Protein AF-A0A9E4JB23-F1 (afdb_monomer)

Mean predicted aligned error: 15.41 Å

Solvent-accessible surface area (backbone atoms only — not comparable to full-atom values): 55516 Å² total; per-residue (Å²): 136,91,81,86,83,82,79,81,81,76,79,75,76,72,78,81,78,72,48,63,86,58,42,41,36,30,46,30,65,33,70,36,12,37,35,45,39,88,53,86,95,34,20,38,18,18,22,29,35,54,85,74,37,67,59,54,84,74,96,62,64,75,79,66,58,79,81,46,87,60,50,62,48,50,32,38,42,32,27,18,21,77,75,17,26,39,38,41,31,34,63,82,80,65,33,69,45,57,68,42,80,89,48,93,53,59,33,57,43,76,62,43,37,36,24,55,26,47,26,49,35,40,53,20,38,36,33,42,34,19,9,40,63,60,22,32,32,28,42,32,34,44,26,59,60,51,12,82,81,32,76,64,32,40,27,54,64,53,88,74,80,41,63,45,80,33,53,42,31,32,86,86,44,71,49,34,36,40,39,34,37,52,37,47,61,59,60,91,45,74,82,50,78,78,45,88,68,56,35,56,87,77,34,51,63,68,86,49,102,83,51,68,41,65,51,40,28,42,37,20,27,26,93,61,6,31,42,34,36,29,36,57,90,77,16,35,43,59,18,21,30,30,47,42,91,92,37,75,44,85,36,45,40,62,66,88,58,66,74,74,45,92,69,86,77,80,86,70,89,81,87,73,95,82,73,102,72,85,86,59,85,86,73,64,88,69,66,70,72,58,88,83,64,26,27,26,53,14,56,36,53,49,51,44,60,83,50,90,83,78,60,50,49,46,45,31,41,38,19,16,44,76,31,42,38,40,34,48,34,30,36,40,76,83,56,41,67,43,62,90,51,77,56,47,68,51,68,82,70,32,54,8,21,66,36,46,36,49,41,51,65,29,68,47,57,69,82,60,74,66,60,71,54,40,60,38,34,37,38,32,27,21,59,70,20,20,33,37,37,27,42,36,51,40,40,73,72,72,77,51,62,66,40,60,22,19,38,35,56,26,68,70,58,45,72,76,37,76,86,56,56,66,32,50,34,60,52,90,71,67,64,68,54,40,80,88,60,58,58,38,20,52,53,61,68,77,61,92,63,70,57,99,65,79,62,51,29,45,60,37,57,29,52,51,61,26,43,68,41,65,64,81,90,62,53,68,61,58,68,37,32,20,34,35,41,39,34,25,54,75,54,40,38,39,47,25,29,48,30,44,67,53,58,50,57,70,41,98,90,48,84,58,38,62,62,46,26,58,36,67,56,41,36,64,55,70,82,75,85,87,75,78,32,32,67,52,37,70,49,74,76,71,42,76,51,67,77,54,84,86,47,67,51,67,56,74,56,81,68,59,86,76,54,40,59,38,69,49,40,37,76,54,60,95,34,65,57,46,43,91,48,77,86,72,82,50,80,52,70,34,50,48,26,30,87,37,42,63,64,27,52,54,34,50,35,42,35,19,38,43,26,74,37,66,91,42,70,46,48,75,37,44,82,42,77,40,61,93,87,42,89,73,40,48,23,24,40,42,25,91,86,48,53,34,15,76,39,46,42,37,56,59,15,29,42,34,53,51,61,18,88,43,31,63,71,53,50,58,56,90,53,21,33,44,47,50,70,48,96,91,36,43,10,42,62,30,45,59,92,46,35,68,58,35,60,70,71,26,48,67,51,42,48,21,51,35,28,29,22,21,67,40,25,20,47,38,36,32,37,23,22,72,26,59,44,58,62,86,46,30,30,57,34,72,39,94,91,37,94,92,36,68,43,92,42,46,37,92,40,46,71,66,35,57,51,87,59,49,70,86,71,34,34,47,39,48,76,35,93,89,47,70,46,32,24,33,30,68,36,88,87,62,82,52,60,81,23,32,34,74,38,77,41,68,88,72,48,39,31,19,11,24,26,59,60,76,73,59,64,74,66,60,69,54,63,44,38,31,36,36,21,42,37,74,17,32,30,52,45,45,52,52,58,73,90,64,72,36,22,38,74,55,97,71,31,19,37,74,46,87,57,83,49,36,34,59,51,49,57,48,48,31,77,37,48,70,51,95,79,81,86,71,66,63,70,50,51,71,71,60,61,69,68,52,80,76,80,67,73,53,34,18,31,51,75,44,49,54,79,38,15,77,82,62,74,45,64,61,84,45,71,32,22,29,36,48,41,50,34,66,52,43,32,40,39,42,31,33,56,73,43,70,74,32,65,30,32,24,37,32,41,32,34,42,29,8,34,40,73,54,44,66,72,38,62,104,80,69,81,57,73,58,34,60,57,40,48,40,62,48,67,38,37,51,74,66,54,100,85,52,91,34,84,38,46,28,44,32,34,38,36,34,24,28,24,64,54,52,99,86,36,32,24,53,57,42,50,42,59,52,70,35,76,67,48,51,46,70,66,45,43,70,62,46,76,70,114

Sequence (1027 aa):
MGLVAWSVVSCGQQPVVVPSRTLDRPTDMAFVCLQATPAGAASLVTARPANACPTAPQQGDARSQFFAPRTTAAVGLITNSARGELGAVDFDRKRVVDLDEAVPGFTMLPVGQLPESVAVSSDGCKALTANRGSCDLSVVDNTRLLANLFDEGEPSTGRGPVVNDVSVITDSGPLRARPGTVAFVPEPTAALSGAVNACQIAGSLALGQDDVRPWQAVVTFPTCGLVALVDVPTGRLVDSVYVRPDGVVPAGTNPECPAECGGPVASGPDASPGTDAALDGDAAFGGEATPGRVRVEALSFLPYLAPTDGRAAQRLYVGGRNADLLVPLEVEDGRRLVAPRPPLLLAEGAGGVLRVRPSVDPFQPPETPWVGDLGRFVYVVTGDGTVRVVDVSAALAGTGRETECDANVDTAVWAQNPTLPKGCALVALGLPRVIGARGPGLASPPLAAGVDLPRPAAVDVAFFAASPGVPESEVGRGLNGAFALVMLSNGDLVVVNVDSGQLVSLDPAVPPTKPPAHSIRNGLNFVTLERGGGRPRVQGQPTYGLSTNDLPFATRPQLSRTLVPRIETFPGVEDPYCSPLAALGTPVDIAACFPRPNETVGQSWAIIWEGTLPGTRRVTGRFLPPPAASPAAVGLWDDAGATFCAAGVEGDDRLQLIGCEVDTDCGSAEVYRCVPSVAGASGLCARREMAAAVEANCQSFLLSRRRYLVLEARPQQLVLGLALDELPRPSLLADPTVPGGARPGPCASDADCRPPGAPEGYVCTAATPGSGPRCLMPCSDSPCRPGFVCETVEGGARFCAEAPAFVDPICLAESSVYRVQAGQSFLVQGSFSPRIETSVETAGVCQAKLTRDSRAVNRIPFAAAACSTPPGPTWQALRQAPNAMNGWPNPCLYVGTNADAAQVGDDPAALHVKALFENADARFILTNLEQPFGDGANVAFTVRGGFSPDAVIVGSTFPEIAVPTRLLRGPGLVPAARNDTGTAVYPYVYMVDSGRVGSNQRGQILRIDTRRAGFDTARSSNSFEVQ

pLDDT: mean 75.48, std 18.13, range [23.55, 97.31]

Radius of gyration: 35.47 Å; Cα contacts (8 Å, |Δi|>4): 2622; chains: 1; bounding box: 91×64×131 Å

Secondary structure (DSSP, 8-state):
-----------------PPP---BSEEEEEEEEEEEEEETTEEEEEEE-GGGSPPS--S--TTTSTTSPPSEEEEEEEEETTTTEEEEEETTTTEEE-S-TTSSS---EE--SSEEEEEE-TTSSEEEEEETTTTEEEEEEHHHHTGGGSTTEEETT-SS-SEEEE--EETTEE--SPP--EEEPP---GGGTT-S----SS-EEESSTT-EEPPEEEEEETTTTEEEEEETTT-BEEEEEEEETTEEEE-TT-------SS------S---S----S--TT--------TTPPPEEEEEEPPP---SSS--EEEEEEEETTSSEEEEEEEETTTEEE-SSPPEEPTT----EEEEEESS-TTS-TTSPP-TTTTSEEEEEETTS-EEEEE-HHHHTTSS--EEEETTB-HHHHHH-TTS-TT-EEGGG-PPBPTT--SSSB-PPPPSSSS-PPPPPEEEEEEEEEB-SS-GGGTTSS--EEEEEEEETTS-EEEEEEEE-S-B-SSTTS--BPPPTTPBPP---SS---SS----EEEEEEEEEE-----TT-------TTSS-EEPPB-----TTT-S-GGGSS---B-EE-S-TTT--S-EEEEEETPBPTT--EEEEEEEPPPTT-TT--EEEE-TT--TTTTT--TT-EEEEE-BSSGGGGS-TTTEEEE-SSTTS-BEEEETTTHHHHHHH-HHHHTB--EEEEEEE-SSEEEEEE-B-B----SEEE-TTSTTPEEESS-SSGGGG--TTSPTT-EEE-SSTTSPPEEE-B-SSSPPPTB-EEEEPTTS-EEEESS-S---GGGGSSPEEEEEE-SSEEEEEESS------EEEETTEEEE---SSTT---EEETTPPBPSS--S-HHHHHHHS--TTS---SSEEEEEE-TTHHHHT--TT-EEEEEEEE-SS-EEEEE-TTS---TTEEEEEEEESS---B-S--SSS-PPP--EEEEEEEEEEPPPPTT--S--B-EEEEEEE-S--SSS-B-EEEEEETTSTTS-TTSS-------

Nearest PDB structures (foldseek):
  1l0q-assembly4_D  TM=7.844E-01  e=2.593E-07  Methanosarcina mazei S-6
  8bbg-assembly1_A  TM=4.838E-01  e=7.568E-05  Homo sapiens
  6j0t-assembly1_B  TM=3.236E-01  e=4.347E-02  Kluyveromyces marxianus DMKU3-1042
  8em4-assembly1_B  TM=1.053E-01  e=4.006E-04  Mus musculus
  8vde-assembly1_P6  TM=4.785E-01  e=7.154E+00  Dubowvirus dv80alpha

Foldseek 3Di:
DDDDDDDDDDPDDPPPPADDLFQFQWFEKDKWKWFWDDDPPATEIATAALLLADFADDDDDLVVVVPDFDGMWIKMWIDRQQVQFIWIATVNNQFTDQQDPVDRHRDTHHFEHRFNEKEAALGRQWMWTFHQAAQWIKIAGPQVRCQVVGDRGAYNQHDDDRIDIAFQAFPVGGDQFGWAYKYWQADARPVVSDDSHQDYPQDHDDPDDPDHDATWMWIARFQQQKIFIARVVHSFTLWMWHDWQFFIHTQGRDHDDDRPDDDPPPDDDDPDPDDPDDPPPPPDPPPPNPPTGFGWRAKDWAAFADDPPPWGKTWMWIWGQQFQWIFIWICTPSRDIDGPDGIDGAPDCQRIFDYKDQLDDNSDHNPDDDFACRRQWIWTFGPVLFTWIWGCVCVVVVNDHIATFQQFAAPQVCVVVVPAQFRGHGVVVVHDGFPPDDGSGHFAFFDPDQDPDDGFGWFEKEKDAWPAFDDPVVVLAFFHTIWMWTATFQRFIWIFAQWGPDFDDLAPVDDTHTHGGRQTDFLCRPDDDDDDFHQKAFDDAWDWDFDDPQQLDWDFFPDDPLQDKAFFWFFDDDDSQFDDPPPPVDTDTTRWGWSCSQRFDWWKKKWWFLAFQPPFWDQAKAWAQFDPVDPQFLTKIFAPPAFCLQSQHFFQWKKFFGAALACPVLPPSVQWGFAALDNSGGGHIDGPVCNVVLNVQCNQANQFSRMWGFRFDFRGMTGTGFAFPFQQAFLWDDDPVDQFDTDGGRDDFQVLLDDPRDDPQWTFQALEVPRHTGGFHFDDPDDDDGNWDWEAGYPGGIGTTRGYSDDDCSRRVGRTGITITGHQKTFMDISRDDSQSQWDDDPRTTDGPPDLFLQSDGIGHSHFAAWPDDDDPPVVCLVVVDDRRPPTHAFHKGKDFRNCCVVSVHDRSDIWIWTFHHHSTITTIITSSSGGGIHTIMTMIIIDHGGDGLGLDDDDPDQNQDGWNDKYWRSYFDDADPPRPGPIGDTKMKIWGQDDRDPPHRTFIWIFHSRCNNPDSNPSHPTSGND

Structure (mmCIF, N/CA/C/O backbone):
data_AF-A0A9E4JB23-F1
#
_entry.id   AF-A0A9E4JB23-F1
#
loop_
_atom_site.group_PDB
_atom_site.id
_atom_site.type_symbol
_atom_site.label_atom_id
_atom_site.label_alt_id
_atom_site.label_comp_id
_atom_site.label_asym_id
_atom_site.label_entity_id
_atom_site.label_seq_id
_atom_site.pdbx_PDB_ins_code
_atom_site.Cartn_x
_atom_site.Cartn_y
_atom_site.Cartn_z
_atom_site.occupancy
_atom_site.B_iso_or_equiv
_atom_site.auth_seq_id
_atom_site.auth_comp_id
_atom_site.auth_asym_id
_atom_site.auth_atom_id
_atom_site.pdbx_PDB_model_num
ATOM 1 N N . MET A 1 1 ? -41.485 2.546 -78.188 1.00 34.50 1 MET A N 1
ATOM 2 C CA . MET A 1 1 ? -40.434 3.584 -78.128 1.00 34.50 1 MET A CA 1
ATOM 3 C C . MET A 1 1 ? -40.033 3.733 -76.675 1.00 34.50 1 MET A C 1
ATOM 5 O O . MET A 1 1 ? -40.907 3.963 -75.852 1.00 34.50 1 MET A O 1
ATOM 9 N N . GLY A 1 2 ? -38.770 3.438 -76.365 1.00 38.84 2 GLY A N 1
ATOM 10 C CA . GLY A 1 2 ? -38.265 3.318 -74.999 1.00 38.84 2 GLY A CA 1
ATOM 11 C C . GLY A 1 2 ? -38.029 4.666 -74.326 1.00 38.84 2 GLY A C 1
ATOM 12 O O . GLY A 1 2 ? -37.605 5.621 -74.972 1.00 38.84 2 GLY A O 1
ATOM 13 N N . LEU A 1 3 ? -38.277 4.705 -73.020 1.00 32.50 3 LEU A N 1
ATOM 14 C CA . LEU A 1 3 ? -37.862 5.783 -72.133 1.00 32.50 3 LEU A CA 1
ATOM 15 C C . LEU A 1 3 ? -37.042 5.164 -71.003 1.00 32.50 3 LEU A C 1
ATOM 17 O O . LEU A 1 3 ? -37.507 4.313 -70.250 1.00 32.50 3 LEU A O 1
ATOM 21 N N . VAL A 1 4 ? -35.776 5.561 -71.005 1.00 35.25 4 VAL A N 1
ATOM 22 C CA . VAL A 1 4 ? -34.691 5.154 -70.119 1.00 35.25 4 VAL A CA 1
ATOM 23 C C . VAL A 1 4 ? -34.960 5.682 -68.711 1.00 35.25 4 VAL A C 1
ATOM 25 O O . VAL A 1 4 ? -35.135 6.885 -68.525 1.00 35.25 4 VAL A O 1
ATOM 28 N N . ALA A 1 5 ? -34.963 4.789 -67.722 1.00 34.44 5 ALA A N 1
ATOM 29 C CA . ALA A 1 5 ? -34.934 5.150 -66.311 1.00 34.44 5 ALA A CA 1
ATOM 30 C C . ALA A 1 5 ? -33.502 5.555 -65.925 1.00 34.44 5 ALA A C 1
ATOM 32 O O . ALA A 1 5 ? -32.578 4.748 -66.015 1.00 34.44 5 ALA A O 1
ATOM 33 N N . TRP A 1 6 ? -33.317 6.808 -65.513 1.00 36.44 6 TRP A N 1
ATOM 34 C CA . TRP A 1 6 ? -32.080 7.276 -64.893 1.00 36.44 6 TRP A CA 1
ATOM 35 C C . TRP A 1 6 ? -32.083 6.886 -63.412 1.00 36.44 6 TRP A C 1
ATOM 37 O O . TRP A 1 6 ? -32.833 7.447 -62.617 1.00 36.44 6 TRP A O 1
ATOM 47 N N . SER A 1 7 ? -31.235 5.932 -63.036 1.00 37.53 7 SER A N 1
ATOM 48 C CA . SER A 1 7 ? -30.846 5.698 -61.646 1.00 37.53 7 SER A CA 1
ATOM 49 C C . SER A 1 7 ? -29.791 6.729 -61.245 1.00 37.53 7 SER A C 1
ATOM 51 O O . SER A 1 7 ? -28.681 6.730 -61.777 1.00 37.53 7 SER A O 1
ATOM 53 N N . VAL A 1 8 ? -30.141 7.609 -60.309 1.00 38.16 8 VAL A N 1
ATOM 54 C CA . VAL A 1 8 ? -29.202 8.527 -59.658 1.00 38.16 8 VAL A CA 1
ATOM 55 C C . VAL A 1 8 ? -28.295 7.697 -58.749 1.00 38.16 8 VAL A C 1
ATOM 57 O O . VAL A 1 8 ? -28.736 7.194 -57.718 1.00 38.16 8 VAL A O 1
ATOM 60 N N . VAL A 1 9 ? -27.030 7.530 -59.137 1.00 38.34 9 VAL A N 1
ATOM 61 C CA . VAL A 1 9 ? -25.987 7.010 -58.247 1.00 38.34 9 VAL A CA 1
ATOM 62 C C . VAL A 1 9 ? -25.620 8.137 -57.285 1.00 38.34 9 VAL A C 1
ATOM 64 O O . VAL A 1 9 ? -24.945 9.095 -57.649 1.00 38.34 9 VAL A O 1
ATOM 67 N N . SER A 1 10 ? -26.121 8.044 -56.056 1.00 33.16 10 SER A N 1
ATOM 68 C CA . SER A 1 10 ? -25.606 8.802 -54.920 1.00 33.16 10 SER A CA 1
ATOM 69 C C . SER A 1 10 ? -24.208 8.266 -54.598 1.00 33.16 10 SER A C 1
ATOM 71 O O . SER A 1 10 ? -24.057 7.112 -54.202 1.00 33.16 10 SER A O 1
ATOM 73 N N . CYS A 1 11 ? -23.176 9.089 -54.796 1.00 37.44 11 CYS A N 1
ATOM 74 C CA . CYS A 1 11 ? -21.867 8.841 -54.205 1.00 37.44 11 CYS A CA 1
ATOM 75 C C . CYS A 1 11 ? -22.012 8.968 -52.685 1.00 37.44 11 CYS A C 1
ATOM 77 O O . CYS A 1 11 ? -22.121 10.079 -52.165 1.00 37.44 11 CYS A O 1
ATOM 79 N N . GLY A 1 12 ? -22.021 7.843 -51.971 1.00 33.84 12 GLY A N 1
ATOM 80 C CA . GLY A 1 12 ? -21.771 7.847 -50.537 1.00 33.84 12 GLY A CA 1
ATOM 81 C C . GLY A 1 12 ? -20.361 8.380 -50.306 1.00 33.84 12 GLY A C 1
ATOM 82 O O . GLY A 1 12 ? -19.389 7.736 -50.697 1.00 33.84 12 GLY A O 1
ATOM 83 N N . GLN A 1 13 ? -20.240 9.572 -49.719 1.00 36.72 13 GLN A N 1
ATOM 84 C CA . GLN A 1 13 ? -18.971 10.011 -49.154 1.00 36.72 13 GLN A CA 1
ATOM 85 C C . GLN A 1 13 ? -18.594 8.992 -48.078 1.00 36.72 13 GLN A C 1
ATOM 87 O O . GLN A 1 13 ? -19.279 8.887 -47.061 1.00 36.72 13 GLN A O 1
ATOM 92 N N . GLN A 1 14 ? -17.531 8.218 -48.313 1.00 34.88 14 GLN A N 1
ATOM 93 C CA . GLN A 1 14 ? -16.864 7.526 -47.218 1.00 34.88 14 GLN A CA 1
ATOM 94 C C . GLN A 1 14 ? -16.497 8.602 -46.189 1.00 34.88 14 GLN A C 1
ATOM 96 O O . GLN A 1 14 ? -15.893 9.608 -46.578 1.00 34.88 14 GLN A O 1
ATOM 101 N N . PRO A 1 15 ? -16.903 8.462 -44.915 1.00 33.12 15 PRO A N 1
ATOM 102 C CA . PRO A 1 15 ? -16.491 9.409 -43.897 1.00 33.12 15 PRO A CA 1
ATOM 103 C C . PRO A 1 15 ? -14.966 9.423 -43.890 1.00 33.12 15 PRO A C 1
ATOM 105 O O . PRO A 1 15 ? -14.332 8.375 -43.759 1.00 33.12 15 PRO A O 1
ATOM 108 N N . VAL A 1 16 ? -14.380 10.603 -44.091 1.00 36.06 16 VAL A N 1
ATOM 109 C CA . VAL A 1 16 ? -12.947 10.804 -43.891 1.00 36.06 16 VAL A CA 1
ATOM 110 C C . VAL A 1 16 ? -12.709 10.538 -42.411 1.00 36.06 16 VAL A C 1
ATOM 112 O O . VAL A 1 16 ? -13.040 11.368 -41.564 1.00 36.06 16 VAL A O 1
ATOM 115 N N . VAL A 1 17 ? -12.220 9.339 -42.095 1.00 37.44 17 VAL A N 1
ATOM 116 C CA . VAL A 1 17 ? -11.736 8.999 -40.761 1.00 37.44 17 VAL A CA 1
ATOM 117 C C . VAL A 1 17 ? -10.497 9.855 -40.561 1.00 37.44 17 VAL A C 1
ATOM 119 O O . VAL A 1 17 ? -9.427 9.534 -41.064 1.00 37.44 17 VAL A O 1
ATOM 122 N N . VAL A 1 18 ? -10.669 11.002 -39.909 1.00 39.47 18 VAL A N 1
ATOM 123 C CA . VAL A 1 18 ? -9.549 11.825 -39.460 1.00 39.47 18 VAL A CA 1
ATOM 124 C C . VAL A 1 18 ? -8.798 10.979 -38.430 1.00 39.47 18 VAL A C 1
ATOM 126 O O . VAL A 1 18 ? -9.419 10.614 -37.428 1.00 39.47 18 VAL A O 1
ATOM 129 N N . PRO A 1 19 ? -7.520 10.620 -38.651 1.00 46.09 19 PRO A N 1
ATOM 130 C CA . PRO A 1 19 ? -6.772 9.825 -37.687 1.00 46.09 19 PRO A CA 1
ATOM 131 C C . PRO A 1 19 ? -6.760 10.545 -36.345 1.00 46.09 19 PRO A C 1
ATOM 133 O O . PRO A 1 19 ? -6.380 11.717 -36.252 1.00 46.09 19 PRO A O 1
ATOM 136 N N . SER A 1 20 ? -7.255 9.865 -35.316 1.00 52.16 20 SER A N 1
ATOM 137 C CA . SER A 1 20 ? -7.295 10.404 -33.969 1.00 52.16 20 SER A CA 1
ATOM 138 C C . SER A 1 20 ? -5.867 10.523 -33.440 1.00 52.16 20 SER A C 1
ATOM 140 O O . SER A 1 20 ? -5.045 9.625 -33.610 1.00 52.16 20 SER A O 1
ATOM 142 N N . ARG A 1 21 ? -5.561 11.639 -32.772 1.00 62.50 21 ARG A N 1
ATOM 143 C CA . ARG A 1 21 ? -4.284 11.876 -32.073 1.00 62.50 21 ARG A CA 1
ATOM 144 C C . ARG A 1 21 ? -4.182 11.068 -30.774 1.00 62.50 21 ARG A C 1
ATOM 146 O O . ARG A 1 21 ? -3.717 11.569 -29.757 1.00 62.50 21 ARG A O 1
ATOM 153 N N . THR A 1 22 ? -4.719 9.855 -30.764 1.00 69.62 22 THR A N 1
ATOM 154 C CA . THR A 1 22 ? -4.971 9.092 -29.544 1.00 69.62 22 THR A CA 1
ATOM 155 C C . THR A 1 22 ? -3.993 7.940 -29.428 1.00 69.62 22 THR A C 1
ATOM 157 O O . THR A 1 22 ? -3.704 7.247 -30.401 1.00 69.62 22 THR A O 1
ATOM 160 N N . LEU A 1 23 ? -3.492 7.738 -28.215 1.00 79.25 23 LEU A N 1
ATOM 161 C CA . LEU A 1 23 ? -2.830 6.500 -27.833 1.00 79.25 23 LEU A CA 1
ATOM 162 C C . LEU A 1 23 ? -3.917 5.475 -27.497 1.00 79.25 23 LEU A C 1
ATOM 164 O O . LEU A 1 23 ? -4.872 5.810 -26.794 1.00 79.25 23 LEU A O 1
ATOM 168 N N . ASP A 1 24 ? -3.770 4.246 -27.987 1.00 80.81 24 ASP A N 1
ATOM 169 C CA . ASP A 1 24 ? -4.706 3.149 -27.755 1.00 80.81 24 ASP A CA 1
ATOM 170 C C . ASP A 1 24 ? -4.001 2.038 -26.961 1.00 80.81 24 ASP A C 1
ATOM 172 O O . ASP A 1 24 ? -3.292 1.185 -27.500 1.00 80.81 24 ASP A O 1
ATOM 176 N N . ARG A 1 25 ? -4.207 2.043 -25.640 1.00 84.25 25 ARG A N 1
ATOM 177 C CA . ARG A 1 25 ? -3.548 1.138 -24.686 1.00 84.25 25 ARG A CA 1
ATOM 178 C C . ARG A 1 25 ? -2.012 1.264 -24.706 1.00 84.25 25 ARG A C 1
ATOM 180 O O . ARG A 1 25 ? -1.318 0.301 -25.054 1.00 84.25 25 ARG A O 1
ATOM 187 N N . PRO A 1 26 ? -1.449 2.427 -24.332 1.00 88.38 26 PRO A N 1
ATOM 188 C CA . PRO A 1 26 ? -0.012 2.556 -24.144 1.00 88.38 26 PRO A CA 1
ATOM 189 C C . PRO A 1 26 ? 0.477 1.719 -22.952 1.00 88.38 26 PRO A C 1
ATOM 191 O O . PRO A 1 26 ? -0.013 1.866 -21.833 1.00 88.38 26 PRO A O 1
ATOM 194 N N . THR A 1 27 ? 1.442 0.828 -23.179 1.00 89.44 27 THR A N 1
ATOM 195 C CA . THR A 1 27 ? 1.932 -0.128 -22.161 1.00 89.44 27 THR A CA 1
ATOM 196 C C . THR A 1 27 ? 3.317 0.229 -21.627 1.00 89.44 27 THR A C 1
ATOM 198 O O . THR A 1 27 ? 3.644 -0.066 -20.476 1.00 89.44 27 THR A O 1
ATOM 201 N N . ASP A 1 28 ? 4.134 0.874 -22.459 1.00 92.12 28 ASP A N 1
ATOM 202 C CA . ASP A 1 28 ? 5.536 1.169 -22.187 1.00 92.12 28 ASP A CA 1
ATOM 203 C C . ASP A 1 28 ? 6.035 2.430 -22.928 1.00 92.12 28 ASP A C 1
ATOM 205 O O . ASP A 1 28 ? 5.546 2.751 -24.015 1.00 92.12 28 ASP A O 1
ATOM 209 N N . MET A 1 29 ? 7.034 3.114 -22.359 1.00 92.12 29 MET A N 1
ATOM 210 C CA . MET A 1 29 ? 7.727 4.267 -22.925 1.00 92.12 29 MET A CA 1
ATOM 211 C C . MET A 1 29 ? 9.241 4.247 -22.624 1.00 92.12 29 MET A C 1
ATOM 213 O O . MET A 1 29 ? 9.672 3.897 -21.521 1.00 92.12 29 MET A O 1
ATOM 217 N N . ALA A 1 30 ? 10.048 4.706 -23.584 1.00 91.50 30 ALA A N 1
ATOM 218 C CA . ALA A 1 30 ? 11.489 4.942 -23.439 1.00 91.50 30 ALA A CA 1
ATOM 219 C C . ALA A 1 30 ? 11.897 6.306 -24.024 1.00 91.50 30 ALA A C 1
ATOM 221 O O . ALA A 1 30 ? 11.188 6.857 -24.863 1.00 91.50 30 ALA A O 1
ATOM 222 N N . PHE A 1 31 ? 13.033 6.861 -23.591 1.00 88.69 31 PHE A N 1
ATOM 223 C CA . PHE A 1 31 ? 13.517 8.166 -24.058 1.00 88.69 31 PHE A CA 1
ATOM 224 C C . PHE A 1 31 ? 14.680 8.032 -25.035 1.00 88.69 31 PHE A C 1
ATOM 226 O O . PHE A 1 31 ? 15.577 7.215 -24.844 1.00 88.69 31 PHE A O 1
ATOM 233 N N . VAL A 1 32 ? 14.689 8.905 -26.037 1.00 89.88 32 VAL A N 1
ATOM 234 C CA . VAL A 1 32 ? 15.764 9.074 -27.010 1.00 89.88 32 VAL A CA 1
ATOM 235 C C . VAL A 1 32 ? 16.261 10.510 -26.940 1.00 89.88 32 VAL A C 1
ATOM 237 O O . VAL A 1 32 ? 15.468 11.455 -26.900 1.00 89.88 32 VAL A O 1
ATOM 240 N N . CYS A 1 33 ? 17.583 10.663 -26.956 1.00 86.75 33 CYS A N 1
ATOM 241 C CA . CYS A 1 33 ? 18.232 11.953 -27.085 1.00 86.75 33 CYS A CA 1
ATOM 242 C C . CYS A 1 33 ? 18.879 12.098 -28.462 1.00 86.75 33 CYS A C 1
ATOM 244 O O . CYS A 1 33 ? 19.628 11.219 -28.887 1.00 86.75 33 CYS A O 1
ATOM 246 N N . LEU A 1 34 ? 18.617 13.209 -29.151 1.00 87.19 34 LEU A N 1
ATOM 247 C CA . LEU A 1 34 ? 19.181 13.514 -30.467 1.00 87.19 34 LEU A CA 1
ATOM 248 C C . LEU A 1 34 ? 19.932 14.838 -30.447 1.00 87.19 34 LEU A C 1
ATOM 250 O O . LEU A 1 34 ? 19.547 15.775 -29.745 1.00 87.19 34 LEU A O 1
ATOM 254 N N . GLN A 1 35 ? 20.963 14.926 -31.280 1.00 86.00 35 GLN A N 1
ATOM 255 C CA . GLN A 1 35 ? 21.699 16.145 -31.566 1.00 86.00 35 GLN A CA 1
ATOM 256 C C . GLN A 1 35 ? 21.89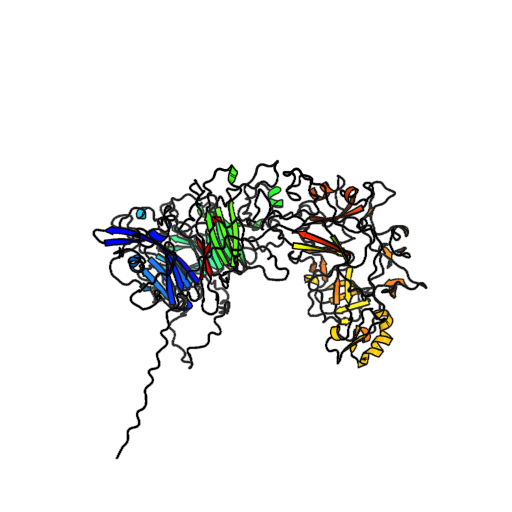6 16.306 -33.076 1.00 86.00 35 GLN A C 1
ATOM 258 O O . GLN A 1 35 ? 22.372 15.402 -33.759 1.00 86.00 35 GLN A O 1
ATOM 263 N N . ALA A 1 36 ? 21.584 17.497 -33.571 1.00 85.75 36 ALA A N 1
ATOM 264 C CA . ALA A 1 36 ? 21.964 17.970 -34.888 1.00 85.75 36 ALA A CA 1
ATOM 265 C C . ALA A 1 36 ? 23.309 18.702 -34.799 1.00 85.75 36 ALA A C 1
ATOM 267 O O . ALA A 1 36 ? 23.469 19.653 -34.027 1.00 85.75 36 ALA A O 1
ATOM 268 N N . THR A 1 37 ? 24.283 18.252 -35.588 1.00 79.94 37 THR A N 1
ATOM 269 C CA . THR A 1 37 ? 25.582 18.917 -35.747 1.00 79.94 37 THR A CA 1
ATOM 270 C C . THR A 1 37 ? 25.677 19.554 -37.139 1.00 79.94 37 THR A C 1
ATOM 272 O O . THR A 1 37 ? 25.255 18.931 -38.113 1.00 79.94 37 THR A O 1
ATOM 275 N N . PRO A 1 38 ? 26.200 20.789 -37.274 1.00 76.50 38 PRO A N 1
ATOM 276 C CA . PRO A 1 38 ? 26.320 21.433 -38.582 1.00 76.50 38 PRO A CA 1
ATOM 277 C C . PRO A 1 38 ? 27.226 20.630 -39.529 1.00 76.50 38 PRO A C 1
ATOM 279 O O . PRO A 1 38 ? 28.373 20.341 -39.184 1.00 76.50 38 PRO A O 1
ATOM 282 N N . ALA A 1 39 ? 26.736 20.307 -40.729 1.00 69.81 39 ALA A N 1
ATOM 283 C CA . ALA A 1 39 ? 27.454 19.536 -41.743 1.00 6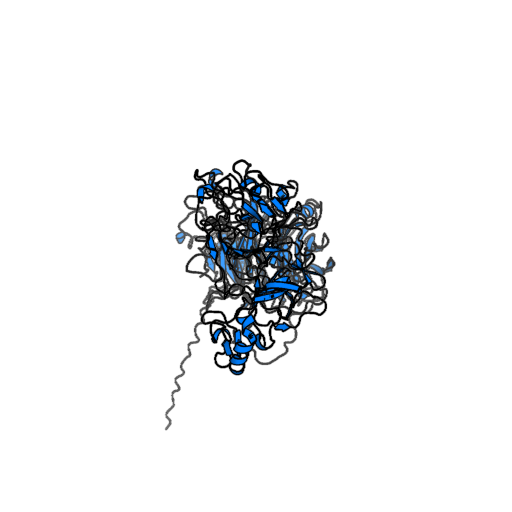9.81 39 ALA A CA 1
ATOM 284 C C . ALA A 1 39 ? 27.299 20.177 -43.137 1.00 69.81 39 ALA A C 1
ATOM 286 O O . ALA A 1 39 ? 26.622 19.664 -44.028 1.00 69.81 39 ALA A O 1
ATOM 287 N N . GLY A 1 40 ? 27.950 21.326 -43.346 1.00 71.38 40 GLY A N 1
ATOM 288 C CA . GLY A 1 40 ? 27.812 22.094 -44.587 1.00 71.38 40 GLY A CA 1
ATOM 289 C C . GLY A 1 40 ? 26.500 22.883 -44.613 1.00 71.38 40 GLY A C 1
ATOM 290 O O . GLY A 1 40 ? 26.289 23.707 -43.729 1.00 71.38 40 GLY A O 1
ATOM 291 N N . ALA A 1 41 ? 25.656 22.666 -45.631 1.00 65.75 41 ALA A N 1
ATOM 292 C CA . ALA A 1 41 ? 24.323 23.281 -45.722 1.00 65.75 41 ALA A CA 1
ATOM 293 C C . ALA A 1 41 ? 23.257 22.532 -44.894 1.00 65.75 41 ALA A C 1
ATOM 295 O O . ALA A 1 41 ? 22.331 23.165 -44.411 1.00 65.75 41 ALA A O 1
ATOM 296 N N . ALA A 1 42 ? 23.438 21.223 -44.682 1.00 73.25 42 ALA A N 1
ATOM 297 C CA . ALA A 1 42 ? 22.530 20.360 -43.927 1.00 73.25 42 ALA A CA 1
ATOM 298 C C . ALA A 1 42 ? 23.007 20.148 -42.477 1.00 73.25 42 ALA A C 1
ATOM 300 O O . ALA A 1 42 ? 24.163 20.422 -42.128 1.00 73.25 42 ALA A O 1
ATOM 301 N N . SER A 1 43 ? 22.129 19.604 -41.632 1.00 81.81 43 SER A N 1
ATOM 302 C CA . SER A 1 43 ? 22.461 19.209 -40.258 1.00 81.81 43 SER A CA 1
ATOM 303 C C . SER A 1 43 ? 22.550 17.690 -40.136 1.00 81.81 43 SER A C 1
ATOM 305 O O . SER A 1 43 ? 21.578 16.988 -40.393 1.00 81.81 43 SER A O 1
ATOM 307 N N . LEU A 1 44 ? 23.693 17.159 -39.699 1.00 86.81 44 LEU A N 1
ATOM 308 C CA . LEU A 1 44 ? 23.847 15.728 -39.433 1.00 86.81 44 LEU A CA 1
ATOM 309 C C . LEU A 1 44 ? 23.206 15.382 -38.082 1.00 86.81 44 LEU A C 1
ATOM 311 O O . LEU A 1 44 ? 23.683 15.834 -37.035 1.00 86.81 44 LEU A O 1
ATOM 315 N N . VAL A 1 45 ? 22.145 14.576 -38.102 1.00 88.44 45 VAL A N 1
ATOM 316 C CA . VAL A 1 45 ? 21.382 14.152 -36.921 1.00 88.44 45 VAL A CA 1
ATOM 317 C C . VAL A 1 45 ? 21.934 12.832 -36.390 1.00 88.44 45 VAL A C 1
ATOM 319 O O . VAL A 1 45 ? 21.852 11.800 -37.052 1.00 88.44 45 VAL A O 1
ATOM 322 N N . THR A 1 46 ? 22.466 12.857 -35.171 1.00 87.81 46 THR A N 1
ATOM 323 C CA . THR A 1 46 ? 22.966 11.683 -34.442 1.00 87.81 46 THR A CA 1
ATOM 324 C C . THR A 1 46 ? 22.250 11.558 -33.101 1.00 87.81 46 THR A C 1
ATOM 326 O O . THR A 1 46 ? 21.860 12.561 -32.503 1.00 87.81 46 THR A O 1
ATOM 329 N N . ALA A 1 47 ? 22.098 10.338 -32.592 1.00 87.25 47 ALA A N 1
ATOM 330 C CA . ALA A 1 47 ? 21.648 10.139 -31.220 1.00 87.25 47 ALA A CA 1
ATOM 331 C C . ALA A 1 47 ? 22.774 10.405 -30.219 1.00 87.25 47 ALA A C 1
ATOM 333 O O . ALA A 1 47 ? 23.953 10.486 -30.582 1.00 87.25 47 ALA A O 1
ATOM 334 N N . ARG A 1 48 ? 22.382 10.584 -28.961 1.00 82.69 48 ARG A N 1
ATOM 335 C CA . ARG A 1 48 ? 23.268 10.774 -27.822 1.00 82.69 48 ARG A CA 1
ATOM 336 C C . ARG A 1 48 ? 22.801 9.932 -26.636 1.00 82.69 48 ARG A C 1
ATOM 338 O O . ARG A 1 48 ? 21.606 9.649 -26.524 1.00 82.69 48 ARG A O 1
ATOM 345 N N . PRO A 1 49 ? 23.713 9.624 -25.699 1.00 79.00 49 PRO A N 1
ATOM 346 C CA . PRO A 1 49 ? 23.335 9.123 -24.385 1.00 79.00 49 PRO A CA 1
ATOM 347 C C . PRO A 1 49 ? 22.287 10.028 -23.722 1.00 79.00 49 PRO A C 1
ATOM 349 O O . PRO A 1 49 ? 22.338 11.253 -23.856 1.00 79.00 49 PRO A O 1
ATOM 352 N N . ALA A 1 50 ? 21.339 9.437 -22.991 1.00 74.75 50 ALA A N 1
ATOM 353 C CA . ALA A 1 50 ? 20.170 10.147 -22.460 1.00 74.75 50 ALA A CA 1
ATOM 354 C C . ALA A 1 50 ? 20.520 11.356 -21.567 1.00 74.75 50 ALA A C 1
ATOM 356 O O . ALA A 1 50 ? 19.797 12.352 -21.552 1.00 74.75 50 ALA A O 1
ATOM 357 N N . ASN A 1 51 ? 21.651 11.304 -20.860 1.00 68.75 51 ASN A N 1
ATOM 358 C CA . ASN A 1 51 ? 22.140 12.377 -19.991 1.00 68.75 51 ASN A CA 1
ATOM 359 C C . ASN A 1 51 ? 22.737 13.584 -20.743 1.00 68.75 51 ASN A C 1
ATOM 361 O O . ASN A 1 51 ? 22.996 14.609 -20.117 1.00 68.75 51 ASN A O 1
ATOM 365 N N . ALA A 1 52 ? 22.986 13.467 -22.051 1.00 73.56 52 ALA A N 1
ATOM 366 C CA . ALA A 1 52 ? 23.501 14.553 -22.885 1.00 73.56 52 ALA A CA 1
ATOM 367 C C . ALA A 1 52 ? 22.389 15.475 -23.412 1.00 73.56 52 ALA A C 1
ATOM 369 O O . ALA A 1 52 ? 22.682 16.503 -24.025 1.00 73.56 52 ALA A O 1
ATOM 370 N N . CYS A 1 53 ? 21.120 15.119 -23.193 1.00 71.88 53 CYS A N 1
ATOM 371 C CA . CYS A 1 53 ? 20.004 15.969 -23.578 1.00 71.88 53 CYS A CA 1
ATOM 372 C C . CYS A 1 53 ? 19.960 17.239 -22.722 1.00 71.88 53 CYS A C 1
ATOM 374 O O . CYS A 1 53 ? 20.179 17.158 -21.510 1.00 71.88 53 CYS A O 1
ATOM 376 N N . PRO A 1 54 ? 19.689 18.416 -23.320 1.00 60.69 54 PRO A N 1
ATOM 377 C CA . PRO A 1 54 ? 19.691 19.658 -22.574 1.00 60.69 54 PRO A CA 1
ATOM 378 C C . PRO A 1 54 ? 18.691 19.644 -21.422 1.00 60.69 54 PRO A C 1
ATOM 380 O O . PRO A 1 54 ? 17.569 19.144 -21.513 1.00 60.69 54 PRO A O 1
ATOM 383 N N . THR A 1 55 ? 19.097 20.322 -20.358 1.00 52.03 55 THR A N 1
ATOM 384 C CA . THR A 1 55 ? 18.193 20.898 -19.372 1.00 52.03 55 THR A CA 1
ATOM 385 C C . THR A 1 55 ? 17.463 22.073 -20.046 1.00 52.03 55 THR A C 1
ATOM 387 O O . THR A 1 55 ? 18.017 22.693 -20.949 1.00 52.03 55 THR A O 1
ATOM 390 N N . ALA A 1 56 ? 16.197 22.313 -19.689 1.00 46.41 56 ALA A N 1
ATOM 391 C CA . ALA A 1 56 ? 15.243 23.193 -20.385 1.00 46.41 56 ALA A CA 1
ATOM 392 C C . ALA A 1 56 ? 15.828 24.465 -21.055 1.00 46.41 56 ALA A C 1
ATOM 394 O O . ALA A 1 56 ? 16.758 25.070 -20.516 1.00 46.41 56 ALA A O 1
ATOM 395 N N . PRO A 1 57 ? 15.247 24.947 -22.176 1.00 43.47 57 PRO A N 1
ATOM 396 C CA . PRO A 1 57 ? 15.745 26.136 -22.861 1.00 43.47 57 PRO A CA 1
ATOM 397 C C . PRO A 1 57 ? 15.873 27.328 -21.901 1.00 43.47 57 PRO A C 1
ATOM 399 O O . PRO A 1 57 ? 14.940 27.662 -21.166 1.00 43.47 57 PRO A O 1
ATOM 402 N N . GLN A 1 58 ? 17.052 27.959 -21.922 1.00 39.62 58 GLN A N 1
ATOM 403 C CA . GLN A 1 58 ? 17.347 29.213 -21.225 1.00 39.62 58 GLN A CA 1
ATOM 404 C C . GLN A 1 58 ? 16.243 30.240 -21.522 1.00 39.62 58 GLN A C 1
ATOM 406 O O . GLN A 1 58 ? 15.761 30.327 -22.653 1.00 39.62 58 GLN A O 1
ATOM 411 N N . GLN A 1 59 ? 15.836 30.978 -20.483 1.00 38.84 59 GLN A N 1
ATOM 412 C CA . GLN A 1 59 ? 14.740 31.953 -20.471 1.00 38.84 59 GLN A CA 1
ATOM 413 C C . GLN A 1 59 ? 14.617 32.738 -21.790 1.00 38.84 59 GLN A C 1
ATOM 415 O O . GLN A 1 59 ? 15.358 33.682 -22.050 1.00 38.84 59 GLN A O 1
ATOM 420 N N . GLY A 1 60 ? 13.639 32.362 -22.609 1.00 39.75 60 GLY A N 1
ATOM 421 C CA . GLY A 1 60 ? 13.249 33.059 -23.826 1.00 39.75 60 GLY A CA 1
ATOM 422 C C . GLY A 1 60 ? 11.759 32.850 -24.063 1.00 39.75 60 GLY A C 1
ATOM 423 O O . GLY A 1 60 ? 11.196 31.843 -23.638 1.00 39.75 60 GLY A O 1
ATOM 424 N N . ASP A 1 61 ? 11.106 33.834 -24.677 1.00 35.34 61 ASP A N 1
ATOM 425 C CA . ASP A 1 61 ? 9.663 33.830 -24.913 1.00 35.34 61 ASP A CA 1
ATOM 426 C C . ASP A 1 61 ? 9.240 32.543 -25.649 1.00 35.34 61 ASP A C 1
ATOM 428 O O . ASP A 1 61 ? 9.694 32.273 -26.760 1.00 35.34 61 ASP A O 1
ATOM 432 N N . ALA A 1 62 ? 8.368 31.727 -25.046 1.00 44.72 62 ALA A N 1
ATOM 433 C CA . ALA A 1 62 ? 8.047 30.382 -25.545 1.00 44.72 62 ALA A CA 1
ATOM 434 C C . ALA A 1 62 ? 7.509 30.372 -26.991 1.00 44.72 62 ALA A C 1
ATOM 436 O O . ALA A 1 62 ? 7.585 29.354 -27.669 1.00 44.72 62 ALA A O 1
ATOM 437 N N . ARG A 1 63 ? 6.986 31.504 -27.486 1.00 40.28 63 ARG A N 1
ATOM 438 C CA . ARG A 1 63 ? 6.484 31.662 -28.860 1.00 40.28 63 ARG A CA 1
ATOM 439 C C . ARG A 1 63 ? 7.579 31.815 -29.920 1.00 40.28 63 ARG A C 1
ATOM 441 O O . ARG A 1 63 ? 7.331 31.432 -31.058 1.00 40.28 63 ARG A O 1
ATOM 448 N N . SER A 1 64 ? 8.763 32.335 -29.586 1.00 43.41 64 SER A N 1
ATOM 449 C CA . SER A 1 64 ? 9.868 32.485 -30.552 1.00 43.41 64 SER A CA 1
ATOM 450 C C . SER A 1 64 ? 10.720 31.217 -30.698 1.00 43.41 64 SER A C 1
ATOM 452 O O . SER A 1 64 ? 11.442 31.082 -31.680 1.00 43.41 64 SER A O 1
ATOM 454 N N . GLN A 1 65 ? 10.596 30.260 -29.771 1.00 49.94 65 GLN A N 1
ATOM 455 C CA . GLN A 1 65 ? 11.345 28.994 -29.773 1.00 49.94 65 GLN A CA 1
ATOM 456 C C . GLN A 1 65 ? 10.709 27.890 -30.638 1.00 49.94 65 GLN A C 1
ATOM 458 O O . GLN A 1 65 ? 11.403 26.961 -31.038 1.00 49.94 65 GLN A O 1
ATOM 463 N N . PHE A 1 66 ? 9.417 27.987 -30.976 1.00 50.03 66 PHE A N 1
ATOM 464 C CA . PHE A 1 66 ? 8.751 26.995 -31.838 1.00 50.03 66 PHE A CA 1
ATOM 465 C C . PHE A 1 66 ? 9.314 26.955 -33.265 1.00 50.03 66 PHE A C 1
ATOM 467 O O . PHE A 1 66 ? 9.308 25.894 -33.882 1.00 50.03 66 PHE A O 1
ATOM 474 N N . PHE A 1 67 ? 9.819 28.090 -33.758 1.00 51.91 67 PHE A N 1
ATOM 475 C CA . PHE A 1 67 ? 10.352 28.253 -35.115 1.00 51.91 67 PHE A CA 1
ATOM 476 C C . PHE A 1 67 ? 11.876 28.439 -35.150 1.00 51.91 67 PHE A C 1
ATOM 478 O O . PHE A 1 67 ? 12.435 28.696 -36.212 1.00 51.91 67 PHE A O 1
ATOM 485 N N . ALA A 1 68 ? 12.554 28.359 -34.001 1.00 57.25 68 ALA A N 1
ATOM 486 C CA . ALA A 1 68 ? 14.007 28.444 -33.958 1.00 57.25 68 ALA A CA 1
ATOM 487 C C . ALA A 1 68 ? 14.625 27.098 -34.389 1.00 57.25 68 ALA A C 1
ATOM 489 O O . ALA A 1 68 ? 14.122 26.049 -33.961 1.00 57.25 68 ALA A O 1
ATOM 490 N N . PRO A 1 69 ? 15.724 27.110 -35.169 1.00 63.78 69 PRO A N 1
ATOM 491 C CA . PRO A 1 69 ? 16.472 25.900 -35.479 1.00 63.78 69 PRO A CA 1
ATOM 492 C C . PRO A 1 69 ? 16.906 25.239 -34.174 1.00 63.78 69 PRO A C 1
ATOM 494 O O . PRO A 1 69 ? 17.566 25.865 -33.338 1.00 63.78 69 PRO A O 1
ATOM 497 N N . ARG A 1 70 ? 16.506 23.983 -33.969 1.00 72.25 70 ARG A N 1
ATOM 498 C CA . ARG A 1 70 ? 16.924 23.220 -32.791 1.00 72.25 70 ARG A CA 1
ATOM 499 C C . ARG A 1 70 ? 18.200 22.448 -33.083 1.00 72.25 70 ARG A C 1
ATOM 501 O O . ARG A 1 70 ? 18.364 21.900 -34.163 1.00 72.25 70 ARG A O 1
ATOM 508 N N . THR A 1 71 ? 19.084 22.366 -32.097 1.00 77.00 71 THR A N 1
ATOM 509 C CA . THR A 1 71 ? 20.320 21.570 -32.175 1.00 77.00 71 THR A CA 1
ATOM 510 C C . THR A 1 71 ? 20.217 20.256 -31.413 1.00 77.00 71 THR A C 1
ATOM 512 O O . THR A 1 71 ? 21.057 19.385 -31.585 1.00 77.00 71 THR A O 1
ATOM 515 N N . THR A 1 72 ? 19.196 20.088 -30.574 1.00 79.62 72 THR A N 1
ATOM 516 C CA . THR A 1 72 ? 18.963 18.888 -29.759 1.00 79.62 72 THR A CA 1
ATOM 517 C C . THR A 1 72 ? 17.467 18.625 -29.606 1.00 79.62 72 THR A C 1
ATOM 519 O O . THR A 1 72 ? 16.665 19.549 -29.764 1.00 79.62 72 THR A O 1
ATOM 522 N N . ALA A 1 73 ? 17.092 17.369 -29.353 1.00 82.25 73 ALA A N 1
ATOM 523 C CA . ALA A 1 73 ? 15.709 16.973 -29.095 1.00 82.25 73 ALA A CA 1
ATOM 524 C C . ALA A 1 73 ? 15.622 15.817 -28.086 1.00 82.25 73 ALA A C 1
ATOM 526 O O . ALA A 1 73 ? 16.312 14.807 -28.251 1.00 82.25 73 ALA A O 1
ATOM 527 N N . ALA A 1 74 ? 14.737 15.946 -27.094 1.00 84.31 74 ALA A N 1
ATOM 528 C CA . ALA A 1 74 ? 14.329 14.867 -26.195 1.00 84.31 74 ALA A CA 1
ATOM 529 C C . ALA A 1 74 ? 12.966 14.293 -26.622 1.00 84.31 74 ALA A C 1
ATOM 531 O O . ALA A 1 74 ? 11.934 14.970 -26.554 1.00 84.31 74 ALA A O 1
ATOM 532 N N . VAL A 1 75 ? 12.955 13.027 -27.044 1.00 87.56 75 VAL A N 1
ATOM 533 C CA . VAL A 1 75 ? 11.771 12.360 -27.606 1.00 87.56 75 VAL A CA 1
ATOM 534 C C . VAL A 1 75 ? 11.427 11.112 -26.796 1.00 87.56 75 VAL A C 1
ATOM 536 O O . VAL A 1 75 ? 12.308 10.334 -26.442 1.00 87.56 75 VAL A O 1
ATOM 539 N N . GLY A 1 76 ? 10.146 10.913 -26.491 1.00 90.06 76 GLY A N 1
ATOM 540 C CA . GLY A 1 76 ? 9.619 9.668 -25.932 1.00 90.06 76 GLY A CA 1
ATOM 541 C C . GLY A 1 76 ? 9.094 8.757 -27.024 1.00 90.06 76 GLY A C 1
ATOM 542 O O . GLY A 1 76 ? 8.284 9.198 -27.831 1.00 90.06 76 GLY A O 1
ATOM 543 N N . LEU A 1 77 ? 9.515 7.498 -27.026 1.00 93.88 77 LEU A N 1
ATOM 544 C CA . LEU A 1 77 ? 8.947 6.441 -27.856 1.00 93.88 77 LEU A CA 1
ATOM 545 C C . LEU A 1 77 ? 7.952 5.645 -27.016 1.00 93.88 77 LEU A C 1
ATOM 547 O O . LEU A 1 77 ? 8.324 5.152 -25.952 1.00 93.88 77 LEU A O 1
ATOM 551 N N . ILE A 1 78 ? 6.705 5.542 -27.469 1.00 92.38 78 ILE A N 1
ATOM 552 C CA . ILE A 1 78 ? 5.582 4.978 -26.712 1.00 92.38 78 ILE A CA 1
ATOM 553 C C . ILE A 1 78 ? 4.989 3.818 -27.497 1.00 92.38 78 ILE A C 1
ATOM 555 O O . ILE A 1 78 ? 4.570 3.978 -28.641 1.00 92.38 78 ILE A O 1
ATOM 559 N N . THR A 1 79 ? 4.927 2.650 -26.872 1.00 93.31 79 THR A N 1
ATOM 560 C CA . THR A 1 79 ? 4.253 1.480 -27.451 1.00 93.31 79 THR A CA 1
ATOM 561 C C . THR A 1 79 ? 2.749 1.718 -27.517 1.00 93.31 79 THR A C 1
ATOM 563 O O . THR A 1 79 ? 2.144 2.127 -26.531 1.00 93.31 79 THR A O 1
ATOM 566 N N . ASN A 1 80 ? 2.138 1.472 -28.675 1.00 90.31 80 ASN A N 1
ATOM 567 C CA . ASN A 1 80 ? 0.700 1.580 -28.900 1.00 90.31 80 ASN A CA 1
ATOM 568 C C . ASN A 1 80 ? 0.137 0.174 -29.144 1.00 90.31 80 ASN A C 1
ATOM 570 O O . ASN A 1 80 ? -0.052 -0.265 -30.285 1.00 90.31 80 ASN A O 1
ATOM 574 N N . SER A 1 81 ? -0.030 -0.576 -28.049 1.00 89.00 81 SER A N 1
ATOM 575 C CA . SER A 1 81 ? -0.188 -2.033 -28.104 1.00 89.00 81 SER A CA 1
ATOM 576 C C . SER A 1 81 ? -1.416 -2.479 -28.902 1.00 89.00 81 SER A C 1
ATOM 578 O O . SER A 1 81 ? -1.328 -3.452 -29.652 1.00 89.00 81 SER A O 1
ATOM 580 N N . ALA A 1 82 ? -2.535 -1.748 -28.820 1.00 85.06 82 ALA A N 1
ATOM 581 C CA . ALA A 1 82 ? -3.765 -2.103 -29.526 1.00 85.06 82 ALA A CA 1
ATOM 582 C C . ALA A 1 82 ? -3.657 -1.942 -31.052 1.00 85.06 82 ALA A C 1
ATOM 584 O O . ALA A 1 82 ? -4.375 -2.621 -31.787 1.00 85.06 82 ALA A O 1
ATOM 585 N N . ARG A 1 83 ? -2.764 -1.064 -31.529 1.00 86.12 83 ARG A N 1
ATOM 586 C CA . ARG A 1 83 ? -2.581 -0.767 -32.959 1.00 86.12 83 ARG A CA 1
ATOM 587 C C . ARG A 1 83 ? -1.350 -1.419 -33.584 1.00 86.12 83 ARG A C 1
ATOM 589 O O . ARG A 1 83 ? -1.250 -1.446 -34.804 1.00 86.12 83 ARG A O 1
ATOM 596 N N . GLY A 1 84 ? -0.442 -1.973 -32.780 1.00 90.25 84 GLY A N 1
ATOM 597 C CA . GLY A 1 84 ? 0.804 -2.552 -33.292 1.00 90.25 84 GLY A CA 1
ATOM 598 C C . GLY A 1 84 ? 1.813 -1.503 -33.770 1.00 90.25 84 GLY A C 1
ATOM 599 O O . GLY A 1 84 ? 2.609 -1.748 -34.676 1.00 90.25 84 GLY A O 1
ATOM 600 N N . GLU A 1 85 ? 1.747 -0.309 -33.183 1.00 92.12 85 GLU A N 1
ATOM 601 C CA . GLU A 1 85 ? 2.511 0.864 -33.604 1.00 92.12 85 GLU A CA 1
ATOM 602 C C . GLU A 1 85 ? 3.390 1.392 -32.457 1.00 92.12 85 GLU A C 1
ATOM 604 O O . GLU A 1 85 ? 3.163 1.107 -31.277 1.00 92.12 85 GLU A O 1
ATOM 609 N N . LEU A 1 86 ? 4.387 2.200 -32.805 1.00 92.62 86 LEU A N 1
ATOM 610 C CA . LEU A 1 86 ? 5.235 2.960 -31.899 1.00 92.62 86 LEU A CA 1
ATOM 611 C C . LEU A 1 86 ? 5.025 4.455 -32.166 1.00 92.62 86 LEU A C 1
ATOM 613 O O . LEU A 1 86 ? 5.346 4.966 -33.241 1.00 92.62 86 LEU A O 1
ATOM 617 N N . GLY A 1 87 ? 4.467 5.160 -31.186 1.00 91.12 87 GLY A N 1
ATOM 618 C CA . GLY A 1 87 ? 4.306 6.609 -31.220 1.00 91.12 87 GLY A CA 1
ATOM 619 C C . GLY A 1 87 ? 5.573 7.333 -30.770 1.00 91.12 87 GLY A C 1
ATOM 620 O O . GLY A 1 87 ? 6.363 6.796 -29.993 1.00 91.12 87 GLY A O 1
ATOM 621 N N . ALA A 1 88 ? 5.745 8.575 -31.217 1.00 90.25 88 ALA A N 1
ATOM 622 C CA . ALA A 1 88 ? 6.818 9.455 -30.768 1.00 90.25 88 ALA A CA 1
ATOM 623 C C . ALA A 1 88 ? 6.241 10.758 -30.198 1.00 90.25 88 ALA A C 1
ATOM 625 O O . ALA A 1 88 ? 5.334 11.352 -30.777 1.00 90.25 88 ALA A O 1
ATOM 626 N N . VAL A 1 89 ? 6.764 11.218 -29.063 1.00 85.31 89 VAL A N 1
ATOM 627 C CA . VAL A 1 89 ? 6.363 12.472 -28.409 1.00 85.31 89 VAL A CA 1
ATOM 628 C C . VAL A 1 89 ? 7.583 13.353 -28.213 1.00 85.31 89 VAL A C 1
ATOM 630 O O . VAL A 1 89 ? 8.538 12.982 -27.539 1.00 85.31 89 VAL A O 1
ATOM 633 N N . ASP A 1 90 ? 7.534 14.545 -28.792 1.00 82.00 90 ASP A N 1
ATOM 634 C CA . ASP A 1 90 ? 8.544 15.585 -28.646 1.00 82.00 90 ASP A CA 1
ATOM 635 C C . ASP A 1 90 ? 8.272 16.352 -27.348 1.00 82.00 90 ASP A C 1
ATOM 637 O O . ASP A 1 90 ? 7.309 17.122 -27.253 1.00 82.00 90 ASP A O 1
ATOM 641 N N . PHE A 1 91 ? 9.093 16.120 -26.322 1.00 74.69 91 PHE A N 1
ATOM 642 C CA . PHE A 1 91 ? 8.876 16.718 -25.003 1.00 74.69 91 PHE A CA 1
ATOM 643 C C . PHE A 1 91 ? 9.314 18.179 -24.924 1.00 74.69 91 PHE A C 1
ATOM 645 O O . PHE A 1 91 ? 8.755 18.930 -24.116 1.00 74.69 91 PHE A O 1
ATOM 652 N N . ASP A 1 92 ? 10.245 18.594 -25.784 1.00 71.06 92 ASP A N 1
ATOM 653 C CA . ASP A 1 92 ? 10.713 19.978 -25.862 1.00 71.06 92 ASP A CA 1
ATOM 654 C C . ASP A 1 92 ? 9.620 20.868 -26.452 1.00 71.06 92 ASP A C 1
ATOM 656 O O . ASP A 1 92 ? 9.260 21.905 -25.885 1.00 71.06 92 ASP A O 1
ATOM 660 N N . ARG A 1 93 ? 9.030 20.419 -27.566 1.00 72.56 93 ARG A N 1
ATOM 661 C CA . ARG A 1 93 ? 7.940 21.124 -28.258 1.00 72.56 93 ARG A CA 1
ATOM 662 C C . ARG A 1 93 ? 6.552 20.743 -27.767 1.00 72.56 93 ARG A C 1
ATOM 664 O O . ARG A 1 93 ? 5.586 21.367 -28.199 1.00 72.56 93 ARG A O 1
ATOM 671 N N . LYS A 1 94 ? 6.452 19.783 -26.841 1.00 70.50 94 LYS A N 1
ATOM 672 C CA . LYS A 1 94 ? 5.204 19.377 -26.187 1.00 70.50 94 LYS A CA 1
ATOM 673 C C . LYS A 1 94 ? 4.142 18.928 -27.207 1.00 70.50 94 LYS A C 1
ATOM 675 O O . LYS A 1 94 ? 3.052 19.489 -27.243 1.00 70.50 94 LYS A O 1
ATOM 680 N N . ARG A 1 95 ? 4.460 17.954 -28.066 1.00 74.00 95 ARG A N 1
ATOM 681 C CA . ARG A 1 95 ? 3.518 17.427 -29.076 1.00 74.00 95 ARG A CA 1
ATOM 682 C C . ARG A 1 95 ? 3.789 15.966 -29.425 1.00 74.00 95 ARG A C 1
ATOM 684 O O . ARG A 1 95 ? 4.941 15.540 -29.370 1.00 74.00 95 ARG A O 1
ATOM 691 N N . VAL A 1 96 ? 2.759 15.231 -29.853 1.00 78.50 96 VAL A N 1
ATOM 692 C CA . VAL A 1 96 ? 2.978 13.996 -30.628 1.00 78.50 96 VAL A CA 1
ATOM 693 C C . VAL A 1 96 ? 3.697 14.376 -31.925 1.00 78.50 96 VAL A C 1
ATOM 695 O O . VAL A 1 96 ? 3.439 15.437 -32.502 1.00 78.50 96 VAL A O 1
ATOM 698 N N . VAL A 1 97 ? 4.636 13.543 -32.352 1.00 84.00 97 VAL A N 1
ATOM 699 C CA . VAL A 1 97 ? 5.315 13.652 -33.640 1.00 84.00 97 VAL A CA 1
ATOM 700 C C . VAL A 1 97 ? 4.513 12.860 -34.661 1.00 84.00 97 VAL A C 1
ATOM 702 O O . VAL A 1 97 ? 4.218 11.690 -34.434 1.00 84.00 97 VAL A O 1
ATOM 705 N N . ASP A 1 98 ? 4.178 13.505 -35.771 1.00 84.25 98 ASP A N 1
ATOM 706 C CA . ASP A 1 98 ? 3.700 12.812 -36.960 1.00 84.25 98 ASP A CA 1
ATOM 707 C C . ASP A 1 98 ? 4.913 12.219 -37.685 1.00 84.25 98 ASP A C 1
ATOM 709 O O . ASP A 1 98 ? 5.831 12.949 -38.069 1.00 84.25 98 ASP A O 1
ATOM 713 N N . LEU A 1 99 ? 4.983 10.890 -37.753 1.00 85.88 99 LEU A N 1
ATOM 714 C CA . LEU A 1 99 ? 6.174 10.186 -38.241 1.00 85.88 99 LEU A CA 1
ATOM 715 C C . LEU A 1 99 ? 6.203 10.050 -39.773 1.00 85.88 99 LEU A C 1
ATOM 717 O O . LEU A 1 99 ? 7.266 9.798 -40.337 1.00 85.88 99 LEU A O 1
ATOM 721 N N . ASP A 1 100 ? 5.071 10.278 -40.437 1.00 81.31 100 ASP A N 1
ATOM 722 C CA . ASP A 1 100 ? 4.907 10.308 -41.888 1.00 81.31 100 ASP A CA 1
ATOM 723 C C . ASP A 1 100 ? 3.908 11.404 -42.302 1.00 81.31 100 ASP A C 1
ATOM 725 O O . ASP A 1 100 ? 2.721 11.162 -42.518 1.00 81.31 100 ASP A O 1
ATOM 729 N N . GLU A 1 101 ? 4.422 12.625 -42.470 1.00 75.88 101 GLU A N 1
ATOM 730 C CA . GLU A 1 101 ? 3.629 13.792 -42.888 1.00 75.88 101 GLU A CA 1
ATOM 731 C C . GLU A 1 101 ? 3.035 13.657 -44.308 1.00 75.88 101 GLU A C 1
ATOM 733 O O . GLU A 1 101 ? 2.183 14.457 -44.708 1.00 75.88 101 GLU A O 1
ATOM 738 N N . ALA A 1 102 ? 3.483 12.676 -45.107 1.00 75.19 102 ALA A N 1
ATOM 739 C CA . ALA A 1 102 ? 2.952 12.451 -46.451 1.00 75.19 102 ALA A CA 1
ATOM 740 C C . ALA A 1 102 ? 1.582 11.752 -46.428 1.00 75.19 102 ALA A C 1
ATOM 742 O O . ALA A 1 102 ? 0.840 11.807 -47.417 1.00 75.19 102 ALA A O 1
ATOM 743 N N . VAL A 1 103 ? 1.230 11.116 -45.309 1.00 76.12 103 VAL A N 1
ATOM 744 C CA . VAL A 1 103 ? -0.059 10.463 -45.097 1.00 76.12 103 VAL A CA 1
ATOM 745 C C . VAL A 1 103 ? -0.973 11.406 -44.306 1.00 76.12 103 VAL A C 1
ATOM 747 O O . VAL A 1 103 ? -0.616 11.840 -43.217 1.00 76.12 103 VAL A O 1
ATOM 750 N N . PRO A 1 104 ? -2.180 11.738 -44.802 1.00 70.12 104 PRO A N 1
ATOM 751 C CA . PRO A 1 104 ? -3.079 12.636 -44.084 1.00 70.12 104 PRO A CA 1
ATOM 752 C C . PRO A 1 104 ? -3.463 12.122 -42.686 1.00 70.12 104 PRO A C 1
ATOM 754 O O . PRO A 1 104 ? -4.174 11.126 -42.556 1.00 70.12 104 PRO A O 1
ATOM 757 N N . GLY A 1 105 ? -3.073 12.873 -41.654 1.00 68.00 105 GLY A N 1
ATOM 758 C CA . GLY A 1 105 ? -3.423 12.650 -40.248 1.00 68.00 105 GLY A CA 1
ATOM 759 C C . GLY A 1 105 ? -2.206 12.344 -39.382 1.00 68.00 105 GLY A C 1
ATOM 760 O O . GLY A 1 105 ? -1.090 12.508 -39.834 1.00 68.00 105 GLY A O 1
ATOM 761 N N . PHE A 1 106 ? -2.414 11.952 -38.122 1.00 72.94 106 PHE A N 1
ATOM 762 C CA . PHE A 1 106 ? -1.303 11.593 -37.236 1.00 72.94 106 PHE A CA 1
ATOM 763 C C . PHE A 1 106 ? -0.906 10.135 -37.427 1.00 72.94 106 PHE A C 1
ATOM 765 O O . PHE A 1 106 ? -1.682 9.227 -37.107 1.00 72.94 106 PHE A O 1
ATOM 772 N N . THR A 1 107 ? 0.307 9.923 -37.920 1.00 82.25 107 THR A N 1
ATOM 773 C CA . THR A 1 107 ? 0.861 8.593 -38.144 1.00 82.25 107 THR A CA 1
ATOM 774 C C . THR A 1 107 ? 1.872 8.211 -37.072 1.00 82.25 107 THR A C 1
ATOM 776 O O . THR A 1 107 ? 2.651 9.025 -36.571 1.00 82.25 107 THR A O 1
ATOM 779 N N . MET A 1 108 ? 1.834 6.934 -36.707 1.00 89.19 108 MET A N 1
ATOM 780 C CA . MET A 1 108 ? 2.808 6.287 -35.837 1.00 89.19 108 MET A CA 1
ATOM 781 C C . MET A 1 108 ? 3.577 5.240 -36.643 1.00 89.19 108 MET A C 1
ATOM 783 O O . MET A 1 108 ? 3.190 4.897 -37.759 1.00 89.19 108 MET A O 1
ATOM 787 N N . LEU A 1 109 ? 4.668 4.725 -36.083 1.00 92.12 109 LEU A N 1
ATOM 788 C CA . LEU A 1 109 ? 5.533 3.771 -36.764 1.00 92.12 109 LEU A CA 1
ATOM 789 C C . LEU A 1 109 ? 5.009 2.338 -36.594 1.00 92.12 109 LEU A C 1
ATOM 791 O O . LEU A 1 109 ? 4.979 1.862 -35.460 1.00 92.12 109 LEU A O 1
ATOM 795 N N . PRO A 1 110 ? 4.639 1.611 -37.660 1.00 93.25 110 PRO A N 1
ATOM 796 C CA . PRO A 1 110 ? 4.310 0.194 -37.543 1.00 93.25 110 PRO A CA 1
ATOM 797 C C . PRO A 1 110 ? 5.536 -0.596 -37.074 1.00 93.25 110 PRO A C 1
ATOM 799 O O . PRO A 1 110 ? 6.634 -0.397 -37.598 1.00 93.25 110 PRO A O 1
ATOM 802 N N . VAL A 1 111 ? 5.351 -1.480 -36.094 1.00 92.25 111 VAL A N 1
ATOM 803 C CA . VAL A 1 111 ? 6.424 -2.344 -35.575 1.00 92.25 111 VAL A CA 1
ATOM 804 C C . VAL A 1 111 ? 6.024 -3.813 -35.667 1.00 92.25 111 VAL A C 1
ATOM 806 O O . VAL A 1 111 ? 6.474 -4.515 -36.559 1.00 92.25 111 VAL A O 1
ATOM 809 N N . GLY A 1 112 ? 5.100 -4.268 -34.829 1.00 90.81 112 GLY A N 1
ATOM 810 C CA . GLY A 1 112 ? 4.624 -5.648 -34.802 1.00 90.81 112 GLY A CA 1
ATOM 811 C C . GLY A 1 112 ? 3.350 -5.771 -33.976 1.00 90.81 112 GLY A C 1
ATOM 812 O O . GLY A 1 112 ? 2.814 -4.777 -33.490 1.00 90.81 112 GLY A O 1
ATOM 813 N N . GLN A 1 113 ? 2.815 -6.983 -33.824 1.00 92.06 113 GLN A N 1
ATOM 814 C CA . GLN A 1 113 ? 1.539 -7.171 -33.123 1.00 92.06 113 GLN A CA 1
ATOM 815 C C . GLN A 1 113 ? 1.727 -7.151 -31.602 1.00 92.06 113 GLN A C 1
ATOM 817 O O . GLN A 1 113 ? 2.566 -7.881 -31.072 1.00 92.06 113 GLN A O 1
ATOM 822 N N . LEU A 1 114 ? 0.885 -6.380 -30.900 1.00 90.19 114 LEU A N 1
ATOM 823 C CA . LEU A 1 114 ? 0.908 -6.217 -29.439 1.00 90.19 114 LEU A CA 1
ATOM 824 C C . LEU A 1 114 ? 2.320 -5.889 -28.897 1.00 90.19 114 LEU A C 1
ATOM 826 O O . LEU A 1 114 ? 2.895 -6.706 -28.168 1.00 90.19 114 LEU A O 1
ATOM 830 N N . PRO A 1 115 ? 2.913 -4.736 -29.263 1.00 93.50 115 PRO A N 1
ATOM 831 C CA . PRO A 1 115 ? 4.158 -4.274 -28.664 1.00 93.50 115 PRO A CA 1
ATOM 832 C C . PRO A 1 115 ? 3.917 -3.965 -27.184 1.00 93.50 115 PRO A C 1
ATOM 834 O O . PRO A 1 115 ? 3.146 -3.068 -26.856 1.00 93.50 115 PRO A O 1
ATOM 837 N N . GLU A 1 116 ? 4.557 -4.724 -26.295 1.00 90.31 116 GLU A N 1
ATOM 838 C CA . GLU A 1 116 ? 4.345 -4.622 -24.840 1.00 90.31 116 GLU A CA 1
ATOM 839 C C . GLU A 1 116 ? 5.505 -3.918 -24.125 1.00 90.31 116 GLU A C 1
ATOM 841 O O . GLU A 1 116 ? 5.305 -3.327 -23.066 1.00 90.31 116 GLU A O 1
ATOM 846 N N . SER A 1 117 ? 6.714 -3.961 -24.697 1.00 93.81 117 SER A N 1
ATOM 847 C CA . SER A 1 117 ? 7.910 -3.348 -24.115 1.00 93.81 117 SER A CA 1
ATOM 848 C C . SER A 1 117 ? 8.753 -2.628 -25.163 1.00 93.81 117 SER A C 1
ATOM 850 O O . SER A 1 117 ? 8.852 -3.086 -26.302 1.00 93.81 117 SER A O 1
ATOM 852 N N . VAL A 1 118 ? 9.375 -1.512 -24.767 1.00 95.56 118 VAL A N 1
ATOM 853 C CA . VAL A 1 118 ? 10.337 -0.759 -25.583 1.00 95.56 118 VAL A CA 1
ATOM 854 C C . VAL A 1 118 ? 11.585 -0.404 -24.773 1.00 95.56 118 VAL A C 1
ATOM 856 O O . VAL A 1 118 ? 11.501 0.018 -23.618 1.00 95.56 118 VAL A O 1
ATOM 859 N N . ALA A 1 119 ? 12.754 -0.547 -25.393 1.00 94.31 119 ALA A N 1
ATOM 860 C CA . ALA A 1 119 ? 14.046 -0.159 -24.835 1.00 94.31 119 ALA A CA 1
ATOM 861 C C . ALA A 1 119 ? 14.861 0.655 -25.846 1.00 94.31 119 ALA A C 1
ATOM 863 O O . ALA A 1 119 ? 14.688 0.507 -27.053 1.00 94.31 119 ALA A O 1
ATOM 864 N N . VAL A 1 120 ? 15.771 1.495 -25.352 1.00 92.38 120 VAL A N 1
ATOM 865 C CA . VAL A 1 120 ? 16.695 2.308 -26.159 1.00 92.38 120 VAL A CA 1
ATOM 866 C C . VAL A 1 120 ? 18.126 1.949 -25.763 1.00 92.38 120 VAL A C 1
ATOM 868 O O . VAL A 1 120 ? 18.391 1.692 -24.589 1.00 92.38 120 VAL A O 1
ATOM 871 N N . SER A 1 121 ? 19.032 1.876 -26.737 1.00 89.44 121 SER A N 1
ATOM 872 C CA . SER A 1 121 ? 20.449 1.566 -26.516 1.00 89.44 121 SER A CA 1
ATOM 873 C C . SER A 1 121 ? 21.165 2.677 -25.733 1.00 89.44 121 SER A C 1
ATOM 875 O O . SER A 1 121 ? 20.755 3.836 -25.781 1.00 89.44 121 SER A O 1
ATOM 877 N N . SER A 1 122 ? 22.265 2.355 -25.037 1.00 84.06 122 SER A N 1
ATOM 878 C CA . SER A 1 122 ? 23.045 3.329 -24.243 1.00 84.06 122 SER A CA 1
ATOM 879 C C . SER A 1 122 ? 23.494 4.564 -25.037 1.00 84.06 122 SER A C 1
ATOM 881 O O . SER A 1 122 ? 23.586 5.662 -24.492 1.00 84.06 122 SER A O 1
ATOM 883 N N . ASP A 1 123 ? 23.774 4.389 -26.329 1.00 80.62 123 ASP A N 1
ATOM 884 C CA . ASP A 1 123 ? 24.166 5.448 -27.265 1.00 80.62 123 ASP A CA 1
ATOM 885 C C . ASP A 1 123 ? 22.975 6.240 -27.849 1.00 80.62 123 ASP A C 1
ATOM 887 O O . ASP A 1 123 ? 23.174 7.268 -28.496 1.00 80.62 123 ASP A O 1
ATOM 891 N N . GLY A 1 124 ? 21.742 5.782 -27.616 1.00 86.94 124 GLY A N 1
ATOM 892 C CA . GLY A 1 124 ? 20.504 6.351 -28.145 1.00 86.94 124 GLY A CA 1
ATOM 893 C C . GLY A 1 124 ? 20.204 6.001 -29.608 1.00 86.94 124 GLY A C 1
ATOM 894 O O . GLY A 1 124 ? 19.175 6.427 -30.132 1.00 86.94 124 GLY A O 1
ATOM 895 N N . CYS A 1 125 ? 21.069 5.255 -30.297 1.00 89.00 125 CYS A N 1
ATOM 896 C CA . CYS A 1 125 ? 21.024 5.082 -31.753 1.00 89.00 125 CYS A CA 1
ATOM 897 C C . CYS A 1 125 ? 19.979 4.074 -32.242 1.00 89.00 125 CYS A C 1
ATOM 899 O O . CYS A 1 125 ? 19.571 4.127 -33.410 1.00 89.00 125 CYS A O 1
ATOM 901 N N . LYS A 1 126 ? 19.572 3.139 -31.382 1.00 91.62 126 LYS A N 1
ATOM 902 C CA . LYS A 1 126 ? 18.600 2.093 -31.697 1.00 91.62 126 LYS A CA 1
ATOM 903 C C . LYS A 1 126 ? 17.534 2.013 -30.613 1.00 91.62 126 LYS A C 1
ATOM 905 O O . LYS A 1 126 ? 17.825 2.172 -29.428 1.00 91.62 126 LYS A O 1
ATOM 910 N N . ALA A 1 127 ? 16.301 1.742 -31.022 1.00 94.94 127 ALA A N 1
ATOM 911 C CA . ALA A 1 127 ? 15.255 1.278 -30.121 1.00 94.94 127 ALA A CA 1
ATOM 912 C C . ALA A 1 127 ? 14.841 -0.149 -30.491 1.00 94.94 127 ALA A C 1
ATOM 914 O O . ALA A 1 127 ? 14.947 -0.559 -31.645 1.00 94.94 127 ALA A O 1
ATOM 915 N N . LEU A 1 128 ? 14.398 -0.909 -29.498 1.00 96.00 128 LEU A N 1
ATOM 916 C CA . LEU A 1 128 ? 13.973 -2.295 -29.635 1.00 96.00 128 LEU A CA 1
ATOM 917 C C . LEU A 1 128 ? 12.588 -2.436 -29.022 1.00 96.00 128 LEU A C 1
ATOM 919 O O . LEU A 1 128 ? 12.384 -2.037 -27.875 1.00 96.00 128 LEU A O 1
ATOM 923 N N . THR A 1 129 ? 11.661 -3.014 -29.774 1.00 97.31 129 THR A N 1
ATOM 924 C CA . THR A 1 129 ? 10.311 -3.333 -29.299 1.00 97.31 129 THR A CA 1
ATOM 925 C C . THR A 1 129 ? 10.129 -4.841 -29.196 1.00 97.31 129 THR A C 1
ATOM 927 O O . THR A 1 129 ? 10.642 -5.588 -30.027 1.00 97.31 129 THR A O 1
ATOM 930 N N . ALA A 1 130 ? 9.428 -5.284 -28.153 1.00 96.00 130 ALA A N 1
ATOM 931 C CA . ALA A 1 130 ? 9.056 -6.679 -27.950 1.00 96.00 130 ALA A CA 1
ATOM 932 C C . ALA A 1 130 ? 7.603 -6.894 -28.378 1.00 96.00 130 ALA A C 1
ATOM 934 O O . ALA A 1 130 ? 6.678 -6.451 -27.687 1.00 96.00 130 ALA A O 1
ATOM 935 N N . ASN A 1 131 ? 7.400 -7.577 -29.504 1.00 95.19 131 ASN A N 1
ATOM 936 C CA . ASN A 1 131 ? 6.076 -7.763 -30.082 1.00 95.19 131 ASN A CA 1
ATOM 937 C C . ASN A 1 131 ? 5.513 -9.113 -29.644 1.00 95.19 131 ASN A C 1
ATOM 939 O O . ASN A 1 131 ? 5.794 -10.179 -30.207 1.00 95.19 131 ASN A O 1
ATOM 943 N N . ARG A 1 132 ? 4.706 -9.079 -28.585 1.00 91.25 132 ARG A N 1
ATOM 944 C CA . ARG A 1 132 ? 4.206 -10.295 -27.939 1.00 91.25 132 ARG A CA 1
ATOM 945 C C . ARG A 1 132 ? 3.232 -11.066 -28.833 1.00 91.25 132 ARG A C 1
ATOM 947 O O . ARG A 1 132 ? 3.128 -12.284 -28.704 1.00 91.25 132 ARG A O 1
ATOM 954 N N . GLY A 1 133 ? 2.506 -10.375 -29.712 1.00 88.75 133 GLY A N 1
ATOM 955 C CA . GLY A 1 133 ? 1.515 -10.961 -30.615 1.00 88.75 133 GLY A CA 1
ATOM 956 C C . GLY A 1 133 ? 2.129 -11.664 -31.827 1.00 88.75 133 GLY A C 1
ATOM 957 O O . GLY A 1 133 ? 1.629 -12.714 -32.225 1.00 88.75 133 GLY A O 1
ATOM 958 N N . SER A 1 134 ? 3.224 -11.128 -32.375 1.00 90.31 134 SER A N 1
ATOM 959 C CA . SER A 1 134 ? 3.919 -11.677 -33.551 1.00 90.31 134 SER A CA 1
ATOM 960 C C . SER A 1 134 ? 5.102 -12.597 -33.216 1.00 90.31 134 SER A C 1
ATOM 962 O O . SER A 1 134 ? 5.593 -13.288 -34.106 1.00 90.31 134 SER A O 1
ATOM 964 N N . CYS A 1 135 ? 5.509 -12.692 -31.943 1.00 92.69 135 CYS A N 1
ATOM 965 C CA . CYS A 1 135 ? 6.687 -13.450 -31.490 1.00 92.69 135 CYS A CA 1
ATOM 966 C C . CYS A 1 135 ? 8.003 -13.011 -32.162 1.00 92.69 135 CYS A C 1
ATOM 968 O O . CYS A 1 135 ? 8.881 -13.831 -32.437 1.00 92.69 135 CYS A O 1
ATOM 970 N N . ASP A 1 136 ? 8.144 -11.716 -32.417 1.00 93.50 136 ASP A N 1
ATOM 971 C CA . ASP A 1 136 ? 9.343 -11.102 -32.976 1.00 93.50 136 ASP A CA 1
ATOM 972 C C . ASP A 1 136 ? 9.708 -9.824 -32.211 1.00 93.50 136 ASP A C 1
ATOM 974 O O . ASP A 1 136 ? 9.061 -9.429 -31.235 1.00 93.50 136 ASP A O 1
ATOM 978 N N . LEU A 1 137 ? 10.814 -9.218 -32.623 1.00 96.31 137 LEU A N 1
ATOM 979 C CA . LEU A 1 137 ? 11.269 -7.921 -32.158 1.00 96.31 137 LEU A CA 1
ATOM 980 C C . LEU A 1 137 ? 11.293 -6.967 -33.348 1.00 96.31 137 LEU A C 1
ATOM 982 O O . LEU A 1 137 ? 11.596 -7.402 -34.455 1.00 96.31 137 LEU A O 1
ATOM 986 N N . SER A 1 138 ? 11.087 -5.671 -33.131 1.00 96.31 138 SER A N 1
ATOM 987 C CA . SER A 1 138 ? 11.362 -4.672 -34.175 1.00 96.31 138 SER A CA 1
ATOM 988 C C . SER A 1 138 ? 12.457 -3.716 -33.719 1.00 96.31 138 SER A C 1
ATOM 990 O O . SER A 1 138 ? 12.382 -3.132 -32.631 1.00 96.31 138 SER A O 1
ATOM 992 N N . VAL A 1 139 ? 13.485 -3.569 -34.557 1.00 95.19 139 VAL A N 1
ATOM 993 C CA . VAL A 1 139 ? 14.641 -2.690 -34.347 1.00 95.19 139 VAL A CA 1
ATOM 994 C C . VAL A 1 139 ? 14.427 -1.397 -35.113 1.00 95.19 139 VAL A C 1
ATOM 996 O O . VAL A 1 139 ? 14.290 -1.405 -36.336 1.00 95.19 139 VAL A O 1
ATOM 999 N N . VAL A 1 140 ? 14.453 -0.284 -34.394 1.00 95.00 140 VAL A N 1
ATOM 1000 C CA . VAL A 1 140 ? 14.195 1.055 -34.919 1.00 95.00 140 VAL A CA 1
ATOM 1001 C C . VAL A 1 140 ? 15.494 1.851 -34.972 1.00 95.00 140 VAL A C 1
ATOM 1003 O O . VAL A 1 140 ? 16.224 1.930 -33.982 1.00 95.00 140 VAL A O 1
ATOM 1006 N N . ASP A 1 141 ? 15.788 2.464 -36.117 1.00 93.50 141 ASP A N 1
ATOM 1007 C CA . ASP A 1 141 ? 16.862 3.448 -36.246 1.00 93.50 141 ASP A CA 1
ATOM 1008 C C . ASP A 1 141 ? 16.357 4.836 -35.850 1.00 93.50 141 ASP A C 1
ATOM 1010 O O . ASP A 1 141 ? 15.645 5.502 -36.604 1.00 93.50 141 ASP A O 1
ATOM 1014 N N . ASN A 1 142 ? 16.763 5.282 -34.663 1.00 92.50 142 ASN A N 1
ATOM 1015 C CA . ASN A 1 142 ? 16.272 6.527 -34.083 1.00 92.50 142 ASN A CA 1
ATOM 1016 C C . ASN A 1 142 ? 16.719 7.767 -34.867 1.00 92.50 142 ASN A C 1
ATOM 1018 O O . ASN A 1 142 ? 16.002 8.765 -34.887 1.00 92.50 142 ASN A O 1
ATOM 1022 N N . THR A 1 143 ? 17.882 7.717 -35.528 1.00 91.38 143 THR A N 1
ATOM 1023 C CA . THR A 1 143 ? 18.368 8.854 -36.323 1.00 91.38 143 THR A CA 1
ATOM 1024 C C . THR A 1 143 ? 17.567 9.009 -37.606 1.00 91.38 143 THR A C 1
ATOM 1026 O O . THR A 1 143 ? 17.227 10.130 -37.963 1.00 91.38 143 THR A O 1
ATOM 1029 N N . ARG A 1 144 ? 17.199 7.901 -38.262 1.00 91.81 144 ARG A N 1
ATOM 1030 C CA . ARG A 1 144 ? 16.337 7.920 -39.455 1.00 91.81 144 ARG A CA 1
ATOM 1031 C C . ARG A 1 144 ? 14.899 8.274 -39.115 1.00 91.81 144 ARG A C 1
ATOM 1033 O O . ARG A 1 144 ? 14.302 9.069 -39.830 1.00 91.81 144 ARG A O 1
ATOM 1040 N N . LEU A 1 145 ? 14.369 7.711 -38.027 1.00 92.25 145 LEU A N 1
ATOM 1041 C CA . LEU A 1 145 ? 12.996 7.952 -37.586 1.00 92.25 145 LEU A CA 1
ATOM 1042 C C . LEU A 1 145 ? 12.731 9.436 -37.312 1.00 92.25 145 LEU A C 1
ATOM 1044 O O . LEU A 1 145 ? 11.660 9.942 -37.621 1.00 92.25 145 LEU A O 1
ATOM 1048 N N . LEU A 1 146 ? 13.699 10.111 -36.692 1.00 91.25 146 LEU A N 1
ATOM 1049 C CA . LEU A 1 146 ? 13.502 11.424 -36.086 1.00 91.25 146 LEU A CA 1
ATOM 1050 C C . LEU A 1 146 ? 14.360 12.513 -36.749 1.00 91.25 146 LEU A C 1
ATOM 1052 O O . LEU A 1 146 ? 14.514 13.587 -36.179 1.00 91.25 146 LEU A O 1
ATOM 1056 N N . ALA A 1 147 ? 14.940 12.281 -37.931 1.00 89.00 147 ALA A N 1
ATOM 1057 C CA . ALA A 1 147 ? 15.728 13.301 -38.636 1.00 89.00 147 ALA A CA 1
ATOM 1058 C C . ALA A 1 147 ? 14.879 14.522 -39.037 1.00 89.00 147 ALA A C 1
ATOM 1060 O O . ALA A 1 147 ? 15.334 15.657 -38.902 1.00 89.00 147 ALA A O 1
ATOM 1061 N N . ASN A 1 148 ? 13.622 14.292 -39.439 1.00 86.19 148 ASN A N 1
ATOM 1062 C CA . ASN A 1 148 ? 12.648 15.321 -39.841 1.00 86.19 148 ASN A CA 1
ATOM 1063 C C . ASN A 1 148 ? 12.300 16.324 -38.727 1.00 86.19 148 ASN A C 1
ATOM 1065 O O . ASN A 1 148 ? 11.715 17.376 -38.969 1.00 86.19 148 ASN A O 1
ATOM 1069 N N . LEU A 1 149 ? 12.674 16.015 -37.488 1.00 84.44 149 LEU A N 1
ATOM 1070 C CA . LEU A 1 149 ? 12.546 16.913 -36.356 1.00 84.44 149 LEU A CA 1
ATOM 1071 C C . LEU A 1 149 ? 13.445 18.152 -36.477 1.00 84.44 149 LEU A C 1
ATOM 1073 O O . LEU A 1 149 ? 13.163 19.146 -35.795 1.00 84.44 149 LEU A O 1
ATOM 1077 N N . PHE A 1 150 ? 14.504 18.083 -37.282 1.00 84.00 150 PHE A N 1
ATOM 1078 C CA . PHE A 1 150 ? 15.530 19.106 -37.457 1.00 84.00 150 PHE A CA 1
ATOM 1079 C C . PHE A 1 150 ? 15.471 19.707 -38.867 1.00 84.00 150 PHE A C 1
ATOM 1081 O O . PHE A 1 150 ? 15.203 19.001 -39.838 1.00 84.00 150 PHE A O 1
ATOM 1088 N N . ASP A 1 151 ? 15.750 21.007 -38.979 1.00 80.50 151 ASP A N 1
ATOM 1089 C CA . ASP A 1 151 ? 15.762 21.703 -40.269 1.00 80.50 151 ASP A CA 1
ATOM 1090 C C . ASP A 1 151 ? 16.901 21.158 -41.146 1.00 80.50 151 ASP A C 1
ATOM 1092 O O . ASP A 1 151 ? 18.062 21.160 -40.729 1.00 80.50 151 ASP A O 1
ATOM 1096 N N . GLU A 1 152 ? 16.559 20.663 -42.342 1.00 82.06 152 GLU A N 1
ATOM 1097 C CA . GLU A 1 152 ? 17.493 19.980 -43.257 1.00 82.06 152 GLU A CA 1
ATOM 1098 C C . GLU A 1 152 ? 18.302 18.861 -42.561 1.00 82.06 152 GLU A C 1
ATOM 1100 O O . GLU A 1 152 ? 19.507 18.700 -42.776 1.00 82.06 152 GLU A O 1
ATOM 1105 N N . GLY A 1 153 ? 17.639 18.112 -41.671 1.00 83.75 153 GLY A N 1
ATOM 1106 C CA . GLY A 1 153 ? 18.231 17.012 -40.918 1.00 83.75 153 GLY A CA 1
ATOM 1107 C C . GLY A 1 153 ? 18.501 15.777 -41.780 1.00 83.75 153 GLY A C 1
ATOM 1108 O O . GLY A 1 153 ? 17.575 15.169 -42.310 1.00 83.75 153 GLY A O 1
ATOM 1109 N N . GLU A 1 154 ? 19.760 15.355 -41.858 1.00 88.94 154 GLU A N 1
ATOM 1110 C CA . GLU A 1 154 ? 20.179 14.105 -42.501 1.00 88.94 154 GLU A CA 1
ATOM 1111 C C . GLU A 1 154 ? 20.602 13.082 -41.431 1.00 88.94 154 GLU A C 1
ATOM 1113 O O . GLU A 1 154 ? 21.415 13.409 -40.559 1.00 88.94 154 GLU A O 1
ATOM 1118 N N . PRO A 1 155 ? 20.086 11.838 -41.460 1.00 89.69 155 PRO A N 1
ATOM 1119 C CA . PRO A 1 155 ? 20.412 10.831 -40.455 1.00 89.69 155 PRO A CA 1
ATOM 1120 C C . PRO A 1 155 ? 21.877 10.404 -40.554 1.00 89.69 155 PRO A C 1
ATOM 1122 O O . PRO A 1 155 ? 22.378 10.073 -41.632 1.00 89.69 155 PRO A O 1
ATOM 1125 N N . SER A 1 156 ? 22.569 10.329 -39.418 1.00 87.25 156 SER A N 1
ATOM 1126 C CA . SER A 1 156 ? 23.992 9.981 -39.398 1.00 87.25 156 SER A CA 1
ATOM 1127 C C . SER A 1 156 ? 24.296 8.526 -39.767 1.00 87.25 156 SER A C 1
ATOM 1129 O O . SER A 1 156 ? 25.425 8.207 -40.142 1.00 87.25 156 SER A O 1
ATOM 1131 N N . THR A 1 157 ? 23.283 7.656 -39.747 1.00 86.75 157 THR A N 1
ATOM 1132 C CA . THR A 1 157 ? 23.348 6.278 -40.259 1.00 86.75 157 THR A CA 1
ATOM 1133 C C . THR A 1 157 ? 23.037 6.173 -41.758 1.00 86.75 157 THR A C 1
ATOM 1135 O O . THR A 1 157 ? 22.948 5.066 -42.300 1.00 86.75 157 THR A O 1
ATOM 1138 N N . GLY A 1 158 ? 22.867 7.304 -42.451 1.00 86.56 158 GLY A N 1
ATOM 1139 C CA . GLY A 1 158 ? 22.550 7.369 -43.875 1.00 86.56 158 GLY A CA 1
ATOM 1140 C C . GLY A 1 158 ? 21.159 6.828 -44.217 1.00 86.56 158 GLY A C 1
ATOM 1141 O O . GLY A 1 158 ? 20.323 6.582 -43.347 1.00 86.56 158 GLY A O 1
ATOM 1142 N N . ARG A 1 159 ? 20.902 6.623 -45.513 1.00 86.88 159 ARG A N 1
ATOM 1143 C CA . ARG A 1 159 ? 19.616 6.111 -46.014 1.00 86.88 159 ARG A CA 1
ATOM 1144 C C . ARG A 1 159 ? 19.443 4.620 -45.722 1.00 86.88 159 ARG A C 1
ATOM 1146 O O . ARG A 1 159 ? 20.396 3.849 -45.798 1.00 86.88 159 ARG A O 1
ATOM 1153 N N . GLY A 1 160 ? 18.208 4.207 -45.462 1.00 88.31 160 GLY A N 1
ATOM 1154 C CA . GLY A 1 160 ? 17.822 2.809 -45.284 1.00 88.31 160 GLY A CA 1
ATOM 1155 C C . GLY A 1 160 ? 16.479 2.684 -44.561 1.00 88.31 160 GLY A C 1
ATOM 1156 O O . GLY A 1 160 ? 15.841 3.706 -44.304 1.00 88.31 160 GLY A O 1
ATOM 1157 N N . PRO A 1 161 ? 16.044 1.457 -44.228 1.00 89.69 161 PRO A N 1
ATOM 1158 C CA . PRO A 1 161 ? 14.805 1.251 -43.489 1.00 89.69 161 PRO A CA 1
ATOM 1159 C C . PRO A 1 161 ? 14.890 1.875 -42.091 1.00 89.69 161 PRO A C 1
ATOM 1161 O O . PRO A 1 161 ? 15.955 1.875 -41.461 1.00 89.69 161 PRO A O 1
ATOM 1164 N N . VAL A 1 162 ? 13.761 2.414 -41.631 1.00 91.75 162 VAL A N 1
ATOM 1165 C CA . VAL A 1 162 ? 13.595 2.955 -40.274 1.00 91.75 162 VAL A CA 1
ATOM 1166 C C . VAL A 1 162 ? 13.369 1.826 -39.269 1.00 91.75 162 VAL A C 1
ATOM 1168 O O . VAL A 1 162 ? 13.912 1.880 -38.171 1.00 91.75 162 VAL A O 1
ATOM 1171 N N . VAL A 1 163 ? 12.621 0.792 -39.663 1.00 93.88 163 VAL A N 1
ATOM 1172 C CA . VAL A 1 163 ? 12.303 -0.388 -38.846 1.00 93.88 163 VAL A CA 1
ATOM 1173 C C . VAL A 1 163 ? 12.769 -1.641 -39.564 1.00 93.88 163 VAL A C 1
ATOM 1175 O O . VAL A 1 163 ? 12.603 -1.751 -40.778 1.00 93.88 163 VAL A O 1
ATOM 1178 N N . ASN A 1 164 ? 13.334 -2.581 -38.811 1.00 92.88 164 ASN A N 1
ATOM 1179 C CA . ASN A 1 164 ? 13.589 -3.940 -39.268 1.00 92.88 164 ASN A CA 1
ATOM 1180 C C . ASN A 1 164 ? 12.980 -4.929 -38.278 1.00 92.88 164 ASN A C 1
ATOM 1182 O O . ASN A 1 164 ? 13.265 -4.846 -37.082 1.00 92.88 164 ASN A O 1
ATOM 1186 N N . ASP A 1 165 ? 12.204 -5.881 -38.785 1.00 91.75 165 ASP A N 1
ATOM 1187 C CA . ASP A 1 165 ? 11.683 -6.980 -37.978 1.00 91.75 165 ASP A CA 1
ATOM 1188 C C . ASP A 1 165 ? 12.747 -8.063 -37.818 1.00 91.75 165 ASP A C 1
ATOM 1190 O O . ASP A 1 165 ? 13.416 -8.477 -38.770 1.00 91.75 165 ASP A O 1
ATOM 1194 N N . VAL A 1 166 ? 12.915 -8.510 -36.582 1.00 91.38 166 VAL A N 1
ATOM 1195 C CA . VAL A 1 166 ? 13.962 -9.421 -36.143 1.00 91.38 166 VAL A CA 1
ATOM 1196 C C . VAL A 1 166 ? 13.312 -10.570 -35.388 1.00 91.38 166 VAL A C 1
ATOM 1198 O O . VAL A 1 166 ? 12.873 -10.442 -34.245 1.00 91.38 166 VAL A O 1
ATOM 1201 N N . SER A 1 167 ? 13.268 -11.736 -36.028 1.00 91.81 167 SER A N 1
ATOM 1202 C CA . SER A 1 167 ? 12.972 -12.986 -35.329 1.00 91.81 167 SER A CA 1
ATOM 1203 C C . SER A 1 167 ? 14.185 -13.414 -34.507 1.00 91.81 167 SER A C 1
ATOM 1205 O O . SER A 1 167 ? 15.314 -13.339 -34.989 1.00 91.81 167 SER A O 1
ATOM 1207 N N . VAL A 1 168 ? 13.964 -13.920 -33.293 1.00 94.19 168 VAL A N 1
ATOM 1208 C CA . VAL A 1 168 ? 15.049 -14.507 -32.496 1.00 94.19 168 VAL A CA 1
ATOM 1209 C C . VAL A 1 168 ? 15.392 -15.884 -33.063 1.00 94.19 168 VAL A C 1
ATOM 1211 O O . VAL A 1 168 ? 14.530 -16.757 -33.146 1.00 94.19 168 VAL A O 1
ATOM 1214 N N . ILE A 1 169 ? 16.640 -16.084 -33.484 1.00 94.19 169 ILE A N 1
ATOM 1215 C CA . ILE A 1 169 ? 17.111 -17.289 -34.176 1.00 94.19 169 ILE A CA 1
ATOM 1216 C C . ILE A 1 169 ? 18.041 -18.080 -33.255 1.00 94.19 169 ILE A C 1
ATOM 1218 O O . ILE A 1 169 ? 19.068 -17.574 -32.808 1.00 94.19 169 ILE A O 1
ATOM 1222 N N . THR A 1 170 ? 17.682 -19.337 -33.010 1.00 94.19 170 THR A N 1
ATOM 1223 C CA . THR A 1 170 ? 18.524 -20.353 -32.359 1.00 94.19 170 THR A CA 1
ATOM 1224 C C . THR A 1 170 ? 19.306 -21.145 -33.407 1.00 94.19 170 THR A C 1
ATOM 1226 O O . THR A 1 170 ? 18.989 -21.087 -34.599 1.00 94.19 170 THR A O 1
ATOM 1229 N N . ASP A 1 171 ? 20.264 -21.966 -32.974 1.00 91.31 171 ASP A N 1
ATOM 1230 C CA . ASP A 1 171 ? 20.981 -22.876 -33.881 1.00 91.31 171 ASP A CA 1
ATOM 1231 C C . ASP A 1 171 ? 20.055 -23.894 -34.579 1.00 91.31 171 ASP A C 1
ATOM 1233 O O . ASP A 1 171 ? 20.396 -24.404 -35.647 1.00 91.31 171 ASP A O 1
ATOM 1237 N N . SER A 1 172 ? 18.872 -24.180 -34.014 1.00 87.69 172 SER A N 1
ATOM 1238 C CA . SER A 1 172 ? 17.883 -25.094 -34.606 1.00 87.69 172 SER A CA 1
ATOM 1239 C C . SER A 1 172 ? 16.775 -24.406 -35.414 1.00 87.69 172 SER A C 1
ATOM 1241 O O . SER A 1 172 ? 15.974 -25.090 -36.054 1.00 87.69 172 SER A O 1
ATOM 1243 N N . GLY A 1 173 ? 16.728 -23.070 -35.430 1.00 90.38 173 GLY A N 1
ATOM 1244 C CA . GLY A 1 173 ? 15.707 -22.295 -36.138 1.00 90.38 173 GLY A CA 1
ATOM 1245 C C . GLY A 1 173 ? 15.108 -21.150 -35.311 1.00 90.38 173 GLY A C 1
ATOM 1246 O O . GLY A 1 173 ? 15.605 -20.826 -34.232 1.00 90.38 173 GLY A O 1
ATOM 1247 N N . PRO A 1 174 ? 14.046 -20.492 -35.809 1.00 91.38 174 PRO A N 1
ATOM 1248 C CA . PRO A 1 174 ? 13.438 -19.355 -35.125 1.00 91.38 174 PRO A CA 1
ATOM 1249 C C . PRO A 1 174 ? 12.739 -19.783 -33.829 1.00 91.38 174 PRO A C 1
ATOM 1251 O O . PRO A 1 174 ? 11.934 -20.718 -33.817 1.00 91.38 174 PRO A O 1
ATOM 1254 N N . LEU A 1 175 ? 13.002 -19.052 -32.749 1.00 91.12 175 LEU A N 1
ATOM 1255 C CA . LEU A 1 175 ? 12.328 -19.202 -31.468 1.00 91.12 175 LEU A CA 1
ATOM 1256 C C . LEU A 1 175 ? 10.924 -18.595 -31.564 1.00 91.12 175 LEU A C 1
ATOM 1258 O O . LEU A 1 175 ? 10.760 -17.381 -31.598 1.00 91.12 175 LEU A O 1
ATOM 1262 N N . ARG A 1 176 ? 9.895 -19.445 -31.598 1.00 90.94 176 ARG A N 1
ATOM 1263 C CA . ARG A 1 176 ? 8.483 -19.031 -31.737 1.00 90.94 176 ARG A CA 1
ATOM 1264 C C . ARG A 1 176 ? 7.769 -18.811 -30.402 1.00 90.94 176 ARG A C 1
ATOM 1266 O O . ARG A 1 176 ? 6.554 -18.990 -30.320 1.00 90.94 176 ARG A O 1
ATOM 1273 N N . ALA A 1 177 ? 8.521 -18.486 -29.358 1.00 91.19 177 ALA A N 1
ATOM 1274 C CA . ALA A 1 177 ? 7.982 -18.156 -28.044 1.00 91.19 177 ALA A CA 1
ATOM 1275 C C . ALA A 1 177 ? 7.709 -16.651 -27.957 1.00 91.19 177 ALA A C 1
ATOM 1277 O O . ALA A 1 177 ? 8.403 -15.850 -28.584 1.00 91.19 177 ALA A O 1
ATOM 1278 N N . ARG A 1 178 ? 6.706 -16.255 -27.173 1.00 93.81 178 ARG A N 1
ATOM 1279 C CA . ARG A 1 178 ? 6.334 -14.847 -27.022 1.00 93.81 178 ARG A CA 1
ATOM 1280 C C . ARG A 1 178 ? 7.399 -14.103 -26.210 1.00 93.81 178 ARG A C 1
ATOM 1282 O O . ARG A 1 178 ? 7.646 -14.500 -25.065 1.00 93.81 178 ARG A O 1
ATOM 1289 N N . PRO A 1 179 ? 8.004 -13.028 -26.746 1.00 94.31 179 PRO A N 1
ATOM 1290 C CA . PRO A 1 179 ? 8.911 -12.199 -25.970 1.00 94.31 179 PRO A CA 1
ATOM 1291 C C . PRO A 1 179 ? 8.133 -11.418 -24.900 1.00 94.31 179 PRO A C 1
ATOM 1293 O O . PRO A 1 179 ? 6.966 -11.059 -25.077 1.00 94.31 179 PRO A O 1
ATOM 1296 N N . GLY A 1 180 ? 8.783 -11.204 -23.761 1.00 91.88 180 GLY A N 1
ATOM 1297 C CA . GLY A 1 180 ? 8.313 -10.407 -22.635 1.00 91.88 180 GLY A CA 1
ATOM 1298 C C . GLY A 1 180 ? 9.015 -9.053 -22.600 1.00 91.88 180 GLY A C 1
ATOM 1299 O O . GLY A 1 180 ? 8.845 -8.234 -23.498 1.00 91.88 180 GLY A O 1
ATOM 1300 N N . THR A 1 181 ? 9.806 -8.817 -21.555 1.00 93.38 181 THR A N 1
ATOM 1301 C CA . THR A 1 181 ? 10.544 -7.559 -21.386 1.00 93.38 181 THR A CA 1
ATOM 1302 C C . THR A 1 181 ? 11.862 -7.610 -22.152 1.00 93.38 181 THR A C 1
ATOM 1304 O O . THR A 1 181 ? 12.524 -8.651 -22.203 1.00 93.38 181 THR A O 1
ATOM 1307 N N . VAL A 1 182 ? 12.253 -6.468 -22.720 1.00 95.31 182 VAL A N 1
ATOM 1308 C CA . VAL A 1 182 ? 13.532 -6.277 -23.412 1.00 95.31 182 VAL A CA 1
ATOM 1309 C C . VAL A 1 182 ? 14.338 -5.161 -22.760 1.00 95.31 182 VAL A C 1
ATOM 1311 O O . VAL A 1 182 ? 13.782 -4.158 -22.315 1.00 95.31 182 VAL A O 1
ATOM 1314 N N . ALA A 1 183 ? 15.658 -5.316 -22.719 1.00 94.69 183 ALA A N 1
ATOM 1315 C CA . ALA A 1 183 ? 16.581 -4.235 -22.389 1.00 94.69 183 ALA A CA 1
ATOM 1316 C C . ALA A 1 183 ? 17.907 -4.424 -23.121 1.00 94.69 183 ALA A C 1
ATOM 1318 O O . ALA A 1 183 ? 18.436 -5.534 -23.169 1.00 94.69 183 ALA A O 1
ATOM 1319 N N . PHE A 1 184 ? 18.464 -3.338 -23.655 1.00 93.19 184 PHE A N 1
ATOM 1320 C CA . PHE A 1 184 ? 19.838 -3.353 -24.150 1.00 93.19 184 PHE A CA 1
ATOM 1321 C C . PHE A 1 184 ? 20.810 -3.593 -22.995 1.00 93.19 184 PHE A C 1
ATOM 1323 O O . PHE A 1 184 ? 20.599 -3.093 -21.888 1.00 93.19 184 PHE A O 1
ATOM 1330 N N . VAL A 1 185 ? 21.874 -4.347 -23.265 1.00 90.62 185 VAL A N 1
ATOM 1331 C CA . VAL A 1 185 ? 23.002 -4.485 -22.341 1.00 90.62 185 VAL A CA 1
ATOM 1332 C C . VAL A 1 185 ? 23.654 -3.102 -22.199 1.00 90.62 185 VAL A C 1
ATOM 1334 O O . VAL A 1 185 ? 24.013 -2.519 -23.222 1.00 90.62 185 VAL A O 1
ATOM 1337 N N . PRO A 1 186 ? 23.781 -2.534 -20.982 1.00 86.38 186 PRO A N 1
ATOM 1338 C CA . PRO A 1 186 ? 24.378 -1.218 -20.814 1.00 86.38 186 PRO A CA 1
ATOM 1339 C C . PRO A 1 186 ? 25.853 -1.203 -21.207 1.00 86.38 186 PRO A C 1
ATOM 1341 O O . PRO A 1 186 ? 26.622 -2.100 -20.858 1.00 86.38 186 PRO A O 1
ATOM 1344 N N . GLU A 1 187 ? 26.256 -0.135 -21.886 1.00 78.25 187 GLU A N 1
ATOM 1345 C CA . GLU A 1 187 ? 27.617 0.052 -22.375 1.00 78.25 187 GLU A CA 1
ATOM 1346 C C . GLU A 1 187 ? 28.226 1.393 -21.937 1.00 78.25 187 GLU A C 1
ATOM 1348 O O . GLU A 1 187 ? 27.490 2.343 -21.645 1.00 78.25 187 GLU A O 1
ATOM 1353 N N . PRO A 1 188 ? 29.570 1.510 -21.902 1.00 73.56 188 PRO A N 1
ATOM 1354 C CA . PRO A 1 188 ? 30.242 2.766 -21.595 1.00 73.56 188 PRO A CA 1
ATOM 1355 C C . PRO A 1 188 ? 29.897 3.846 -22.622 1.00 73.56 188 PRO A C 1
ATOM 1357 O O . PRO A 1 188 ? 30.154 3.689 -23.809 1.00 73.56 188 PRO A O 1
ATOM 1360 N N . THR A 1 189 ? 29.394 4.990 -22.167 1.00 73.25 189 THR A N 1
ATOM 1361 C CA . THR A 1 189 ? 29.010 6.108 -23.048 1.00 73.25 189 THR A CA 1
ATOM 1362 C C . THR A 1 189 ? 29.982 7.288 -23.011 1.00 73.25 189 THR A C 1
ATOM 1364 O O . THR A 1 189 ? 29.814 8.246 -23.765 1.00 73.25 189 THR A O 1
ATOM 1367 N N . ALA A 1 190 ? 31.033 7.226 -22.183 1.00 67.31 190 ALA A N 1
ATOM 1368 C CA . ALA A 1 190 ? 31.978 8.327 -21.970 1.00 67.31 190 ALA A CA 1
ATOM 1369 C C . ALA A 1 190 ? 32.627 8.823 -23.277 1.00 67.31 190 ALA A C 1
ATOM 1371 O O . ALA A 1 190 ? 32.657 10.028 -23.540 1.00 67.31 190 ALA A O 1
ATOM 1372 N N . ALA A 1 191 ? 33.045 7.898 -24.150 1.00 64.00 191 ALA A N 1
ATOM 1373 C CA . ALA A 1 191 ? 33.652 8.212 -25.447 1.00 64.00 191 ALA A CA 1
ATOM 1374 C C . ALA A 1 191 ? 32.685 8.894 -26.442 1.00 64.00 191 ALA A C 1
ATOM 1376 O O . ALA A 1 191 ? 33.128 9.524 -27.401 1.00 64.00 191 ALA A O 1
ATOM 1377 N N . LEU A 1 192 ? 31.368 8.810 -26.218 1.00 69.19 192 LEU A N 1
ATOM 1378 C CA . LEU A 1 192 ? 30.346 9.390 -27.100 1.00 69.19 192 LEU A CA 1
ATOM 1379 C C . LEU A 1 192 ? 30.015 10.847 -26.780 1.00 69.19 192 LEU A C 1
ATOM 1381 O O . LEU A 1 192 ? 29.361 11.510 -27.586 1.00 69.19 192 LEU A O 1
ATOM 1385 N N . SER A 1 193 ? 30.455 11.363 -25.631 1.00 63.12 193 SER A N 1
ATOM 1386 C CA . SER A 1 193 ? 30.117 12.712 -25.156 1.00 63.12 193 SER A CA 1
ATOM 1387 C C . SER A 1 193 ? 30.690 13.853 -26.021 1.00 63.12 193 SER A C 1
ATOM 1389 O O . SER A 1 193 ? 30.200 14.976 -25.937 1.00 63.12 193 SER A O 1
ATOM 1391 N N . GLY A 1 194 ? 31.659 13.570 -26.906 1.00 61.47 194 GLY A N 1
ATOM 1392 C CA . GLY A 1 194 ? 32.279 14.549 -27.817 1.00 61.47 194 GLY A CA 1
ATOM 1393 C C . GLY A 1 194 ? 32.355 14.138 -29.296 1.00 61.47 194 GLY A C 1
ATOM 1394 O O . GLY A 1 194 ? 32.910 14.880 -30.105 1.00 61.47 194 GLY A O 1
ATOM 1395 N N . ALA A 1 195 ? 31.826 12.972 -29.679 1.00 66.69 195 ALA A N 1
ATOM 1396 C CA . ALA A 1 195 ? 31.910 12.482 -31.059 1.00 66.69 195 ALA A CA 1
ATOM 1397 C C . ALA A 1 195 ? 31.030 13.316 -32.011 1.00 66.69 195 ALA A C 1
ATOM 1399 O O . ALA A 1 195 ? 29.892 13.608 -31.668 1.00 66.69 195 ALA A O 1
ATOM 1400 N N . VAL A 1 196 ? 31.488 13.672 -33.216 1.00 65.88 196 VAL A N 1
ATOM 1401 C CA . VAL A 1 196 ? 30.638 14.391 -34.200 1.00 65.88 196 VAL A CA 1
ATOM 1402 C C . VAL A 1 196 ? 29.518 13.487 -34.735 1.00 65.88 196 VAL A C 1
ATOM 1404 O O . VAL A 1 196 ? 28.386 13.932 -34.883 1.00 65.88 196 VAL A O 1
ATOM 1407 N N . ASN A 1 197 ? 29.813 12.201 -34.940 1.00 72.75 197 ASN A N 1
ATOM 1408 C CA . ASN A 1 197 ? 28.826 11.162 -35.215 1.00 72.75 197 ASN A CA 1
ATOM 1409 C C . ASN A 1 197 ? 28.953 10.058 -34.158 1.00 72.75 197 ASN A C 1
ATOM 1411 O O . ASN A 1 197 ? 29.987 9.392 -34.096 1.00 72.75 197 ASN A O 1
ATOM 1415 N N . ALA A 1 198 ? 27.923 9.889 -33.329 1.00 72.25 198 ALA A N 1
ATOM 1416 C CA . ALA A 1 198 ? 27.876 8.843 -32.310 1.00 72.25 198 ALA A CA 1
ATOM 1417 C C . ALA A 1 198 ? 27.214 7.555 -32.826 1.00 72.25 198 ALA A C 1
ATOM 1419 O O . ALA A 1 198 ? 27.517 6.481 -32.315 1.00 72.25 198 ALA A O 1
ATOM 1420 N N . CYS A 1 199 ? 26.365 7.642 -33.857 1.00 79.12 199 CYS A N 1
ATOM 1421 C CA . CYS A 1 199 ? 25.676 6.486 -34.425 1.00 79.12 199 CYS A CA 1
ATOM 1422 C C . CYS A 1 199 ? 26.374 5.958 -35.676 1.00 79.12 199 CYS A C 1
ATOM 1424 O O . CYS A 1 199 ? 26.401 6.604 -36.724 1.00 79.12 199 CYS A O 1
ATOM 1426 N N . GLN A 1 200 ? 26.891 4.735 -35.589 1.00 70.12 200 GLN A N 1
ATOM 1427 C CA . GLN A 1 200 ? 27.412 3.995 -36.737 1.00 70.12 200 GLN A CA 1
ATOM 1428 C C . GLN A 1 200 ? 26.469 2.851 -37.109 1.00 70.12 200 GLN A C 1
ATOM 1430 O O . GLN A 1 200 ? 25.629 2.452 -36.315 1.00 70.12 200 GLN A O 1
ATOM 1435 N N . ILE A 1 201 ? 26.568 2.329 -38.334 1.00 65.75 201 ILE A N 1
ATOM 1436 C CA . ILE A 1 201 ? 25.701 1.233 -38.809 1.00 65.75 201 ILE A CA 1
ATOM 1437 C C . ILE A 1 201 ? 26.137 -0.121 -38.213 1.00 65.75 201 ILE A C 1
ATOM 1439 O O . ILE A 1 201 ? 25.310 -1.014 -38.058 1.00 65.75 201 ILE A O 1
ATOM 1443 N N . ALA A 1 202 ? 27.423 -0.269 -37.874 1.00 58.84 202 ALA A N 1
ATOM 1444 C CA . ALA A 1 202 ? 28.042 -1.547 -37.521 1.00 58.84 202 ALA A CA 1
ATOM 1445 C C . ALA A 1 202 ? 27.960 -1.937 -36.029 1.00 58.84 202 ALA A C 1
ATOM 1447 O O . ALA A 1 202 ? 28.288 -3.076 -35.711 1.00 58.84 202 ALA A O 1
ATOM 1448 N N . GLY A 1 203 ? 27.532 -1.043 -35.127 1.00 59.44 203 GLY A N 1
ATOM 1449 C CA . GLY A 1 203 ? 27.415 -1.344 -33.694 1.00 59.44 203 GLY A CA 1
ATOM 1450 C C . GLY A 1 203 ? 27.633 -0.141 -32.775 1.00 59.44 203 GLY A C 1
ATOM 1451 O O . GLY A 1 203 ? 27.771 0.996 -33.242 1.00 59.44 203 GLY A O 1
ATOM 1452 N N . SER A 1 204 ? 27.664 -0.416 -31.472 1.00 53.44 204 SER A N 1
ATOM 1453 C CA . SER A 1 204 ? 27.890 0.540 -30.393 1.00 53.44 204 SER A CA 1
ATOM 1454 C C . SER A 1 204 ? 29.382 0.658 -30.059 1.00 53.44 204 SER A C 1
ATOM 1456 O O . SER A 1 204 ? 30.086 -0.331 -29.893 1.00 53.44 204 SER A O 1
ATOM 1458 N N . LEU A 1 205 ? 29.865 1.905 -29.996 1.00 54.41 205 LEU A N 1
ATOM 1459 C CA . LEU A 1 205 ? 31.245 2.322 -29.691 1.00 54.41 205 LEU A CA 1
ATOM 1460 C C . LEU A 1 205 ? 32.388 1.635 -30.470 1.00 54.41 205 LEU A C 1
ATOM 1462 O O . LEU A 1 205 ? 32.771 0.502 -30.208 1.00 54.41 205 LEU A O 1
ATOM 1466 N N . ALA A 1 206 ? 33.103 2.423 -31.277 1.00 44.75 206 ALA A N 1
ATOM 1467 C CA . ALA A 1 206 ? 34.493 2.135 -31.627 1.00 44.75 206 ALA A CA 1
ATOM 1468 C C . ALA A 1 206 ? 35.419 2.649 -30.503 1.00 44.75 206 ALA A C 1
ATOM 1470 O O . ALA A 1 206 ? 35.798 3.823 -30.496 1.00 44.75 206 ALA A O 1
ATOM 1471 N N . LEU A 1 207 ? 35.799 1.798 -29.540 1.00 46.88 207 LEU A N 1
ATOM 1472 C CA . LEU A 1 207 ? 36.860 2.092 -28.552 1.00 46.88 207 LEU A CA 1
ATOM 1473 C C . LEU A 1 207 ? 38.266 1.939 -29.179 1.00 46.88 207 LEU A C 1
ATOM 1475 O O . LEU A 1 207 ? 39.153 1.299 -28.621 1.00 46.88 207 LEU A O 1
ATOM 1479 N N . GLY A 1 208 ? 38.467 2.513 -30.368 1.00 50.12 208 GLY A N 1
ATOM 1480 C CA . GLY A 1 208 ? 39.625 2.273 -31.235 1.00 50.12 208 GLY A CA 1
ATOM 1481 C C . GLY A 1 208 ? 39.210 1.728 -32.605 1.00 50.12 208 GLY A C 1
ATOM 1482 O O . GLY A 1 208 ? 38.078 1.293 -32.788 1.00 50.12 208 GLY A O 1
ATOM 1483 N N . GLN A 1 209 ? 40.115 1.787 -33.589 1.00 45.81 209 GLN A N 1
ATOM 1484 C CA . GLN A 1 209 ? 39.825 1.494 -35.004 1.00 45.81 209 GLN A CA 1
ATOM 1485 C C . GLN A 1 209 ? 39.390 0.041 -35.307 1.00 45.81 209 GLN A C 1
ATOM 1487 O O . GLN A 1 209 ? 38.903 -0.183 -36.410 1.00 45.81 209 GLN A O 1
ATOM 1492 N N . ASP A 1 210 ? 39.492 -0.901 -34.356 1.00 48.66 210 ASP A N 1
ATOM 1493 C CA . ASP A 1 210 ? 39.344 -2.346 -34.617 1.00 48.66 210 ASP A CA 1
ATOM 1494 C C . ASP A 1 210 ? 38.372 -3.118 -33.687 1.00 48.66 210 ASP A C 1
ATOM 1496 O O . ASP A 1 210 ? 38.282 -4.337 -33.816 1.00 48.66 210 ASP A O 1
ATOM 1500 N N . ASP A 1 211 ? 37.625 -2.477 -32.774 1.00 52.78 211 ASP A N 1
ATOM 1501 C CA . ASP A 1 211 ? 36.774 -3.197 -31.795 1.00 52.78 211 ASP A CA 1
ATOM 1502 C C . ASP A 1 211 ? 35.337 -2.634 -31.762 1.00 52.78 211 ASP A C 1
ATOM 1504 O O . ASP A 1 211 ? 34.975 -1.835 -30.900 1.00 52.78 211 ASP A O 1
ATOM 1508 N N . VAL A 1 212 ? 34.527 -3.005 -32.763 1.00 59.03 212 VAL A N 1
ATOM 1509 C CA . VAL A 1 212 ? 33.093 -2.667 -32.840 1.00 59.03 212 VAL A CA 1
ATOM 1510 C C . VAL A 1 212 ? 32.294 -3.769 -32.151 1.00 59.03 212 VAL A C 1
ATOM 1512 O O . VAL A 1 212 ? 32.283 -4.911 -32.622 1.00 59.03 212 VAL A O 1
ATOM 1515 N N . ARG A 1 213 ? 31.605 -3.442 -31.052 1.00 65.94 213 ARG A N 1
ATOM 1516 C CA . ARG A 1 213 ? 30.683 -4.381 -30.402 1.00 65.94 213 ARG A CA 1
ATOM 1517 C C . ARG A 1 213 ? 29.289 -4.247 -31.021 1.00 65.94 213 ARG A C 1
ATOM 1519 O O . ARG A 1 213 ? 28.811 -3.130 -31.215 1.00 65.94 213 ARG A O 1
ATOM 1526 N N . PRO A 1 214 ? 28.631 -5.358 -31.389 1.00 75.50 214 PRO A N 1
ATOM 1527 C CA . PRO A 1 214 ? 27.258 -5.282 -31.855 1.00 75.50 214 PRO A CA 1
ATOM 1528 C C . PRO A 1 214 ? 26.336 -4.938 -30.683 1.00 75.50 214 PRO A C 1
ATOM 1530 O O . PRO A 1 214 ? 26.595 -5.347 -29.551 1.00 75.50 214 PRO A O 1
ATOM 1533 N N . TRP A 1 215 ? 25.229 -4.244 -30.959 1.00 87.00 215 TRP A N 1
ATOM 1534 C CA . TRP A 1 215 ? 24.218 -4.026 -29.931 1.00 87.00 215 TRP A CA 1
ATOM 1535 C C . TRP A 1 215 ? 23.646 -5.364 -29.467 1.00 87.00 215 TRP A C 1
ATOM 1537 O O . TRP A 1 215 ? 23.135 -6.152 -30.268 1.00 87.00 215 TRP A O 1
ATOM 1547 N N . GLN A 1 216 ? 23.679 -5.585 -28.160 1.00 91.25 216 GLN A N 1
ATOM 1548 C CA . GLN A 1 216 ? 23.106 -6.766 -27.531 1.00 91.25 216 GLN A CA 1
ATOM 1549 C C . GLN A 1 216 ? 21.935 -6.388 -26.637 1.00 91.25 216 GLN A C 1
ATOM 1551 O O . GLN A 1 216 ? 21.932 -5.335 -25.995 1.00 91.25 216 GLN A O 1
ATOM 1556 N N . ALA A 1 217 ? 20.947 -7.272 -26.568 1.00 94.50 217 ALA A N 1
ATOM 1557 C CA . ALA A 1 217 ? 19.800 -7.113 -25.691 1.00 94.50 217 ALA A CA 1
ATOM 1558 C C . ALA A 1 217 ? 19.520 -8.395 -24.913 1.00 94.50 217 ALA A C 1
ATOM 1560 O O . ALA A 1 217 ? 19.702 -9.502 -25.416 1.00 94.50 217 ALA A O 1
ATOM 1561 N N . VAL A 1 218 ? 19.040 -8.230 -23.686 1.00 96.94 218 VAL A N 1
ATOM 1562 C CA . VAL A 1 218 ? 18.449 -9.311 -22.906 1.00 96.94 218 VAL A CA 1
ATOM 1563 C C . VAL A 1 218 ? 16.942 -9.301 -23.131 1.00 96.94 218 VAL A C 1
ATOM 1565 O O . VAL A 1 218 ? 16.285 -8.271 -22.970 1.00 96.94 218 VAL A O 1
ATOM 1568 N N . VAL A 1 219 ? 16.408 -10.461 -23.505 1.00 96.94 219 VAL A N 1
ATOM 1569 C CA . VAL A 1 219 ? 14.997 -10.695 -23.821 1.00 96.94 219 VAL A CA 1
ATOM 1570 C C . VAL A 1 219 ? 14.475 -11.809 -22.924 1.00 96.94 219 VAL A C 1
ATOM 1572 O O . VAL A 1 219 ? 15.110 -12.860 -22.803 1.00 96.94 219 VAL A O 1
ATOM 1575 N N . THR A 1 220 ? 13.320 -11.612 -22.291 1.00 96.50 220 THR A N 1
ATOM 1576 C CA . THR A 1 220 ? 12.671 -12.686 -21.524 1.00 96.50 220 THR A CA 1
ATOM 1577 C C . THR A 1 220 ? 11.628 -13.412 -22.363 1.00 96.50 220 THR A C 1
ATOM 1579 O O . THR A 1 220 ? 10.930 -12.799 -23.163 1.00 96.50 220 THR A O 1
ATOM 1582 N N . PHE A 1 221 ? 11.486 -14.720 -22.156 1.00 94.88 221 PHE A N 1
ATOM 1583 C CA . PHE A 1 221 ? 10.416 -15.541 -22.727 1.00 94.88 221 PHE A CA 1
ATOM 1584 C C . PHE A 1 221 ? 9.652 -16.204 -21.574 1.00 94.88 221 PHE A C 1
ATOM 1586 O O . PHE A 1 221 ? 10.079 -17.237 -21.037 1.00 94.88 221 PHE A O 1
ATOM 1593 N N . PRO A 1 222 ? 8.539 -15.593 -21.131 1.00 91.31 222 PRO A N 1
ATOM 1594 C CA . PRO A 1 222 ? 7.943 -15.910 -19.837 1.00 91.31 222 PRO A CA 1
ATOM 1595 C C . PRO A 1 222 ? 7.420 -17.341 -19.719 1.00 91.31 222 PRO A C 1
ATOM 1597 O O . PRO A 1 222 ? 7.484 -17.935 -18.650 1.00 91.31 222 PRO A O 1
ATOM 1600 N N . THR A 1 223 ? 6.897 -17.920 -20.796 1.00 84.94 223 THR A N 1
ATOM 1601 C CA . THR A 1 223 ? 6.192 -19.216 -20.776 1.00 84.94 223 THR A CA 1
ATOM 1602 C C . THR A 1 223 ? 7.103 -20.423 -20.547 1.00 84.94 223 THR A C 1
ATOM 1604 O O . THR A 1 223 ? 6.674 -21.423 -19.967 1.00 84.94 223 THR A O 1
ATOM 1607 N N . CYS A 1 224 ? 8.374 -20.328 -20.934 1.00 87.62 224 CYS A N 1
ATOM 1608 C CA . CYS A 1 224 ? 9.409 -21.324 -20.640 1.00 87.62 224 CYS A CA 1
ATOM 1609 C C . CYS A 1 224 ? 10.378 -20.888 -19.522 1.00 87.62 224 CYS A C 1
ATOM 1611 O O . CYS A 1 224 ? 11.235 -21.679 -19.110 1.00 87.62 224 CYS A O 1
ATOM 1613 N N . GLY A 1 225 ? 10.217 -19.668 -18.996 1.00 92.62 225 GLY A N 1
ATOM 1614 C CA . GLY A 1 225 ? 11.087 -19.097 -17.968 1.00 92.62 225 GLY A CA 1
ATOM 1615 C C . GLY A 1 225 ? 12.503 -18.839 -18.472 1.00 92.62 225 GLY A C 1
ATOM 1616 O O . GLY A 1 225 ? 13.456 -19.073 -17.737 1.00 92.62 225 GLY A O 1
ATOM 1617 N N . LEU A 1 226 ? 12.651 -18.450 -19.738 1.00 95.56 226 LEU A N 1
ATOM 1618 C CA . LEU A 1 226 ? 13.944 -18.270 -20.395 1.00 95.56 226 LEU A CA 1
ATOM 1619 C C . LEU A 1 226 ? 14.358 -16.793 -20.373 1.00 95.56 226 LEU A C 1
ATOM 1621 O O . LEU A 1 226 ? 13.540 -15.904 -20.612 1.00 95.56 226 LEU A O 1
ATOM 1625 N N . VAL A 1 227 ? 15.641 -16.549 -20.126 1.00 97.25 227 VAL A N 1
ATOM 1626 C CA . VAL A 1 227 ? 16.319 -15.262 -20.308 1.00 97.25 227 VAL A CA 1
ATOM 1627 C C . VAL A 1 227 ? 17.377 -15.455 -21.385 1.00 97.25 227 VAL A C 1
ATOM 1629 O O . VAL A 1 227 ? 18.217 -16.345 -21.272 1.00 97.25 227 VAL A O 1
ATOM 1632 N N . ALA A 1 228 ? 17.317 -14.647 -22.435 1.00 97.00 228 ALA A N 1
ATOM 1633 C CA . ALA A 1 228 ? 18.106 -14.798 -23.648 1.00 97.00 228 ALA A CA 1
ATOM 1634 C C . ALA A 1 228 ? 18.943 -13.545 -23.911 1.00 97.00 228 ALA A C 1
ATOM 1636 O O . ALA A 1 228 ? 18.407 -12.441 -23.894 1.00 97.00 228 ALA A O 1
ATOM 1637 N N . LEU A 1 229 ? 20.232 -13.719 -24.193 1.00 96.50 229 LEU A N 1
ATOM 1638 C CA . LEU A 1 229 ? 21.112 -12.682 -24.723 1.00 96.50 229 LEU A CA 1
ATOM 1639 C C . LEU A 1 229 ? 21.081 -12.766 -26.249 1.00 96.50 229 LEU A C 1
ATOM 1641 O O . LEU A 1 229 ? 21.440 -13.794 -26.819 1.00 96.50 229 LEU A O 1
ATOM 1645 N N . VAL A 1 230 ? 20.647 -11.698 -26.907 1.00 95.25 230 VAL A N 1
ATOM 1646 C CA . VAL A 1 230 ? 20.409 -11.655 -28.352 1.00 95.25 230 VAL A CA 1
ATOM 1647 C C . VAL A 1 230 ? 21.305 -10.604 -28.995 1.00 95.25 230 VAL A C 1
ATOM 1649 O O . VAL A 1 230 ? 21.384 -9.469 -28.522 1.00 95.25 230 VAL A O 1
ATOM 1652 N N . ASP A 1 231 ? 21.953 -10.983 -30.094 1.00 92.25 231 ASP A N 1
ATOM 1653 C CA . ASP A 1 231 ? 22.598 -10.057 -31.018 1.00 92.25 231 ASP A CA 1
ATOM 1654 C C . ASP A 1 231 ? 21.518 -9.347 -31.839 1.00 92.25 231 ASP A C 1
ATOM 1656 O O . ASP A 1 231 ? 20.837 -9.963 -32.660 1.00 92.25 231 ASP A O 1
ATOM 1660 N N . VAL A 1 232 ? 21.315 -8.057 -31.583 1.00 91.12 232 VAL A N 1
ATOM 1661 C CA . VAL A 1 232 ? 20.163 -7.314 -32.111 1.00 91.12 232 VAL A CA 1
ATOM 1662 C C . VAL A 1 232 ? 20.193 -7.175 -33.639 1.00 91.12 232 VAL A C 1
ATOM 1664 O O . VAL A 1 232 ? 19.144 -7.374 -34.251 1.00 91.12 232 VAL A O 1
ATOM 1667 N N . PRO A 1 233 ? 21.337 -6.884 -34.296 1.00 86.56 233 PRO A N 1
ATOM 1668 C CA . PRO A 1 233 ? 21.372 -6.759 -35.752 1.00 86.56 233 PRO A CA 1
ATOM 1669 C C . PRO A 1 233 ? 21.023 -8.048 -36.500 1.00 86.56 233 PRO A C 1
ATOM 1671 O O . PRO A 1 233 ? 20.395 -7.983 -37.556 1.00 86.56 233 PRO A O 1
ATOM 1674 N N . THR A 1 234 ? 21.443 -9.213 -35.992 1.00 88.44 234 THR A N 1
ATOM 1675 C CA . THR A 1 234 ? 21.214 -10.498 -36.677 1.00 88.44 234 THR A CA 1
ATOM 1676 C C . THR A 1 234 ? 20.032 -11.294 -36.130 1.00 88.44 234 THR A C 1
ATOM 1678 O O . THR A 1 234 ? 19.613 -12.263 -36.764 1.00 88.44 234 THR A O 1
ATOM 1681 N N . GLY A 1 235 ? 19.519 -10.937 -34.950 1.00 91.69 235 GLY A N 1
ATOM 1682 C CA . GLY A 1 235 ? 18.519 -11.712 -34.215 1.00 91.69 235 GLY A CA 1
ATOM 1683 C C . GLY A 1 235 ? 19.047 -13.023 -33.638 1.00 91.69 235 GLY A C 1
ATOM 1684 O O . GLY A 1 235 ? 18.269 -13.812 -33.102 1.00 91.69 235 GLY A O 1
ATOM 1685 N N . ARG A 1 236 ? 20.350 -13.304 -33.748 1.00 94.38 236 ARG A N 1
ATOM 1686 C CA . ARG A 1 236 ? 20.923 -14.565 -33.271 1.00 94.38 236 ARG A CA 1
ATOM 1687 C C . ARG A 1 236 ? 20.990 -14.599 -31.754 1.00 94.38 236 ARG A C 1
ATOM 1689 O O . ARG A 1 236 ? 21.444 -13.655 -31.108 1.00 94.38 236 ARG A O 1
ATOM 1696 N N . LEU A 1 237 ? 20.577 -15.727 -31.196 1.00 94.81 237 LEU A N 1
ATOM 1697 C CA . LEU A 1 237 ? 20.745 -16.026 -29.786 1.00 94.81 237 LEU A CA 1
ATOM 1698 C C . LEU A 1 237 ? 22.233 -16.266 -29.487 1.00 94.81 237 LEU A C 1
ATOM 1700 O O . LEU A 1 237 ? 22.847 -17.155 -30.071 1.00 94.81 237 LEU A O 1
ATOM 1704 N N . VAL A 1 238 ? 22.806 -15.465 -28.589 1.00 94.62 238 VAL A N 1
ATOM 1705 C CA . VAL A 1 238 ? 24.212 -15.556 -28.166 1.00 94.62 238 VAL A CA 1
ATOM 1706 C C . VAL A 1 238 ? 24.363 -16.565 -27.032 1.00 94.62 238 VAL A C 1
ATOM 1708 O O . VAL A 1 238 ? 25.225 -17.436 -27.091 1.00 94.62 238 VAL A O 1
ATOM 1711 N N . ASP A 1 239 ? 23.515 -16.454 -26.012 1.00 96.19 239 ASP A N 1
ATOM 1712 C CA . ASP A 1 239 ? 23.445 -17.383 -24.884 1.00 96.19 239 ASP A CA 1
ATOM 1713 C C . ASP A 1 239 ? 22.074 -17.271 -24.208 1.00 96.19 239 ASP A C 1
ATOM 1715 O O . ASP A 1 239 ? 21.348 -16.291 -24.401 1.00 96.19 239 ASP A O 1
ATOM 1719 N N . SER A 1 240 ? 21.698 -18.260 -23.404 1.00 96.88 240 SER A N 1
ATOM 1720 C CA . SER A 1 240 ? 20.446 -18.219 -22.657 1.00 96.88 240 SER A CA 1
ATOM 1721 C C . SER A 1 240 ? 20.463 -19.093 -21.412 1.00 96.88 240 SER A C 1
ATOM 1723 O O . SER A 1 240 ? 21.228 -20.054 -21.293 1.00 96.88 240 SER A O 1
ATOM 1725 N N . VAL A 1 241 ? 19.583 -18.761 -20.469 1.00 96.50 241 VAL A N 1
ATOM 1726 C CA . VAL A 1 241 ? 19.413 -19.484 -19.209 1.00 96.50 241 VAL A CA 1
ATOM 1727 C C . VAL A 1 241 ? 17.936 -19.642 -18.859 1.00 96.50 241 VAL A C 1
ATOM 1729 O O . VAL A 1 241 ? 17.126 -18.743 -19.084 1.00 96.50 241 VAL A O 1
ATOM 1732 N N . TYR A 1 242 ? 17.578 -20.775 -18.263 1.00 94.88 242 TYR A N 1
ATOM 1733 C CA . TYR A 1 242 ? 16.283 -20.970 -17.628 1.00 94.88 242 TYR A CA 1
ATOM 1734 C C . TYR A 1 242 ? 16.322 -20.542 -16.171 1.00 94.88 242 TYR A C 1
ATOM 1736 O O . TYR A 1 242 ? 17.174 -20.988 -15.406 1.00 94.88 242 TYR A O 1
ATOM 1744 N N . VAL A 1 243 ? 15.321 -19.776 -15.765 1.00 92.81 243 VAL A N 1
ATOM 1745 C CA . VAL A 1 243 ? 15.017 -19.529 -14.361 1.00 92.81 243 VAL A CA 1
ATOM 1746 C C . VAL A 1 243 ? 14.074 -20.621 -13.859 1.00 92.81 243 VAL A C 1
ATOM 1748 O O . VAL A 1 243 ? 13.062 -20.961 -14.490 1.00 92.81 243 VAL A O 1
ATOM 1751 N N . ARG A 1 244 ? 14.430 -21.199 -12.716 1.00 89.69 244 ARG A N 1
ATOM 1752 C CA . ARG A 1 244 ? 13.689 -22.241 -12.007 1.00 89.69 244 ARG A CA 1
ATOM 1753 C C . ARG A 1 244 ? 13.593 -21.878 -10.519 1.00 89.69 244 ARG A C 1
ATOM 1755 O O . ARG A 1 244 ? 14.335 -21.008 -10.061 1.00 89.69 244 ARG A O 1
ATOM 1762 N N . PRO A 1 245 ? 12.686 -22.505 -9.750 1.00 82.81 245 PRO A N 1
ATOM 1763 C CA . PRO A 1 245 ? 12.561 -22.216 -8.320 1.00 82.81 245 PRO A CA 1
ATOM 1764 C C . PRO A 1 245 ? 13.832 -22.550 -7.520 1.00 82.81 245 PRO A C 1
ATOM 1766 O O . PRO A 1 245 ? 14.098 -21.927 -6.499 1.00 82.81 245 PRO A O 1
ATOM 1769 N N . ASP A 1 246 ? 14.614 -23.525 -7.988 1.00 80.44 246 ASP A N 1
ATOM 1770 C CA . ASP A 1 246 ? 15.846 -24.031 -7.376 1.00 80.44 246 ASP A CA 1
ATOM 1771 C C . ASP A 1 246 ? 17.125 -23.337 -7.877 1.00 80.44 246 ASP A C 1
ATOM 1773 O O . ASP A 1 246 ? 18.201 -23.556 -7.318 1.00 80.44 246 ASP A O 1
ATOM 1777 N N . GLY A 1 247 ? 17.032 -22.475 -8.895 1.00 84.50 247 GLY A N 1
ATOM 1778 C CA . GLY A 1 247 ? 18.186 -21.760 -9.427 1.00 84.50 247 GLY A CA 1
ATOM 1779 C C . GLY A 1 247 ? 18.092 -21.428 -10.910 1.00 84.50 247 GLY A C 1
ATOM 1780 O O . GLY A 1 247 ? 17.016 -21.307 -11.495 1.00 84.50 247 GLY A O 1
ATOM 1781 N N . VAL A 1 248 ? 19.263 -21.261 -11.517 1.00 91.81 248 VAL A N 1
ATOM 1782 C CA . VAL A 1 248 ? 19.417 -20.940 -12.935 1.00 91.81 248 VAL A CA 1
ATOM 1783 C C . VAL A 1 248 ? 20.083 -22.113 -13.635 1.00 91.81 248 VAL A C 1
ATOM 1785 O O . VAL A 1 248 ? 21.125 -22.593 -13.191 1.00 91.81 248 VAL A O 1
ATOM 1788 N N . VAL A 1 249 ? 19.488 -22.566 -14.735 1.00 93.12 249 VAL A N 1
ATOM 1789 C CA . VAL A 1 249 ? 20.000 -23.674 -15.547 1.00 93.12 249 VAL A CA 1
ATOM 1790 C C . VAL A 1 249 ? 20.445 -23.125 -16.904 1.00 93.12 249 VAL A C 1
ATOM 1792 O O . VAL A 1 249 ? 19.619 -22.530 -17.596 1.00 93.12 249 VAL A O 1
ATOM 1795 N N . PRO A 1 250 ? 21.709 -23.313 -17.321 1.00 94.19 250 PRO A N 1
ATOM 1796 C CA . PRO A 1 250 ? 22.160 -22.914 -18.651 1.00 94.19 250 PRO A CA 1
ATOM 1797 C C . PRO A 1 250 ? 21.338 -23.578 -19.761 1.00 94.19 250 PRO A C 1
ATOM 1799 O O . PRO A 1 250 ? 21.055 -24.774 -19.695 1.00 94.19 250 PRO A O 1
ATOM 1802 N N . ALA A 1 251 ? 20.969 -22.804 -20.780 1.00 93.31 251 ALA A N 1
ATOM 1803 C CA . ALA A 1 251 ? 20.203 -23.257 -21.942 1.00 93.31 251 ALA A CA 1
ATOM 1804 C C . ALA A 1 251 ? 20.949 -23.038 -23.275 1.00 93.31 251 ALA A C 1
ATOM 1806 O O . ALA A 1 251 ? 20.580 -23.631 -24.289 1.00 93.31 251 ALA A O 1
ATOM 1807 N N . GLY A 1 252 ? 22.036 -22.256 -23.272 1.00 93.75 252 GLY A N 1
ATOM 1808 C CA . GLY A 1 252 ? 22.916 -22.082 -24.427 1.00 93.75 252 GLY A CA 1
ATOM 1809 C C . GLY A 1 252 ? 22.224 -21.391 -25.603 1.00 93.75 252 GLY A C 1
ATOM 1810 O O . GLY A 1 252 ? 21.323 -20.573 -25.429 1.00 93.75 252 GLY A O 1
ATOM 1811 N N . THR A 1 253 ? 22.625 -21.740 -26.823 1.00 95.38 253 THR A N 1
ATOM 1812 C CA . THR A 1 253 ? 22.112 -21.167 -28.082 1.00 95.38 253 THR A CA 1
ATOM 1813 C C . THR A 1 253 ? 20.898 -21.904 -28.654 1.00 95.38 253 THR A C 1
ATOM 1815 O O . THR A 1 253 ? 20.373 -21.501 -29.694 1.00 95.38 253 THR A O 1
ATOM 1818 N N . ASN A 1 254 ? 20.433 -22.977 -28.002 1.00 94.50 254 ASN A N 1
ATOM 1819 C CA . ASN A 1 254 ? 19.321 -23.795 -28.489 1.00 94.50 254 ASN A CA 1
ATOM 1820 C C . ASN A 1 254 ? 18.308 -24.184 -27.390 1.00 94.50 254 ASN A C 1
ATOM 1822 O O . ASN A 1 254 ? 18.172 -25.367 -27.064 1.00 94.50 254 ASN A O 1
ATOM 1826 N N . PRO A 1 255 ? 17.602 -23.207 -26.795 1.00 94.25 255 PRO A N 1
ATOM 1827 C CA . PRO A 1 255 ? 16.584 -23.464 -25.787 1.00 94.25 255 PRO A CA 1
ATOM 1828 C C . PRO A 1 255 ? 15.305 -24.077 -26.383 1.00 94.25 255 PRO A C 1
ATOM 1830 O O . PRO A 1 255 ? 14.858 -23.736 -27.475 1.00 94.25 255 PRO A O 1
ATOM 1833 N N . GLU A 1 256 ? 14.661 -24.937 -25.601 1.00 90.62 256 GLU A N 1
ATOM 1834 C CA . GLU A 1 256 ? 13.363 -25.548 -25.865 1.00 90.62 256 GLU A CA 1
ATOM 1835 C C . GLU A 1 256 ? 12.234 -24.728 -25.219 1.00 90.62 256 GLU A C 1
ATOM 1837 O O . GLU A 1 256 ? 11.959 -24.818 -24.017 1.00 90.62 256 GLU A O 1
ATOM 1842 N N . CYS A 1 257 ? 11.529 -23.950 -26.037 1.00 89.19 257 CYS A N 1
ATOM 1843 C CA . CYS A 1 257 ? 10.318 -23.239 -25.631 1.00 89.19 257 CYS A CA 1
ATOM 1844 C C . CYS A 1 257 ? 9.119 -23.674 -26.486 1.00 89.19 257 CYS A C 1
ATOM 1846 O O . CYS A 1 257 ? 9.293 -24.065 -27.643 1.00 89.19 257 CYS A O 1
ATOM 1848 N N . PRO A 1 258 ? 7.891 -23.622 -25.937 1.00 87.75 258 PRO A N 1
ATOM 1849 C CA . PRO A 1 258 ? 6.698 -23.918 -26.716 1.00 87.75 258 PRO A CA 1
ATOM 1850 C C . PRO A 1 258 ? 6.561 -22.928 -27.879 1.00 87.75 258 PRO A C 1
ATOM 1852 O O . PRO A 1 258 ? 6.840 -21.739 -27.731 1.00 87.75 258 PRO A O 1
ATOM 1855 N N . ALA A 1 259 ? 6.105 -23.419 -29.032 1.00 87.12 259 ALA A N 1
ATOM 1856 C CA . ALA A 1 259 ? 5.720 -22.555 -30.139 1.00 87.12 259 ALA A CA 1
ATOM 1857 C C . ALA A 1 259 ? 4.360 -21.917 -29.824 1.00 87.12 259 ALA A C 1
ATOM 1859 O O . ALA A 1 259 ? 3.342 -22.602 -29.753 1.00 87.12 259 ALA A O 1
ATOM 1860 N N . GLU A 1 260 ? 4.358 -20.605 -29.626 1.00 87.38 260 GLU A N 1
ATOM 1861 C CA . GLU A 1 260 ? 3.181 -19.814 -29.257 1.00 87.38 260 GLU A CA 1
ATOM 1862 C C . GLU A 1 260 ? 2.629 -18.996 -30.432 1.00 87.38 260 GLU A C 1
ATOM 1864 O O . GLU A 1 260 ? 1.491 -18.525 -30.378 1.00 87.38 260 GLU A O 1
ATOM 1869 N N . CYS A 1 261 ? 3.422 -18.850 -31.497 1.00 83.25 261 CYS A N 1
ATOM 1870 C CA . CYS A 1 261 ? 3.042 -18.184 -32.739 1.00 83.25 261 CYS A CA 1
ATOM 1871 C C . CYS A 1 261 ? 3.267 -19.089 -33.966 1.00 83.25 261 CYS A C 1
ATOM 1873 O O . CYS A 1 261 ? 4.150 -19.952 -33.988 1.00 83.25 261 CYS A O 1
ATOM 1875 N N . GLY A 1 262 ? 2.474 -18.875 -35.024 1.00 64.56 262 GLY A N 1
ATOM 1876 C CA . GLY A 1 262 ? 2.681 -19.493 -36.341 1.00 64.56 262 GLY A CA 1
ATOM 1877 C C . GLY A 1 262 ? 2.243 -20.961 -36.498 1.00 64.56 262 GLY A C 1
ATOM 1878 O O . GLY A 1 262 ? 2.806 -21.657 -37.346 1.00 64.56 262 GLY A O 1
ATOM 1879 N N . GLY A 1 263 ? 1.284 -21.447 -35.698 1.00 54.50 263 GLY A N 1
ATOM 1880 C CA . GLY A 1 263 ? 0.587 -22.726 -35.936 1.00 54.50 263 GLY A CA 1
ATOM 1881 C C . GLY A 1 263 ? -0.537 -22.607 -36.987 1.00 54.50 263 GLY A C 1
ATOM 1882 O O . GLY A 1 263 ? -0.933 -21.488 -37.315 1.00 54.50 263 GLY A O 1
ATOM 1883 N N . PRO A 1 264 ? -1.068 -23.722 -37.535 1.00 33.09 264 PRO A N 1
ATOM 1884 C CA . PRO A 1 264 ? -2.217 -23.674 -38.435 1.00 33.09 264 PRO A CA 1
ATOM 1885 C C . PRO A 1 264 ? -3.423 -23.081 -37.699 1.00 33.09 264 PRO A C 1
ATOM 1887 O O . PRO A 1 264 ? -3.871 -23.613 -36.685 1.00 33.09 264 PRO A O 1
ATOM 1890 N N . VAL A 1 265 ? -3.928 -21.961 -38.213 1.00 35.66 265 VAL A N 1
ATOM 1891 C CA . VAL A 1 265 ? -5.157 -21.321 -37.743 1.00 35.66 265 VAL A CA 1
ATOM 1892 C C . VAL A 1 265 ? -6.283 -22.344 -37.882 1.00 35.66 265 VAL A C 1
ATOM 1894 O O . VAL A 1 265 ? -6.619 -22.744 -38.997 1.00 35.66 265 VAL A O 1
ATOM 1897 N N . ALA A 1 266 ? -6.860 -22.795 -36.768 1.00 28.50 266 ALA A N 1
ATOM 1898 C CA . ALA A 1 266 ? -8.134 -23.493 -36.816 1.00 28.50 266 ALA A CA 1
ATOM 1899 C C . ALA A 1 266 ? -9.165 -22.485 -37.334 1.00 28.50 266 ALA A C 1
ATOM 1901 O O . ALA A 1 266 ? -9.555 -21.555 -36.631 1.00 28.50 266 ALA A O 1
ATOM 1902 N N . SER A 1 267 ? -9.546 -22.633 -38.599 1.00 30.41 267 SER A N 1
ATOM 1903 C CA . SER A 1 267 ? -10.621 -21.887 -39.236 1.00 30.41 267 SER A CA 1
ATOM 1904 C C . SER A 1 267 ? -11.950 -22.229 -38.555 1.00 30.41 267 SER A C 1
ATOM 1906 O O . SER A 1 267 ? -12.635 -23.168 -38.957 1.00 30.41 267 SER A O 1
ATOM 1908 N N . GLY A 1 268 ? -12.293 -21.487 -37.506 1.00 26.39 268 GLY A N 1
ATOM 1909 C CA . GLY A 1 268 ? -13.675 -21.264 -37.095 1.00 26.39 268 GLY A CA 1
ATOM 1910 C C . GLY A 1 268 ? -14.197 -20.015 -37.814 1.00 26.39 268 GLY A C 1
ATOM 1911 O O . GLY A 1 268 ? -13.450 -19.038 -37.907 1.00 26.39 268 GLY A O 1
ATOM 1912 N N . PRO A 1 269 ? -15.411 -20.034 -38.385 1.00 34.19 269 PRO A N 1
ATOM 1913 C CA . PRO A 1 269 ? -15.952 -18.873 -39.074 1.00 34.19 269 PRO A CA 1
ATOM 1914 C C . PRO A 1 269 ? -16.373 -17.796 -38.062 1.00 34.19 269 PRO A C 1
ATOM 1916 O O . PRO A 1 269 ? -16.726 -18.106 -36.928 1.00 34.19 269 PRO A O 1
ATOM 1919 N N . ASP A 1 270 ? -16.355 -16.551 -38.535 1.00 27.52 270 ASP A N 1
ATOM 1920 C CA . ASP A 1 270 ? -16.897 -15.329 -37.923 1.00 27.52 270 ASP A CA 1
ATOM 1921 C C . ASP A 1 270 ? -15.985 -14.542 -36.967 1.00 27.52 270 ASP A C 1
ATOM 1923 O O . ASP A 1 270 ? -16.283 -14.327 -35.796 1.00 27.52 270 ASP A O 1
ATOM 1927 N N . ALA A 1 271 ? -14.928 -13.950 -37.531 1.00 26.06 271 ALA A N 1
ATOM 1928 C CA . ALA A 1 271 ? -14.460 -12.644 -37.071 1.00 26.06 271 ALA A CA 1
ATOM 1929 C C . ALA A 1 271 ? -15.191 -11.552 -37.871 1.00 26.06 271 ALA A C 1
ATOM 1931 O O . ALA A 1 271 ? -14.754 -11.150 -38.950 1.00 26.06 271 ALA A O 1
ATOM 1932 N N . SER A 1 272 ? -16.332 -11.091 -37.355 1.00 24.52 272 SER A N 1
ATOM 1933 C CA . SER A 1 272 ? -16.900 -9.805 -37.774 1.00 24.52 272 SER A CA 1
ATOM 1934 C C . SER A 1 272 ? -16.093 -8.660 -37.142 1.00 24.52 272 SER A C 1
ATOM 1936 O O . SER A 1 272 ? -15.754 -8.743 -35.960 1.00 24.52 272 SER A O 1
ATOM 1938 N N . PRO A 1 273 ? -15.799 -7.572 -37.875 1.00 33.38 273 PRO A N 1
ATOM 1939 C CA . PRO A 1 273 ? -15.228 -6.368 -37.297 1.00 33.38 273 PRO A CA 1
ATOM 1940 C C . PRO A 1 273 ? -16.353 -5.579 -36.619 1.00 33.38 273 PRO A C 1
ATOM 1942 O O . PRO A 1 273 ? -17.161 -4.933 -37.283 1.00 33.38 273 PRO A O 1
ATOM 1945 N N . GLY A 1 274 ? -16.423 -5.655 -35.292 1.00 29.41 274 GLY A N 1
ATOM 1946 C CA . GLY A 1 274 ? -17.311 -4.813 -34.496 1.00 29.41 274 GLY A CA 1
ATOM 1947 C C . GLY A 1 274 ? -17.960 -5.545 -33.333 1.00 29.41 274 GLY A C 1
ATOM 1948 O O . GLY A 1 274 ? -19.033 -6.106 -33.498 1.00 29.41 274 GLY A O 1
ATOM 1949 N N . THR A 1 275 ? -17.317 -5.471 -32.167 1.00 23.55 275 THR A N 1
ATOM 1950 C CA . THR A 1 275 ? -17.930 -5.257 -30.842 1.00 23.55 275 THR A CA 1
ATOM 1951 C C . THR A 1 275 ? -16.799 -5.091 -29.830 1.00 23.55 275 THR A C 1
ATOM 1953 O O . THR A 1 275 ? -16.036 -6.022 -29.591 1.00 23.55 275 THR A O 1
ATOM 1956 N N . ASP A 1 276 ? -16.699 -3.894 -29.251 1.00 31.30 276 ASP A N 1
ATOM 1957 C CA . ASP A 1 276 ? -15.820 -3.510 -28.138 1.00 31.30 276 ASP A CA 1
ATOM 1958 C C . ASP A 1 276 ? -16.246 -4.176 -26.812 1.00 31.30 276 ASP A C 1
ATOM 1960 O O . ASP A 1 276 ? -16.578 -3.502 -25.838 1.00 31.30 276 ASP A O 1
ATOM 1964 N N . ALA A 1 277 ? -16.272 -5.505 -26.762 1.00 27.55 277 ALA A N 1
ATOM 1965 C CA . ALA A 1 277 ? -16.534 -6.246 -25.535 1.00 27.55 277 ALA A CA 1
ATOM 1966 C C . ALA A 1 277 ? -15.484 -7.349 -25.358 1.00 27.55 277 ALA A C 1
ATOM 1968 O O . ALA A 1 277 ? -15.332 -8.208 -26.222 1.00 27.55 277 ALA A O 1
ATOM 1969 N N . ALA A 1 278 ? -14.803 -7.308 -24.209 1.00 29.98 278 ALA A N 1
ATOM 1970 C CA . ALA A 1 278 ? -13.833 -8.280 -23.700 1.00 29.98 278 ALA A CA 1
ATOM 1971 C C . ALA A 1 278 ? -12.408 -8.248 -24.294 1.00 29.98 278 ALA A C 1
ATOM 1973 O O . ALA A 1 278 ? -11.890 -9.244 -24.789 1.00 29.98 278 ALA A O 1
ATOM 1974 N N . LEU A 1 279 ? -11.718 -7.124 -24.101 1.00 34.84 279 LEU A N 1
ATOM 1975 C CA . LEU A 1 279 ? -10.362 -7.154 -23.529 1.00 34.84 279 LEU A CA 1
ATOM 1976 C C . LEU A 1 279 ? -10.331 -6.158 -22.363 1.00 34.84 279 LEU A C 1
ATOM 1978 O O . LEU A 1 279 ? -9.515 -5.240 -22.326 1.00 34.84 279 LEU A O 1
ATOM 1982 N N . ASP A 1 280 ? -11.302 -6.305 -21.457 1.00 28.33 280 ASP A N 1
ATOM 1983 C CA . ASP A 1 280 ? -11.261 -5.648 -20.157 1.00 28.33 280 ASP A CA 1
ATOM 1984 C C . ASP A 1 280 ? -9.992 -6.082 -19.416 1.00 28.33 280 ASP A C 1
ATOM 1986 O O . ASP A 1 280 ? -9.508 -7.211 -19.573 1.00 28.33 280 ASP A O 1
ATOM 1990 N N . GLY A 1 281 ? -9.451 -5.150 -18.631 1.00 32.78 281 GLY A N 1
ATOM 1991 C CA . GLY A 1 281 ? -8.332 -5.383 -17.731 1.00 32.78 281 GLY A CA 1
ATOM 1992 C C . GLY A 1 281 ? -8.496 -6.673 -16.925 1.00 32.78 281 GLY A C 1
ATOM 1993 O O . GLY A 1 281 ? -9.600 -7.119 -16.618 1.00 32.78 281 GLY A O 1
ATOM 1994 N N . ASP A 1 282 ? -7.364 -7.291 -16.612 1.00 30.48 282 ASP A N 1
ATOM 1995 C CA . ASP A 1 282 ? -7.259 -8.436 -15.704 1.00 30.48 282 ASP A CA 1
ATOM 1996 C C . ASP A 1 282 ? -7.934 -9.756 -16.114 1.00 30.48 282 ASP A C 1
ATOM 1998 O O . ASP A 1 282 ? -7.936 -10.708 -15.328 1.00 30.48 282 ASP A O 1
ATOM 2002 N N . ALA A 1 283 ? -8.373 -9.926 -17.365 1.00 27.48 283 ALA A N 1
ATOM 2003 C CA . ALA A 1 283 ? -8.703 -11.254 -17.888 1.00 27.48 283 ALA A CA 1
ATOM 2004 C C . ALA A 1 283 ? -7.430 -12.094 -18.134 1.00 27.48 283 ALA A C 1
ATOM 2006 O O . ALA A 1 283 ? -6.941 -12.245 -19.250 1.00 27.48 283 ALA A O 1
ATOM 2007 N N . ALA A 1 284 ? -6.890 -12.637 -17.045 1.00 33.00 284 ALA A N 1
ATOM 2008 C CA . ALA A 1 284 ? -6.279 -13.953 -16.963 1.00 33.00 284 ALA A CA 1
ATOM 2009 C C . ALA A 1 284 ? -5.442 -14.397 -18.181 1.00 33.00 284 ALA A C 1
ATOM 2011 O O . ALA A 1 284 ? -5.859 -15.241 -18.972 1.00 33.00 284 ALA A O 1
ATOM 2012 N N . PHE A 1 285 ? -4.145 -14.071 -18.168 1.00 37.75 285 PHE A N 1
ATOM 2013 C CA . PHE A 1 285 ? -3.131 -15.009 -18.681 1.00 37.75 285 PHE A CA 1
ATOM 2014 C C . PHE A 1 285 ? -2.915 -16.179 -17.702 1.00 37.75 285 PHE A C 1
ATOM 2016 O O . PHE A 1 285 ? -1.800 -16.676 -17.525 1.00 37.75 285 PHE A O 1
ATOM 2023 N N . GLY A 1 286 ? -4.010 -16.632 -17.082 1.00 30.31 286 GLY A N 1
ATOM 2024 C CA . GLY A 1 286 ? -4.145 -17.859 -16.316 1.00 30.31 286 GLY A CA 1
ATOM 2025 C C . GLY A 1 286 ? -4.152 -19.067 -17.244 1.00 30.31 286 GLY A C 1
ATOM 2026 O O . GLY A 1 286 ? -5.021 -19.924 -17.150 1.00 30.31 286 GLY A O 1
ATOM 2027 N N . GLY A 1 287 ? -3.157 -19.160 -18.128 1.00 34.81 287 GLY A N 1
ATOM 2028 C CA . GLY A 1 287 ? -2.645 -20.485 -18.425 1.00 34.81 287 GLY A CA 1
ATOM 2029 C C . GLY A 1 287 ? -2.117 -20.998 -17.096 1.00 34.81 287 GLY A C 1
ATOM 2030 O O . GLY A 1 287 ? -1.129 -20.439 -16.601 1.00 34.81 287 GLY A O 1
ATOM 2031 N N . GLU A 1 288 ? -2.842 -21.954 -16.509 1.00 33.75 288 GLU A N 1
ATOM 2032 C CA . GLU A 1 288 ? -2.499 -22.657 -15.275 1.00 33.75 288 GLU A CA 1
ATOM 2033 C C . GLU A 1 288 ? -0.975 -22.776 -15.208 1.00 33.75 288 GLU A C 1
ATOM 2035 O O . GLU A 1 288 ? -0.344 -23.225 -16.174 1.00 33.75 288 GLU A O 1
ATOM 2040 N N . ALA A 1 289 ? -0.363 -22.225 -14.152 1.00 40.47 289 ALA A N 1
ATOM 2041 C CA . ALA A 1 289 ? 1.081 -22.297 -13.996 1.00 40.47 289 ALA A CA 1
ATOM 2042 C C . ALA A 1 289 ? 1.448 -23.770 -14.130 1.00 40.47 289 ALA A C 1
ATOM 2044 O O . ALA A 1 289 ? 1.025 -24.568 -13.299 1.00 40.47 289 ALA A O 1
ATOM 2045 N N . THR A 1 290 ? 2.170 -24.147 -15.190 1.00 44.91 290 THR A N 1
ATOM 2046 C CA . THR A 1 290 ? 2.630 -25.527 -15.310 1.00 44.91 290 THR A CA 1
ATOM 2047 C C . THR A 1 290 ? 3.428 -25.790 -14.038 1.00 44.91 290 THR A C 1
ATOM 2049 O O . THR A 1 290 ? 4.396 -25.051 -13.806 1.00 44.91 290 THR A O 1
ATOM 2052 N N . PRO A 1 291 ? 3.004 -26.725 -13.169 1.00 46.47 291 PRO A N 1
ATOM 2053 C CA . PRO A 1 291 ? 3.595 -26.846 -11.846 1.00 46.47 291 PRO A CA 1
ATOM 2054 C C . PRO A 1 291 ? 5.118 -26.972 -11.963 1.00 46.47 291 PRO A C 1
ATOM 2056 O O . PRO A 1 291 ? 5.617 -27.812 -12.710 1.00 46.47 291 PRO A O 1
ATOM 2059 N N . GLY A 1 292 ? 5.856 -26.082 -11.293 1.00 61.12 292 GLY A N 1
ATOM 2060 C CA . GLY A 1 292 ? 7.324 -26.061 -11.312 1.00 61.12 292 GLY A CA 1
ATOM 2061 C C . GLY A 1 292 ? 8.003 -25.135 -12.336 1.00 61.12 292 GLY A C 1
ATOM 2062 O O . GLY A 1 292 ? 9.233 -25.099 -12.363 1.00 61.12 292 GLY A O 1
ATOM 2063 N N . ARG A 1 293 ? 7.274 -24.357 -13.156 1.00 77.12 293 ARG A N 1
ATOM 2064 C CA . ARG A 1 293 ? 7.882 -23.343 -14.051 1.00 77.12 293 ARG A CA 1
ATOM 2065 C C . ARG A 1 293 ? 7.735 -21.913 -13.527 1.00 77.12 293 ARG A C 1
ATOM 2067 O O . ARG A 1 293 ? 6.636 -21.470 -13.198 1.00 77.12 293 ARG A O 1
ATOM 2074 N N . VAL A 1 294 ? 8.846 -21.175 -13.525 1.00 87.50 294 VAL A N 1
ATOM 2075 C CA . VAL A 1 294 ? 8.896 -19.744 -13.190 1.00 87.50 294 VAL A CA 1
ATOM 2076 C C . VAL A 1 294 ? 8.656 -18.921 -14.453 1.00 87.50 294 VAL A C 1
ATOM 2078 O O . VAL A 1 294 ? 9.350 -19.103 -15.451 1.00 87.50 294 VAL A O 1
ATOM 2081 N N . ARG A 1 295 ? 7.689 -18.004 -14.414 1.00 90.81 295 ARG A N 1
ATOM 2082 C CA . ARG A 1 295 ? 7.428 -17.033 -15.478 1.00 90.81 295 ARG A CA 1
ATOM 2083 C C . ARG A 1 295 ? 8.315 -15.819 -15.283 1.00 90.81 295 ARG A C 1
ATOM 2085 O O . ARG A 1 295 ? 8.217 -15.151 -14.263 1.00 90.81 295 ARG A O 1
ATOM 2092 N N . VAL A 1 296 ? 9.157 -15.519 -16.260 1.00 91.38 296 VAL A N 1
ATOM 2093 C CA . VAL A 1 296 ? 10.135 -14.435 -16.153 1.00 91.38 296 VAL A CA 1
ATOM 2094 C C . VAL A 1 296 ? 9.680 -13.224 -16.959 1.00 91.38 296 VAL A C 1
ATOM 2096 O O . VAL A 1 296 ? 9.738 -13.238 -18.186 1.00 91.38 296 VAL A O 1
ATOM 2099 N N . GLU A 1 297 ? 9.227 -12.173 -16.278 1.00 87.50 297 GLU A N 1
ATOM 2100 C CA . GLU A 1 297 ? 8.735 -10.947 -16.936 1.00 87.50 297 GLU A CA 1
ATOM 2101 C C . GLU A 1 297 ? 9.391 -9.668 -16.422 1.00 87.50 297 GLU A C 1
ATOM 2103 O O . GLU A 1 297 ? 9.497 -8.702 -17.172 1.00 87.50 297 GLU A O 1
ATOM 2108 N N . ALA A 1 298 ? 9.886 -9.652 -15.187 1.00 93.25 298 ALA A N 1
ATOM 2109 C CA . ALA A 1 298 ? 10.557 -8.487 -14.640 1.00 93.25 298 ALA A CA 1
ATOM 2110 C C . ALA A 1 298 ? 12.071 -8.604 -14.835 1.00 93.25 298 ALA A C 1
ATOM 2112 O O . ALA A 1 298 ? 12.668 -9.606 -14.442 1.00 93.25 298 ALA A O 1
ATOM 2113 N N . LEU A 1 299 ? 12.696 -7.573 -15.402 1.00 95.00 299 LEU A N 1
ATOM 2114 C CA . LEU A 1 299 ? 14.149 -7.466 -15.483 1.00 95.00 299 LEU A CA 1
ATOM 2115 C C . LEU A 1 299 ? 14.593 -6.010 -15.340 1.00 95.00 299 LEU A C 1
ATOM 2117 O O . LEU A 1 299 ? 13.875 -5.098 -15.753 1.00 95.00 299 LEU A O 1
ATOM 2121 N N . SER A 1 300 ? 15.788 -5.801 -14.794 1.00 94.06 300 SER A N 1
ATOM 2122 C CA . SER A 1 300 ? 16.499 -4.526 -14.897 1.00 94.06 300 SER A CA 1
ATOM 2123 C C . SER A 1 300 ? 17.997 -4.723 -14.723 1.00 94.06 300 SER A C 1
ATOM 2125 O O . SER A 1 300 ? 18.431 -5.497 -13.870 1.00 94.06 300 SER A O 1
ATOM 2127 N N . PHE A 1 301 ? 18.781 -3.972 -15.488 1.00 92.50 301 PHE A N 1
ATOM 2128 C CA . PHE A 1 301 ? 20.219 -3.853 -15.275 1.00 92.50 301 PHE A CA 1
ATOM 2129 C C . PHE A 1 301 ? 20.535 -2.966 -14.073 1.00 92.50 301 PHE A C 1
ATOM 2131 O O . PHE A 1 301 ? 19.719 -2.133 -13.685 1.00 92.50 301 PHE A O 1
ATOM 2138 N N . LEU A 1 302 ? 21.723 -3.141 -13.505 1.00 86.62 302 LEU A N 1
ATOM 2139 C CA . LEU A 1 302 ? 22.392 -2.125 -12.697 1.00 86.62 302 LEU A CA 1
ATOM 2140 C C . LEU A 1 302 ? 23.243 -1.222 -13.606 1.00 86.62 302 LEU A C 1
ATOM 2142 O O . LEU A 1 302 ? 23.512 -1.610 -14.744 1.00 86.62 302 LEU A O 1
ATOM 2146 N N . PRO A 1 303 ? 23.695 -0.046 -13.132 1.00 77.06 303 PRO A N 1
ATOM 2147 C CA . PRO A 1 303 ? 24.624 0.769 -13.899 1.00 77.06 303 PRO A CA 1
ATOM 2148 C C . PRO A 1 303 ? 25.879 0.001 -14.284 1.00 77.06 303 PRO A C 1
ATOM 2150 O O . PRO A 1 303 ? 26.382 -0.824 -13.511 1.00 77.06 303 PRO A O 1
ATOM 2153 N N . TYR A 1 304 ? 26.409 0.333 -15.458 1.00 73.81 304 TYR A N 1
ATOM 2154 C CA . TYR A 1 304 ? 27.711 -0.149 -15.889 1.00 73.81 304 TYR A CA 1
ATOM 2155 C C . TYR A 1 304 ? 28.756 0.195 -14.818 1.00 73.81 304 TYR A C 1
ATOM 2157 O O . TYR A 1 304 ? 28.913 1.358 -14.455 1.00 73.81 304 TYR A O 1
ATOM 2165 N N . LEU A 1 305 ? 29.494 -0.801 -14.328 1.00 65.19 305 LEU A N 1
ATOM 2166 C CA . LEU A 1 305 ? 30.666 -0.592 -13.480 1.00 65.19 305 LEU A CA 1
ATOM 2167 C C . LEU A 1 305 ? 31.915 -0.932 -14.289 1.00 65.19 305 LEU A C 1
ATOM 2169 O O . LEU A 1 305 ? 31.990 -1.996 -14.906 1.00 65.19 305 LEU A O 1
ATOM 2173 N N . ALA A 1 306 ? 32.896 -0.027 -14.297 1.00 61.38 306 ALA A N 1
ATOM 2174 C CA . ALA A 1 306 ? 34.172 -0.303 -14.941 1.00 61.38 306 ALA A CA 1
ATOM 2175 C C . ALA A 1 306 ? 34.838 -1.514 -14.259 1.00 61.38 306 ALA A C 1
ATOM 2177 O O . ALA A 1 306 ? 34.912 -1.550 -13.028 1.00 61.38 306 ALA A O 1
ATOM 2178 N N . PRO A 1 307 ? 35.304 -2.513 -15.024 1.00 59.50 307 PRO A N 1
ATOM 2179 C CA . PRO A 1 307 ? 35.868 -3.720 -14.442 1.00 59.50 307 PRO A CA 1
ATOM 2180 C C . PRO A 1 307 ? 37.169 -3.408 -13.697 1.00 59.50 307 PRO A C 1
ATOM 2182 O O . PRO A 1 307 ? 38.128 -2.925 -14.294 1.00 59.50 307 PRO A O 1
ATOM 2185 N N . THR A 1 308 ? 37.219 -3.716 -12.400 1.00 55.97 308 THR A N 1
ATOM 2186 C CA . THR A 1 308 ? 38.443 -3.605 -11.582 1.00 55.97 308 THR A CA 1
ATOM 2187 C C . THR A 1 308 ? 39.428 -4.738 -11.868 1.00 55.97 308 THR A C 1
ATOM 2189 O O . THR A 1 308 ? 40.637 -4.546 -11.779 1.00 55.97 308 THR A O 1
ATOM 2192 N N . ASP A 1 309 ? 38.904 -5.896 -12.281 1.00 56.38 309 ASP A N 1
ATOM 2193 C CA . ASP A 1 309 ? 39.645 -7.160 -12.388 1.00 56.38 309 ASP A CA 1
ATOM 2194 C C . ASP A 1 309 ? 39.874 -7.581 -13.856 1.00 56.38 309 ASP A C 1
ATOM 2196 O O . ASP A 1 309 ? 40.223 -8.724 -14.148 1.00 56.38 309 ASP A O 1
ATOM 2200 N N . GLY A 1 310 ? 39.626 -6.674 -14.809 1.00 54.56 310 GLY A N 1
ATOM 2201 C CA . GLY A 1 310 ? 39.796 -6.918 -16.248 1.00 54.56 310 GLY A CA 1
ATOM 2202 C C . GLY A 1 310 ? 38.709 -7.775 -16.919 1.00 54.56 310 GLY A C 1
ATOM 2203 O O . GLY A 1 310 ? 38.781 -7.973 -18.128 1.00 54.56 310 GLY A O 1
ATOM 2204 N N . ARG A 1 311 ? 37.694 -8.252 -16.182 1.00 57.97 311 ARG A N 1
ATOM 2205 C CA . ARG A 1 311 ? 36.500 -8.924 -16.737 1.00 57.97 311 ARG A CA 1
ATOM 2206 C C . ARG A 1 311 ? 35.310 -7.976 -16.746 1.00 57.97 311 ARG A C 1
ATOM 2208 O O . ARG A 1 311 ? 34.790 -7.640 -15.685 1.00 57.97 311 ARG A O 1
ATOM 2215 N N . ALA A 1 312 ? 34.887 -7.534 -17.927 1.00 62.09 312 ALA A N 1
ATOM 2216 C CA . ALA A 1 312 ? 33.713 -6.679 -18.067 1.00 62.09 312 ALA A CA 1
ATOM 2217 C C . ALA A 1 312 ? 32.442 -7.527 -17.903 1.00 62.09 312 ALA A C 1
ATOM 2219 O O . ALA A 1 312 ? 32.129 -8.344 -18.767 1.00 62.09 312 ALA A O 1
ATOM 2220 N N . ALA A 1 313 ? 31.713 -7.332 -16.801 1.00 76.69 313 ALA A N 1
ATOM 2221 C CA . ALA A 1 313 ? 30.444 -8.008 -16.544 1.00 76.69 313 ALA A CA 1
ATOM 2222 C C . ALA A 1 313 ? 29.328 -6.986 -16.296 1.00 76.69 313 ALA A C 1
ATOM 2224 O O . ALA A 1 313 ? 29.468 -6.111 -15.441 1.00 76.69 313 ALA A O 1
ATOM 2225 N N . GLN A 1 314 ? 28.219 -7.094 -17.035 1.00 86.12 314 GLN A N 1
ATOM 2226 C CA . GLN A 1 314 ? 27.009 -6.309 -16.763 1.00 86.12 314 GLN A CA 1
ATOM 2227 C C . GLN A 1 314 ? 26.073 -7.076 -15.846 1.00 86.12 314 GLN A C 1
ATOM 2229 O O . GLN A 1 314 ? 25.659 -8.186 -16.166 1.00 86.12 314 GLN A O 1
ATOM 2234 N N . ARG A 1 315 ? 25.719 -6.465 -14.717 1.00 89.12 315 ARG A N 1
ATOM 2235 C CA . ARG A 1 315 ? 24.851 -7.066 -13.702 1.00 89.12 315 ARG A CA 1
ATOM 2236 C C . ARG A 1 315 ? 23.397 -6.719 -13.973 1.00 89.12 315 ARG A C 1
ATOM 2238 O O . ARG A 1 315 ? 23.074 -5.563 -14.241 1.00 89.12 315 ARG A O 1
ATOM 2245 N N . LEU A 1 316 ? 22.515 -7.699 -13.837 1.00 93.94 316 LEU A N 1
ATOM 2246 C CA . LEU A 1 316 ? 21.072 -7.505 -13.901 1.00 93.94 316 LEU A CA 1
ATOM 2247 C C . LEU A 1 316 ? 20.352 -8.368 -12.870 1.00 93.94 316 LEU A C 1
ATOM 2249 O O . LEU A 1 316 ? 20.878 -9.369 -12.390 1.00 93.94 316 LEU A O 1
ATOM 2253 N N . TYR A 1 317 ? 19.118 -7.985 -12.572 1.00 96.06 317 TYR A N 1
ATOM 2254 C CA . TYR A 1 317 ? 18.203 -8.791 -11.782 1.00 96.06 317 TYR A CA 1
ATOM 2255 C C . TYR A 1 317 ? 16.994 -9.181 -12.602 1.00 96.06 317 TYR A C 1
ATOM 2257 O O . TYR A 1 317 ? 16.489 -8.396 -13.407 1.00 96.06 317 TYR A O 1
ATOM 2265 N N . VAL A 1 318 ? 16.519 -10.391 -12.343 1.00 95.81 318 VAL A N 1
ATOM 2266 C CA . VAL A 1 318 ? 15.380 -10.996 -13.013 1.00 95.81 318 VAL A CA 1
ATOM 2267 C C . VAL A 1 318 ? 14.398 -11.517 -11.969 1.00 95.81 318 VAL A C 1
ATOM 2269 O O . VAL A 1 318 ? 14.789 -12.214 -11.038 1.00 95.81 318 VAL A O 1
ATOM 2272 N N . GLY A 1 319 ? 13.123 -11.173 -12.110 1.00 94.38 319 GLY A N 1
ATOM 2273 C CA . GLY A 1 319 ? 12.063 -11.550 -11.179 1.00 94.38 319 GLY A CA 1
ATOM 2274 C C . GLY A 1 319 ? 11.105 -12.597 -11.744 1.00 94.38 319 GLY A C 1
ATOM 2275 O O . GLY A 1 319 ? 10.739 -12.549 -12.924 1.00 94.38 319 GLY A O 1
ATOM 2276 N N . GLY A 1 320 ? 10.669 -13.526 -10.890 1.00 92.38 320 GLY A N 1
ATOM 2277 C CA . GLY A 1 320 ? 9.634 -14.507 -11.223 1.00 92.38 320 GLY A CA 1
ATOM 2278 C C . GLY A 1 320 ? 8.219 -13.970 -10.988 1.00 92.38 320 GLY A C 1
ATOM 2279 O O . GLY A 1 320 ? 7.825 -13.749 -9.854 1.00 92.38 320 GLY A O 1
ATOM 2280 N N . ARG A 1 321 ? 7.388 -13.828 -12.023 1.00 91.88 321 ARG A N 1
ATOM 2281 C CA . ARG A 1 321 ? 6.006 -13.321 -11.899 1.00 91.88 321 ARG A CA 1
ATOM 2282 C C . ARG A 1 321 ? 5.092 -14.209 -11.048 1.00 91.88 321 ARG A C 1
ATOM 2284 O O . ARG A 1 321 ? 4.135 -13.719 -10.468 1.00 91.88 321 ARG A O 1
ATOM 2291 N N . ASN A 1 322 ? 5.366 -15.507 -10.990 1.00 90.00 322 ASN A N 1
ATOM 2292 C CA . ASN A 1 322 ? 4.607 -16.498 -10.220 1.00 90.00 322 ASN A CA 1
ATOM 2293 C C . ASN A 1 322 ? 5.457 -17.184 -9.135 1.00 90.00 322 ASN A C 1
ATOM 2295 O O . ASN A 1 322 ? 5.116 -18.283 -8.703 1.00 90.00 322 ASN A O 1
ATOM 2299 N N . ALA A 1 323 ? 6.589 -16.586 -8.755 1.00 90.50 323 ALA A N 1
ATOM 2300 C CA . ALA A 1 323 ? 7.479 -17.126 -7.737 1.00 90.50 323 ALA A CA 1
ATOM 2301 C C . ALA A 1 323 ? 8.161 -15.991 -6.966 1.00 90.50 323 ALA A C 1
ATOM 2303 O O . ALA A 1 323 ? 8.646 -15.040 -7.572 1.00 90.50 323 ALA A O 1
ATOM 2304 N N . ASP A 1 324 ? 8.248 -16.115 -5.644 1.00 93.75 324 ASP A N 1
ATOM 2305 C CA . ASP A 1 324 ? 8.826 -15.108 -4.742 1.00 93.75 324 ASP A CA 1
ATOM 2306 C C . ASP A 1 324 ? 10.359 -15.109 -4.795 1.00 93.75 324 ASP A C 1
ATOM 2308 O O . ASP A 1 324 ? 11.035 -15.342 -3.797 1.00 93.75 324 ASP A O 1
ATOM 2312 N N . LEU A 1 325 ? 10.927 -14.920 -5.985 1.00 93.06 325 LEU A N 1
ATOM 2313 C CA . LEU A 1 325 ? 12.364 -14.993 -6.210 1.00 93.06 325 LEU A CA 1
ATOM 2314 C C . LEU A 1 325 ? 12.863 -13.856 -7.098 1.00 93.06 325 LEU A C 1
ATOM 2316 O O . LEU A 1 325 ? 12.252 -13.498 -8.111 1.00 93.06 325 LEU A O 1
ATOM 2320 N N . LEU A 1 326 ? 14.025 -13.337 -6.714 1.00 95.44 326 LEU A N 1
ATOM 2321 C CA . LEU A 1 326 ? 14.830 -12.380 -7.453 1.00 95.44 326 LEU A CA 1
ATOM 2322 C C . LEU A 1 326 ? 16.176 -13.034 -7.784 1.00 95.44 326 LEU A C 1
ATOM 2324 O O . LEU A 1 326 ? 16.923 -13.442 -6.896 1.00 95.44 326 LEU A O 1
ATOM 2328 N N . VAL A 1 327 ? 16.493 -13.146 -9.067 1.00 95.00 327 VAL A N 1
ATOM 2329 C CA . VAL A 1 327 ? 17.697 -13.817 -9.562 1.00 95.00 327 VAL A CA 1
ATOM 2330 C C . VAL A 1 327 ? 18.730 -12.784 -9.999 1.00 95.00 327 VAL A C 1
ATOM 2332 O O . VAL A 1 327 ? 18.445 -12.031 -10.933 1.00 95.00 327 VAL A O 1
ATOM 2335 N N . PRO A 1 328 ? 19.927 -12.754 -9.390 1.00 94.44 328 PRO A N 1
ATOM 2336 C CA . PRO A 1 328 ? 21.052 -12.020 -9.950 1.00 94.44 328 PRO A CA 1
ATOM 2337 C C . PRO A 1 328 ? 21.606 -12.768 -11.166 1.00 94.44 328 PRO A C 1
ATOM 2339 O O . PRO A 1 328 ? 21.899 -13.963 -11.088 1.00 94.44 328 PRO A O 1
ATOM 2342 N N . LEU A 1 329 ? 21.786 -12.060 -12.276 1.00 94.25 329 LEU A N 1
ATOM 2343 C CA . LEU A 1 329 ? 22.487 -12.541 -13.463 1.00 94.25 329 LEU A CA 1
ATOM 2344 C C . LEU A 1 329 ? 23.608 -11.570 -13.846 1.00 94.25 329 LEU A C 1
ATOM 2346 O O . LEU A 1 329 ? 23.583 -10.386 -13.502 1.00 94.25 329 LEU A O 1
ATOM 2350 N N . GLU A 1 330 ? 24.577 -12.078 -14.596 1.00 92.38 330 GLU A N 1
ATOM 2351 C CA . GLU A 1 330 ? 25.665 -11.311 -15.187 1.00 92.38 330 GLU A CA 1
ATOM 2352 C C . GLU A 1 330 ? 25.830 -11.669 -16.665 1.00 92.38 330 GLU A C 1
ATOM 2354 O O . GLU A 1 330 ? 25.785 -12.841 -17.043 1.00 92.38 330 GLU A O 1
ATOM 2359 N N . VAL A 1 331 ? 26.025 -10.645 -17.497 1.00 91.38 331 VAL A N 1
ATOM 2360 C CA . VAL A 1 331 ? 26.497 -10.779 -18.878 1.00 91.38 331 VAL A CA 1
ATOM 2361 C C . VAL A 1 331 ? 28.014 -10.630 -18.856 1.00 91.38 331 VAL A C 1
ATOM 2363 O O . VAL A 1 331 ? 28.523 -9.512 -18.773 1.00 91.38 331 VAL A O 1
ATOM 2366 N N . GLU A 1 332 ? 28.737 -11.743 -18.912 1.00 86.81 332 GLU A N 1
ATOM 2367 C CA . GLU A 1 332 ? 30.202 -11.770 -18.933 1.00 86.81 332 GLU A CA 1
ATOM 2368 C C . GLU A 1 332 ? 30.725 -11.616 -20.364 1.00 86.81 332 GLU A C 1
ATOM 2370 O O . GLU A 1 332 ? 30.315 -12.344 -21.276 1.00 86.81 332 GLU A O 1
ATOM 2375 N N . ASP A 1 333 ? 31.634 -10.655 -20.561 1.00 78.75 333 ASP A N 1
ATOM 2376 C CA . ASP A 1 333 ? 32.337 -10.378 -21.820 1.00 78.75 333 ASP A CA 1
ATOM 2377 C C . ASP A 1 333 ? 31.418 -10.166 -23.043 1.00 78.75 333 ASP A C 1
ATOM 2379 O O . ASP A 1 333 ? 31.863 -10.264 -24.187 1.00 78.75 333 ASP A O 1
ATOM 2383 N N . GLY A 1 334 ? 30.131 -9.869 -22.822 1.00 78.62 334 GLY A N 1
ATOM 2384 C CA . GLY A 1 334 ? 29.119 -9.771 -23.882 1.00 78.62 334 GLY A CA 1
ATOM 2385 C C . GLY A 1 334 ? 28.817 -11.107 -24.572 1.00 78.62 334 GLY A C 1
ATOM 2386 O O . GLY A 1 334 ? 28.394 -11.130 -25.723 1.00 78.62 334 GLY A O 1
ATOM 2387 N N . ARG A 1 335 ? 29.113 -12.246 -23.939 1.00 86.31 335 ARG A N 1
ATOM 2388 C CA . ARG A 1 335 ? 28.993 -13.563 -24.592 1.00 86.31 335 ARG A CA 1
ATOM 2389 C C . ARG A 1 335 ? 28.295 -14.617 -23.763 1.00 86.31 335 ARG A C 1
ATOM 2391 O O . ARG A 1 335 ? 27.819 -15.587 -24.341 1.00 86.31 335 ARG A O 1
ATOM 2398 N N . ARG A 1 336 ? 28.266 -14.465 -22.442 1.00 90.62 336 ARG A N 1
ATOM 2399 C CA . ARG A 1 336 ? 27.745 -15.498 -21.550 1.00 90.62 336 ARG A CA 1
ATOM 2400 C C . ARG A 1 336 ? 26.803 -14.915 -20.516 1.00 90.62 336 ARG A C 1
ATOM 2402 O O . ARG A 1 336 ? 27.130 -13.908 -19.895 1.00 90.62 336 ARG A O 1
ATOM 2409 N N . LEU A 1 337 ? 25.667 -15.573 -20.317 1.00 92.81 337 LEU A N 1
ATOM 2410 C CA . LEU A 1 337 ? 24.740 -15.307 -19.226 1.00 92.81 337 LEU A CA 1
ATOM 2411 C C . LEU A 1 337 ? 25.016 -16.281 -18.082 1.00 92.81 337 LEU A C 1
ATOM 2413 O O . LEU A 1 337 ? 24.871 -17.494 -18.226 1.00 92.81 337 LEU A O 1
ATOM 2417 N N . VAL A 1 338 ? 25.396 -15.749 -16.923 1.00 92.19 338 VAL A N 1
ATOM 2418 C CA . VAL A 1 338 ? 25.676 -16.549 -15.725 1.00 92.19 338 VAL A CA 1
ATOM 2419 C C . VAL A 1 338 ? 24.907 -16.039 -14.520 1.00 92.19 338 VAL A C 1
ATOM 2421 O O . VAL A 1 338 ? 24.581 -14.862 -14.429 1.00 92.19 338 VAL A O 1
ATOM 2424 N N . ALA A 1 339 ? 24.641 -16.927 -13.566 1.00 91.25 339 ALA A N 1
ATOM 2425 C CA . ALA A 1 339 ? 24.164 -16.549 -12.244 1.00 91.25 339 ALA A CA 1
ATOM 2426 C C . ALA A 1 339 ? 25.364 -16.544 -11.281 1.00 91.25 339 ALA A C 1
ATOM 2428 O O . ALA A 1 339 ? 25.834 -17.622 -10.909 1.00 91.25 339 ALA A O 1
ATOM 2429 N N . PRO A 1 340 ? 25.894 -15.373 -10.876 1.00 88.12 340 PRO A N 1
ATOM 2430 C CA . PRO A 1 340 ? 27.068 -15.315 -10.000 1.00 88.12 340 PRO A CA 1
ATOM 2431 C C . PRO A 1 340 ? 26.757 -15.818 -8.582 1.00 88.12 340 PRO A C 1
ATOM 2433 O O . PRO A 1 340 ? 27.657 -16.175 -7.821 1.00 88.12 340 PRO A O 1
ATOM 2436 N N . ARG A 1 341 ? 25.474 -15.814 -8.202 1.00 89.88 341 ARG A N 1
ATOM 2437 C CA . ARG A 1 341 ? 24.973 -16.149 -6.870 1.00 89.88 341 ARG A CA 1
ATOM 2438 C C . ARG A 1 341 ? 23.622 -16.872 -6.975 1.00 89.88 341 ARG A C 1
ATOM 2440 O O . ARG A 1 341 ? 22.937 -16.734 -7.987 1.00 89.88 341 ARG A O 1
ATOM 2447 N N . PRO A 1 342 ? 23.222 -17.633 -5.939 1.00 90.31 342 PRO A N 1
ATOM 2448 C CA . PRO A 1 342 ? 21.881 -18.209 -5.865 1.00 90.31 342 PRO A CA 1
ATOM 2449 C C . PRO A 1 342 ? 20.782 -17.132 -5.851 1.00 90.31 342 PRO A C 1
ATOM 2451 O O . PRO A 1 342 ? 21.051 -16.018 -5.394 1.00 90.31 342 PRO A O 1
ATOM 2454 N N . PRO A 1 343 ? 19.548 -17.462 -6.278 1.00 91.88 343 PRO A N 1
ATOM 2455 C CA . PRO A 1 343 ? 18.399 -16.567 -6.158 1.00 91.88 343 PRO A CA 1
ATOM 2456 C C . PRO A 1 343 ? 18.159 -16.087 -4.721 1.00 91.88 343 PRO A C 1
ATOM 2458 O O . PRO A 1 343 ? 18.302 -16.855 -3.765 1.00 91.88 343 PRO A O 1
ATOM 2461 N N . LEU A 1 344 ? 17.738 -14.831 -4.579 1.00 93.25 344 LEU A N 1
ATOM 2462 C CA . LEU A 1 344 ? 17.184 -14.286 -3.345 1.00 93.25 344 LEU A CA 1
ATOM 2463 C C . LEU A 1 344 ? 15.694 -14.639 -3.284 1.00 93.25 344 LEU A C 1
ATOM 2465 O O . LEU A 1 344 ? 14.922 -14.204 -4.138 1.00 93.25 344 LEU A O 1
ATOM 2469 N N . LEU A 1 345 ? 15.296 -15.419 -2.280 1.00 93.62 345 LEU A N 1
ATOM 2470 C CA . LEU A 1 345 ? 13.886 -15.676 -1.987 1.00 93.62 345 LEU A CA 1
ATOM 2471 C C . LEU A 1 345 ? 13.324 -14.500 -1.189 1.00 93.62 345 LEU A C 1
ATOM 2473 O O . LEU A 1 345 ? 13.875 -14.159 -0.142 1.00 93.62 345 LEU A O 1
ATOM 2477 N N . LEU A 1 346 ? 12.251 -13.897 -1.692 1.00 94.12 346 LEU A N 1
ATOM 2478 C CA . LEU A 1 346 ? 11.551 -12.816 -1.010 1.00 94.12 346 LEU A CA 1
ATOM 2479 C C . LEU A 1 346 ? 10.738 -13.396 0.145 1.00 94.12 346 LEU A C 1
ATOM 2481 O O . LEU A 1 346 ? 10.065 -14.421 0.011 1.00 94.12 346 LEU A O 1
ATOM 2485 N N . ALA A 1 347 ? 10.832 -12.753 1.298 1.00 92.06 347 ALA A N 1
ATOM 2486 C CA . ALA A 1 347 ? 10.231 -13.238 2.520 1.00 92.06 347 ALA A CA 1
ATOM 2487 C C . ALA A 1 347 ? 8.705 -13.065 2.525 1.00 92.06 347 ALA A C 1
ATOM 2489 O O . ALA A 1 347 ? 8.138 -12.184 1.881 1.00 92.06 347 ALA A O 1
ATOM 2490 N N . GLU A 1 348 ? 8.049 -13.892 3.341 1.00 90.00 348 GLU A N 1
ATOM 2491 C CA . GLU A 1 348 ? 6.645 -13.724 3.739 1.00 90.00 348 GLU A CA 1
ATOM 2492 C C . GLU A 1 348 ? 5.619 -13.691 2.594 1.00 90.00 348 GLU A C 1
ATOM 2494 O O . GLU A 1 348 ? 4.602 -13.010 2.698 1.00 90.00 348 GLU A O 1
ATOM 2499 N N . GLY A 1 349 ? 5.842 -14.470 1.531 1.00 88.31 349 GLY A N 1
ATOM 2500 C CA . GLY A 1 349 ? 4.822 -14.704 0.506 1.00 88.31 349 GLY A CA 1
ATOM 2501 C C . GLY A 1 349 ? 4.551 -13.471 -0.355 1.00 88.31 349 GLY A C 1
ATOM 2502 O O . GLY A 1 349 ? 3.425 -12.979 -0.393 1.00 88.31 349 GLY A O 1
ATOM 2503 N N . ALA A 1 350 ? 5.580 -12.956 -1.030 1.00 90.75 350 ALA A N 1
ATOM 2504 C CA . ALA A 1 350 ? 5.514 -11.718 -1.803 1.00 90.75 350 ALA A CA 1
ATOM 2505 C C . ALA A 1 350 ? 4.500 -11.746 -2.971 1.00 90.75 350 ALA A C 1
ATOM 2507 O O . ALA A 1 350 ? 4.106 -10.692 -3.465 1.00 90.75 350 ALA A O 1
ATOM 2508 N N . GLY A 1 351 ? 4.045 -12.920 -3.413 1.00 91.12 351 GLY A N 1
ATOM 2509 C CA . GLY A 1 351 ? 3.066 -13.065 -4.494 1.00 91.12 351 GLY A CA 1
ATOM 2510 C C . GLY A 1 351 ? 3.662 -12.915 -5.899 1.00 91.12 351 GLY A C 1
ATOM 2511 O O . GLY A 1 351 ? 2.942 -12.599 -6.843 1.00 91.12 351 GLY A O 1
ATOM 2512 N N . GLY A 1 352 ? 4.966 -13.135 -6.051 1.00 92.56 352 GLY A N 1
ATOM 2513 C CA . GLY A 1 352 ? 5.723 -12.982 -7.286 1.00 92.56 352 GLY A CA 1
ATOM 2514 C C . GLY A 1 352 ? 6.255 -11.567 -7.504 1.00 92.56 352 GLY A C 1
ATOM 2515 O O . GLY A 1 352 ? 5.863 -10.608 -6.842 1.00 92.56 352 GLY A O 1
ATOM 2516 N N . VAL A 1 353 ? 7.171 -11.440 -8.461 1.00 95.06 353 VAL A N 1
ATOM 2517 C CA . VAL A 1 353 ? 7.820 -10.188 -8.858 1.00 95.06 353 VAL A CA 1
ATOM 2518 C C . VAL A 1 353 ? 7.181 -9.635 -10.128 1.00 95.06 353 VAL A C 1
ATOM 2520 O O . VAL A 1 353 ? 7.265 -10.240 -11.198 1.00 95.06 353 VAL A O 1
ATOM 2523 N N . LEU A 1 354 ? 6.584 -8.450 -10.019 1.00 94.00 354 LEU A N 1
ATOM 2524 C CA . LEU A 1 354 ? 5.924 -7.741 -11.115 1.00 94.00 354 LEU A CA 1
ATOM 2525 C C . LEU A 1 354 ? 6.879 -6.790 -11.846 1.00 94.00 354 LEU A C 1
ATOM 2527 O O . LEU A 1 354 ? 6.876 -6.733 -13.075 1.00 94.00 354 LEU A O 1
ATOM 2531 N N . ARG A 1 355 ? 7.719 -6.052 -11.108 1.00 94.19 355 ARG A N 1
ATOM 2532 C CA . ARG A 1 355 ? 8.723 -5.124 -11.657 1.00 94.19 355 ARG A CA 1
ATOM 2533 C C . ARG A 1 355 ? 9.981 -5.120 -10.797 1.00 94.19 355 ARG A C 1
ATOM 2535 O O . ARG A 1 355 ? 9.917 -5.330 -9.590 1.00 94.19 355 ARG A O 1
ATOM 2542 N N . VAL A 1 356 ? 11.112 -4.815 -11.425 1.00 95.75 356 VAL A N 1
ATOM 2543 C CA . VAL A 1 356 ? 12.395 -4.587 -10.752 1.00 95.75 356 VAL A CA 1
ATOM 2544 C C . VAL A 1 356 ? 12.910 -3.213 -11.167 1.00 95.75 356 VAL A C 1
ATOM 2546 O O . VAL A 1 356 ? 12.965 -2.905 -12.361 1.00 95.75 356 VAL A O 1
ATOM 2549 N N . ARG A 1 357 ? 13.251 -2.375 -10.186 1.00 94.44 357 ARG A N 1
ATOM 2550 C CA . ARG A 1 357 ? 13.704 -0.997 -10.384 1.00 94.44 357 ARG A CA 1
ATOM 2551 C C . ARG A 1 357 ? 14.920 -0.705 -9.500 1.00 94.44 357 ARG A C 1
ATOM 2553 O O . ARG A 1 357 ? 14.771 -0.605 -8.283 1.00 94.44 357 ARG A O 1
ATOM 2560 N N . PRO A 1 358 ? 16.129 -0.579 -10.062 1.00 92.00 358 PRO A N 1
ATOM 2561 C CA . PRO A 1 358 ? 17.279 -0.103 -9.305 1.00 92.00 358 PRO A CA 1
ATOM 2562 C C . PRO A 1 358 ? 17.067 1.360 -8.918 1.00 92.00 358 PRO A C 1
ATOM 2564 O O . PRO A 1 358 ? 16.441 2.114 -9.664 1.00 92.00 358 PRO A O 1
ATOM 2567 N N . SER A 1 359 ? 17.614 1.784 -7.777 1.00 89.81 359 SER A N 1
ATOM 2568 C CA . SER A 1 359 ? 17.496 3.166 -7.292 1.00 89.81 359 SER A CA 1
ATOM 2569 C C . SER A 1 359 ? 18.355 4.173 -8.073 1.00 89.81 359 SER A C 1
ATOM 2571 O O . SER A 1 359 ? 18.856 5.141 -7.515 1.00 89.81 359 SER A O 1
ATOM 2573 N N . VAL A 1 360 ? 18.567 3.936 -9.365 1.00 83.38 360 VAL A N 1
ATOM 2574 C CA . VAL A 1 360 ? 19.414 4.702 -10.285 1.00 83.38 360 VAL A CA 1
ATOM 2575 C C . VAL A 1 360 ? 19.058 4.341 -11.721 1.00 83.38 360 VAL A C 1
ATOM 2577 O O . VAL A 1 360 ? 18.532 3.261 -11.978 1.00 83.38 360 VAL A O 1
ATOM 2580 N N . ASP A 1 361 ? 19.375 5.218 -12.665 1.00 79.81 361 ASP A N 1
ATOM 2581 C CA . ASP A 1 361 ? 19.270 4.900 -14.085 1.00 79.81 361 ASP A CA 1
ATOM 2582 C C . ASP A 1 361 ? 20.413 3.947 -14.520 1.00 79.81 361 ASP A C 1
ATOM 2584 O O . ASP A 1 361 ? 21.585 4.320 -14.408 1.00 79.81 361 ASP A O 1
ATOM 2588 N N . PRO A 1 362 ? 20.113 2.730 -15.022 1.00 79.06 362 PRO A N 1
ATOM 2589 C CA . PRO A 1 362 ? 21.126 1.767 -15.473 1.00 79.06 362 PRO A CA 1
ATOM 2590 C C . PRO A 1 362 ? 21.988 2.256 -16.642 1.00 79.06 362 PRO A C 1
ATOM 2592 O O . PRO A 1 362 ? 23.083 1.741 -16.859 1.00 79.06 362 PRO A O 1
ATOM 2595 N N . PHE A 1 363 ? 21.499 3.231 -17.408 1.00 77.75 363 PHE A N 1
ATOM 2596 C CA . PHE A 1 363 ? 22.181 3.769 -18.586 1.00 77.75 363 PHE A CA 1
ATOM 2597 C C . PHE A 1 363 ? 22.935 5.071 -18.283 1.00 77.75 363 PHE A C 1
ATOM 2599 O O . PHE A 1 363 ? 23.486 5.708 -19.186 1.00 77.75 363 PHE A O 1
ATOM 2606 N N . GLN A 1 364 ? 22.979 5.472 -17.010 1.00 68.38 364 GLN A N 1
ATOM 2607 C CA . GLN A 1 364 ? 23.761 6.610 -16.552 1.00 68.38 364 GLN A CA 1
ATOM 2608 C C . GLN A 1 364 ? 25.272 6.300 -16.647 1.00 68.38 364 GLN A C 1
ATOM 2610 O O . GLN A 1 364 ? 25.673 5.161 -16.396 1.00 68.38 364 GLN A O 1
ATOM 2615 N N . PRO A 1 365 ? 26.141 7.274 -16.995 1.00 62.34 365 PRO A N 1
ATOM 2616 C CA . PRO A 1 365 ? 27.572 7.009 -17.086 1.00 62.34 365 PRO A CA 1
ATOM 2617 C C . PRO A 1 365 ? 28.159 6.536 -15.745 1.00 62.34 365 PRO A C 1
ATOM 2619 O O . PRO A 1 365 ? 27.823 7.106 -14.706 1.00 62.34 365 PRO A O 1
ATOM 2622 N N . PRO A 1 366 ? 29.116 5.591 -15.752 1.00 55.88 366 PRO A N 1
ATOM 2623 C CA . PRO A 1 366 ? 29.760 5.074 -14.536 1.00 55.88 366 PRO A CA 1
ATOM 2624 C C . PRO A 1 366 ? 30.429 6.155 -13.676 1.00 55.88 366 PRO A C 1
ATOM 2626 O O . PRO A 1 366 ? 30.630 5.976 -12.480 1.00 55.88 366 PRO A O 1
ATOM 2629 N N . GLU A 1 367 ? 30.806 7.271 -14.298 1.00 53.16 367 GLU A N 1
ATOM 2630 C CA . GLU A 1 367 ? 31.605 8.340 -13.696 1.00 53.16 367 GLU A CA 1
ATOM 2631 C C . GLU A 1 367 ? 30.756 9.359 -12.936 1.00 53.16 367 GLU A C 1
ATOM 2633 O O . GLU A 1 367 ? 31.293 10.176 -12.190 1.00 53.16 367 GLU A O 1
ATOM 2638 N N . THR A 1 368 ? 29.430 9.337 -13.119 1.00 56.69 368 THR A N 1
ATOM 2639 C CA . THR A 1 368 ? 28.553 10.199 -12.328 1.00 56.69 368 THR A CA 1
ATOM 2640 C C . THR A 1 368 ? 28.453 9.655 -10.906 1.00 56.69 368 THR A C 1
ATOM 2642 O O . THR A 1 368 ? 27.960 8.540 -10.728 1.00 56.69 368 THR A O 1
ATOM 2645 N N . PRO A 1 369 ? 28.893 10.417 -9.888 1.00 57.81 369 PRO A N 1
ATOM 2646 C CA . PRO A 1 369 ? 28.821 9.966 -8.510 1.00 57.81 369 PRO A CA 1
ATOM 2647 C C . PRO A 1 369 ? 27.374 9.688 -8.108 1.00 57.81 369 PRO A C 1
ATOM 2649 O O . PRO A 1 369 ? 26.462 10.446 -8.454 1.00 57.81 369 PRO A O 1
ATOM 2652 N N . TRP A 1 370 ? 27.180 8.622 -7.339 1.00 67.38 370 TRP A N 1
ATOM 2653 C CA . TRP A 1 370 ? 25.925 8.351 -6.654 1.00 67.38 370 TRP A CA 1
ATOM 2654 C C . TRP A 1 370 ? 25.529 9.560 -5.799 1.00 67.38 370 TRP A C 1
ATOM 2656 O O . TRP A 1 370 ? 26.343 10.080 -5.031 1.00 67.38 370 TRP A O 1
ATOM 2666 N N . VAL A 1 371 ? 24.283 10.023 -5.924 1.00 65.12 371 VAL A N 1
ATOM 2667 C CA . VAL A 1 371 ? 23.744 11.009 -4.981 1.00 65.12 371 VAL A CA 1
ATOM 2668 C C . VAL A 1 371 ? 23.263 10.247 -3.755 1.00 65.12 371 VAL A C 1
ATOM 2670 O O . VAL A 1 371 ? 22.223 9.588 -3.805 1.00 65.12 371 VAL A O 1
ATOM 2673 N N . GLY A 1 372 ? 24.021 10.334 -2.663 1.00 74.25 372 GLY A N 1
ATOM 2674 C CA . GLY A 1 372 ? 23.663 9.656 -1.419 1.00 74.25 372 GLY A CA 1
ATOM 2675 C C . GLY A 1 372 ? 23.619 8.135 -1.572 1.00 74.25 372 GLY A C 1
ATOM 2676 O O . GLY A 1 372 ? 24.496 7.550 -2.204 1.00 74.25 372 GLY A O 1
ATOM 2677 N N . ASP A 1 373 ? 22.567 7.510 -1.038 1.00 79.69 373 ASP A N 1
ATOM 2678 C CA . ASP A 1 373 ? 22.298 6.068 -1.162 1.00 79.69 373 ASP A CA 1
ATOM 2679 C C . ASP A 1 373 ? 21.571 5.659 -2.474 1.00 79.69 373 ASP A C 1
ATOM 2681 O O . ASP A 1 373 ? 21.122 4.512 -2.605 1.00 79.69 373 ASP A O 1
ATOM 2685 N N . LEU A 1 374 ? 21.419 6.544 -3.476 1.00 79.25 374 LEU A N 1
ATOM 2686 C CA . LEU A 1 374 ? 20.989 6.083 -4.812 1.00 79.25 374 LEU A CA 1
ATOM 2687 C C . LEU A 1 374 ? 21.975 5.026 -5.318 1.00 79.25 374 LEU A C 1
ATOM 2689 O O . LEU A 1 374 ? 23.177 5.154 -5.114 1.00 79.25 374 LEU A O 1
ATOM 2693 N N . GLY A 1 375 ? 21.462 3.966 -5.946 1.00 80.38 375 GLY A N 1
ATOM 2694 C CA . GLY A 1 375 ? 22.252 2.816 -6.394 1.00 80.38 375 GLY A CA 1
ATOM 2695 C C . GLY A 1 375 ? 22.463 1.667 -5.458 1.00 80.38 375 GLY A C 1
ATOM 2696 O O . GLY A 1 375 ? 22.749 0.554 -5.896 1.00 80.38 375 GLY A O 1
ATOM 2697 N N . ARG A 1 376 ? 22.344 1.939 -4.165 1.00 87.19 376 ARG A N 1
ATOM 2698 C CA . ARG A 1 376 ? 22.534 0.927 -3.139 1.00 87.19 376 ARG A CA 1
ATOM 2699 C C . ARG A 1 376 ? 21.421 -0.119 -3.141 1.00 87.19 376 ARG A C 1
ATOM 2701 O O . ARG A 1 376 ? 21.632 -1.231 -2.665 1.00 87.19 376 ARG A O 1
ATOM 2708 N N . PHE A 1 377 ? 20.250 0.235 -3.665 1.00 92.38 377 PHE A N 1
ATOM 2709 C CA . PHE A 1 377 ? 19.028 -0.533 -3.491 1.00 92.38 377 PHE A CA 1
ATOM 2710 C C . PHE A 1 377 ? 18.388 -0.929 -4.820 1.00 92.38 377 PHE A C 1
ATOM 2712 O O . PHE A 1 377 ? 18.397 -0.179 -5.798 1.00 92.38 377 PHE A O 1
ATOM 2719 N N . VAL A 1 378 ? 17.749 -2.094 -4.818 1.00 94.88 378 VAL A N 1
ATOM 2720 C CA . VAL A 1 378 ? 16.833 -2.554 -5.860 1.00 94.88 378 VAL A CA 1
ATOM 2721 C C . VAL A 1 378 ? 15.441 -2.668 -5.254 1.00 94.88 378 VAL A C 1
ATOM 2723 O O . VAL A 1 378 ? 15.250 -3.323 -4.235 1.00 94.88 378 VAL A O 1
ATOM 2726 N N . TYR A 1 379 ? 14.472 -2.005 -5.875 1.00 96.25 379 TYR A N 1
ATOM 2727 C CA . TYR A 1 379 ? 13.074 -2.015 -5.470 1.00 96.25 379 TYR A CA 1
ATOM 2728 C C . TYR A 1 379 ? 12.319 -3.012 -6.343 1.00 96.25 379 TYR A C 1
ATOM 2730 O O . TYR A 1 379 ? 12.389 -2.967 -7.573 1.00 96.25 379 TYR A O 1
ATOM 2738 N N . VAL A 1 380 ? 11.609 -3.925 -5.698 1.00 97.19 380 VAL A N 1
ATOM 2739 C CA . VAL A 1 380 ? 10.910 -5.038 -6.331 1.00 97.19 380 VAL A CA 1
ATOM 2740 C C . VAL A 1 380 ? 9.424 -4.870 -6.059 1.00 97.19 380 VAL A C 1
ATOM 2742 O O . VAL A 1 380 ? 8.995 -4.972 -4.915 1.00 97.19 380 VAL A O 1
ATOM 2745 N N . VAL A 1 381 ? 8.637 -4.582 -7.093 1.00 96.50 381 VAL A N 1
ATOM 2746 C CA . VAL A 1 381 ? 7.174 -4.489 -6.973 1.00 96.50 381 VAL A CA 1
ATOM 2747 C C . VAL A 1 381 ? 6.613 -5.903 -6.985 1.00 96.50 381 VAL A C 1
ATOM 2749 O O . VAL A 1 381 ? 6.913 -6.662 -7.912 1.00 96.50 381 VAL A O 1
ATOM 2752 N N . THR A 1 382 ? 5.827 -6.261 -5.973 1.00 95.31 382 THR A N 1
ATOM 2753 C CA . THR A 1 382 ? 5.398 -7.644 -5.735 1.00 95.31 382 THR A CA 1
ATOM 2754 C C . THR A 1 382 ? 3.883 -7.829 -5.784 1.00 95.31 382 THR A C 1
ATOM 2756 O O . THR A 1 382 ? 3.117 -6.871 -5.677 1.00 95.31 382 THR A O 1
ATOM 2759 N N . GLY A 1 383 ? 3.437 -9.070 -6.002 1.00 91.69 383 GLY A N 1
ATOM 2760 C CA . GLY A 1 383 ? 2.018 -9.408 -6.184 1.00 91.69 383 GLY A CA 1
ATOM 2761 C C . GLY A 1 383 ? 1.138 -9.224 -4.944 1.00 91.69 383 GLY A C 1
ATOM 2762 O O . GLY A 1 383 ? -0.075 -9.083 -5.075 1.00 91.69 383 GLY A O 1
ATOM 2763 N N . ASP A 1 384 ? 1.727 -9.153 -3.751 1.00 88.31 384 ASP A N 1
ATOM 2764 C CA . ASP A 1 384 ? 1.048 -8.778 -2.503 1.00 88.31 384 ASP A CA 1
ATOM 2765 C C . ASP A 1 384 ? 0.714 -7.272 -2.398 1.00 88.31 384 ASP A C 1
ATOM 2767 O O . ASP A 1 384 ? 0.115 -6.824 -1.412 1.00 88.31 384 ASP A O 1
ATOM 2771 N N . GLY A 1 385 ? 1.088 -6.494 -3.420 1.00 88.19 385 GLY A N 1
ATOM 2772 C CA . GLY A 1 385 ? 0.841 -5.061 -3.538 1.00 88.19 385 GLY A CA 1
ATOM 2773 C C . GLY A 1 385 ? 1.874 -4.179 -2.839 1.00 88.19 385 GLY A C 1
ATOM 2774 O O . GLY A 1 385 ? 1.643 -2.973 -2.722 1.00 88.19 385 GLY A O 1
ATOM 2775 N N . THR A 1 386 ? 2.989 -4.749 -2.373 1.00 91.00 386 THR A N 1
ATOM 2776 C CA . THR A 1 386 ? 4.078 -4.015 -1.713 1.00 91.00 386 THR A CA 1
ATOM 2777 C C . THR A 1 386 ? 5.294 -3.820 -2.621 1.00 91.00 386 THR A C 1
ATOM 2779 O O . THR A 1 386 ? 5.369 -4.351 -3.729 1.00 91.00 386 THR A O 1
ATOM 2782 N N . VAL A 1 387 ? 6.253 -3.011 -2.166 1.00 94.56 387 VAL A N 1
ATOM 2783 C CA . VAL A 1 387 ? 7.564 -2.866 -2.806 1.00 94.56 387 VAL A CA 1
ATOM 2784 C C . VAL A 1 387 ? 8.650 -3.380 -1.871 1.00 94.56 387 VAL A C 1
ATOM 2786 O O . VAL A 1 387 ? 8.985 -2.727 -0.883 1.00 94.56 387 VAL A O 1
ATOM 2789 N N . ARG A 1 388 ? 9.229 -4.543 -2.172 1.00 94.44 388 ARG A N 1
ATOM 2790 C CA . ARG A 1 388 ? 10.374 -5.076 -1.422 1.00 94.44 388 ARG A CA 1
ATOM 2791 C C . ARG A 1 388 ? 11.618 -4.266 -1.748 1.00 94.44 388 ARG A C 1
ATOM 2793 O O . ARG A 1 388 ? 11.878 -3.947 -2.907 1.00 94.44 388 ARG A O 1
ATOM 2800 N N . VAL A 1 389 ? 12.388 -3.936 -0.724 1.00 95.19 389 VAL A N 1
ATOM 2801 C CA . VAL A 1 389 ? 13.646 -3.206 -0.869 1.00 95.19 389 VAL A CA 1
ATOM 2802 C C . VAL A 1 389 ? 14.775 -4.204 -0.677 1.00 95.19 389 VAL A C 1
ATOM 2804 O O . VAL A 1 389 ? 14.791 -4.928 0.309 1.00 95.19 389 VAL A O 1
ATOM 2807 N N . VAL A 1 390 ? 15.718 -4.253 -1.611 1.00 95.19 390 VAL A N 1
ATOM 2808 C CA . VAL A 1 390 ? 16.872 -5.153 -1.558 1.00 95.19 390 VAL A CA 1
ATOM 2809 C C . VAL A 1 390 ? 18.146 -4.318 -1.549 1.00 95.19 390 VAL A C 1
ATOM 2811 O O . VAL A 1 390 ? 18.406 -3.588 -2.504 1.00 95.19 390 VAL A O 1
ATOM 2814 N N . ASP A 1 391 ? 18.946 -4.417 -0.489 1.00 92.94 391 ASP A N 1
ATOM 2815 C CA . ASP A 1 391 ? 20.291 -3.836 -0.437 1.00 92.94 391 ASP A CA 1
ATOM 2816 C C . ASP A 1 391 ? 21.249 -4.716 -1.247 1.00 92.94 391 ASP A C 1
ATOM 2818 O O . ASP A 1 391 ? 21.415 -5.911 -0.978 1.00 92.94 391 ASP A O 1
ATOM 2822 N N . VAL A 1 392 ? 21.874 -4.116 -2.259 1.00 91.25 392 VAL A N 1
ATOM 2823 C CA . VAL A 1 392 ? 22.808 -4.788 -3.169 1.00 91.25 392 VAL A CA 1
ATOM 2824 C C . VAL A 1 392 ? 24.260 -4.368 -2.938 1.00 91.25 392 VAL A C 1
ATOM 2826 O O . VAL A 1 392 ? 25.147 -4.850 -3.636 1.00 91.25 392 VAL A O 1
ATOM 2829 N N . SER A 1 393 ? 24.548 -3.513 -1.952 1.00 86.50 393 SER A N 1
ATOM 2830 C CA . SER A 1 393 ? 25.896 -2.968 -1.715 1.00 86.50 393 SER A CA 1
ATOM 2831 C C . SER A 1 393 ? 26.951 -4.039 -1.426 1.00 86.50 393 SER A C 1
ATOM 2833 O O . SER A 1 393 ? 28.007 -4.043 -2.058 1.00 86.50 393 SER A O 1
ATOM 2835 N N . ALA A 1 394 ? 26.669 -4.986 -0.527 1.00 86.44 394 ALA A N 1
ATOM 2836 C CA . ALA A 1 394 ? 27.594 -6.076 -0.201 1.00 86.44 394 ALA A CA 1
ATOM 2837 C C . ALA A 1 394 ? 27.844 -6.998 -1.407 1.00 86.44 394 ALA A C 1
ATOM 2839 O O . ALA A 1 394 ? 28.968 -7.440 -1.654 1.00 86.44 394 ALA A O 1
ATOM 2840 N N . ALA A 1 395 ? 26.793 -7.242 -2.192 1.00 86.19 395 ALA A N 1
ATOM 2841 C CA . ALA A 1 395 ? 26.855 -7.979 -3.446 1.00 86.19 395 ALA A CA 1
ATOM 2842 C C . ALA A 1 395 ? 27.695 -7.249 -4.506 1.00 86.19 395 ALA A C 1
ATOM 2844 O O . ALA A 1 395 ? 28.466 -7.886 -5.230 1.00 86.19 395 ALA A O 1
ATOM 2845 N N . LEU A 1 396 ? 27.571 -5.924 -4.587 1.00 80.69 396 LEU A N 1
ATOM 2846 C CA . LEU A 1 396 ? 28.332 -5.091 -5.510 1.00 80.69 396 LEU A CA 1
ATOM 2847 C C . LEU A 1 396 ? 29.815 -5.014 -5.141 1.00 80.69 396 LEU A C 1
ATOM 2849 O O . LEU A 1 396 ? 30.654 -5.097 -6.037 1.00 80.69 396 LEU A O 1
ATOM 2853 N N . ALA A 1 397 ? 30.118 -4.923 -3.845 1.00 81.81 397 ALA A N 1
ATOM 2854 C CA . ALA A 1 397 ? 31.472 -4.883 -3.297 1.00 81.81 397 ALA A CA 1
ATOM 2855 C C . ALA A 1 397 ? 32.180 -6.253 -3.271 1.00 81.81 397 ALA A C 1
ATOM 2857 O O . ALA A 1 397 ? 33.345 -6.329 -2.891 1.00 81.81 397 ALA A O 1
ATOM 2858 N N . GLY A 1 398 ? 31.486 -7.344 -3.620 1.00 81.44 398 GLY A N 1
ATOM 2859 C CA . GLY A 1 398 ? 32.034 -8.703 -3.543 1.00 81.44 398 GLY A CA 1
ATOM 2860 C C . GLY A 1 398 ? 32.270 -9.204 -2.112 1.00 81.44 398 GLY A C 1
ATOM 2861 O O . GLY A 1 398 ? 32.939 -10.215 -1.920 1.00 81.44 398 GLY A O 1
ATOM 2862 N N . THR A 1 399 ? 31.727 -8.518 -1.103 1.00 86.00 399 THR A N 1
ATOM 2863 C CA . THR A 1 399 ? 31.904 -8.843 0.322 1.00 86.00 399 THR A CA 1
ATOM 2864 C C . THR A 1 399 ? 30.762 -9.685 0.893 1.00 86.00 399 THR A C 1
ATOM 2866 O O . THR A 1 399 ? 30.891 -10.223 1.992 1.00 86.00 399 THR A O 1
ATOM 2869 N N . GLY A 1 400 ? 29.651 -9.829 0.164 1.00 88.31 400 GLY A N 1
ATOM 2870 C CA . GLY A 1 400 ? 28.483 -10.585 0.610 1.00 88.31 400 GLY A CA 1
ATOM 2871 C C . GLY A 1 400 ? 27.444 -10.839 -0.484 1.00 88.31 400 GLY A C 1
ATOM 2872 O O . GLY A 1 400 ? 27.759 -10.879 -1.675 1.00 88.31 400 GLY A O 1
ATOM 2873 N N . ARG A 1 401 ? 26.194 -11.048 -0.059 1.00 90.69 401 ARG A N 1
ATOM 2874 C CA . ARG A 1 401 ? 25.024 -11.258 -0.927 1.00 90.69 401 ARG A CA 1
ATOM 2875 C C . ARG A 1 401 ? 24.034 -10.106 -0.799 1.00 90.69 401 ARG A C 1
ATOM 2877 O O . ARG A 1 401 ? 24.075 -9.343 0.165 1.00 90.69 401 ARG A O 1
ATOM 2884 N N . GLU A 1 402 ? 23.149 -10.014 -1.777 1.00 92.19 402 GLU A N 1
ATOM 2885 C CA . GLU A 1 402 ? 21.962 -9.173 -1.741 1.00 92.19 402 GLU A CA 1
ATOM 2886 C C . GLU A 1 402 ? 21.103 -9.537 -0.533 1.00 92.19 402 GLU A C 1
ATOM 2888 O O . GLU A 1 402 ? 21.000 -10.707 -0.156 1.00 92.19 402 GLU A O 1
ATOM 2893 N N . THR A 1 403 ? 20.497 -8.530 0.084 1.00 92.56 403 THR A N 1
ATOM 2894 C CA . THR A 1 403 ? 19.742 -8.707 1.320 1.00 92.56 403 THR A CA 1
ATOM 2895 C C . THR A 1 403 ? 18.425 -7.959 1.234 1.00 92.56 403 THR A C 1
ATOM 2897 O O . THR A 1 403 ? 18.412 -6.754 0.999 1.00 92.56 403 THR A O 1
ATOM 2900 N N . GLU A 1 404 ? 17.314 -8.665 1.436 1.00 93.94 404 GLU A N 1
ATOM 2901 C CA . GLU A 1 404 ? 16.013 -8.019 1.581 1.00 93.94 404 GLU A CA 1
ATOM 2902 C C . GLU A 1 404 ? 15.972 -7.212 2.886 1.00 93.94 404 GLU A C 1
ATOM 2904 O O . GLU A 1 404 ? 16.322 -7.704 3.964 1.00 93.94 404 GLU A O 1
ATOM 2909 N N . CYS A 1 405 ? 15.570 -5.954 2.759 1.00 92.19 405 CYS A N 1
ATOM 2910 C CA . CYS A 1 405 ? 15.389 -5.007 3.840 1.00 92.19 405 CYS A CA 1
ATOM 2911 C C . CYS A 1 405 ? 13.964 -5.103 4.387 1.00 92.19 405 CYS A C 1
ATOM 2913 O O . CYS A 1 405 ? 12.996 -5.089 3.629 1.00 92.19 405 CYS A O 1
ATOM 2915 N N . ASP A 1 406 ? 13.842 -5.080 5.708 1.00 89.88 406 ASP A N 1
ATOM 2916 C CA . ASP A 1 406 ? 12.611 -4.740 6.400 1.00 89.88 406 ASP A CA 1
ATOM 2917 C C . ASP A 1 406 ? 12.527 -3.215 6.559 1.00 89.88 406 ASP A C 1
ATOM 2919 O O . ASP A 1 406 ? 13.176 -2.619 7.426 1.00 89.88 406 ASP A O 1
ATOM 2923 N N . ALA A 1 407 ? 11.763 -2.586 5.666 1.00 86.31 407 ALA A N 1
ATOM 2924 C CA . ALA A 1 407 ? 11.521 -1.146 5.628 1.00 86.31 407 ALA A CA 1
ATOM 2925 C C . ALA A 1 407 ? 10.426 -0.700 6.614 1.00 86.31 407 ALA A C 1
ATOM 2927 O O . ALA A 1 407 ? 10.236 0.497 6.822 1.00 86.31 407 ALA A O 1
ATOM 2928 N N . ASN A 1 408 ? 9.724 -1.651 7.238 1.00 81.25 408 ASN A N 1
ATOM 2929 C CA . ASN A 1 408 ? 8.582 -1.393 8.114 1.00 81.25 408 ASN A CA 1
ATOM 2930 C C . ASN A 1 408 ? 8.915 -1.559 9.598 1.00 81.25 408 ASN A C 1
ATOM 2932 O O . ASN A 1 408 ? 8.000 -1.677 10.412 1.00 81.25 408 ASN A O 1
ATOM 2936 N N . VAL A 1 409 ? 10.194 -1.620 9.975 1.00 79.25 409 VAL A N 1
ATOM 2937 C CA . VAL A 1 409 ? 10.580 -1.732 11.387 1.00 79.25 409 VAL A CA 1
ATOM 2938 C C . VAL A 1 409 ? 10.064 -0.528 12.163 1.00 79.25 409 VAL A C 1
ATOM 2940 O O . VAL A 1 409 ? 10.209 0.618 11.737 1.00 79.25 409 VAL A O 1
ATOM 2943 N N . ASP A 1 410 ? 9.459 -0.790 13.319 1.00 73.56 410 ASP A N 1
ATOM 2944 C CA . ASP A 1 410 ? 8.912 0.270 14.150 1.00 73.56 410 ASP A CA 1
ATOM 2945 C C . ASP A 1 410 ? 10.015 1.234 14.612 1.00 73.56 410 ASP A C 1
ATOM 2947 O O . ASP A 1 410 ? 11.057 0.836 15.139 1.00 73.56 410 ASP A O 1
ATOM 2951 N N . THR A 1 411 ? 9.765 2.532 14.445 1.00 69.12 411 THR A N 1
ATOM 2952 C CA . THR A 1 411 ? 10.676 3.607 14.856 1.00 69.12 411 THR A CA 1
ATOM 2953 C C . THR A 1 411 ? 11.096 3.537 16.330 1.00 69.12 411 THR A C 1
ATOM 2955 O O . THR A 1 411 ? 12.225 3.913 16.658 1.00 69.12 411 THR A O 1
ATOM 2958 N N . ALA A 1 412 ? 10.253 2.997 17.217 1.00 64.06 412 ALA A N 1
ATOM 2959 C CA . ALA A 1 412 ? 10.586 2.757 18.618 1.00 64.06 412 ALA A CA 1
ATOM 2960 C C . ALA A 1 412 ? 11.687 1.692 18.785 1.00 64.06 412 ALA A C 1
ATOM 2962 O O . ALA A 1 412 ? 12.526 1.825 19.679 1.00 64.06 412 ALA A O 1
ATOM 2963 N N . VAL A 1 413 ? 11.749 0.681 17.901 1.00 69.50 413 VAL A N 1
ATOM 2964 C CA . VAL A 1 413 ? 12.854 -0.301 17.874 1.00 69.50 413 VAL A CA 1
ATOM 2965 C C . VAL A 1 413 ? 14.164 0.415 17.561 1.00 69.50 413 VAL A C 1
ATOM 2967 O O . VAL A 1 413 ? 15.171 0.174 18.226 1.00 69.50 413 VAL A O 1
ATOM 2970 N N . TRP A 1 414 ? 14.163 1.315 16.571 1.00 67.19 414 TRP A N 1
ATOM 2971 C CA . TRP A 1 414 ? 15.358 2.062 16.164 1.00 67.19 414 TRP A CA 1
ATOM 2972 C C . TRP A 1 414 ? 15.847 3.034 17.235 1.00 67.19 414 TRP A C 1
ATOM 2974 O O . TRP A 1 414 ? 17.055 3.196 17.395 1.00 67.19 414 TRP A O 1
ATOM 2984 N N . ALA A 1 415 ? 14.937 3.654 17.990 1.00 64.69 415 ALA A N 1
ATOM 2985 C CA . ALA A 1 415 ? 15.306 4.510 19.115 1.00 64.69 415 ALA A CA 1
ATOM 2986 C C . ALA A 1 415 ? 16.070 3.734 20.204 1.00 64.69 415 ALA A C 1
ATOM 2988 O O . ALA A 1 415 ? 17.011 4.260 20.794 1.00 64.69 415 ALA A O 1
ATOM 2989 N N . GLN A 1 416 ? 15.698 2.472 20.436 1.00 64.88 416 GLN A N 1
ATOM 2990 C CA . GLN A 1 416 ? 16.352 1.593 21.411 1.00 64.88 416 GLN A CA 1
ATOM 2991 C C . GLN A 1 416 ? 17.623 0.927 20.861 1.00 64.88 416 GLN A C 1
ATOM 2993 O O . GLN A 1 416 ? 18.499 0.540 21.630 1.00 64.88 416 GLN A O 1
ATOM 2998 N N . ASN A 1 417 ? 17.738 0.812 19.537 1.00 68.62 417 ASN A N 1
ATOM 2999 C CA . ASN A 1 417 ? 18.829 0.123 18.852 1.00 68.62 417 ASN A CA 1
ATOM 3000 C C . ASN A 1 417 ? 19.486 1.052 17.817 1.00 68.62 417 ASN A C 1
ATOM 3002 O O . ASN A 1 417 ? 19.347 0.834 16.611 1.00 68.62 417 ASN A O 1
ATOM 3006 N N . PRO A 1 418 ? 20.228 2.084 18.260 1.00 68.31 418 PRO A N 1
ATOM 3007 C CA . PRO A 1 418 ? 20.780 3.106 17.369 1.00 68.31 418 PRO A CA 1
ATOM 3008 C C . PRO A 1 418 ? 21.836 2.571 16.389 1.00 68.31 418 PRO A C 1
ATOM 3010 O O . PRO A 1 418 ? 22.196 3.268 15.444 1.00 68.31 418 PRO A O 1
ATOM 3013 N N . THR A 1 419 ? 22.343 1.356 16.611 1.00 75.81 419 THR A N 1
ATOM 3014 C CA . THR A 1 419 ? 23.320 0.674 15.752 1.00 75.81 419 THR A CA 1
ATOM 3015 C C . THR A 1 419 ? 22.691 -0.052 14.562 1.00 75.81 419 THR A C 1
ATOM 3017 O O . THR A 1 419 ? 23.419 -0.433 13.647 1.00 75.81 419 THR A O 1
ATOM 3020 N N . LEU A 1 420 ? 21.366 -0.259 14.550 1.00 73.75 420 LEU A N 1
ATOM 3021 C CA . LEU A 1 420 ? 20.685 -0.865 13.407 1.00 73.75 420 LEU A CA 1
ATOM 3022 C C . LEU A 1 420 ? 20.668 0.108 12.214 1.00 73.75 420 LEU A C 1
ATOM 3024 O O . LEU A 1 420 ? 20.440 1.306 12.414 1.00 73.75 420 LEU A O 1
ATOM 3028 N N . PRO A 1 421 ? 20.853 -0.375 10.970 1.00 72.81 421 PRO A N 1
ATOM 3029 C CA . PRO A 1 421 ? 20.742 0.475 9.791 1.00 72.81 421 PRO A CA 1
ATOM 3030 C C . PRO A 1 421 ? 19.317 1.035 9.685 1.00 72.81 421 PRO A C 1
ATOM 3032 O O . PRO A 1 421 ? 18.356 0.299 9.457 1.00 72.81 421 PRO A O 1
ATOM 3035 N N . LYS A 1 422 ? 19.168 2.351 9.872 1.00 72.62 422 LYS A N 1
ATOM 3036 C CA . LYS A 1 422 ? 17.867 3.032 9.804 1.00 72.62 422 LYS A CA 1
ATOM 3037 C C . LYS A 1 422 ? 17.305 2.932 8.383 1.00 72.62 422 LYS A C 1
ATOM 3039 O O . LYS A 1 422 ? 17.867 3.512 7.459 1.00 72.62 422 LYS A O 1
ATOM 3044 N N . GLY A 1 423 ? 16.192 2.218 8.231 1.00 73.50 423 GLY A N 1
ATOM 3045 C CA . GLY A 1 423 ? 15.496 2.013 6.958 1.00 73.50 423 GLY A CA 1
ATOM 3046 C C . GLY A 1 423 ? 15.747 0.663 6.277 1.00 73.50 423 GLY A C 1
ATOM 3047 O O . GLY A 1 423 ? 14.904 0.226 5.505 1.00 73.50 423 GLY A O 1
ATOM 3048 N N . CYS A 1 424 ? 16.839 -0.042 6.586 1.00 86.38 424 CYS A N 1
ATOM 3049 C CA . CYS A 1 424 ? 17.100 -1.376 6.032 1.00 86.38 424 CYS A CA 1
ATOM 3050 C C . CYS A 1 424 ? 17.579 -2.336 7.128 1.00 86.38 424 CYS A C 1
ATOM 3052 O O . CYS A 1 424 ? 18.773 -2.589 7.293 1.00 86.38 424 CYS A O 1
ATOM 3054 N N . ALA A 1 425 ? 16.636 -2.859 7.912 1.00 87.81 425 ALA A N 1
ATOM 3055 C CA . ALA A 1 425 ? 16.926 -3.948 8.840 1.00 87.81 425 ALA A CA 1
ATOM 3056 C C . ALA A 1 425 ? 16.863 -5.304 8.124 1.00 87.81 425 ALA A C 1
ATOM 3058 O O . ALA A 1 425 ? 16.184 -5.447 7.115 1.00 87.81 425 ALA A O 1
ATOM 3059 N N . LEU A 1 426 ? 17.530 -6.327 8.657 1.00 86.06 426 LEU A N 1
ATOM 3060 C CA . LEU A 1 426 ? 17.411 -7.681 8.113 1.00 86.06 426 LEU A CA 1
ATOM 3061 C C . LEU A 1 426 ? 16.035 -8.266 8.450 1.00 86.06 426 LEU A C 1
ATOM 3063 O O . LEU A 1 426 ? 15.694 -8.361 9.631 1.00 86.06 426 LEU A O 1
ATOM 3067 N N . VAL A 1 427 ? 15.305 -8.764 7.448 1.00 85.94 427 VAL A N 1
ATOM 3068 C CA . VAL A 1 427 ? 14.018 -9.461 7.665 1.00 85.94 427 VAL A CA 1
ATOM 3069 C C . VAL A 1 427 ? 14.173 -10.640 8.631 1.00 85.94 427 VAL A C 1
ATOM 3071 O O . VAL A 1 427 ? 13.337 -10.860 9.504 1.00 85.94 427 VAL A O 1
ATOM 3074 N N . ALA A 1 428 ? 15.301 -11.351 8.545 1.00 82.75 428 ALA A N 1
ATOM 3075 C CA . ALA A 1 428 ? 15.617 -12.496 9.399 1.00 82.75 428 ALA A CA 1
ATOM 3076 C C . ALA A 1 428 ? 15.701 -12.167 10.903 1.00 82.75 428 ALA A C 1
ATOM 3078 O O . ALA A 1 428 ? 15.625 -13.080 11.723 1.00 82.75 428 ALA A O 1
ATOM 3079 N N . LEU A 1 429 ? 15.849 -10.891 11.287 1.00 82.38 429 LEU A N 1
ATOM 3080 C CA . LEU A 1 429 ? 15.829 -10.490 12.698 1.00 82.38 429 LEU A CA 1
ATOM 3081 C C . LEU A 1 429 ? 14.416 -10.513 13.295 1.00 82.38 429 LEU A C 1
ATOM 3083 O O . LEU A 1 429 ? 14.290 -10.502 14.519 1.00 82.38 429 LEU A O 1
ATOM 3087 N N . GLY A 1 430 ? 13.365 -10.536 12.464 1.00 79.56 430 GLY A N 1
ATOM 3088 C CA . GLY A 1 430 ? 11.975 -10.580 12.922 1.00 79.56 430 GLY A CA 1
ATOM 3089 C C . GLY A 1 430 ? 11.630 -9.437 13.877 1.00 79.56 430 GLY A C 1
ATOM 3090 O O . GLY A 1 430 ? 10.921 -9.649 14.865 1.00 79.56 430 GLY A O 1
ATOM 3091 N N . LEU A 1 431 ? 12.197 -8.250 13.629 1.00 80.62 431 LEU A N 1
ATOM 3092 C CA . LEU A 1 431 ? 11.973 -7.076 14.466 1.00 80.62 431 LEU A CA 1
ATOM 3093 C C . LEU A 1 431 ? 10.495 -6.668 14.412 1.00 80.62 431 LEU A C 1
ATOM 3095 O O . LEU A 1 431 ? 9.861 -6.817 13.365 1.00 80.62 431 LEU A O 1
ATOM 3099 N N . PRO A 1 432 ? 9.932 -6.135 15.512 1.00 76.50 432 PRO A N 1
ATOM 3100 C CA . PRO A 1 432 ? 8.571 -5.625 15.501 1.00 76.50 432 PRO A CA 1
ATOM 3101 C C . PRO A 1 432 ? 8.389 -4.581 14.398 1.00 76.50 432 PRO A C 1
ATOM 3103 O O . PRO A 1 432 ? 9.119 -3.586 14.331 1.00 76.50 432 PRO A O 1
ATOM 3106 N N . ARG A 1 433 ? 7.410 -4.829 13.529 1.00 76.75 433 ARG A N 1
ATOM 3107 C CA . ARG A 1 433 ? 7.016 -3.895 12.482 1.00 76.75 433 ARG A CA 1
ATOM 3108 C C . ARG A 1 433 ? 5.981 -2.917 12.985 1.00 76.75 433 ARG A C 1
ATOM 3110 O O . ARG A 1 433 ? 5.258 -3.162 13.948 1.00 76.75 433 ARG A O 1
ATOM 3117 N N . VAL A 1 434 ? 5.879 -1.833 12.246 1.00 71.75 434 VAL A N 1
ATOM 3118 C CA . VAL A 1 434 ? 4.776 -0.901 12.313 1.00 71.75 434 VAL A CA 1
ATOM 3119 C C . VAL A 1 434 ? 3.435 -1.631 12.112 1.00 71.75 434 VAL A C 1
ATOM 3121 O O . VAL A 1 434 ? 3.295 -2.495 11.241 1.00 71.75 434 VAL A O 1
ATOM 3124 N N . ILE A 1 435 ? 2.426 -1.300 12.926 1.00 65.00 435 ILE A N 1
ATOM 3125 C CA . ILE A 1 435 ? 1.133 -1.997 12.902 1.00 65.00 435 ILE A CA 1
ATOM 3126 C C . ILE A 1 435 ? 0.429 -1.814 11.561 1.00 65.00 435 ILE A C 1
ATOM 3128 O O . ILE A 1 435 ? 0.222 -0.698 11.080 1.00 65.00 435 ILE A O 1
ATOM 3132 N N . GLY A 1 436 ? -0.008 -2.935 10.988 1.00 65.69 436 GLY A N 1
ATOM 3133 C CA . GLY A 1 436 ? -0.668 -2.964 9.689 1.00 65.69 436 GLY A CA 1
ATOM 3134 C C . GLY A 1 436 ? 0.301 -2.931 8.505 1.00 65.69 436 GLY A C 1
ATOM 3135 O O . GLY A 1 436 ? -0.167 -2.783 7.373 1.00 65.69 436 GLY A O 1
ATOM 3136 N N . ALA A 1 437 ? 1.613 -3.062 8.736 1.00 73.75 437 ALA A N 1
ATOM 3137 C CA . ALA A 1 437 ? 2.584 -3.381 7.695 1.00 73.75 437 ALA A CA 1
ATOM 3138 C C . ALA A 1 437 ? 2.292 -4.761 7.078 1.00 73.75 437 ALA A C 1
ATOM 3140 O O . ALA A 1 437 ? 1.905 -5.698 7.780 1.00 73.75 437 ALA A O 1
ATOM 3141 N N . ARG A 1 438 ? 2.483 -4.887 5.760 1.00 74.38 438 ARG A N 1
ATOM 3142 C CA . ARG A 1 438 ? 2.348 -6.151 5.021 1.00 74.38 438 ARG A CA 1
ATOM 3143 C C . ARG A 1 438 ? 3.730 -6.601 4.553 1.00 74.38 438 ARG A C 1
ATOM 3145 O O . ARG A 1 438 ? 4.278 -6.046 3.609 1.00 74.38 438 ARG A O 1
ATOM 3152 N N . GLY A 1 439 ? 4.304 -7.597 5.220 1.00 80.50 439 GLY A N 1
ATOM 3153 C CA . GLY A 1 439 ? 5.658 -8.060 4.915 1.00 80.50 439 GLY A CA 1
ATOM 3154 C C . GLY A 1 439 ? 6.753 -7.001 5.159 1.00 80.50 439 GLY A C 1
ATOM 3155 O O . GLY A 1 439 ? 6.487 -5.951 5.754 1.00 80.50 439 GLY A O 1
ATOM 3156 N N . PRO A 1 440 ? 7.996 -7.277 4.734 1.00 86.62 440 PRO A N 1
ATOM 3157 C CA . PRO A 1 440 ? 9.147 -6.394 4.952 1.00 86.62 440 PRO A CA 1
ATOM 3158 C C . PRO A 1 440 ? 9.206 -5.166 4.023 1.00 86.62 440 PRO A C 1
ATOM 3160 O O . PRO A 1 440 ? 9.970 -4.240 4.276 1.00 86.62 440 PRO A O 1
ATOM 3163 N N . GLY A 1 441 ? 8.417 -5.138 2.945 1.00 84.19 441 GLY A N 1
ATOM 3164 C CA . GLY A 1 441 ? 8.462 -4.087 1.921 1.00 84.19 441 GLY A CA 1
ATOM 3165 C C . GLY A 1 441 ? 7.521 -2.903 2.154 1.00 84.19 441 GLY A C 1
ATOM 3166 O O . GLY A 1 441 ? 6.603 -2.953 2.962 1.00 84.19 441 GLY A O 1
ATOM 3167 N N . LEU A 1 442 ? 7.697 -1.840 1.378 1.00 86.62 442 LEU A N 1
ATOM 3168 C CA . LEU A 1 442 ? 6.857 -0.646 1.415 1.00 86.62 442 LEU A CA 1
ATOM 3169 C C . LEU A 1 442 ? 5.422 -0.978 1.017 1.00 86.62 442 LEU A C 1
ATOM 3171 O O . LEU A 1 442 ? 5.171 -1.421 -0.103 1.00 86.62 442 LEU A O 1
ATOM 3175 N N . ALA A 1 443 ? 4.479 -0.734 1.919 1.00 78.88 443 ALA A N 1
ATOM 3176 C CA . ALA A 1 443 ? 3.057 -0.887 1.650 1.00 78.88 443 ALA A CA 1
ATOM 3177 C C . ALA A 1 443 ? 2.400 0.486 1.512 1.00 78.88 443 ALA A C 1
ATOM 3179 O O . ALA A 1 443 ? 2.774 1.434 2.206 1.00 78.88 443 ALA A O 1
ATOM 3180 N N . SER A 1 444 ? 1.376 0.588 0.663 1.00 74.25 444 SER A N 1
ATOM 3181 C CA . SER A 1 444 ? 0.555 1.794 0.648 1.00 74.25 444 SER A CA 1
ATOM 3182 C C . SER A 1 444 ? -0.098 1.990 2.031 1.00 74.25 444 SER A C 1
ATOM 3184 O O . SER A 1 444 ? -0.513 1.010 2.677 1.00 74.25 444 SER A O 1
ATOM 3186 N N . PRO A 1 445 ? -0.235 3.236 2.507 1.00 65.88 445 PRO A N 1
ATOM 3187 C CA . PRO A 1 445 ? -1.038 3.524 3.687 1.00 65.88 445 PRO A CA 1
ATOM 3188 C C . PRO A 1 445 ? -2.515 3.157 3.451 1.00 65.88 445 PRO A C 1
ATOM 3190 O O . PRO A 1 445 ? -2.953 3.055 2.298 1.00 65.88 445 PRO A O 1
ATOM 3193 N N . PRO A 1 446 ? -3.300 2.915 4.515 1.00 58.41 446 PRO A N 1
ATOM 3194 C CA . PRO A 1 446 ? -4.747 2.769 4.385 1.00 58.41 446 PRO A CA 1
ATOM 3195 C C . PRO A 1 446 ? -5.353 4.046 3.776 1.00 58.41 446 PRO A C 1
ATOM 3197 O O . PRO A 1 446 ? -5.035 5.157 4.203 1.00 58.41 446 PRO A O 1
ATOM 3200 N N . LEU A 1 447 ? -6.199 3.893 2.751 1.00 54.28 447 LEU A N 1
ATOM 3201 C CA . LEU A 1 447 ? -6.860 5.025 2.099 1.00 54.28 447 LEU A CA 1
ATOM 3202 C C . LEU A 1 447 ? -7.858 5.688 3.056 1.00 54.28 447 LEU A C 1
ATOM 3204 O O . LEU A 1 447 ? -8.580 5.010 3.787 1.00 54.28 447 LEU A O 1
ATOM 3208 N N . ALA A 1 448 ? -7.940 7.019 2.992 1.00 48.59 448 ALA A N 1
ATOM 3209 C CA . ALA A 1 448 ? -8.840 7.863 3.780 1.00 48.59 448 ALA A CA 1
ATOM 3210 C C . ALA A 1 448 ? -10.325 7.743 3.358 1.00 48.59 448 ALA A C 1
ATOM 3212 O O . ALA A 1 448 ? -11.052 8.734 3.340 1.00 48.59 448 ALA A O 1
ATOM 3213 N N . ALA A 1 449 ? -10.799 6.543 3.004 1.00 43.88 449 ALA A N 1
ATOM 3214 C CA . ALA A 1 449 ? -12.164 6.301 2.539 1.00 43.88 449 ALA A CA 1
ATOM 3215 C C . ALA A 1 449 ? -12.817 5.050 3.163 1.00 43.88 449 ALA A C 1
ATOM 3217 O O . ALA A 1 449 ? -13.324 4.204 2.443 1.00 43.88 449 ALA A O 1
ATOM 3218 N N . GLY A 1 450 ? -12.802 4.923 4.495 1.00 40.66 450 GLY A N 1
ATOM 3219 C CA . GLY A 1 450 ? -13.983 4.657 5.347 1.00 40.66 450 GLY A CA 1
ATOM 3220 C C . GLY A 1 450 ? -14.737 3.338 5.180 1.00 40.66 450 GLY A C 1
ATOM 3221 O O . GLY A 1 450 ? -15.746 3.111 5.841 1.00 40.66 450 GLY A O 1
ATOM 3222 N N . VAL A 1 451 ? -14.279 2.485 4.283 1.00 42.09 451 VAL A N 1
ATOM 3223 C CA . VAL A 1 451 ? -14.894 1.232 3.872 1.00 42.09 451 VAL A CA 1
ATOM 3224 C C . VAL A 1 451 ? -13.757 0.219 3.769 1.00 42.09 451 VAL A C 1
ATOM 3226 O O . VAL A 1 451 ? -12.606 0.612 3.579 1.00 42.09 451 VAL A O 1
ATOM 3229 N N . ASP A 1 452 ? -14.069 -1.072 3.898 1.00 48.69 452 ASP A N 1
ATOM 3230 C CA . ASP A 1 452 ? -13.167 -2.215 3.680 1.00 48.69 452 ASP A CA 1
ATOM 3231 C C . ASP A 1 452 ? -12.650 -2.281 2.210 1.00 48.69 452 ASP A C 1
ATOM 3233 O O . ASP A 1 452 ? -12.692 -3.325 1.562 1.00 48.69 452 ASP A O 1
ATOM 3237 N N . LEU A 1 453 ? -12.202 -1.160 1.633 1.00 52.53 453 LEU A N 1
ATOM 3238 C CA . LEU A 1 453 ? -11.576 -1.106 0.324 1.00 52.53 453 LEU A CA 1
ATOM 3239 C C . LEU A 1 453 ? -10.157 -1.671 0.441 1.00 52.53 453 LEU A C 1
ATOM 3241 O O . LEU A 1 453 ? -9.404 -1.288 1.348 1.00 52.53 453 LEU A O 1
ATOM 3245 N N . PRO A 1 454 ? -9.765 -2.582 -0.462 1.00 62.78 454 PRO A N 1
ATOM 3246 C CA . PRO A 1 454 ? -8.405 -3.080 -0.499 1.00 62.78 454 PRO A CA 1
ATOM 3247 C C . PRO A 1 454 ? -7.437 -1.912 -0.699 1.00 62.78 454 PRO A C 1
ATOM 3249 O O . PRO A 1 454 ? -7.690 -0.984 -1.467 1.00 62.78 454 PRO A O 1
ATOM 3252 N N . ARG A 1 455 ? -6.313 -1.962 0.022 1.00 74.00 455 ARG A N 1
ATOM 3253 C CA . ARG A 1 455 ? -5.224 -1.001 -0.148 1.00 74.00 455 ARG A CA 1
ATOM 3254 C C . ARG A 1 455 ? -4.772 -0.991 -1.614 1.00 74.00 455 ARG A C 1
ATOM 3256 O O . ARG A 1 455 ? -4.608 -2.077 -2.175 1.00 74.00 455 ARG A O 1
ATOM 3263 N N . PRO A 1 456 ? -4.554 0.185 -2.222 1.00 78.25 456 PRO A N 1
ATOM 3264 C CA . PRO A 1 456 ? -4.110 0.256 -3.601 1.00 78.25 456 PRO A CA 1
ATOM 3265 C C . PRO A 1 456 ? -2.702 -0.337 -3.701 1.00 78.25 456 PRO A C 1
ATOM 3267 O O . PRO A 1 456 ? -1.769 0.108 -3.037 1.00 78.25 456 PRO A O 1
ATOM 3270 N N . ALA A 1 457 ? -2.554 -1.369 -4.526 1.00 87.19 457 ALA A N 1
ATOM 3271 C CA . ALA A 1 457 ? -1.276 -2.025 -4.765 1.00 87.19 457 ALA A CA 1
ATOM 3272 C C . ALA A 1 457 ? -0.277 -1.079 -5.445 1.00 87.19 457 ALA A C 1
ATOM 3274 O O . ALA A 1 457 ? -0.676 -0.262 -6.280 1.00 87.19 457 ALA A O 1
ATOM 3275 N N . ALA A 1 458 ? 1.010 -1.219 -5.123 1.00 89.94 458 ALA A N 1
ATOM 3276 C CA . ALA A 1 458 ? 2.085 -0.591 -5.881 1.00 89.94 458 ALA A CA 1
ATOM 3277 C C . ALA A 1 458 ? 2.175 -1.183 -7.300 1.00 89.94 458 ALA A C 1
ATOM 3279 O O . ALA A 1 458 ? 2.068 -2.393 -7.485 1.00 89.94 458 ALA A O 1
ATOM 3280 N N . VAL A 1 459 ? 2.388 -0.323 -8.297 1.00 90.75 459 VAL A N 1
ATOM 3281 C CA . VAL A 1 459 ? 2.434 -0.671 -9.726 1.00 90.75 459 VAL A CA 1
ATOM 3282 C C . VAL A 1 459 ? 3.833 -0.482 -10.309 1.00 90.75 459 VAL A C 1
ATOM 3284 O O . VAL A 1 459 ? 4.342 -1.366 -10.998 1.00 90.75 459 VAL A O 1
ATOM 3287 N N . ASP A 1 460 ? 4.471 0.661 -10.046 1.00 92.31 460 ASP A N 1
ATOM 3288 C CA . ASP A 1 460 ? 5.822 0.962 -10.532 1.00 92.31 460 ASP A CA 1
ATOM 3289 C C . ASP A 1 460 ? 6.540 1.963 -9.614 1.00 92.31 460 ASP A C 1
ATOM 3291 O O . ASP A 1 460 ? 5.910 2.631 -8.789 1.00 92.31 460 ASP A O 1
ATOM 3295 N N . VAL A 1 461 ? 7.861 2.072 -9.762 1.00 92.50 461 VAL A N 1
ATOM 3296 C CA . VAL A 1 461 ? 8.711 2.975 -8.977 1.00 92.50 461 VAL A CA 1
ATOM 3297 C C . VAL A 1 461 ? 9.688 3.718 -9.883 1.00 92.50 461 VAL A C 1
ATOM 3299 O O . VAL A 1 461 ? 10.357 3.110 -10.718 1.00 92.50 461 VAL A O 1
ATOM 3302 N N . ALA A 1 462 ? 9.820 5.028 -9.679 1.00 89.19 462 ALA A N 1
ATOM 3303 C CA . ALA A 1 462 ? 10.821 5.863 -10.343 1.00 89.19 462 ALA A CA 1
ATOM 3304 C C . ALA A 1 462 ? 11.659 6.635 -9.320 1.00 89.19 462 ALA A C 1
ATOM 3306 O O . ALA A 1 462 ? 11.163 7.017 -8.265 1.00 89.19 462 ALA A O 1
ATOM 3307 N N . PHE A 1 463 ? 12.923 6.903 -9.647 1.00 87.62 463 PHE A N 1
ATOM 3308 C CA . PHE A 1 463 ? 13.870 7.559 -8.743 1.00 87.62 463 PHE A CA 1
ATOM 3309 C C . PHE A 1 463 ? 14.338 8.895 -9.285 1.00 87.62 463 PHE A C 1
ATOM 3311 O O . PHE A 1 463 ? 14.466 9.089 -10.496 1.00 87.62 463 PHE A O 1
ATOM 3318 N N . PHE A 1 464 ? 14.638 9.810 -8.373 1.00 79.31 464 PHE A N 1
ATOM 3319 C CA . PHE A 1 464 ? 15.227 11.090 -8.714 1.00 79.31 464 PHE A CA 1
ATOM 3320 C C . PHE A 1 464 ? 16.031 11.671 -7.554 1.00 79.31 464 PHE A C 1
ATOM 3322 O O . PHE A 1 464 ? 15.763 11.416 -6.381 1.00 79.31 464 PHE A O 1
ATOM 3329 N N . ALA A 1 465 ? 17.013 12.492 -7.913 1.00 78.81 465 ALA A N 1
ATOM 3330 C CA . ALA A 1 465 ? 17.682 13.392 -6.992 1.00 78.81 465 ALA A CA 1
ATOM 3331 C C . ALA A 1 465 ? 17.116 14.804 -7.171 1.00 78.81 465 ALA A C 1
ATOM 3333 O O . ALA A 1 465 ? 16.815 15.219 -8.294 1.00 78.81 465 ALA A O 1
ATOM 3334 N N . ALA A 1 466 ? 16.992 15.531 -6.068 1.00 74.25 466 ALA A N 1
ATOM 3335 C CA . ALA A 1 466 ? 16.590 16.926 -6.044 1.00 74.25 466 ALA A CA 1
ATOM 3336 C C . ALA A 1 466 ? 17.585 17.731 -5.203 1.00 74.25 466 ALA A C 1
ATOM 3338 O O . ALA A 1 466 ? 17.972 17.304 -4.118 1.00 74.25 466 ALA A O 1
ATOM 3339 N N . SER A 1 467 ? 17.993 18.896 -5.702 1.00 72.12 467 SER A N 1
ATOM 3340 C CA . SER A 1 467 ? 18.862 19.825 -4.975 1.00 72.12 467 SER A CA 1
ATOM 3341 C C . SER A 1 467 ? 18.339 21.248 -5.177 1.00 72.12 467 SER A C 1
ATOM 3343 O O . SER A 1 467 ? 18.411 21.754 -6.302 1.00 72.12 467 SER A O 1
ATOM 3345 N N . PRO A 1 468 ? 17.789 21.908 -4.142 1.00 65.69 468 PRO A N 1
ATOM 3346 C CA . PRO A 1 468 ? 17.339 23.290 -4.249 1.00 65.69 468 PRO A CA 1
ATOM 3347 C C . PRO A 1 468 ? 18.536 24.237 -4.420 1.00 65.69 468 PRO A C 1
ATOM 3349 O O . PRO A 1 468 ? 19.612 24.000 -3.881 1.00 65.69 468 PRO A O 1
ATOM 3352 N N . GLY A 1 469 ? 18.343 25.326 -5.167 1.00 55.72 469 GLY A N 1
ATOM 3353 C CA . GLY A 1 469 ? 19.367 26.353 -5.401 1.00 55.72 469 GLY A CA 1
ATOM 3354 C C . GLY A 1 469 ? 19.437 27.445 -4.322 1.00 55.72 469 GLY A C 1
ATOM 3355 O O . GLY A 1 469 ? 20.214 28.385 -4.467 1.00 55.72 469 GLY A O 1
ATOM 3356 N N . VAL A 1 470 ? 18.616 27.354 -3.271 1.00 53.34 470 VAL A N 1
ATOM 3357 C CA . VAL A 1 470 ? 18.439 28.388 -2.235 1.00 53.34 470 VAL A CA 1
ATOM 3358 C C . VAL A 1 470 ? 19.198 27.987 -0.955 1.00 53.34 470 VAL A C 1
ATOM 3360 O O . VAL A 1 470 ? 19.195 26.799 -0.622 1.00 53.34 470 VAL A O 1
ATOM 3363 N N . PRO A 1 471 ? 19.850 28.921 -0.227 1.00 48.47 471 PRO A N 1
ATOM 3364 C CA . PRO A 1 471 ? 20.577 28.622 1.011 1.00 48.47 471 PRO A CA 1
ATOM 3365 C C . PRO A 1 471 ? 19.725 27.959 2.107 1.00 48.47 471 PRO A C 1
ATOM 3367 O O . PRO A 1 471 ? 18.502 28.096 2.158 1.00 48.47 471 PRO A O 1
ATOM 3370 N N . GLU A 1 472 ? 20.422 27.269 3.018 1.00 44.72 472 GLU A N 1
ATOM 3371 C CA . GLU A 1 472 ? 19.898 26.332 4.026 1.00 44.72 472 GLU A CA 1
ATOM 3372 C C . GLU A 1 472 ? 18.741 26.872 4.892 1.00 44.72 472 GLU A C 1
ATOM 3374 O O . GLU A 1 472 ? 17.893 26.117 5.361 1.00 44.72 472 GLU A O 1
ATOM 3379 N N . SER A 1 473 ? 18.638 28.194 5.044 1.00 41.47 473 SER A N 1
ATOM 3380 C CA . SER A 1 473 ? 17.584 28.866 5.812 1.00 41.47 473 SER A CA 1
ATOM 3381 C C . SER A 1 473 ? 16.185 28.828 5.173 1.00 41.47 473 SER A C 1
ATOM 3383 O O . SER A 1 473 ? 15.209 29.088 5.873 1.00 41.47 473 SER A O 1
ATOM 3385 N N . GLU A 1 474 ? 16.056 28.495 3.879 1.00 44.25 474 GLU A N 1
ATOM 3386 C CA . GLU A 1 474 ? 14.761 28.290 3.189 1.00 44.25 474 GLU A CA 1
ATOM 3387 C C . GLU A 1 474 ? 14.455 26.803 2.873 1.00 44.25 474 GLU A C 1
ATOM 3389 O O . GLU A 1 474 ? 13.424 26.483 2.272 1.00 44.25 474 GLU A O 1
ATOM 3394 N N . VAL A 1 475 ? 15.315 25.871 3.316 1.00 42.94 475 VAL A N 1
ATOM 3395 C CA . VAL A 1 475 ? 15.318 24.426 2.969 1.00 42.94 475 VAL A CA 1
ATOM 3396 C C . VAL A 1 475 ? 14.092 23.639 3.431 1.00 42.94 475 VAL A C 1
ATOM 3398 O O . VAL A 1 475 ? 13.869 22.521 2.968 1.00 42.94 475 VAL A O 1
ATOM 3401 N N . GLY A 1 476 ? 13.226 24.220 4.260 1.00 43.16 476 GLY A N 1
ATOM 3402 C CA . GLY A 1 476 ? 11.971 23.585 4.679 1.00 43.16 476 GLY A CA 1
ATOM 3403 C C . GLY A 1 476 ? 10.920 23.443 3.571 1.00 43.16 476 GLY A C 1
ATOM 3404 O O . GLY A 1 476 ? 9.890 22.818 3.800 1.00 43.16 476 GLY A O 1
ATOM 3405 N N . ARG A 1 477 ? 11.149 24.033 2.389 1.00 46.94 477 ARG A N 1
ATOM 3406 C CA . ARG A 1 477 ? 10.119 24.182 1.357 1.00 46.94 477 ARG A CA 1
ATOM 3407 C C . ARG A 1 477 ? 10.132 23.069 0.282 1.00 46.94 477 ARG A C 1
ATOM 3409 O O . ARG A 1 477 ? 9.079 22.498 0.048 1.00 46.94 477 ARG A O 1
ATOM 3416 N N . GLY A 1 478 ? 11.261 22.693 -0.338 1.00 54.91 478 GLY A N 1
ATOM 3417 C CA . GLY A 1 478 ? 11.303 21.728 -1.473 1.00 54.91 478 GLY A CA 1
ATOM 3418 C C . GLY A 1 478 ? 12.002 20.390 -1.189 1.00 54.91 478 GLY A C 1
ATOM 3419 O O . GLY A 1 478 ? 12.655 20.257 -0.164 1.00 54.91 478 GLY A O 1
ATOM 3420 N N . LEU A 1 479 ? 11.890 19.393 -2.079 1.00 69.19 479 LEU A N 1
ATOM 3421 C CA . LEU A 1 479 ? 12.620 18.116 -1.961 1.00 69.19 479 LEU A CA 1
ATOM 3422 C C . LEU A 1 479 ? 14.145 18.350 -2.065 1.00 69.19 479 LEU A C 1
ATOM 3424 O O . LEU A 1 479 ? 14.600 18.975 -3.020 1.00 69.19 479 LEU A O 1
ATOM 3428 N N . ASN A 1 480 ? 14.936 17.844 -1.109 1.00 73.06 480 ASN A N 1
ATOM 3429 C CA . ASN A 1 480 ? 16.407 17.903 -1.137 1.00 73.06 480 ASN A CA 1
ATOM 3430 C C . ASN A 1 480 ? 17.025 16.552 -0.736 1.00 73.06 480 ASN A C 1
ATOM 3432 O O . ASN A 1 480 ? 16.792 16.075 0.377 1.00 73.06 480 ASN A O 1
ATOM 3436 N N . GLY A 1 481 ? 17.801 15.946 -1.631 1.00 79.44 481 GLY A N 1
ATOM 3437 C CA . GLY A 1 481 ? 18.362 14.602 -1.499 1.00 79.44 481 GLY A CA 1
ATOM 3438 C C . GLY A 1 481 ? 17.864 13.644 -2.583 1.00 79.44 481 GLY A C 1
ATOM 3439 O O . GLY A 1 481 ? 17.517 14.053 -3.692 1.00 79.44 481 GLY A O 1
ATOM 3440 N N . ALA A 1 482 ? 17.841 12.360 -2.251 1.00 82.31 482 ALA A N 1
ATOM 3441 C CA . ALA A 1 482 ? 17.429 11.262 -3.109 1.00 82.31 482 ALA A CA 1
ATOM 3442 C C . ALA A 1 482 ? 16.065 10.700 -2.698 1.00 82.31 482 ALA A C 1
ATOM 3444 O O . ALA A 1 482 ? 15.835 10.392 -1.523 1.00 82.31 482 ALA A O 1
ATOM 3445 N N . PHE A 1 483 ? 15.184 10.516 -3.680 1.00 83.62 483 PHE A N 1
ATOM 3446 C CA . PHE A 1 483 ? 13.795 10.119 -3.469 1.00 83.62 483 PHE A CA 1
ATOM 3447 C C . PHE A 1 483 ? 13.333 9.087 -4.498 1.00 83.62 483 PHE A C 1
ATOM 3449 O O . PHE A 1 483 ? 13.860 8.999 -5.611 1.00 83.62 483 PHE A O 1
ATOM 3456 N N . ALA A 1 484 ? 12.304 8.334 -4.121 1.00 86.94 484 ALA A N 1
ATOM 3457 C CA . ALA A 1 484 ? 11.531 7.487 -5.014 1.00 86.94 484 ALA A CA 1
ATOM 3458 C C . ALA A 1 484 ? 10.082 7.985 -5.088 1.00 86.94 484 ALA A C 1
ATOM 3460 O O . ALA A 1 484 ? 9.553 8.522 -4.118 1.00 86.94 484 ALA A O 1
ATOM 3461 N N . LEU A 1 485 ? 9.441 7.793 -6.234 1.00 85.69 485 LEU A N 1
ATOM 3462 C CA . LEU A 1 485 ? 7.999 7.906 -6.418 1.00 85.69 485 LEU A CA 1
ATOM 3463 C C . LEU A 1 485 ? 7.451 6.505 -6.638 1.00 85.69 485 LEU A C 1
ATOM 3465 O O . LEU A 1 485 ? 7.878 5.825 -7.570 1.00 85.69 485 LEU A O 1
ATOM 3469 N N . VAL A 1 486 ? 6.513 6.094 -5.793 1.00 86.38 486 VAL A N 1
ATOM 3470 C CA . VAL A 1 486 ? 5.771 4.840 -5.926 1.00 86.38 486 VAL A CA 1
ATOM 3471 C C . VAL A 1 486 ? 4.410 5.158 -6.527 1.00 86.38 486 VAL A C 1
ATOM 3473 O O . VAL A 1 486 ? 3.659 5.956 -5.970 1.00 86.38 486 VAL A O 1
ATOM 3476 N N . MET A 1 487 ? 4.108 4.538 -7.662 1.00 85.38 487 MET A N 1
ATOM 3477 C CA . MET A 1 487 ? 2.818 4.625 -8.335 1.00 85.38 487 MET A CA 1
ATOM 3478 C C . MET A 1 487 ? 1.881 3.554 -7.815 1.00 85.38 487 MET A C 1
ATOM 3480 O O . MET A 1 487 ? 2.248 2.381 -7.771 1.00 85.38 487 MET A O 1
ATOM 3484 N N . LEU A 1 488 ? 0.681 3.961 -7.425 1.00 84.19 488 LEU A N 1
ATOM 3485 C CA . LEU A 1 488 ? -0.353 3.089 -6.893 1.00 84.19 488 LEU A CA 1
ATOM 3486 C C . LEU A 1 488 ? -1.399 2.763 -7.969 1.00 84.19 488 LEU A C 1
ATOM 3488 O O . LEU A 1 488 ? -1.581 3.500 -8.936 1.00 84.19 488 LEU A O 1
ATOM 3492 N N . SER A 1 489 ? -2.101 1.645 -7.795 1.00 82.94 489 SER A N 1
ATOM 3493 C CA . SER A 1 489 ? -3.120 1.134 -8.733 1.00 82.94 489 SER A CA 1
ATOM 3494 C C . SER A 1 489 ? -4.324 2.055 -8.923 1.00 82.94 489 SER A C 1
ATOM 3496 O O . SER A 1 489 ? -4.995 1.972 -9.944 1.00 82.94 489 SER A O 1
ATOM 3498 N N . ASN A 1 490 ? -4.575 2.961 -7.980 1.00 73.81 490 ASN A N 1
ATOM 3499 C CA . ASN A 1 490 ? -5.597 4.001 -8.085 1.00 73.81 490 ASN A CA 1
ATOM 3500 C C . ASN A 1 490 ? -5.090 5.295 -8.759 1.00 73.81 490 ASN A C 1
ATOM 3502 O O . ASN A 1 490 ? -5.823 6.278 -8.796 1.00 73.81 490 ASN A O 1
ATOM 3506 N N . GLY A 1 491 ? -3.845 5.319 -9.251 1.00 71.62 491 GLY A N 1
ATOM 3507 C CA . GLY A 1 491 ? -3.229 6.486 -9.891 1.00 71.62 491 GLY A CA 1
ATOM 3508 C C . GLY A 1 491 ? -2.518 7.452 -8.939 1.00 71.62 491 GLY A C 1
ATOM 3509 O O . GLY A 1 491 ? -1.871 8.391 -9.407 1.00 71.62 491 GLY A O 1
ATOM 3510 N N . ASP A 1 492 ? -2.583 7.226 -7.624 1.00 73.12 492 ASP A N 1
ATOM 3511 C CA . ASP A 1 492 ? -1.882 8.064 -6.649 1.00 73.12 492 ASP A CA 1
ATOM 3512 C C . ASP A 1 492 ? -0.363 7.847 -6.699 1.00 73.12 492 ASP A C 1
ATOM 3514 O O . ASP A 1 492 ? 0.134 6.761 -7.019 1.00 73.12 492 ASP A O 1
ATOM 3518 N N . LEU A 1 493 ? 0.386 8.889 -6.331 1.00 74.31 493 LEU A N 1
ATOM 3519 C CA . LEU A 1 493 ? 1.835 8.833 -6.173 1.00 74.31 493 LEU A CA 1
ATOM 3520 C C . LEU A 1 493 ? 2.223 9.039 -4.712 1.00 74.31 493 LEU A C 1
ATOM 3522 O O . LEU A 1 493 ? 1.721 9.925 -4.021 1.00 74.31 493 LEU A O 1
ATOM 3526 N N . VAL A 1 494 ? 3.178 8.236 -4.254 1.00 76.00 494 VAL A N 1
ATOM 3527 C CA . VAL A 1 494 ? 3.753 8.344 -2.913 1.00 76.00 494 VAL A CA 1
ATOM 3528 C C . VAL A 1 494 ? 5.239 8.643 -3.032 1.00 76.00 494 VAL A C 1
ATOM 3530 O O . VAL A 1 494 ? 5.972 7.915 -3.698 1.00 76.00 494 VAL A O 1
ATOM 3533 N N . VAL A 1 495 ? 5.697 9.706 -2.371 1.00 78.50 495 VAL A N 1
ATOM 3534 C CA . VAL A 1 495 ? 7.124 10.032 -2.280 1.00 78.50 495 VAL A CA 1
ATOM 3535 C C . VAL A 1 495 ? 7.747 9.234 -1.137 1.00 78.50 495 VAL A C 1
ATOM 3537 O O . VAL A 1 495 ? 7.234 9.223 -0.020 1.00 78.50 495 VAL A O 1
ATOM 3540 N N . VAL A 1 496 ? 8.874 8.584 -1.403 1.00 82.06 496 VAL A N 1
ATOM 3541 C CA . VAL A 1 496 ? 9.630 7.776 -0.441 1.00 82.06 496 VAL A CA 1
ATOM 3542 C C . VAL A 1 496 ? 11.049 8.325 -0.330 1.00 82.06 496 VAL A C 1
ATOM 3544 O O . VAL A 1 496 ? 11.697 8.619 -1.337 1.00 82.06 496 VAL A O 1
ATOM 3547 N N . ASN A 1 497 ? 11.544 8.469 0.897 1.00 81.88 497 ASN A N 1
ATOM 3548 C CA . ASN A 1 497 ? 12.913 8.908 1.153 1.00 81.88 497 ASN A CA 1
ATOM 3549 C C . ASN A 1 497 ? 13.899 7.790 0.788 1.00 81.88 497 ASN A C 1
ATOM 3551 O O . ASN A 1 497 ? 13.743 6.668 1.256 1.00 81.88 497 ASN A O 1
ATOM 3555 N N . VAL A 1 498 ? 14.933 8.083 -0.003 1.00 86.94 498 VAL A N 1
ATOM 3556 C CA . VAL A 1 498 ? 16.057 7.152 -0.229 1.00 86.94 498 VAL A CA 1
ATOM 3557 C C . VAL A 1 498 ? 17.265 7.614 0.578 1.00 86.94 498 VAL A C 1
ATOM 3559 O O . VAL A 1 498 ? 17.719 6.892 1.454 1.00 86.94 498 VAL A O 1
ATOM 3562 N N . ASP A 1 499 ? 17.703 8.853 0.354 1.00 83.19 499 ASP A N 1
ATOM 3563 C CA . ASP A 1 499 ? 18.672 9.559 1.200 1.00 83.19 499 ASP A CA 1
ATOM 3564 C C . ASP A 1 499 ? 18.289 11.040 1.251 1.00 83.19 499 ASP A C 1
ATOM 3566 O O . ASP A 1 499 ? 18.652 11.839 0.385 1.00 83.19 499 ASP A O 1
ATOM 3570 N N . SER A 1 500 ? 17.480 11.404 2.244 1.00 73.00 500 SER A N 1
ATOM 3571 C CA . SER A 1 500 ? 17.026 12.783 2.412 1.00 73.00 500 SER A CA 1
ATOM 3572 C C . SER A 1 500 ? 18.155 13.652 2.968 1.00 73.00 500 SER A C 1
ATOM 3574 O O . SER A 1 500 ? 18.675 13.407 4.059 1.00 73.00 500 SER A O 1
ATOM 3576 N N . GLY A 1 501 ? 18.478 14.729 2.251 1.00 65.75 501 GLY A N 1
ATOM 3577 C CA . GLY A 1 501 ? 19.306 15.825 2.758 1.00 65.75 501 GLY A CA 1
ATOM 3578 C C . GLY A 1 501 ? 18.547 16.729 3.733 1.00 65.75 501 GLY A C 1
ATOM 3579 O O . GLY A 1 501 ? 19.153 17.540 4.426 1.00 65.75 501 GLY A O 1
ATOM 3580 N N . GLN A 1 502 ? 17.221 16.589 3.817 1.00 66.19 502 GLN A N 1
ATOM 3581 C CA . GLN A 1 502 ? 16.404 17.333 4.769 1.00 66.19 502 GLN A CA 1
ATOM 3582 C C . GLN A 1 502 ? 16.418 16.637 6.114 1.00 66.19 502 GLN A C 1
ATOM 3584 O O . GLN A 1 502 ? 15.897 15.527 6.265 1.00 66.19 502 GLN A O 1
ATOM 3589 N N . LEU A 1 503 ? 17.016 17.320 7.083 1.00 62.72 503 LEU A N 1
ATOM 3590 C CA . LEU A 1 503 ? 16.983 16.902 8.466 1.00 62.72 503 LEU A CA 1
ATOM 3591 C C . LEU A 1 503 ? 15.601 17.208 9.047 1.00 62.72 503 LEU A C 1
ATOM 3593 O O . LEU A 1 503 ? 15.039 18.284 8.845 1.00 62.72 503 LEU A O 1
ATOM 3597 N N . VAL A 1 504 ? 15.063 16.252 9.790 1.00 57.16 504 VAL A N 1
ATOM 3598 C CA . VAL A 1 504 ? 13.826 16.400 10.545 1.00 57.16 504 VAL A CA 1
ATOM 3599 C C . VAL A 1 504 ? 14.212 16.452 12.016 1.00 57.16 504 VAL A C 1
ATOM 3601 O O . VAL A 1 504 ? 14.864 15.534 12.521 1.00 57.16 504 VAL A O 1
ATOM 3604 N N . SER A 1 505 ? 13.819 17.518 12.717 1.00 48.16 505 SER A N 1
ATOM 3605 C CA . SER A 1 505 ? 13.774 17.479 14.178 1.00 48.16 505 SER A CA 1
ATOM 3606 C C . SER A 1 505 ? 12.339 17.316 14.646 1.00 48.16 505 SER A C 1
ATOM 3608 O O . SER A 1 505 ? 11.438 18.047 14.225 1.00 48.16 505 SER A O 1
ATOM 3610 N N . LEU A 1 506 ? 12.127 16.331 15.516 1.00 45.59 506 LEU A N 1
ATOM 3611 C CA . LEU A 1 506 ? 10.875 16.214 16.246 1.00 45.59 506 LEU A CA 1
ATOM 3612 C C . LEU A 1 506 ? 10.875 17.095 17.503 1.00 45.59 506 LEU A C 1
ATOM 3614 O O . LEU A 1 506 ? 9.793 17.502 17.906 1.00 45.59 506 LEU A O 1
ATOM 3618 N N . ASP A 1 507 ? 12.051 17.443 18.037 1.00 43.84 507 ASP A N 1
ATOM 3619 C CA . ASP A 1 507 ? 12.270 18.131 19.315 1.00 43.84 507 ASP A CA 1
ATOM 3620 C C . ASP A 1 507 ? 13.260 19.309 19.137 1.00 43.84 507 ASP A C 1
ATOM 3622 O O . ASP A 1 507 ? 14.395 19.083 18.711 1.00 43.84 507 ASP A O 1
ATOM 3626 N N . PRO A 1 508 ? 12.896 20.563 19.473 1.00 45.09 508 PRO A N 1
ATOM 3627 C CA . PRO A 1 508 ? 13.808 21.709 19.397 1.00 45.09 508 PRO A CA 1
ATOM 3628 C C . PRO A 1 508 ? 15.123 21.531 20.175 1.00 45.09 508 PRO A C 1
ATOM 3630 O O . PRO A 1 508 ? 16.121 22.164 19.832 1.00 45.09 508 PRO A O 1
ATOM 3633 N N . ALA A 1 509 ? 15.130 20.689 21.213 1.00 41.91 509 ALA A N 1
ATOM 3634 C CA . ALA A 1 509 ? 16.291 20.402 22.048 1.00 41.91 509 ALA A CA 1
ATOM 3635 C C . ALA A 1 509 ? 17.207 19.298 21.482 1.00 41.91 509 ALA A C 1
ATOM 3637 O O . ALA A 1 509 ? 18.333 19.139 21.959 1.00 41.91 509 ALA A O 1
ATOM 3638 N N . VAL A 1 510 ? 16.763 18.544 20.468 1.00 50.19 510 VAL A N 1
ATOM 3639 C CA . VAL A 1 510 ? 17.542 17.470 19.831 1.00 50.19 510 VAL A CA 1
ATOM 3640 C C . VAL A 1 510 ? 18.046 17.935 18.462 1.00 50.19 510 VAL A C 1
ATOM 3642 O O . VAL A 1 510 ? 17.269 18.486 17.674 1.00 50.19 510 VAL A O 1
ATOM 3645 N N . PRO A 1 511 ? 19.330 17.694 18.127 1.00 55.00 511 PRO A N 1
ATOM 3646 C CA . PRO A 1 511 ? 19.845 17.995 16.801 1.00 55.00 511 PRO A CA 1
ATOM 3647 C C . PRO A 1 511 ? 19.002 17.307 15.716 1.00 55.00 511 PRO A C 1
ATOM 3649 O O . PRO A 1 511 ? 18.707 16.114 15.838 1.00 55.00 511 PRO A O 1
ATOM 3652 N N . PRO A 1 512 ? 18.614 18.024 14.650 1.00 60.19 512 PRO A N 1
ATOM 3653 C CA . PRO A 1 512 ? 17.802 17.460 13.581 1.00 60.19 512 PRO A CA 1
ATOM 3654 C C . PRO A 1 512 ? 18.550 16.282 12.929 1.00 60.19 512 PRO A C 1
ATOM 3656 O O . PRO A 1 512 ? 19.750 16.363 12.666 1.00 60.19 512 PRO A O 1
ATOM 3659 N N . THR A 1 513 ? 17.850 15.171 12.680 1.00 63.09 513 THR A N 1
ATOM 3660 C CA . THR A 1 513 ? 18.445 13.949 12.102 1.00 63.09 513 THR A CA 1
ATOM 3661 C C . THR A 1 513 ? 17.833 13.629 10.746 1.00 63.09 513 THR A C 1
ATOM 3663 O O . THR A 1 513 ? 16.720 14.056 10.441 1.00 63.09 513 THR A O 1
ATOM 3666 N N . LYS A 1 514 ? 18.553 12.881 9.902 1.00 68.44 514 LYS A N 1
ATOM 3667 C CA . LYS A 1 514 ? 17.985 12.391 8.642 1.00 68.44 514 LYS A CA 1
ATOM 3668 C C . LYS A 1 514 ? 16.817 11.434 8.932 1.00 68.44 514 LYS A C 1
ATOM 3670 O O . LYS A 1 514 ? 16.958 10.581 9.817 1.00 68.44 514 LYS A O 1
ATOM 3675 N N . PRO A 1 515 ? 15.689 11.540 8.206 1.00 71.00 515 PRO A N 1
ATOM 3676 C CA . PRO A 1 515 ? 14.637 10.541 8.296 1.00 71.00 515 PRO A CA 1
ATOM 3677 C C . PRO A 1 515 ? 15.179 9.171 7.851 1.00 71.00 515 PRO A C 1
ATOM 3679 O O . PRO A 1 515 ? 16.106 9.117 7.038 1.00 71.00 515 PRO A O 1
ATOM 3682 N N . PRO A 1 516 ? 14.619 8.064 8.364 1.00 75.19 516 PRO A N 1
ATOM 3683 C CA . PRO A 1 516 ? 14.991 6.722 7.931 1.00 75.19 516 PRO A CA 1
ATOM 3684 C C . PRO A 1 516 ? 14.842 6.564 6.416 1.00 75.19 516 PRO A C 1
ATOM 3686 O O . PRO A 1 516 ? 13.872 7.065 5.832 1.00 75.19 516 PRO A O 1
ATOM 3689 N N . ALA A 1 517 ? 15.773 5.843 5.790 1.00 81.25 517 ALA A N 1
ATOM 3690 C CA . ALA A 1 517 ? 15.605 5.438 4.402 1.00 81.25 517 ALA A CA 1
ATOM 3691 C C . ALA A 1 517 ? 14.319 4.612 4.257 1.00 81.25 517 ALA A C 1
ATOM 3693 O O . ALA A 1 517 ? 13.859 3.971 5.202 1.00 81.25 517 ALA A O 1
ATOM 3694 N N . HIS A 1 518 ? 13.723 4.666 3.075 1.00 85.00 518 HIS A N 1
ATOM 3695 C CA . HIS A 1 518 ? 12.477 3.994 2.718 1.00 85.00 518 HIS A CA 1
ATOM 3696 C C . HIS A 1 518 ? 11.246 4.467 3.512 1.00 85.00 518 HIS A C 1
ATOM 3698 O O . HIS A 1 518 ? 10.156 3.938 3.338 1.00 85.00 518 HIS A O 1
ATOM 3704 N N . SER A 1 519 ? 11.359 5.517 4.331 1.00 76.06 519 SER A N 1
ATOM 3705 C CA . SER A 1 519 ? 10.180 6.123 4.952 1.00 76.06 519 SER A CA 1
ATOM 3706 C C . SER A 1 519 ? 9.325 6.849 3.913 1.00 76.06 519 SER A C 1
ATOM 3708 O O . SER A 1 519 ? 9.831 7.622 3.090 1.00 76.06 519 SER A O 1
ATOM 3710 N N . ILE A 1 520 ? 8.013 6.618 3.971 1.00 74.69 520 ILE A N 1
ATOM 3711 C CA . ILE A 1 520 ? 7.041 7.386 3.197 1.00 74.69 520 ILE A CA 1
ATOM 3712 C C . ILE A 1 520 ? 7.067 8.833 3.689 1.00 74.69 520 ILE A C 1
ATOM 3714 O O . ILE A 1 520 ? 7.060 9.113 4.892 1.00 74.69 520 ILE A O 1
ATOM 3718 N N . ARG A 1 521 ? 7.126 9.766 2.744 1.00 68.12 521 ARG A N 1
ATOM 3719 C CA . ARG A 1 521 ? 7.120 11.190 3.026 1.00 68.12 521 ARG A CA 1
ATOM 3720 C C . ARG A 1 521 ? 5.684 11.696 3.082 1.00 68.12 521 ARG A C 1
ATOM 3722 O O . ARG A 1 521 ? 4.956 11.653 2.098 1.00 68.12 521 ARG A O 1
ATOM 3729 N N . ASN A 1 522 ? 5.317 12.248 4.228 1.00 52.38 522 ASN A N 1
ATOM 3730 C CA . ASN A 1 522 ? 4.081 13.005 4.394 1.00 52.38 522 ASN A CA 1
ATOM 3731 C C . ASN A 1 522 ? 4.323 14.453 4.003 1.00 52.38 522 ASN A C 1
ATOM 3733 O O . ASN A 1 522 ? 5.436 14.959 4.174 1.00 52.38 522 ASN A O 1
ATOM 3737 N N . GLY A 1 523 ? 3.262 15.162 3.621 1.00 43.91 523 GLY A N 1
ATOM 3738 C CA . GLY A 1 523 ? 3.247 16.622 3.541 1.00 43.91 523 GLY A CA 1
ATOM 3739 C C . GLY A 1 523 ? 3.425 17.310 4.903 1.00 43.91 523 GLY A C 1
ATOM 3740 O O . GLY A 1 523 ? 2.661 18.204 5.229 1.00 43.91 523 GLY A O 1
ATOM 3741 N N . LEU A 1 524 ? 4.388 16.913 5.739 1.00 37.06 524 LEU A N 1
ATOM 3742 C CA . LEU A 1 524 ? 4.760 17.638 6.949 1.00 37.06 524 LEU A CA 1
ATOM 3743 C C . LEU A 1 524 ? 5.490 18.919 6.548 1.00 37.06 524 LEU A C 1
ATOM 3745 O O . LEU A 1 524 ? 6.714 18.958 6.450 1.00 37.06 524 LEU A O 1
ATOM 3749 N N . ASN A 1 525 ? 4.721 19.978 6.309 1.00 34.94 525 ASN A N 1
ATOM 3750 C CA . ASN A 1 525 ? 5.280 21.299 6.093 1.00 34.94 525 ASN A CA 1
ATOM 3751 C C . ASN A 1 525 ? 5.669 21.896 7.453 1.00 34.94 525 ASN A C 1
ATOM 3753 O O . ASN A 1 525 ? 4.824 22.345 8.236 1.00 34.94 525 ASN A O 1
ATOM 3757 N N . PHE A 1 526 ? 6.964 21.865 7.758 1.00 39.31 526 PHE A N 1
ATOM 3758 C CA . PHE A 1 526 ? 7.535 22.589 8.881 1.00 39.31 526 PHE A CA 1
ATOM 3759 C C . PHE A 1 526 ? 7.629 24.054 8.474 1.00 39.31 526 PHE A C 1
ATOM 3761 O O . PHE A 1 526 ? 8.580 24.445 7.809 1.00 39.31 526 PHE A O 1
ATOM 3768 N N . VAL A 1 527 ? 6.607 24.842 8.822 1.00 36.12 527 VAL A N 1
ATOM 3769 C CA . VAL A 1 527 ? 6.783 26.135 9.513 1.00 36.12 527 VAL A CA 1
ATOM 3770 C C . VAL A 1 527 ? 5.468 26.904 9.676 1.00 36.12 527 VAL A C 1
ATOM 3772 O O . VAL A 1 527 ? 5.406 27.690 10.608 1.00 36.12 527 VAL A O 1
ATOM 3775 N N . THR A 1 528 ? 4.383 26.705 8.914 1.00 37.62 528 THR A N 1
ATOM 3776 C CA . THR A 1 528 ? 3.077 27.325 9.276 1.00 37.62 528 THR A CA 1
ATOM 3777 C C . THR A 1 528 ? 1.884 26.853 8.426 1.00 37.62 528 THR A C 1
ATOM 3779 O O . THR A 1 528 ? 1.863 27.011 7.215 1.00 37.62 528 THR A O 1
ATOM 3782 N N . LEU A 1 529 ? 0.892 26.284 9.123 1.00 37.31 529 LEU A N 1
ATOM 3783 C CA . LEU A 1 529 ? -0.571 26.293 8.923 1.00 37.31 529 LEU A CA 1
ATOM 3784 C C . LEU A 1 529 ? -1.185 26.486 7.506 1.00 37.31 529 LEU A C 1
ATOM 3786 O O . LEU A 1 529 ? -1.278 27.597 7.005 1.00 37.31 529 LEU A O 1
ATOM 3790 N N . GLU A 1 530 ? -1.816 25.392 7.040 1.00 36.84 530 GLU A N 1
ATOM 3791 C CA . GLU A 1 530 ? -2.975 25.269 6.115 1.00 36.84 530 GLU A CA 1
ATOM 3792 C C . GLU A 1 530 ? -2.736 25.616 4.625 1.00 36.84 530 GLU A C 1
ATOM 3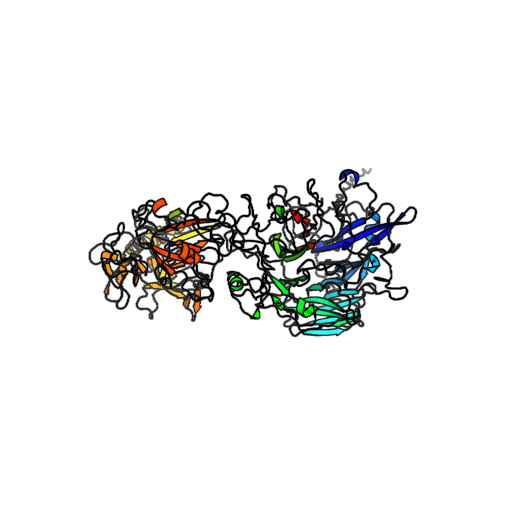794 O O . GLU A 1 530 ? -2.430 26.745 4.278 1.00 36.84 530 GLU A O 1
ATOM 3799 N N . ARG A 1 531 ? -2.889 24.699 3.653 1.00 39.00 531 ARG A N 1
ATOM 3800 C CA . ARG A 1 531 ? -3.882 23.620 3.462 1.00 39.00 531 ARG A CA 1
ATOM 3801 C C . ARG A 1 531 ? -3.228 22.243 3.226 1.00 39.00 531 ARG A C 1
ATOM 3803 O O . ARG A 1 531 ? -2.269 22.130 2.479 1.00 39.00 531 ARG A O 1
ATOM 3810 N N . GLY A 1 532 ? -3.793 21.197 3.838 1.00 42.12 532 GLY A N 1
ATOM 3811 C CA . GLY A 1 532 ? -3.613 19.793 3.431 1.00 42.12 532 GLY A CA 1
ATOM 3812 C C . GLY A 1 532 ? -2.704 18.913 4.297 1.00 42.12 532 GLY A C 1
ATOM 3813 O O . GLY A 1 532 ? -3.143 17.845 4.704 1.00 42.12 532 GLY A O 1
ATOM 3814 N N . GLY A 1 533 ? -1.488 19.353 4.636 1.00 47.62 533 GLY A N 1
ATOM 3815 C CA . GLY A 1 533 ? -0.485 18.508 5.307 1.00 47.62 533 GLY A CA 1
ATOM 3816 C C . GLY A 1 533 ? 0.161 19.181 6.521 1.00 47.62 533 GLY A C 1
ATOM 3817 O O . GLY A 1 533 ? 1.019 20.048 6.405 1.00 47.62 533 GLY A O 1
ATOM 3818 N N . GLY A 1 534 ? -0.269 18.807 7.720 1.00 52.97 534 GLY A N 1
ATOM 3819 C CA . GLY A 1 534 ? 0.394 19.165 8.978 1.00 52.97 534 GLY A CA 1
ATOM 3820 C C . GLY A 1 534 ? 0.489 17.928 9.859 1.00 52.97 534 GLY A C 1
ATOM 3821 O O . GLY A 1 534 ? -0.131 16.922 9.533 1.00 52.97 534 GLY A O 1
ATOM 3822 N N . ARG A 1 535 ? 1.216 17.978 10.981 1.00 62.41 535 ARG A N 1
ATOM 3823 C CA . ARG A 1 535 ? 1.173 16.870 11.953 1.00 62.41 535 ARG A CA 1
ATOM 3824 C C . ARG A 1 535 ? -0.277 16.597 12.378 1.00 62.41 535 ARG A C 1
ATOM 3826 O O . ARG A 1 535 ? -1.035 17.568 12.519 1.00 62.41 535 ARG A O 1
ATOM 3833 N N . PRO A 1 536 ? -0.663 15.322 12.558 1.00 70.38 536 PRO A N 1
ATOM 3834 C CA . PRO A 1 536 ? -2.000 14.988 13.022 1.00 70.38 536 PRO A CA 1
ATOM 3835 C C . PRO A 1 536 ? -2.235 15.645 14.381 1.00 70.38 536 PRO A C 1
ATOM 3837 O O . PRO A 1 536 ? -1.374 15.628 15.261 1.00 70.38 536 PRO A O 1
ATOM 3840 N N . ARG A 1 537 ? -3.391 16.283 14.521 1.00 74.94 537 ARG A N 1
ATOM 3841 C CA . ARG A 1 537 ? -3.834 16.921 15.759 1.00 74.94 537 ARG A CA 1
ATOM 3842 C C . ARG A 1 537 ? -5.325 16.734 15.929 1.00 74.94 537 ARG A C 1
ATOM 3844 O O . ARG A 1 537 ? -6.057 16.668 14.942 1.00 74.94 537 ARG A O 1
ATOM 3851 N N . VAL A 1 538 ? -5.781 16.719 17.172 1.00 78.81 538 VAL A N 1
ATOM 3852 C CA . VAL A 1 538 ? -7.214 16.725 17.458 1.00 78.81 538 VAL A CA 1
ATOM 3853 C C . VAL A 1 538 ? -7.813 18.073 17.032 1.00 78.81 538 VAL A C 1
ATOM 3855 O O . VAL A 1 538 ? -7.267 19.140 17.312 1.00 78.81 538 VAL A O 1
ATOM 3858 N N . GLN A 1 539 ? -8.906 18.022 16.278 1.00 75.31 539 GLN A N 1
ATOM 3859 C CA . GLN A 1 539 ? -9.673 19.159 15.798 1.00 75.31 539 GLN A CA 1
ATOM 3860 C C . GLN A 1 539 ? -10.831 19.429 16.758 1.00 75.31 539 GLN A C 1
ATOM 3862 O O . GLN A 1 539 ? -11.758 18.627 16.861 1.00 75.31 539 GLN A O 1
ATOM 3867 N N . GLY A 1 540 ? -10.796 20.599 17.399 1.00 74.69 540 GLY A N 1
ATOM 3868 C CA . GLY A 1 540 ? -11.773 20.965 18.424 1.00 74.69 540 GLY A CA 1
ATOM 3869 C C . GLY A 1 540 ? -11.583 20.168 19.716 1.00 74.69 540 GLY A C 1
ATOM 3870 O O . GLY A 1 540 ? -10.667 19.358 19.833 1.00 74.69 540 GLY A O 1
ATOM 3871 N N . GLN A 1 541 ? -12.440 20.418 20.702 1.00 77.69 541 GLN A N 1
ATOM 3872 C CA . GLN A 1 541 ? -12.455 19.622 21.928 1.00 77.69 541 GLN A CA 1
ATOM 3873 C C . GLN A 1 541 ? -13.171 18.283 21.687 1.00 77.69 541 GLN A C 1
ATOM 3875 O O . GLN A 1 541 ? -14.160 18.261 20.945 1.00 77.69 541 GLN A O 1
ATOM 3880 N N . PRO A 1 542 ? -12.715 17.180 22.313 1.00 87.00 542 PRO A N 1
ATOM 3881 C CA . PRO A 1 542 ? -13.472 15.937 22.355 1.00 87.00 542 PRO A CA 1
ATOM 3882 C C . PRO A 1 542 ? -14.895 16.178 22.859 1.00 87.00 542 PRO A C 1
ATOM 3884 O O . PRO A 1 542 ? -15.131 16.964 23.776 1.00 87.00 542 PRO A O 1
ATOM 3887 N N . THR A 1 543 ? -15.852 15.492 22.251 1.00 86.88 543 THR A N 1
ATOM 3888 C CA . THR A 1 543 ? -17.274 15.658 22.547 1.00 86.88 543 THR A CA 1
ATOM 3889 C C . THR A 1 543 ? -17.843 14.384 23.139 1.00 86.88 543 THR A C 1
ATOM 3891 O O . THR A 1 543 ? -17.516 13.285 22.698 1.00 86.88 543 THR A O 1
ATOM 3894 N N . TYR A 1 544 ? -18.713 14.541 24.132 1.00 85.69 544 TYR A N 1
ATOM 3895 C CA . TYR A 1 544 ? -19.531 13.457 24.655 1.00 85.69 544 TYR A CA 1
ATOM 3896 C C . TYR A 1 544 ? -20.913 13.496 24.001 1.00 85.69 544 TYR A C 1
ATOM 3898 O O . TYR A 1 544 ? -21.554 14.550 23.925 1.00 85.69 544 TYR A O 1
ATOM 3906 N N . GLY A 1 545 ? -21.385 12.337 23.566 1.00 81.69 545 GLY A N 1
ATOM 3907 C CA . GLY A 1 545 ? -22.718 12.127 23.032 1.00 81.69 545 GLY A CA 1
ATOM 3908 C C . GLY A 1 545 ? -23.240 10.736 23.370 1.00 81.69 545 GLY A C 1
ATOM 3909 O O . GLY A 1 545 ? -22.584 9.938 24.033 1.00 81.69 545 GLY A O 1
ATOM 3910 N N . LEU A 1 546 ? -24.443 10.442 22.892 1.00 75.12 546 LEU A N 1
ATOM 3911 C CA . LEU A 1 546 ? -25.031 9.107 22.937 1.00 75.12 546 LEU A CA 1
ATOM 3912 C C . LEU A 1 546 ? -25.192 8.654 21.486 1.00 75.12 546 LEU A C 1
ATOM 3914 O O . LEU A 1 546 ? -25.864 9.328 20.707 1.00 75.12 546 LEU A O 1
ATOM 3918 N N . SER A 1 547 ? -24.504 7.577 21.106 1.00 63.75 547 SER A N 1
ATOM 3919 C CA . SER A 1 547 ? -24.394 7.131 19.706 1.00 63.75 547 SER A CA 1
ATOM 3920 C C . SER A 1 547 ? -25.597 6.332 19.205 1.00 63.75 547 SER A C 1
ATOM 3922 O O . SER A 1 547 ? -25.794 6.242 17.996 1.00 63.75 547 SER A O 1
ATOM 3924 N N . THR A 1 548 ? -26.411 5.767 20.101 1.00 56.00 548 THR A N 1
ATOM 3925 C CA . THR A 1 548 ? -27.477 4.826 19.732 1.00 56.00 548 THR A CA 1
ATOM 3926 C C . THR A 1 548 ? -28.784 5.129 20.462 1.00 56.00 548 THR A C 1
ATOM 3928 O O . THR A 1 548 ? -28.846 5.029 21.687 1.00 56.00 548 THR A O 1
ATOM 3931 N N . ASN A 1 549 ? -29.844 5.438 19.708 1.00 52.03 549 ASN A N 1
ATOM 3932 C CA . ASN A 1 549 ? -31.231 5.429 20.198 1.00 52.03 549 ASN A CA 1
ATOM 3933 C C . ASN A 1 549 ? -31.923 4.062 19.979 1.00 52.03 549 ASN A C 1
ATOM 3935 O O . ASN A 1 549 ? -33.061 3.900 20.393 1.00 52.03 549 ASN A O 1
ATOM 3939 N N . ASP A 1 550 ? -31.241 3.069 19.390 1.00 55.53 550 ASP A N 1
ATOM 3940 C CA . ASP A 1 550 ? -31.826 1.768 18.992 1.00 55.53 550 ASP A CA 1
ATOM 3941 C C . ASP A 1 550 ? -32.130 0.803 20.159 1.00 55.53 550 ASP A C 1
ATOM 3943 O O . ASP A 1 550 ? -32.439 -0.372 19.946 1.00 55.53 550 ASP A O 1
ATOM 3947 N N . LEU A 1 551 ? -31.954 1.234 21.408 1.00 61.06 551 LEU A N 1
ATOM 3948 C CA . LEU A 1 551 ? -32.309 0.430 22.573 1.00 61.06 551 LEU A CA 1
ATOM 3949 C C . LEU A 1 551 ? -33.744 0.782 22.978 1.00 61.06 551 LEU A C 1
ATOM 3951 O O . LEU A 1 551 ? -33.973 1.921 23.389 1.00 61.06 551 LEU A O 1
ATOM 3955 N N . PRO A 1 552 ? -34.695 -0.174 22.938 1.00 59.06 552 PRO A N 1
ATOM 3956 C CA . PRO A 1 552 ? -36.104 0.108 23.231 1.00 59.06 552 PRO A CA 1
ATOM 3957 C C . PRO A 1 552 ? -36.334 0.684 24.635 1.00 59.06 552 PRO A C 1
ATOM 3959 O O . PRO A 1 552 ? -37.325 1.368 24.862 1.00 59.06 552 PRO A O 1
ATOM 3962 N N . PHE A 1 553 ? -35.402 0.440 25.561 1.00 67.81 553 PHE A N 1
ATOM 3963 C CA . PHE A 1 553 ? -35.445 0.916 26.943 1.00 67.81 553 PHE A CA 1
ATOM 3964 C C . PHE A 1 553 ? -34.076 1.459 27.394 1.00 67.81 553 PHE A C 1
ATOM 3966 O O . PHE A 1 553 ? -33.537 1.034 28.414 1.00 67.81 553 PHE A O 1
ATOM 3973 N N . ALA A 1 554 ? -33.469 2.360 26.611 1.00 61.88 554 ALA A N 1
ATOM 3974 C CA . ALA A 1 554 ? -32.193 2.985 26.979 1.00 61.88 554 ALA A CA 1
ATOM 3975 C C . ALA A 1 554 ? -32.311 3.766 28.300 1.00 61.88 554 ALA A C 1
ATOM 3977 O O . ALA A 1 554 ? -33.152 4.663 28.426 1.00 61.88 554 ALA A O 1
ATOM 3978 N N . THR A 1 555 ? -31.437 3.483 29.267 1.00 63.97 555 THR A N 1
ATOM 3979 C CA . THR A 1 555 ? -31.398 4.251 30.521 1.00 63.97 555 THR A CA 1
ATOM 3980 C C . THR A 1 555 ? -30.363 5.369 30.434 1.00 63.97 555 THR A C 1
ATOM 3982 O O . THR A 1 555 ? -29.242 5.174 29.964 1.00 63.97 555 THR A O 1
ATOM 3985 N N . ARG A 1 556 ? -30.750 6.581 30.852 1.00 63.16 556 ARG A N 1
ATOM 3986 C CA . ARG A 1 556 ? -29.870 7.756 30.861 1.00 63.16 556 ARG A CA 1
ATOM 3987 C C . ARG A 1 556 ? -29.722 8.279 32.287 1.00 63.16 556 ARG A C 1
ATOM 3989 O O . ARG A 1 556 ? -30.719 8.745 32.844 1.00 63.16 556 ARG A O 1
ATOM 3996 N N . PRO A 1 557 ? -28.518 8.247 32.876 1.00 62.41 557 PRO A N 1
ATOM 3997 C CA . PRO A 1 557 ? -28.281 8.940 34.130 1.00 62.41 557 PRO A CA 1
ATOM 3998 C C . PRO A 1 557 ? -28.336 10.459 33.904 1.00 62.41 557 PRO A C 1
ATOM 4000 O O . PRO A 1 557 ? -27.881 10.975 32.881 1.00 62.41 557 PRO A O 1
ATOM 4003 N N . GLN A 1 558 ? -28.920 11.181 34.861 1.00 59.09 558 GLN A N 1
ATOM 4004 C CA . GLN A 1 558 ? -28.948 12.646 34.886 1.00 59.09 558 GLN A CA 1
ATOM 4005 C C . GLN A 1 558 ? -27.635 13.143 35.498 1.00 59.09 558 GLN A C 1
ATOM 4007 O O . GLN A 1 558 ? -27.563 13.407 36.696 1.00 59.09 558 GLN A O 1
ATOM 4012 N N . LEU A 1 559 ? -26.579 13.220 34.688 1.00 62.16 559 LEU A N 1
ATOM 4013 C CA . LEU A 1 559 ? -25.272 13.709 35.128 1.00 62.16 559 LEU A CA 1
ATOM 4014 C C . LEU A 1 559 ? -24.893 15.015 34.442 1.00 62.16 559 LEU A C 1
ATOM 4016 O O . LEU A 1 559 ? -25.231 15.263 33.283 1.00 62.16 559 LEU A O 1
ATOM 4020 N N . SER A 1 560 ? -24.137 15.838 35.171 1.00 64.19 560 SER A N 1
ATOM 4021 C CA . SER A 1 560 ? -23.423 16.970 34.582 1.00 64.19 560 SER A CA 1
ATOM 4022 C C . SER A 1 560 ? -22.458 16.470 33.504 1.00 64.19 560 SER A C 1
ATOM 4024 O O . SER A 1 560 ? -21.799 15.446 33.683 1.00 64.19 560 SER A O 1
ATOM 4026 N N . ARG A 1 561 ? -22.302 17.234 32.414 1.00 60.59 561 ARG A N 1
ATOM 4027 C CA . ARG A 1 561 ? -21.329 16.941 31.343 1.00 60.59 561 ARG A CA 1
ATOM 4028 C C . ARG A 1 561 ? -19.876 16.871 31.834 1.00 60.59 561 ARG A C 1
ATOM 4030 O O . ARG A 1 561 ? -19.030 16.356 31.119 1.00 60.59 561 ARG A O 1
ATOM 4037 N N . THR A 1 562 ? -19.585 17.387 33.024 1.00 63.34 562 THR A N 1
ATOM 4038 C CA . THR A 1 562 ? -18.248 17.377 33.637 1.00 63.34 562 THR A CA 1
ATOM 4039 C C . THR A 1 562 ? -17.929 16.066 34.362 1.00 63.34 562 THR A C 1
ATOM 4041 O O . THR A 1 562 ? -16.763 15.765 34.586 1.00 63.34 562 THR A O 1
ATOM 4044 N N . LEU A 1 563 ? -18.947 15.257 34.682 1.00 71.38 563 LEU A N 1
ATOM 4045 C CA . LEU A 1 563 ? -18.818 14.009 35.444 1.00 71.38 563 LEU A CA 1
ATOM 4046 C C . LEU A 1 563 ? -18.940 12.749 34.574 1.00 71.38 563 LEU A C 1
ATOM 4048 O O . LEU A 1 563 ? -18.865 11.650 35.093 1.00 71.38 563 LEU A O 1
ATOM 4052 N N . VAL A 1 564 ? -19.120 12.868 33.259 1.00 80.56 564 VAL A N 1
ATOM 4053 C CA . VAL A 1 564 ? -19.200 11.698 32.363 1.00 80.56 564 VAL A CA 1
ATOM 4054 C C . VAL A 1 564 ? -17.812 11.271 31.871 1.00 80.56 564 VAL A C 1
ATOM 4056 O O . VAL A 1 564 ? -16.890 12.097 31.890 1.00 80.56 564 VAL A O 1
ATOM 4059 N N . PRO A 1 565 ? -17.649 10.022 31.390 1.00 88.19 565 PRO A N 1
ATOM 4060 C CA . PRO A 1 565 ? -16.420 9.598 30.736 1.00 88.19 565 PRO A CA 1
ATOM 4061 C C . PRO A 1 565 ? -16.030 10.546 29.602 1.00 88.19 565 PRO A C 1
ATOM 4063 O O . PRO A 1 565 ? -16.848 10.867 28.733 1.00 88.19 565 PRO A O 1
ATOM 4066 N N . ARG A 1 566 ? -14.776 11.001 29.609 1.00 87.88 566 ARG A N 1
ATOM 4067 C CA . ARG A 1 566 ? -14.236 11.935 28.612 1.00 87.88 566 ARG A CA 1
ATOM 4068 C C . ARG A 1 566 ? -12.756 11.688 28.364 1.00 87.88 566 ARG A C 1
ATOM 4070 O O . ARG A 1 566 ? -12.067 11.115 29.206 1.00 87.88 566 ARG A O 1
ATOM 4077 N N . ILE A 1 567 ? -12.268 12.162 27.222 1.00 89.38 567 ILE A N 1
ATOM 4078 C CA . ILE A 1 567 ? -10.828 12.263 26.989 1.00 89.38 567 ILE A CA 1
ATOM 4079 C C . ILE A 1 567 ? -10.310 13.463 27.775 1.00 89.38 567 ILE A C 1
ATOM 4081 O O . ILE A 1 567 ? -10.811 14.574 27.608 1.00 89.38 567 ILE A O 1
ATOM 4085 N N . GLU A 1 568 ? -9.323 13.216 28.625 1.00 84.12 568 GLU A N 1
ATOM 4086 C CA . GLU A 1 568 ? -8.660 14.252 29.411 1.00 84.12 568 GLU A CA 1
ATOM 4087 C C . GLU A 1 568 ? -7.777 15.124 28.514 1.00 84.12 568 GLU A C 1
ATOM 4089 O O . GLU A 1 568 ? -7.026 14.613 27.678 1.00 84.12 568 GLU A O 1
ATOM 4094 N N . THR A 1 569 ? -7.856 16.443 28.694 1.00 81.19 569 THR A N 1
ATOM 4095 C CA . THR A 1 569 ? -6.970 17.388 28.014 1.00 81.19 569 THR A CA 1
ATOM 4096 C C . THR A 1 569 ? -5.813 17.828 28.902 1.00 81.19 569 THR A C 1
ATOM 4098 O O . THR A 1 569 ? -5.965 18.006 30.107 1.00 81.19 569 THR A O 1
ATOM 4101 N N . PHE A 1 570 ? -4.640 18.041 28.309 1.00 75.19 570 PHE A N 1
ATOM 4102 C CA . PHE A 1 570 ? -3.443 18.453 29.042 1.00 75.19 570 PHE A CA 1
ATOM 4103 C C . PHE A 1 570 ? -2.974 19.833 28.582 1.00 75.19 570 PHE A C 1
ATOM 4105 O O . PHE A 1 570 ? -2.755 20.004 27.379 1.00 75.19 570 PHE A O 1
ATOM 4112 N N . PRO A 1 571 ? -2.754 20.793 29.500 1.00 66.00 571 PRO A N 1
ATOM 4113 C CA . PRO A 1 571 ? -2.174 22.078 29.137 1.00 66.00 571 PRO A CA 1
ATOM 4114 C C . PRO A 1 571 ? -0.769 21.854 28.571 1.00 66.00 571 PRO A C 1
ATOM 4116 O O . PRO A 1 571 ? 0.020 21.105 29.148 1.00 66.00 571 PRO A O 1
ATOM 4119 N N . GLY A 1 572 ? -0.496 22.472 27.417 1.00 57.00 572 GLY A N 1
ATOM 4120 C CA . GLY A 1 572 ? 0.658 22.199 26.560 1.00 57.00 572 GLY A CA 1
ATOM 4121 C C . GLY A 1 572 ? 1.989 22.090 27.301 1.00 57.00 572 GLY A C 1
ATOM 4122 O O . GLY A 1 572 ? 2.627 23.094 27.609 1.00 57.00 572 GLY A O 1
ATOM 4123 N N . VAL A 1 573 ? 2.426 20.853 27.528 1.00 50.84 573 VAL A N 1
ATOM 4124 C CA . VAL A 1 573 ? 3.819 20.540 27.834 1.00 50.84 573 VAL A CA 1
ATOM 4125 C C . VAL A 1 573 ? 4.523 20.183 26.527 1.00 50.84 573 VAL A C 1
ATOM 4127 O O . VAL A 1 573 ? 3.901 19.630 25.619 1.00 50.84 573 VAL A O 1
ATOM 4130 N N . GLU A 1 574 ? 5.810 20.510 26.421 1.00 50.28 574 GLU A N 1
ATOM 4131 C CA . GLU A 1 574 ? 6.674 20.099 25.313 1.00 50.28 574 GLU A CA 1
ATOM 4132 C C . GLU A 1 574 ? 6.719 18.562 25.226 1.00 50.28 574 GLU A C 1
ATOM 4134 O O . GLU A 1 574 ? 7.452 17.897 25.959 1.00 50.28 574 GLU A O 1
ATOM 4139 N N . ASP A 1 575 ? 5.894 17.986 24.350 1.00 50.28 575 ASP A N 1
ATOM 4140 C CA . ASP A 1 575 ? 6.013 16.599 23.909 1.00 50.28 575 ASP A CA 1
ATOM 4141 C C . ASP A 1 575 ? 5.993 16.563 22.369 1.00 50.28 575 ASP A C 1
ATOM 4143 O O . ASP A 1 575 ? 4.966 16.880 21.754 1.00 50.28 575 ASP A O 1
ATOM 4147 N N . PRO A 1 576 ? 7.106 16.151 21.736 1.00 49.00 576 PRO A N 1
ATOM 4148 C CA . PRO A 1 576 ? 7.272 16.163 20.287 1.00 49.00 576 PRO A CA 1
ATOM 4149 C C . PRO A 1 576 ? 6.324 15.214 19.528 1.00 49.00 576 PRO A C 1
ATOM 4151 O O . PRO A 1 576 ? 6.145 15.386 18.320 1.00 49.00 576 PRO A O 1
ATOM 4154 N N . TYR A 1 577 ? 5.684 14.250 20.197 1.00 52.56 577 TYR A N 1
ATOM 4155 C CA . TYR A 1 577 ? 4.696 13.325 19.621 1.00 52.56 577 TYR A CA 1
ATOM 4156 C C . TYR A 1 577 ? 3.240 13.730 19.915 1.00 52.56 577 TYR A C 1
ATOM 4158 O O . TYR A 1 577 ? 2.319 13.232 19.262 1.00 52.56 577 TYR A O 1
ATOM 4166 N N . CYS A 1 578 ? 3.020 14.642 20.870 1.00 55.75 578 CYS A N 1
ATOM 4167 C CA . CYS A 1 578 ? 1.685 15.049 21.321 1.00 55.75 578 CYS A CA 1
ATOM 4168 C C . CYS A 1 578 ? 1.312 16.508 21.004 1.00 55.75 578 CYS A C 1
ATOM 4170 O O . CYS A 1 578 ? 0.126 16.800 20.866 1.00 55.75 578 CYS A O 1
ATOM 4172 N N . SER A 1 579 ? 2.270 17.438 20.876 1.00 53.88 579 SER A N 1
ATOM 4173 C CA . SER A 1 579 ? 1.974 18.846 20.559 1.00 53.88 579 SER A CA 1
ATOM 4174 C C . SER A 1 579 ? 3.104 19.564 19.814 1.00 53.88 579 SER A C 1
ATOM 4176 O O . SER A 1 579 ? 4.235 19.594 20.291 1.00 53.88 579 SER A O 1
ATOM 4178 N N . PRO A 1 580 ? 2.817 20.220 18.673 1.00 45.56 580 PRO A N 1
ATOM 4179 C CA . PRO A 1 580 ? 3.809 21.003 17.938 1.00 45.56 580 PRO A CA 1
ATOM 4180 C C . PRO A 1 580 ? 3.904 22.486 18.354 1.00 45.56 580 PRO A C 1
ATOM 4182 O O . PRO A 1 580 ? 4.645 23.232 17.719 1.00 45.56 580 PRO A O 1
ATOM 4185 N N . LEU A 1 581 ? 3.144 22.967 19.347 1.00 49.03 581 LEU A N 1
ATOM 4186 C CA . LEU A 1 581 ? 2.853 24.407 19.491 1.00 49.03 581 LEU A CA 1
ATOM 4187 C C . LEU A 1 581 ? 3.479 25.128 20.695 1.00 49.03 581 LEU A C 1
ATOM 4189 O O . LEU A 1 581 ? 3.014 26.200 21.067 1.00 49.03 581 LEU A O 1
ATOM 4193 N N . ALA A 1 582 ? 4.593 24.639 21.244 1.00 43.25 582 ALA A N 1
ATOM 4194 C CA . ALA A 1 582 ? 5.359 25.429 22.219 1.00 43.25 582 ALA A CA 1
ATOM 4195 C C . ALA A 1 582 ? 5.982 26.705 21.597 1.00 43.25 582 ALA A C 1
ATOM 4197 O O . ALA A 1 582 ? 6.155 27.715 22.274 1.00 43.25 582 ALA A O 1
ATOM 4198 N N . ALA A 1 583 ? 6.244 26.711 20.282 1.00 40.31 583 ALA A N 1
ATOM 4199 C CA . ALA A 1 583 ? 6.939 27.809 19.600 1.00 40.31 583 ALA A CA 1
ATOM 4200 C C . ALA A 1 583 ? 6.073 29.051 19.271 1.00 40.31 583 ALA A C 1
ATOM 4202 O O . ALA A 1 583 ? 6.628 30.082 18.900 1.00 40.31 583 ALA A O 1
ATOM 4203 N N . LEU A 1 584 ? 4.736 28.990 19.398 1.00 44.69 584 LEU A N 1
ATOM 4204 C CA . LEU A 1 584 ? 3.828 30.120 19.098 1.00 44.69 584 LEU A CA 1
ATOM 4205 C C . LEU A 1 584 ? 3.304 30.854 20.347 1.00 44.69 584 LEU A C 1
ATOM 4207 O O . LEU A 1 584 ? 2.383 31.664 20.242 1.00 44.69 584 LEU A O 1
ATOM 4211 N N . GLY A 1 585 ? 3.868 30.589 21.531 1.00 42.25 585 GLY A N 1
ATOM 4212 C CA . GLY A 1 585 ? 3.560 31.335 22.760 1.00 42.25 585 GLY A CA 1
ATOM 4213 C C . GLY A 1 585 ? 2.116 31.208 23.268 1.00 42.25 585 GLY A C 1
ATOM 4214 O O . GLY A 1 585 ? 1.740 31.922 24.194 1.00 42.25 585 GLY A O 1
ATOM 4215 N N . THR A 1 586 ? 1.306 30.315 22.689 1.00 47.81 586 THR A N 1
ATOM 4216 C CA . THR A 1 586 ? -0.065 30.022 23.126 1.00 47.81 586 THR A CA 1
ATOM 4217 C C . THR A 1 586 ? -0.159 28.549 23.537 1.00 47.81 586 THR A C 1
ATOM 4219 O O . THR A 1 586 ? 0.068 27.676 22.700 1.00 47.81 586 THR A O 1
ATOM 4222 N N . PRO A 1 587 ? -0.446 28.237 24.814 1.00 53.00 587 PRO A N 1
ATOM 4223 C CA . PRO A 1 587 ? -0.630 26.857 25.246 1.00 53.00 587 PRO A CA 1
ATOM 4224 C C . PRO A 1 587 ? -1.853 26.261 24.539 1.00 53.00 587 PRO A C 1
ATOM 4226 O O . PRO A 1 587 ? -2.944 26.824 24.596 1.00 53.00 587 PRO A O 1
ATOM 4229 N N . VAL A 1 588 ? -1.656 25.137 23.847 1.00 59.25 588 VAL A N 1
ATOM 4230 C CA . VAL A 1 588 ? -2.736 24.352 23.233 1.00 59.25 588 VAL A CA 1
ATOM 4231 C C . VAL A 1 588 ? -2.955 23.102 24.067 1.00 59.25 588 VAL A C 1
ATOM 4233 O O . VAL A 1 588 ? -1.999 22.384 24.362 1.00 59.25 588 VAL A O 1
ATOM 4236 N N . ASP A 1 589 ? -4.212 22.854 24.422 1.00 70.31 589 ASP A N 1
ATOM 4237 C CA . ASP A 1 589 ? -4.621 21.672 25.168 1.00 70.31 589 ASP A CA 1
ATOM 4238 C C . ASP A 1 589 ? -4.519 20.409 24.294 1.00 70.31 589 ASP A C 1
ATOM 4240 O O . ASP A 1 589 ? -5.026 20.354 23.170 1.00 70.31 589 ASP A O 1
ATOM 4244 N N . ILE A 1 590 ? -3.847 19.382 24.809 1.00 74.69 590 ILE A N 1
ATOM 4245 C CA . ILE A 1 590 ? -3.587 18.115 24.117 1.00 74.69 590 ILE A CA 1
ATOM 4246 C C . ILE A 1 590 ? -4.623 17.086 24.561 1.00 74.69 590 ILE A C 1
ATOM 4248 O O . ILE A 1 590 ? -4.669 16.762 25.740 1.00 74.69 590 ILE A O 1
ATOM 4252 N N . ALA A 1 591 ? -5.402 16.529 23.631 1.00 80.69 591 ALA A N 1
ATOM 4253 C CA . ALA A 1 591 ? -6.357 15.448 23.921 1.00 80.69 591 ALA A CA 1
ATOM 4254 C C . ALA A 1 591 ? -5.833 14.046 23.547 1.00 80.69 591 ALA A C 1
ATOM 4256 O O . ALA A 1 591 ? -6.171 13.055 24.185 1.00 80.69 591 ALA A O 1
ATOM 4257 N N . ALA A 1 592 ? -5.010 13.944 22.502 1.00 82.56 592 ALA A N 1
ATOM 4258 C CA . ALA A 1 592 ? -4.444 12.681 22.040 1.00 82.56 592 ALA A CA 1
ATOM 4259 C C . ALA A 1 592 ? -3.070 12.908 21.405 1.00 82.56 592 ALA A C 1
ATOM 4261 O O . ALA A 1 592 ? -2.813 13.964 20.822 1.00 82.56 592 ALA A O 1
ATOM 4262 N N . CYS A 1 593 ? -2.212 11.899 21.498 1.00 78.44 593 CYS A N 1
ATOM 4263 C CA . CYS A 1 593 ? -0.926 11.830 20.817 1.00 78.44 593 CYS A CA 1
ATOM 4264 C C . CYS A 1 593 ? -1.002 10.845 19.657 1.00 78.44 593 CYS A C 1
ATOM 4266 O O . CYS A 1 593 ? -1.779 9.891 19.693 1.00 78.44 593 CYS A O 1
ATOM 4268 N N . PHE A 1 594 ? -0.138 11.036 18.667 1.00 76.25 594 PHE A N 1
ATOM 4269 C CA . PHE A 1 594 ? -0.082 10.190 17.482 1.00 76.25 594 PHE A CA 1
ATOM 4270 C C . PHE A 1 594 ? 1.325 9.603 17.392 1.00 76.25 594 PHE A C 1
ATOM 4272 O O . PHE A 1 594 ? 2.224 10.290 16.907 1.00 76.25 594 PHE A O 1
ATOM 4279 N N . PRO A 1 595 ? 1.547 8.365 17.883 1.00 67.75 595 PRO A N 1
ATOM 4280 C CA . PRO A 1 595 ? 2.872 7.739 17.888 1.00 67.75 595 PRO A CA 1
ATOM 4281 C C . PRO A 1 595 ? 3.498 7.652 16.490 1.00 67.75 595 PRO A C 1
ATOM 4283 O O . PRO A 1 595 ? 4.716 7.720 16.346 1.00 67.75 595 PRO A O 1
ATOM 4286 N N . ARG A 1 596 ? 2.657 7.555 15.450 1.00 66.44 596 ARG A N 1
ATOM 4287 C CA . ARG A 1 596 ? 3.055 7.493 14.039 1.00 66.44 596 ARG A CA 1
ATOM 4288 C C . ARG A 1 596 ? 2.494 8.681 13.259 1.00 66.44 596 ARG A C 1
ATOM 4290 O O . ARG A 1 596 ? 1.616 8.503 12.414 1.00 66.44 596 ARG A O 1
ATOM 4297 N N . PRO A 1 597 ? 3.008 9.905 13.472 1.00 63.28 597 PRO A N 1
ATOM 4298 C CA . PRO A 1 597 ? 2.456 11.086 12.816 1.00 63.28 597 PRO A CA 1
ATOM 4299 C C . PRO A 1 597 ? 2.574 11.031 11.283 1.00 63.28 597 PRO A C 1
ATOM 4301 O O . PRO A 1 597 ? 1.846 11.740 10.588 1.00 63.28 597 PRO A O 1
ATOM 4304 N N . ASN A 1 598 ? 3.469 10.174 10.773 1.00 59.31 598 ASN A N 1
ATOM 4305 C CA . ASN A 1 598 ? 3.674 9.933 9.351 1.00 59.31 598 ASN A CA 1
ATOM 4306 C C . ASN A 1 598 ? 2.671 8.930 8.735 1.00 59.31 598 ASN A C 1
ATOM 4308 O O . ASN A 1 598 ? 2.631 8.752 7.527 1.00 59.31 598 ASN A O 1
ATOM 4312 N N . GLU A 1 599 ? 1.822 8.282 9.523 1.00 63.91 599 GLU A N 1
ATOM 4313 C CA . GLU A 1 599 ? 0.861 7.290 9.011 1.00 63.91 599 GLU A CA 1
ATOM 4314 C C . GLU A 1 599 ? -0.564 7.583 9.458 1.00 63.91 599 GLU A C 1
ATOM 4316 O O . GLU A 1 599 ? -1.517 7.187 8.791 1.00 63.91 599 GLU A O 1
ATOM 4321 N N . THR A 1 600 ? -0.726 8.328 10.552 1.00 70.94 600 THR A N 1
ATOM 4322 C CA . THR A 1 600 ? -2.030 8.818 10.978 1.00 70.94 600 THR A CA 1
ATOM 4323 C C . THR A 1 600 ? -2.619 9.689 9.878 1.00 70.94 600 THR A C 1
ATOM 4325 O O . THR A 1 600 ? -2.084 10.752 9.598 1.00 70.94 600 THR A O 1
ATOM 4328 N N . VAL A 1 601 ? -3.725 9.275 9.274 1.00 71.25 601 VAL A N 1
ATOM 4329 C CA . VAL A 1 601 ? -4.536 10.104 8.370 1.00 71.25 601 VAL A CA 1
ATOM 4330 C C . VAL A 1 601 ? -5.527 10.954 9.176 1.00 71.25 601 VAL A C 1
ATOM 4332 O O . VAL A 1 601 ? -5.806 10.660 10.340 1.00 71.25 601 VAL A O 1
ATOM 4335 N N . GLY A 1 602 ? -6.082 12.012 8.583 1.00 74.44 602 GLY A N 1
ATOM 4336 C CA . GLY A 1 602 ? -7.162 12.761 9.231 1.00 74.44 602 GLY A CA 1
ATOM 4337 C C . GLY A 1 602 ? -8.440 11.922 9.271 1.00 74.44 602 GLY A C 1
ATOM 4338 O O . GLY A 1 602 ? -8.989 11.655 8.214 1.00 74.44 602 GLY A O 1
ATOM 4339 N N . GLN A 1 603 ? -8.906 11.511 10.455 1.00 77.12 603 GLN A N 1
ATOM 4340 C CA . GLN A 1 603 ? -10.099 10.666 10.669 1.00 77.12 603 GLN A CA 1
ATOM 4341 C C . GLN A 1 603 ? -10.942 11.153 11.844 1.00 77.12 603 GLN A C 1
ATOM 4343 O O . GLN A 1 603 ? -10.427 11.747 12.790 1.00 77.12 603 GLN A O 1
ATOM 4348 N N . SER A 1 604 ? -12.229 10.814 11.835 1.00 85.56 604 SER A N 1
ATOM 4349 C CA . SER A 1 604 ? -13.048 10.802 13.048 1.00 85.56 604 SER A CA 1
ATOM 4350 C C . SER A 1 604 ? -12.804 9.537 13.871 1.00 85.56 604 SER A C 1
ATOM 4352 O O . SER A 1 604 ? -12.633 8.449 13.318 1.00 85.56 604 SER A O 1
ATOM 4354 N N . TRP A 1 605 ? -12.815 9.699 15.189 1.00 88.94 605 TRP A N 1
ATOM 4355 C CA . TRP A 1 605 ? -12.732 8.636 16.182 1.00 88.94 605 TRP A CA 1
ATOM 4356 C C . TRP A 1 605 ? -14.000 8.603 17.024 1.00 88.94 605 TRP A C 1
ATOM 4358 O O . TRP A 1 605 ? -14.552 9.654 17.361 1.00 88.94 605 TRP A O 1
ATOM 4368 N N . ALA A 1 606 ? -14.420 7.398 17.391 1.00 89.50 606 ALA A N 1
ATOM 4369 C CA . ALA A 1 606 ? -15.515 7.132 18.307 1.00 89.50 606 ALA A CA 1
ATOM 4370 C C . ALA A 1 606 ? -15.075 6.099 19.352 1.00 89.50 606 ALA A C 1
ATOM 4372 O O . ALA A 1 606 ? -14.514 5.054 19.020 1.00 89.50 606 ALA A O 1
ATOM 4373 N N . ILE A 1 607 ? -15.328 6.407 20.619 1.00 92.56 607 ILE A N 1
ATOM 4374 C CA . ILE A 1 607 ? -15.063 5.547 21.772 1.00 92.56 607 ILE A CA 1
ATOM 4375 C C . ILE A 1 607 ? -16.418 5.262 22.404 1.00 92.56 607 ILE A C 1
ATOM 4377 O O . ILE A 1 607 ? -17.000 6.130 23.056 1.00 92.56 607 ILE A O 1
ATOM 4381 N N . ILE A 1 608 ? -16.949 4.071 22.148 1.00 90.50 608 ILE A N 1
ATOM 4382 C CA . ILE A 1 608 ? -18.360 3.747 22.367 1.00 90.50 608 ILE A CA 1
ATOM 4383 C C . ILE A 1 608 ? -18.480 2.684 23.455 1.00 90.50 608 ILE A C 1
ATOM 4385 O O . ILE A 1 608 ? -17.954 1.582 23.299 1.00 90.50 608 ILE A O 1
ATOM 4389 N N . TRP A 1 609 ? -19.199 2.990 24.535 1.00 90.44 609 TRP A N 1
ATOM 4390 C CA . TRP A 1 609 ? -19.545 2.007 25.559 1.00 90.44 609 TRP A CA 1
ATOM 4391 C C . TRP A 1 609 ? -20.388 0.886 24.959 1.00 90.44 609 TRP A C 1
ATOM 4393 O O . TRP A 1 609 ? -21.435 1.150 24.362 1.00 90.44 609 TRP A O 1
ATOM 4403 N N . GLU A 1 610 ? -19.914 -0.349 25.114 1.00 89.75 610 GLU A N 1
ATOM 4404 C CA . GLU A 1 610 ? -20.490 -1.544 24.500 1.00 89.75 610 GLU A CA 1
ATOM 4405 C C . GLU A 1 610 ? -20.829 -1.326 23.013 1.00 89.75 610 GLU A C 1
ATOM 4407 O O . GLU A 1 610 ? -21.931 -1.598 22.518 1.00 89.75 610 GLU A O 1
ATOM 4412 N N . GLY A 1 611 ? -19.860 -0.755 22.289 1.00 88.50 611 GLY A N 1
ATOM 4413 C CA . GLY A 1 611 ? -19.970 -0.472 20.863 1.00 88.50 611 GLY A CA 1
ATOM 4414 C C . GLY A 1 611 ? -20.180 -1.734 20.027 1.00 88.50 611 GLY A C 1
ATOM 4415 O O . GLY A 1 611 ? -19.769 -2.832 20.399 1.00 88.50 611 GLY A O 1
ATOM 4416 N N . THR A 1 612 ? -20.826 -1.581 18.871 1.00 88.75 612 THR A N 1
ATOM 4417 C CA . THR A 1 612 ? -21.064 -2.702 17.948 1.00 88.75 612 THR A CA 1
ATOM 4418 C C . THR A 1 612 ? -19.768 -3.136 17.273 1.00 88.75 612 THR A C 1
ATOM 4420 O O . THR A 1 612 ? -19.076 -2.321 16.658 1.00 88.75 612 THR A O 1
ATOM 4423 N N . LEU A 1 613 ? -19.476 -4.433 17.327 1.00 89.12 613 LEU A N 1
ATOM 4424 C CA . LEU A 1 613 ? -18.309 -5.018 16.683 1.00 89.12 613 LEU A CA 1
ATOM 4425 C C . LEU A 1 613 ? -18.475 -5.009 15.154 1.00 89.12 613 LEU A C 1
ATOM 4427 O O . LEU A 1 613 ? -19.502 -5.488 14.647 1.00 89.12 613 LEU A O 1
ATOM 4431 N N . PRO A 1 614 ? -17.495 -4.477 14.397 1.00 85.25 614 PRO A N 1
ATOM 4432 C CA . PRO A 1 614 ? -17.576 -4.390 12.943 1.00 85.25 614 PRO A CA 1
ATOM 4433 C C . PRO A 1 614 ? -17.814 -5.748 12.276 1.00 85.25 614 PRO A C 1
ATOM 4435 O O . PRO A 1 614 ? -17.161 -6.739 12.585 1.00 85.25 614 PRO A O 1
ATOM 4438 N N . GLY A 1 615 ? -18.727 -5.796 11.304 1.00 83.25 615 GLY A N 1
ATOM 4439 C CA . GLY A 1 615 ? -19.037 -7.020 10.552 1.00 83.25 615 GLY A CA 1
ATOM 4440 C C . GLY A 1 615 ? -19.955 -8.024 11.261 1.00 83.25 615 GLY A C 1
ATOM 4441 O O . GLY A 1 615 ? -20.213 -9.085 10.704 1.00 83.25 615 GLY A O 1
ATOM 4442 N N . THR A 1 616 ? -20.486 -7.706 12.448 1.00 89.25 616 THR A N 1
ATOM 4443 C CA . THR A 1 616 ? -21.387 -8.617 13.187 1.00 89.25 616 THR A CA 1
ATOM 4444 C C . THR A 1 616 ? -22.878 -8.347 12.980 1.00 89.25 616 THR A C 1
ATOM 4446 O O . THR A 1 616 ? -23.700 -9.165 13.384 1.00 89.25 616 THR A O 1
ATOM 4449 N N . ARG A 1 617 ? -23.253 -7.224 12.349 1.00 89.25 617 ARG A N 1
ATOM 4450 C CA . ARG A 1 617 ? -24.658 -6.898 12.063 1.00 89.25 617 ARG A CA 1
ATOM 4451 C C . ARG A 1 617 ? -25.178 -7.767 10.920 1.00 89.25 617 ARG A C 1
ATOM 4453 O O . ARG A 1 617 ? -24.768 -7.570 9.778 1.00 89.25 617 ARG A O 1
ATOM 4460 N N . ARG A 1 618 ? -26.068 -8.716 11.213 1.00 89.06 618 ARG A N 1
ATOM 4461 C CA . ARG A 1 618 ? -26.585 -9.698 10.242 1.00 89.06 618 ARG A CA 1
ATOM 4462 C C . ARG A 1 618 ? -28.047 -10.033 10.523 1.00 89.06 618 ARG A C 1
ATOM 4464 O O . ARG A 1 618 ? -28.597 -9.608 11.532 1.00 89.06 618 ARG A O 1
ATOM 4471 N N . VAL A 1 619 ? -28.686 -10.755 9.605 1.00 84.62 619 VAL A N 1
ATOM 4472 C CA . VAL A 1 619 ? -30.123 -11.092 9.672 1.00 84.62 619 VAL A CA 1
ATOM 4473 C C . VAL A 1 619 ? -30.410 -12.589 9.597 1.00 84.62 619 VAL A C 1
ATOM 4475 O O . VAL A 1 619 ? -31.566 -12.975 9.617 1.00 84.62 619 VAL A O 1
ATOM 4478 N N . THR A 1 620 ? -29.379 -13.431 9.485 1.00 84.62 620 THR A N 1
ATOM 4479 C CA . THR A 1 620 ? -29.483 -14.863 9.141 1.00 84.62 620 THR A CA 1
ATOM 4480 C C . THR A 1 620 ? -29.353 -15.818 10.326 1.00 84.62 620 THR A C 1
ATOM 4482 O O . THR A 1 620 ? -29.419 -17.028 10.133 1.00 84.62 620 THR A O 1
ATOM 4485 N N . GLY A 1 621 ? -29.156 -15.300 11.538 1.00 87.00 621 GLY A N 1
ATOM 4486 C CA . GLY A 1 621 ? -28.912 -16.131 12.713 1.00 87.00 621 GLY A CA 1
ATOM 4487 C C . GLY A 1 621 ? -30.177 -16.789 13.265 1.00 87.00 621 GLY A C 1
ATOM 4488 O O . GLY A 1 621 ? -31.291 -16.280 13.096 1.00 87.00 621 GLY A O 1
ATOM 4489 N N . ARG A 1 622 ? -29.990 -17.921 13.949 1.00 88.50 622 ARG A N 1
ATOM 4490 C CA . ARG A 1 622 ? -31.055 -18.686 14.604 1.00 88.50 622 ARG A CA 1
ATOM 4491 C C . ARG A 1 622 ? -30.727 -18.952 16.069 1.00 88.50 622 ARG A C 1
ATOM 4493 O O . ARG A 1 622 ? -29.607 -19.321 16.407 1.00 88.50 622 ARG A O 1
ATOM 4500 N N . PHE A 1 623 ? -31.744 -18.845 16.922 1.00 88.94 623 PHE A N 1
ATOM 4501 C CA . PHE A 1 623 ? -31.672 -19.274 18.316 1.00 88.94 623 PHE A CA 1
ATOM 4502 C C . PHE A 1 623 ? -31.998 -20.767 18.432 1.00 88.94 623 PHE A C 1
ATOM 4504 O O . PHE A 1 623 ? -33.036 -21.236 17.956 1.00 88.94 623 PHE A O 1
ATOM 4511 N N . LEU A 1 624 ? -31.104 -21.517 19.060 1.00 89.06 624 LEU A N 1
ATOM 4512 C CA . LEU A 1 624 ? -31.199 -22.949 19.306 1.00 89.06 624 LEU A CA 1
ATOM 4513 C C . LEU A 1 624 ? -31.131 -23.227 20.816 1.00 89.06 624 LEU A C 1
ATOM 4515 O O . LEU A 1 624 ? -30.622 -22.398 21.577 1.00 89.06 624 LEU A O 1
ATOM 4519 N N . PRO A 1 625 ? -31.618 -24.395 21.271 1.00 87.12 625 PRO A N 1
ATOM 4520 C CA . PRO A 1 625 ? -31.450 -24.817 22.657 1.00 87.12 625 PRO A CA 1
ATOM 4521 C C . PRO A 1 625 ? -29.970 -24.843 23.080 1.00 87.12 625 PRO A C 1
ATOM 4523 O O . PRO A 1 625 ? -29.105 -25.134 22.246 1.00 87.12 625 PRO A O 1
ATOM 4526 N N . PRO A 1 626 ? -29.662 -24.566 24.360 1.00 85.19 626 PRO A N 1
ATOM 4527 C CA . PRO A 1 626 ? -28.289 -24.549 24.847 1.00 85.19 626 PRO A CA 1
ATOM 4528 C C . PRO A 1 626 ? -27.633 -25.939 24.758 1.00 85.19 626 PRO A C 1
ATOM 4530 O O . PRO A 1 626 ? -28.314 -26.964 24.877 1.00 85.19 626 PRO A O 1
ATOM 4533 N N . PRO A 1 627 ? -26.301 -26.008 24.581 1.00 80.25 627 PRO A N 1
ATOM 4534 C CA . PRO A 1 627 ? -25.578 -27.272 24.602 1.00 80.25 627 PRO A CA 1
ATOM 4535 C C . PRO A 1 627 ? 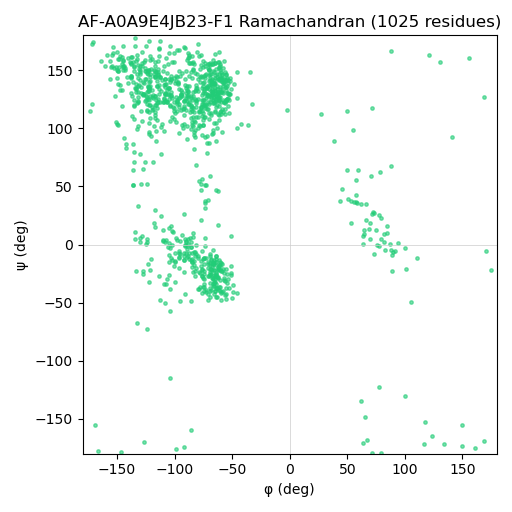-25.604 -27.893 26.008 1.00 80.25 627 PRO A C 1
ATOM 4537 O O . PRO A 1 627 ? -25.383 -27.207 27.002 1.00 80.25 627 PRO A O 1
ATOM 4540 N N . ALA A 1 628 ? -25.785 -29.216 26.095 1.00 76.25 628 ALA A N 1
ATOM 4541 C CA . ALA A 1 628 ? -25.893 -29.944 27.370 1.00 76.25 628 ALA A CA 1
ATOM 4542 C C . ALA A 1 628 ? -24.662 -29.816 28.297 1.00 76.25 628 ALA A C 1
ATOM 4544 O O . ALA A 1 628 ? -24.745 -30.141 29.477 1.00 76.25 628 ALA A O 1
ATOM 4545 N N . ALA A 1 629 ? -23.521 -29.368 27.766 1.00 74.06 629 ALA A N 1
ATOM 4546 C CA . ALA A 1 629 ? -22.259 -29.237 28.488 1.00 74.06 629 ALA A CA 1
ATOM 4547 C C . ALA A 1 629 ? -22.069 -27.886 29.216 1.00 74.06 629 ALA A C 1
ATOM 4549 O O . ALA A 1 629 ? -21.104 -27.763 29.966 1.00 74.06 629 ALA A O 1
ATOM 4550 N N . SER A 1 630 ? -22.961 -26.900 29.032 1.00 78.69 630 SER A N 1
ATOM 4551 C CA . SER A 1 630 ? -22.853 -25.572 29.664 1.00 78.69 630 SER A CA 1
ATOM 4552 C C . SER A 1 630 ? -24.075 -25.264 30.539 1.00 78.69 630 SER A C 1
ATOM 4554 O O . SER A 1 630 ? -25.058 -24.731 30.027 1.00 78.69 630 SER A O 1
ATOM 4556 N N . PRO A 1 631 ? -24.040 -25.552 31.854 1.00 76.00 631 PRO A N 1
ATOM 4557 C CA . PRO A 1 631 ? -25.191 -25.365 32.747 1.00 76.00 631 PRO A CA 1
ATOM 4558 C C . PRO A 1 631 ? -25.633 -23.899 32.903 1.00 76.00 631 PRO A C 1
ATOM 4560 O O . PRO A 1 631 ? -26.805 -23.646 33.159 1.00 76.00 631 PRO A O 1
ATOM 4563 N N . ALA A 1 632 ? -24.730 -22.937 32.684 1.00 83.19 632 ALA A N 1
ATOM 4564 C CA . ALA A 1 632 ? -25.036 -21.505 32.698 1.00 83.19 632 ALA A CA 1
ATOM 4565 C C . ALA A 1 632 ? -25.619 -20.970 31.370 1.00 83.19 632 ALA A C 1
ATOM 4567 O O . ALA A 1 632 ? -25.999 -19.799 31.293 1.00 83.19 632 ALA A O 1
ATOM 4568 N N . ALA A 1 633 ? -25.661 -21.791 30.312 1.00 90.06 633 ALA A N 1
ATOM 4569 C CA . ALA A 1 633 ? -26.136 -21.367 29.001 1.00 90.06 633 ALA A CA 1
ATOM 4570 C C . ALA A 1 633 ? -27.667 -21.396 28.917 1.00 90.06 633 ALA A C 1
ATOM 4572 O O . ALA A 1 633 ? -28.315 -22.372 29.286 1.00 90.06 633 ALA A O 1
ATOM 4573 N N . VAL A 1 634 ? -28.235 -20.333 28.355 1.00 91.38 634 VAL A N 1
ATOM 4574 C CA . VAL A 1 634 ? -29.674 -20.191 28.090 1.00 91.38 634 VAL A CA 1
ATOM 4575 C C . VAL A 1 634 ? -30.036 -20.458 26.631 1.00 91.38 634 VAL A C 1
ATOM 4577 O O . VAL A 1 634 ? -31.186 -20.752 26.318 1.00 91.38 634 VAL A O 1
ATOM 4580 N N . GLY A 1 635 ? -29.056 -20.409 25.728 1.00 90.88 635 GLY A N 1
ATOM 4581 C CA . GLY A 1 635 ? -29.258 -20.719 24.319 1.00 90.88 635 GLY A CA 1
ATOM 4582 C C . GLY A 1 635 ? -27.963 -20.803 23.528 1.00 90.88 635 GLY A C 1
ATOM 4583 O O . GLY A 1 635 ? -26.876 -20.517 24.030 1.00 90.88 635 GLY A O 1
ATOM 4584 N N . LEU A 1 636 ? -28.097 -21.195 22.268 1.00 92.25 636 LEU A N 1
ATOM 4585 C CA . LEU A 1 636 ? -27.034 -21.199 21.272 1.00 92.25 636 LEU A CA 1
ATOM 4586 C C . LEU A 1 636 ? -27.486 -20.345 20.087 1.00 92.25 636 LEU A C 1
ATOM 4588 O O . LEU A 1 636 ? -28.544 -20.590 19.515 1.00 92.25 636 LEU A O 1
ATOM 4592 N N . TRP A 1 637 ? -26.693 -19.350 19.711 1.00 93.88 637 TRP A N 1
ATOM 4593 C CA . TRP A 1 637 ? -26.889 -18.606 18.472 1.00 93.88 637 TRP A CA 1
ATOM 4594 C C . TRP A 1 637 ? -26.070 -19.251 17.361 1.00 93.88 637 TRP A C 1
ATOM 4596 O O . TRP A 1 637 ? -24.857 -19.381 17.509 1.00 93.88 637 TRP A O 1
ATOM 4606 N N . ASP A 1 638 ? -26.712 -19.642 16.266 1.00 92.69 638 ASP A N 1
ATOM 4607 C CA . ASP A 1 638 ? -26.074 -20.303 15.124 1.00 92.69 638 ASP A CA 1
ATOM 4608 C C . ASP A 1 638 ? -26.240 -19.467 13.853 1.00 92.69 638 ASP A C 1
ATOM 4610 O O . ASP A 1 638 ? -27.351 -19.051 13.510 1.00 92.69 638 ASP A O 1
ATOM 4614 N N . ASP A 1 639 ? -25.128 -19.204 13.164 1.00 93.62 639 ASP A N 1
ATOM 4615 C CA . ASP A 1 639 ? -25.121 -18.552 11.859 1.00 93.62 639 ASP A CA 1
ATOM 4616 C C . ASP A 1 639 ? -23.928 -19.020 11.004 1.00 93.62 639 ASP A C 1
ATOM 4618 O O . ASP A 1 639 ? -22.796 -18.557 11.155 1.00 93.62 639 ASP A O 1
ATOM 4622 N N . ALA A 1 640 ? -24.205 -19.897 10.035 1.00 89.56 640 ALA A N 1
ATOM 4623 C CA . ALA A 1 640 ? -23.203 -20.490 9.145 1.00 89.56 640 ALA A CA 1
ATOM 4624 C C . ALA A 1 640 ? -22.431 -19.478 8.275 1.00 89.56 640 ALA A C 1
ATOM 4626 O O . ALA A 1 640 ? -21.349 -19.787 7.784 1.00 89.56 640 ALA A O 1
ATOM 4627 N N . GLY A 1 641 ? -22.967 -18.274 8.050 1.00 89.19 641 GLY A N 1
ATOM 4628 C CA . GLY A 1 641 ? -22.256 -17.233 7.300 1.00 89.19 641 GLY A CA 1
ATOM 4629 C C . GLY A 1 641 ? -21.411 -16.309 8.178 1.00 89.19 641 GLY A C 1
ATOM 4630 O O . GLY A 1 641 ? -20.825 -15.360 7.656 1.00 89.19 641 GLY A O 1
ATOM 4631 N N . ALA A 1 642 ? -21.413 -16.507 9.502 1.00 90.31 642 ALA A N 1
ATOM 4632 C CA . ALA A 1 642 ? -20.738 -15.607 10.424 1.00 90.31 642 ALA A CA 1
ATOM 4633 C C . ALA A 1 642 ? -19.256 -15.961 10.531 1.00 90.31 642 ALA A C 1
ATOM 4635 O O . ALA A 1 642 ? -18.850 -17.112 10.387 1.00 90.31 642 ALA A O 1
ATOM 4636 N N . THR A 1 643 ? -18.450 -14.943 10.811 1.00 89.69 643 THR A N 1
ATOM 4637 C CA . THR A 1 643 ? -17.024 -15.085 11.108 1.00 89.69 643 THR A CA 1
ATOM 4638 C C . THR A 1 643 ? -16.729 -14.373 12.425 1.00 89.69 643 THR A C 1
ATOM 4640 O O . THR A 1 643 ? -16.045 -13.349 12.451 1.00 89.69 643 THR A O 1
ATOM 4643 N N . PHE A 1 644 ? -17.299 -14.871 13.525 1.00 92.12 644 PHE A N 1
ATOM 4644 C CA . PHE A 1 644 ? -17.251 -14.213 14.836 1.00 92.12 644 PHE A CA 1
ATOM 4645 C C . PHE A 1 644 ? -15.817 -14.013 15.340 1.00 92.12 644 PHE A C 1
ATOM 4647 O O . PHE A 1 644 ? -15.487 -12.916 15.784 1.00 92.12 644 PHE A O 1
ATOM 4654 N N . CYS A 1 645 ? -14.935 -15.005 15.167 1.00 89.94 645 CYS A N 1
ATOM 4655 C CA . CYS A 1 645 ? -13.531 -14.862 15.568 1.00 89.94 645 CYS A CA 1
ATOM 4656 C C . CYS A 1 645 ? -12.793 -13.801 14.733 1.00 89.94 645 CYS A C 1
ATOM 4658 O O . CYS A 1 645 ? -11.969 -13.067 15.263 1.00 89.94 645 CYS A O 1
ATOM 4660 N N . ALA A 1 646 ? -13.093 -13.670 13.437 1.00 84.94 646 ALA A N 1
ATOM 4661 C CA . ALA A 1 646 ? -12.493 -12.624 12.601 1.00 84.94 646 ALA A CA 1
ATOM 4662 C C . ALA A 1 646 ? -13.080 -11.231 12.901 1.00 84.94 646 ALA A C 1
ATOM 4664 O O . ALA A 1 646 ? -12.427 -10.212 12.690 1.00 84.94 646 ALA A O 1
ATOM 4665 N N . ALA A 1 647 ? -14.316 -11.183 13.407 1.00 87.38 647 ALA A N 1
ATOM 4666 C CA . ALA A 1 647 ? -14.984 -9.958 13.830 1.00 87.38 647 ALA A CA 1
ATOM 4667 C C . ALA A 1 647 ? -14.575 -9.487 15.239 1.00 87.38 647 ALA A C 1
ATOM 4669 O O . ALA A 1 647 ? -15.056 -8.447 15.691 1.00 87.38 647 ALA A O 1
ATOM 4670 N N . GLY A 1 648 ? -13.692 -10.221 15.925 1.00 89.25 648 GLY A N 1
ATOM 4671 C CA . GLY A 1 648 ? -13.197 -9.840 17.244 1.00 89.25 648 GLY A CA 1
ATOM 4672 C C . GLY A 1 648 ? -14.098 -10.262 18.402 1.00 89.25 648 GLY A C 1
ATOM 4673 O O . GLY A 1 648 ? -13.975 -9.650 19.455 1.00 89.25 648 GLY A O 1
ATOM 4674 N N . VAL A 1 649 ? -15.049 -11.189 18.218 1.00 92.44 649 VAL A N 1
ATOM 4675 C CA . VAL A 1 649 ? -16.005 -11.573 19.274 1.00 92.44 649 VAL A CA 1
ATOM 4676 C C . VAL A 1 649 ? -15.331 -12.451 20.326 1.00 92.44 649 VAL A C 1
ATOM 4678 O O . VAL A 1 649 ? -14.705 -13.461 19.996 1.00 92.44 649 VAL A O 1
ATOM 4681 N N . GLU A 1 650 ? -15.518 -12.087 21.589 1.00 90.38 650 GLU A N 1
ATOM 4682 C CA . GLU A 1 650 ? -14.933 -12.741 22.759 1.00 90.38 650 GLU A CA 1
ATOM 4683 C C . GLU A 1 650 ? -16.023 -13.156 23.763 1.00 90.38 650 GLU A C 1
ATOM 4685 O O . GLU A 1 650 ? -17.201 -12.815 23.619 1.00 90.38 650 GLU A O 1
ATOM 4690 N N . GLY A 1 651 ? -15.636 -13.923 24.787 1.00 88.94 651 GLY A N 1
ATOM 4691 C CA . GLY A 1 651 ? -16.481 -14.107 25.967 1.00 88.94 651 GLY A CA 1
ATOM 4692 C C . GLY A 1 651 ? -16.751 -12.764 26.656 1.00 88.94 651 GLY A C 1
ATOM 4693 O O . GLY A 1 651 ? -15.969 -11.828 26.531 1.00 88.94 651 GLY A O 1
ATOM 4694 N N . ASP A 1 652 ? -17.876 -12.680 27.354 1.00 89.19 652 ASP A N 1
ATOM 4695 C CA . ASP A 1 652 ? -18.453 -11.485 27.976 1.00 89.19 652 ASP A CA 1
ATOM 4696 C C . ASP A 1 652 ? -19.083 -10.450 27.029 1.00 89.19 652 ASP A C 1
ATOM 4698 O O . ASP A 1 652 ? -19.804 -9.562 27.495 1.00 89.19 652 ASP A O 1
ATOM 4702 N N . ASP A 1 653 ? -18.927 -10.600 25.709 1.00 94.31 653 ASP A N 1
ATOM 4703 C CA . ASP A 1 653 ? -19.615 -9.767 24.717 1.00 94.31 653 ASP A CA 1
ATOM 4704 C C . ASP A 1 653 ? -21.144 -9.885 24.798 1.00 94.31 653 ASP A C 1
ATOM 4706 O O . ASP A 1 653 ? -21.706 -10.768 25.446 1.00 94.31 653 ASP A O 1
ATOM 4710 N N . ARG A 1 654 ? -21.863 -8.967 24.148 1.00 93.50 654 ARG A N 1
ATOM 4711 C CA . ARG A 1 654 ? -23.330 -8.931 24.181 1.00 93.50 654 ARG A CA 1
ATOM 4712 C C . ARG A 1 654 ? -23.907 -9.177 22.798 1.00 93.50 654 ARG A C 1
ATOM 4714 O O . ARG A 1 654 ? -23.691 -8.386 21.883 1.00 93.50 654 ARG A O 1
ATOM 4721 N N . LEU A 1 655 ? -24.703 -10.229 22.642 1.00 94.69 655 LEU A N 1
ATOM 4722 C CA . LEU A 1 655 ? -25.550 -10.393 21.464 1.00 94.69 655 LEU A CA 1
ATOM 4723 C C . LEU A 1 655 ? -26.820 -9.563 21.661 1.00 94.69 655 LEU A C 1
ATOM 4725 O O . LEU A 1 655 ? -27.590 -9.839 22.578 1.00 94.69 655 LEU A O 1
ATOM 4729 N N . GLN A 1 656 ? -27.062 -8.582 20.794 1.00 91.44 656 GLN A N 1
ATOM 4730 C CA . GLN A 1 656 ? -28.309 -7.824 20.766 1.00 91.44 656 GLN A CA 1
ATOM 4731 C C . GLN A 1 656 ? -29.170 -8.269 19.589 1.00 91.44 656 GLN A C 1
ATOM 4733 O O . GLN A 1 656 ? -28.746 -8.182 18.434 1.00 91.44 656 GLN A O 1
ATOM 4738 N N . LEU A 1 657 ? -30.406 -8.663 19.884 1.00 90.31 657 LEU A N 1
ATOM 4739 C CA . LEU A 1 657 ? -31.432 -8.895 18.877 1.00 90.31 657 LEU A CA 1
ATOM 4740 C C . LEU A 1 657 ? -32.151 -7.574 18.594 1.00 90.31 657 LEU A C 1
ATOM 4742 O O . LEU A 1 657 ? -32.688 -6.922 19.492 1.00 90.31 657 LEU A O 1
ATOM 4746 N N . ILE A 1 658 ? -32.102 -7.156 17.335 1.00 86.56 658 ILE A N 1
ATOM 4747 C CA . ILE A 1 658 ? -32.691 -5.914 16.852 1.00 86.56 658 ILE A CA 1
ATOM 4748 C C . ILE A 1 658 ? -34.123 -6.219 16.422 1.00 86.56 658 ILE A C 1
ATOM 4750 O O . ILE A 1 658 ? -34.374 -7.141 15.646 1.00 86.56 658 ILE A O 1
ATOM 4754 N N . GLY A 1 659 ? -35.064 -5.454 16.964 1.00 84.56 659 GLY A N 1
ATOM 4755 C CA . GLY A 1 659 ? -36.463 -5.547 16.581 1.00 84.56 659 GLY A CA 1
ATOM 4756 C C . GLY A 1 659 ? -36.815 -4.696 15.367 1.00 84.56 659 GLY A C 1
ATOM 4757 O O . GLY A 1 659 ? -35.955 -4.267 14.606 1.00 84.56 659 GLY A O 1
ATOM 4758 N N . CYS A 1 660 ? -38.105 -4.420 15.240 1.00 86.69 660 CYS A N 1
ATOM 4759 C CA . CYS A 1 660 ? -38.682 -3.511 14.254 1.00 86.69 660 CYS A CA 1
ATOM 4760 C C . CYS A 1 660 ? -39.312 -2.302 14.950 1.00 86.69 660 CYS A C 1
ATOM 4762 O O . CYS A 1 660 ? -39.671 -2.379 16.127 1.00 86.69 660 CYS A O 1
ATOM 4764 N N . GLU A 1 661 ? -39.468 -1.197 14.236 1.00 86.75 661 GLU A N 1
ATOM 4765 C CA . GLU A 1 661 ? -40.300 -0.063 14.652 1.00 86.75 661 GLU A CA 1
ATOM 4766 C C . GLU A 1 661 ? -41.564 0.025 13.791 1.00 86.75 661 GLU A C 1
ATOM 4768 O O . GLU A 1 661 ? -42.639 0.368 14.286 1.00 86.75 661 GLU A O 1
ATOM 4773 N N . VAL A 1 662 ? -41.453 -0.346 12.513 1.00 87.56 662 VAL A N 1
ATOM 4774 C CA . VAL A 1 662 ? -42.547 -0.350 11.537 1.00 87.56 662 VAL A CA 1
ATOM 4775 C C . VAL A 1 662 ? -42.602 -1.667 10.757 1.00 87.56 662 VAL A C 1
ATOM 4777 O O . VAL A 1 662 ? -41.621 -2.400 10.664 1.00 87.56 662 VAL A O 1
ATOM 4780 N N . ASP A 1 663 ? -43.759 -1.975 10.158 1.00 88.69 663 ASP A N 1
ATOM 4781 C CA . ASP A 1 663 ? -43.976 -3.219 9.392 1.00 88.69 663 ASP A CA 1
ATOM 4782 C C . ASP A 1 663 ? -42.955 -3.411 8.254 1.00 88.69 663 ASP A C 1
ATOM 4784 O O . ASP A 1 663 ? -42.587 -4.541 7.937 1.00 88.69 663 ASP A O 1
ATOM 4788 N N . THR A 1 664 ? -42.467 -2.320 7.656 1.00 85.81 664 THR A N 1
ATOM 4789 C CA . THR A 1 664 ? -41.483 -2.356 6.561 1.00 85.81 664 THR A CA 1
ATOM 4790 C C . THR A 1 664 ? -40.088 -2.791 7.003 1.00 85.81 664 THR A C 1
ATOM 4792 O O . THR A 1 664 ? -39.315 -3.254 6.168 1.00 85.81 664 THR A O 1
ATOM 4795 N N . ASP A 1 665 ? -39.765 -2.704 8.297 1.00 85.38 665 ASP A N 1
ATOM 4796 C CA . ASP A 1 665 ? -38.476 -3.176 8.824 1.00 85.38 665 ASP A CA 1
ATOM 4797 C C . ASP A 1 665 ? -38.372 -4.708 8.770 1.00 85.38 665 ASP A C 1
ATOM 4799 O O . ASP A 1 665 ? -37.279 -5.269 8.768 1.00 85.38 665 ASP A O 1
ATOM 4803 N N . CYS A 1 666 ? -39.520 -5.386 8.690 1.00 83.75 666 CYS A N 1
ATOM 4804 C CA . CYS A 1 666 ? -39.642 -6.839 8.642 1.00 83.75 666 CYS A CA 1
ATOM 4805 C C . CYS A 1 666 ? -39.651 -7.413 7.218 1.00 83.75 666 CYS A C 1
ATOM 4807 O O . CYS A 1 666 ? -39.862 -8.613 7.040 1.00 83.75 666 CYS A O 1
ATOM 4809 N N . GLY A 1 667 ? -39.455 -6.574 6.196 1.00 83.44 667 GLY A N 1
ATOM 4810 C CA . GLY A 1 667 ? -39.519 -6.959 4.788 1.00 83.44 667 GLY A CA 1
ATOM 4811 C C . GLY A 1 667 ? -40.855 -6.587 4.142 1.00 83.44 667 GLY A C 1
ATOM 4812 O O . GLY A 1 667 ? -41.295 -5.442 4.219 1.00 83.44 667 GLY A O 1
ATOM 4813 N N . SER A 1 668 ? -41.496 -7.536 3.450 1.00 84.25 668 SER A N 1
ATOM 4814 C CA . SER A 1 668 ? -42.779 -7.267 2.788 1.00 84.25 668 SER A CA 1
ATOM 4815 C C . SER A 1 668 ? -43.883 -7.040 3.820 1.00 84.25 668 SER A C 1
ATOM 4817 O O . SER A 1 668 ? -44.326 -7.985 4.478 1.00 84.25 668 SER A O 1
ATOM 4819 N N . ALA A 1 669 ? -44.374 -5.802 3.907 1.00 81.69 669 ALA A N 1
ATOM 4820 C CA . ALA A 1 669 ? -45.462 -5.416 4.804 1.00 81.69 669 ALA A CA 1
ATOM 4821 C C . ALA A 1 669 ? -46.780 -6.176 4.536 1.00 81.69 669 ALA A C 1
ATOM 4823 O O . ALA A 1 669 ? -47.672 -6.181 5.383 1.00 81.69 669 ALA A O 1
ATOM 4824 N N . GLU A 1 670 ? -46.930 -6.843 3.386 1.00 84.12 670 GLU A N 1
ATOM 4825 C CA . GLU A 1 670 ? -48.089 -7.699 3.091 1.00 84.12 670 GLU A CA 1
ATOM 4826 C C . GLU A 1 670 ? -48.044 -9.035 3.845 1.00 84.12 670 GLU A C 1
ATOM 4828 O O . GLU A 1 670 ? -49.086 -9.584 4.195 1.00 84.12 670 GLU A O 1
ATOM 4833 N N . VAL A 1 671 ? -46.844 -9.544 4.133 1.00 87.44 671 VAL A N 1
ATOM 4834 C CA . VAL A 1 671 ? -46.622 -10.860 4.757 1.00 87.44 671 VAL A CA 1
ATOM 4835 C C . VAL A 1 671 ? -46.257 -10.716 6.232 1.00 87.44 671 VAL A C 1
ATOM 4837 O O . VAL A 1 671 ? -46.723 -11.487 7.077 1.00 87.44 671 VAL A O 1
ATOM 4840 N N . TYR A 1 672 ? -45.461 -9.700 6.550 1.00 89.75 672 TYR A N 1
ATOM 4841 C CA . TYR A 1 672 ? -44.917 -9.462 7.878 1.00 89.75 672 TYR A CA 1
ATOM 4842 C C . TYR A 1 672 ? -45.554 -8.242 8.541 1.00 89.75 672 TYR A C 1
ATOM 4844 O O . TYR A 1 672 ? -46.055 -7.326 7.886 1.00 89.75 672 TYR A O 1
ATOM 4852 N N . ARG A 1 673 ? -45.554 -8.258 9.870 1.00 90.75 673 ARG A N 1
ATOM 4853 C CA . ARG A 1 673 ? -46.016 -7.176 10.732 1.00 90.75 673 ARG A CA 1
ATOM 4854 C C . ARG A 1 673 ? -45.052 -7.016 11.898 1.00 90.75 673 ARG A C 1
ATOM 4856 O O . ARG A 1 673 ? -44.567 -8.011 12.440 1.00 90.75 673 ARG A O 1
ATOM 4863 N N . CYS A 1 674 ? -44.830 -5.773 12.303 1.00 90.44 674 CYS A N 1
ATOM 4864 C CA . CYS A 1 674 ? -44.124 -5.461 13.528 1.00 90.44 674 CYS A CA 1
ATOM 4865 C C . CYS A 1 674 ? -45.071 -5.564 14.732 1.00 90.44 674 CYS A C 1
ATOM 4867 O O . CYS A 1 674 ? -46.122 -4.918 14.771 1.00 90.44 674 CYS A O 1
ATOM 4869 N N . VAL A 1 675 ? -44.711 -6.392 15.714 1.00 90.12 675 VAL A N 1
ATOM 4870 C CA . VAL A 1 675 ? -45.497 -6.628 16.935 1.00 90.12 675 VAL A CA 1
ATOM 4871 C C . VAL A 1 675 ? -44.779 -6.002 18.136 1.00 90.12 675 VAL A C 1
ATOM 4873 O O . VAL A 1 675 ? -43.845 -6.617 18.651 1.00 90.12 675 VAL A O 1
ATOM 4876 N N . PRO A 1 676 ? -45.145 -4.783 18.574 1.00 86.69 676 PRO A N 1
ATOM 4877 C CA . PRO A 1 676 ? -44.582 -4.152 19.771 1.00 86.69 676 PRO A CA 1
ATOM 4878 C C . PRO A 1 676 ? -45.297 -4.596 21.061 1.00 86.69 676 PRO A C 1
ATOM 4880 O O . PRO A 1 676 ? -46.462 -4.978 21.022 1.00 86.69 676 PRO A O 1
ATOM 4883 N N . SER A 1 677 ? -44.625 -4.499 22.218 1.00 78.19 677 SER A N 1
ATOM 4884 C CA . SER A 1 677 ? -45.265 -4.665 23.543 1.00 78.19 677 SER A CA 1
ATOM 4885 C C . SER A 1 677 ? -46.107 -3.453 23.942 1.00 78.19 677 SER A C 1
ATOM 4887 O O . SER A 1 677 ? -47.181 -3.593 24.521 1.00 78.19 677 SER A O 1
ATOM 4889 N N . VAL A 1 678 ? -45.610 -2.252 23.643 1.00 75.56 678 VAL A N 1
ATOM 4890 C CA . VAL A 1 678 ? -46.265 -0.965 23.898 1.00 75.56 678 VAL A CA 1
ATOM 4891 C C . VAL A 1 678 ? -45.962 0.001 22.754 1.00 75.56 678 VAL A C 1
ATOM 4893 O O . VAL A 1 678 ? -44.939 -0.122 22.080 1.00 75.56 678 VAL A O 1
ATOM 4896 N N . ALA A 1 679 ? -46.840 0.977 22.521 1.00 69.31 679 ALA A N 1
ATOM 4897 C CA . ALA A 1 679 ? -46.642 1.970 21.467 1.00 69.31 679 ALA A CA 1
ATOM 4898 C C . ALA A 1 679 ? -45.313 2.729 21.660 1.00 69.31 679 ALA A C 1
ATOM 4900 O O . ALA A 1 679 ? -45.080 3.317 22.714 1.00 69.31 679 ALA A O 1
ATOM 4901 N N . GLY A 1 680 ? -44.454 2.712 20.636 1.00 67.06 680 GLY A N 1
ATOM 4902 C CA . GLY A 1 680 ? -43.132 3.349 20.655 1.00 67.06 680 GLY A CA 1
ATOM 4903 C C . GLY A 1 680 ? -41.980 2.464 21.150 1.00 67.06 680 GLY A C 1
ATOM 4904 O O . GLY A 1 680 ? -40.833 2.885 21.040 1.00 67.06 680 GLY A O 1
ATOM 4905 N N . ALA A 1 681 ? -42.244 1.251 21.653 1.00 73.88 681 ALA A N 1
ATOM 4906 C CA . ALA A 1 681 ? -41.196 0.260 21.906 1.00 73.88 681 ALA A CA 1
ATOM 4907 C C . ALA A 1 681 ? -40.901 -0.556 20.640 1.00 73.88 681 ALA A C 1
ATOM 4909 O O . ALA A 1 681 ? -41.796 -0.831 19.840 1.00 73.88 681 ALA A O 1
ATOM 4910 N N . SER A 1 682 ? -39.648 -0.987 20.481 1.00 82.56 682 SER A N 1
ATOM 4911 C CA . SER A 1 682 ? -39.264 -1.853 19.364 1.00 82.56 682 SER A CA 1
ATOM 4912 C C . SER A 1 682 ? -39.949 -3.221 19.475 1.00 82.56 682 SER A C 1
ATOM 4914 O O . SER A 1 682 ? -39.844 -3.899 20.499 1.00 82.56 682 SER A O 1
ATOM 4916 N N . GLY A 1 683 ? -40.634 -3.630 18.409 1.00 87.81 683 GLY A N 1
ATOM 4917 C CA . GLY A 1 683 ? -41.362 -4.890 18.311 1.00 87.81 683 GLY A CA 1
ATOM 4918 C C . GLY A 1 683 ? -40.553 -6.046 17.732 1.00 87.81 683 GLY A C 1
ATOM 4919 O O . GLY A 1 683 ? -39.348 -5.937 17.494 1.00 87.81 683 GLY A O 1
ATOM 4920 N N . LEU A 1 684 ? -41.226 -7.174 17.513 1.00 89.06 684 LEU A N 1
ATOM 4921 C CA . LEU A 1 684 ? -40.696 -8.343 16.806 1.00 89.06 684 LEU A CA 1
ATOM 4922 C C . LEU A 1 684 ? -41.358 -8.487 15.444 1.00 89.06 684 LEU A C 1
ATOM 4924 O O . LEU A 1 684 ? -42.562 -8.267 15.296 1.00 89.06 684 LEU A O 1
ATOM 4928 N N . CYS A 1 685 ? -40.565 -8.900 14.464 1.00 88.44 685 CYS A N 1
ATOM 4929 C CA . CYS A 1 685 ? -41.077 -9.259 13.157 1.00 88.44 685 CYS A CA 1
ATOM 4930 C C . CYS A 1 685 ? -41.777 -10.609 13.230 1.00 88.44 685 CYS A C 1
ATOM 4932 O O . CYS A 1 685 ? -41.167 -11.621 13.563 1.00 88.44 685 CYS A O 1
ATOM 4934 N N . ALA A 1 686 ? -43.063 -10.613 12.898 1.00 90.25 686 ALA A N 1
ATOM 4935 C CA . ALA A 1 686 ? -43.871 -11.817 12.834 1.00 90.25 686 ALA A CA 1
ATOM 4936 C C . ALA A 1 686 ? -44.634 -11.857 11.514 1.00 90.25 686 ALA A C 1
ATOM 4938 O O . ALA A 1 686 ? -45.009 -10.818 10.962 1.00 90.25 686 ALA A O 1
ATOM 4939 N N . ARG A 1 687 ? -44.934 -13.060 11.018 1.00 89.81 687 ARG A N 1
ATOM 4940 C CA . ARG A 1 687 ? -45.944 -13.202 9.966 1.00 89.81 687 ARG A CA 1
ATOM 4941 C C . ARG A 1 687 ? -47.282 -12.701 10.483 1.00 89.81 687 ARG A C 1
ATOM 4943 O O . ARG A 1 687 ? -47.629 -12.939 11.641 1.00 89.81 687 ARG A O 1
ATOM 4950 N N . ARG A 1 688 ? -48.071 -12.056 9.622 1.00 91.12 688 ARG A N 1
ATOM 4951 C CA . ARG A 1 688 ? -49.383 -11.502 10.004 1.00 91.12 688 ARG A CA 1
ATOM 4952 C C . ARG A 1 688 ? -50.298 -12.534 10.668 1.00 91.12 688 ARG A C 1
ATOM 4954 O O . ARG A 1 688 ? -50.978 -12.202 11.632 1.00 91.12 688 ARG A O 1
ATOM 4961 N N . GLU A 1 689 ? -50.266 -13.778 10.200 1.00 91.44 689 GLU A N 1
ATOM 4962 C CA . GLU A 1 689 ? -51.041 -14.900 10.751 1.00 91.44 689 GLU A CA 1
ATOM 4963 C C . GLU A 1 689 ? -50.592 -15.345 12.156 1.00 91.44 689 GLU A C 1
ATOM 4965 O O . GLU A 1 689 ? -51.399 -15.862 12.924 1.00 91.44 689 GLU A O 1
ATOM 4970 N N . MET A 1 690 ? -49.331 -15.096 12.522 1.00 90.06 690 MET A N 1
ATOM 4971 C CA . MET A 1 690 ? -48.751 -15.448 13.825 1.00 90.06 690 MET A CA 1
ATOM 4972 C C . MET A 1 690 ? -48.690 -14.260 14.793 1.00 90.06 690 MET A C 1
ATOM 4974 O O . MET A 1 690 ? -48.380 -14.452 15.966 1.00 90.06 690 MET A O 1
ATOM 4978 N N . ALA A 1 691 ? -49.005 -13.042 14.339 1.00 88.19 691 ALA A N 1
ATOM 4979 C CA . ALA A 1 691 ? -48.828 -11.814 15.114 1.00 88.19 691 ALA A CA 1
ATOM 4980 C C . ALA A 1 691 ? -49.536 -11.850 16.480 1.00 88.19 691 ALA A C 1
ATOM 4982 O O . ALA A 1 691 ? -48.931 -11.490 17.484 1.00 88.19 691 ALA A O 1
ATOM 4983 N N . ALA A 1 692 ? -50.773 -12.355 16.540 1.00 88.75 692 ALA A N 1
ATOM 4984 C CA . ALA A 1 692 ? -51.516 -12.484 17.798 1.00 88.75 692 ALA A CA 1
ATOM 4985 C C . ALA A 1 692 ? -50.881 -13.503 18.762 1.00 88.75 692 ALA A C 1
ATOM 4987 O O . ALA A 1 692 ? -50.914 -13.323 19.976 1.00 88.75 692 ALA A O 1
ATOM 4988 N N . ALA A 1 693 ? -50.282 -14.571 18.228 1.00 89.00 693 ALA A N 1
ATOM 4989 C CA . ALA A 1 693 ? -49.597 -15.576 19.033 1.00 89.00 693 ALA A CA 1
ATOM 4990 C C . ALA A 1 693 ? -48.249 -15.053 19.556 1.00 89.00 693 ALA A C 1
ATOM 4992 O O . ALA A 1 693 ? -47.896 -15.320 20.701 1.00 89.00 693 ALA A O 1
ATOM 4993 N N . VAL A 1 694 ? -47.532 -14.257 18.754 1.00 89.00 694 VAL A N 1
ATOM 4994 C CA . VAL A 1 694 ? -46.327 -13.539 19.196 1.00 89.00 694 VAL A CA 1
ATOM 4995 C C . VAL A 1 694 ? -46.682 -12.525 20.284 1.00 89.00 694 VAL A C 1
ATOM 4997 O O . VAL A 1 694 ? -46.038 -12.497 21.327 1.00 89.00 694 VAL A O 1
ATOM 5000 N N . GLU A 1 695 ? -47.748 -11.747 20.107 1.00 88.56 695 GLU A N 1
ATOM 5001 C CA . GLU A 1 695 ? -48.208 -10.786 21.115 1.00 88.56 695 GLU A CA 1
ATOM 5002 C C . GLU A 1 695 ? -48.599 -11.465 22.437 1.00 88.56 695 GLU A C 1
ATOM 5004 O O . GLU A 1 695 ? -48.278 -10.949 23.504 1.00 88.56 695 GLU A O 1
ATOM 5009 N N . ALA A 1 696 ? -49.243 -12.635 22.395 1.00 88.31 696 ALA A N 1
ATOM 5010 C CA . ALA A 1 696 ? -49.663 -13.353 23.598 1.00 88.31 696 ALA A CA 1
ATOM 5011 C C . ALA A 1 696 ? -48.507 -14.067 24.324 1.00 88.31 696 ALA A C 1
ATOM 5013 O O . ALA A 1 696 ? -48.438 -14.026 25.553 1.00 88.31 696 ALA A O 1
ATOM 5014 N N . ASN A 1 697 ? -47.601 -14.713 23.583 1.00 89.88 697 ASN A N 1
ATOM 5015 C CA . ASN A 1 697 ? -46.588 -15.606 24.161 1.00 89.88 697 ASN A CA 1
ATOM 5016 C C . ASN A 1 697 ? -45.232 -14.923 24.398 1.00 89.88 697 ASN A C 1
ATOM 5018 O O . ASN A 1 697 ? -44.446 -15.391 25.218 1.00 89.88 697 ASN A O 1
ATOM 5022 N N . CYS A 1 698 ? -44.948 -13.806 23.720 1.00 90.69 698 CYS A N 1
ATOM 5023 C CA . CYS A 1 698 ? -43.625 -13.171 23.734 1.00 90.69 698 CYS A CA 1
ATOM 5024 C C . CYS A 1 698 ? -43.542 -11.928 24.618 1.00 90.69 698 CYS A C 1
ATOM 5026 O O . CYS A 1 698 ? -42.594 -11.162 24.484 1.00 90.69 698 CYS A O 1
ATOM 5028 N N . GLN A 1 699 ? -44.501 -11.705 25.522 1.00 88.00 699 GLN A N 1
ATOM 5029 C CA . GLN A 1 699 ? -44.565 -10.490 26.347 1.00 88.00 699 GLN A CA 1
ATOM 5030 C C . GLN A 1 699 ? -43.285 -10.238 27.155 1.00 88.00 699 GLN A C 1
ATOM 5032 O O . GLN A 1 699 ? -42.756 -9.130 27.118 1.00 88.00 699 GLN A O 1
ATOM 5037 N N . SER A 1 700 ? -42.733 -11.253 27.832 1.00 87.38 700 SER A N 1
ATOM 5038 C CA . SER A 1 700 ? -41.480 -11.106 28.595 1.00 87.38 700 SER A CA 1
ATOM 5039 C C . SER A 1 700 ? -40.307 -10.701 27.698 1.00 87.38 700 SER A C 1
ATOM 5041 O O . SER A 1 700 ? -39.512 -9.839 28.059 1.00 87.38 700 SER A O 1
ATOM 5043 N N . PHE A 1 701 ? -40.233 -11.272 26.498 1.00 89.75 701 PHE A N 1
ATOM 5044 C CA . PHE A 1 701 ? -39.195 -10.976 25.520 1.00 89.75 701 PHE A CA 1
ATOM 5045 C C . PHE A 1 701 ? -39.383 -9.588 24.873 1.00 89.75 701 PHE A C 1
ATOM 5047 O O . PHE A 1 701 ? -38.417 -8.837 24.750 1.00 89.75 701 PHE A O 1
ATOM 5054 N N . LEU A 1 702 ? -40.620 -9.197 24.542 1.00 88.12 702 LEU A N 1
ATOM 5055 C CA . LEU A 1 702 ? -40.993 -7.887 23.983 1.00 88.12 702 LEU A CA 1
ATOM 5056 C C . LEU A 1 702 ? -40.843 -6.726 24.981 1.00 88.12 702 LEU A C 1
ATOM 5058 O O . LEU A 1 702 ? -40.683 -5.577 24.570 1.00 88.12 702 LEU A O 1
ATOM 5062 N N . LEU A 1 703 ? -40.927 -7.002 26.283 1.00 86.81 703 LEU A N 1
ATOM 5063 C CA . LEU A 1 703 ? -40.678 -6.035 27.358 1.00 86.81 703 LEU A CA 1
ATOM 5064 C C . LEU A 1 703 ? -39.202 -5.986 27.782 1.00 86.81 703 LEU A C 1
ATOM 5066 O O . LEU A 1 703 ? -38.849 -5.219 28.678 1.00 86.81 703 LEU A O 1
ATOM 5070 N N . SER A 1 704 ? -38.346 -6.789 27.147 1.00 88.69 704 SER A N 1
ATOM 5071 C CA . SER A 1 704 ? -36.917 -6.857 27.436 1.00 88.69 704 SER A CA 1
ATOM 5072 C C . SER A 1 704 ? -36.081 -6.061 26.428 1.00 88.69 704 SER A C 1
ATOM 5074 O O . SER A 1 704 ? -36.531 -5.707 25.333 1.00 88.69 704 SER A O 1
ATOM 5076 N N . ARG A 1 705 ? -34.819 -5.801 26.773 1.00 87.62 705 ARG A N 1
ATOM 5077 C CA . ARG A 1 705 ? -33.822 -5.211 25.865 1.00 87.62 705 ARG A CA 1
ATOM 5078 C C . ARG A 1 705 ? -33.311 -6.204 24.817 1.00 87.62 705 ARG A C 1
ATOM 5080 O O . ARG A 1 705 ? -32.686 -5.770 23.850 1.00 87.62 705 ARG A O 1
ATOM 5087 N N . ARG A 1 706 ? -33.618 -7.499 24.978 1.00 90.62 706 ARG A N 1
ATOM 5088 C CA . ARG A 1 706 ? -33.270 -8.602 24.066 1.00 90.62 706 ARG A CA 1
ATOM 5089 C C . ARG A 1 706 ? -31.759 -8.715 23.842 1.00 90.62 706 ARG A C 1
ATOM 5091 O O . ARG A 1 706 ? -31.290 -8.896 22.716 1.00 90.62 706 ARG A O 1
ATOM 5098 N N . ARG A 1 707 ? -31.001 -8.576 24.934 1.00 91.69 707 ARG A N 1
ATOM 5099 C CA . ARG A 1 707 ? -29.541 -8.722 24.965 1.00 91.69 707 ARG A CA 1
ATOM 5100 C C . ARG A 1 707 ? -29.144 -9.941 25.788 1.00 91.69 707 ARG A C 1
ATOM 5102 O O . ARG A 1 707 ? -29.644 -10.138 26.891 1.00 91.69 707 ARG A O 1
ATOM 5109 N N . TYR A 1 708 ? -28.231 -10.736 25.244 1.00 94.75 708 TYR A N 1
ATOM 5110 C CA . TYR A 1 708 ? -27.674 -11.931 25.875 1.00 94.75 708 TYR A CA 1
ATOM 5111 C C . TYR A 1 708 ? -26.169 -11.774 26.077 1.00 94.75 708 TYR A C 1
ATOM 5113 O O . TYR A 1 708 ? -25.497 -11.149 25.258 1.00 94.75 708 TYR A O 1
ATOM 5121 N N . LEU A 1 709 ? -25.645 -12.352 27.157 1.00 94.81 709 LEU A N 1
ATOM 5122 C CA . LEU A 1 709 ? -24.208 -12.460 27.409 1.00 94.81 709 LEU A CA 1
ATOM 5123 C C . LEU A 1 709 ? -23.633 -13.571 26.525 1.00 94.81 709 LEU A C 1
ATOM 5125 O O . LEU A 1 709 ? -24.202 -14.656 26.463 1.00 94.81 709 LEU A O 1
ATOM 5129 N N . VAL A 1 710 ? -22.509 -13.337 25.866 1.00 95.62 710 VAL A N 1
ATOM 5130 C CA . VAL A 1 710 ? -21.751 -14.366 25.156 1.00 95.62 710 VAL A CA 1
ATOM 5131 C C . VAL A 1 710 ? -20.855 -15.054 26.179 1.00 95.62 710 VAL A C 1
ATOM 5133 O O . VAL A 1 710 ? -19.910 -14.462 26.683 1.00 95.62 710 VAL A O 1
ATOM 5136 N N . LEU A 1 711 ? -21.160 -16.304 26.516 1.00 92.75 711 LEU A N 1
ATOM 5137 C CA . LEU A 1 711 ? -20.330 -17.112 27.417 1.00 92.75 711 LEU A CA 1
ATOM 5138 C C . LEU A 1 711 ? -19.120 -17.693 26.679 1.00 92.75 711 LEU A C 1
ATOM 5140 O O . LEU A 1 711 ? -18.027 -17.775 27.228 1.00 92.75 711 LEU A O 1
ATOM 5144 N N . GLU A 1 712 ? -19.329 -18.100 25.427 1.00 93.25 712 GLU A N 1
ATOM 5145 C CA . GLU A 1 712 ? -18.305 -18.678 24.561 1.00 93.25 712 GLU A CA 1
ATOM 5146 C C . GLU A 1 712 ? -18.605 -18.292 23.111 1.00 93.25 712 GLU A C 1
ATOM 5148 O O . GLU A 1 712 ? -19.741 -18.426 22.646 1.00 93.25 712 GLU A O 1
ATOM 5153 N N . ALA A 1 713 ? -17.586 -17.835 22.386 1.00 94.44 713 ALA A N 1
ATOM 5154 C CA . ALA A 1 713 ? -17.677 -17.522 20.967 1.00 94.44 713 ALA A CA 1
ATOM 5155 C C . ALA A 1 713 ? -16.927 -18.571 20.139 1.00 94.44 713 ALA A C 1
ATOM 5157 O O . ALA A 1 713 ? -15.831 -18.990 20.498 1.00 94.44 713 ALA A O 1
ATOM 5158 N N . ARG A 1 714 ? -17.507 -18.986 19.016 1.00 93.50 714 ARG A N 1
ATOM 5159 C CA . ARG A 1 714 ? -16.934 -19.895 18.008 1.00 93.50 714 ARG A CA 1
ATOM 5160 C C . ARG A 1 714 ? -17.066 -19.246 16.631 1.00 93.50 714 ARG A C 1
ATOM 5162 O O . ARG A 1 714 ? -17.869 -18.327 16.506 1.00 93.50 714 ARG A O 1
ATOM 5169 N N . PRO A 1 715 ? -16.383 -19.715 15.570 1.00 92.06 715 PRO A N 1
ATOM 5170 C CA . PRO A 1 715 ? -16.412 -19.050 14.261 1.00 92.06 715 PRO A CA 1
ATOM 5171 C C . PRO A 1 715 ? -17.817 -18.710 13.739 1.00 92.06 715 PRO A C 1
ATOM 5173 O O . PRO A 1 715 ? -18.023 -17.607 13.240 1.00 92.06 715 PRO A O 1
ATOM 5176 N N . GLN A 1 716 ? -18.781 -19.618 13.922 1.00 94.31 716 GLN A N 1
ATOM 5177 C CA . GLN A 1 716 ? -20.161 -19.509 13.419 1.00 94.31 716 GLN A CA 1
ATOM 5178 C C . GLN A 1 716 ? -21.233 -19.624 14.518 1.00 94.31 716 GLN A C 1
ATOM 5180 O O . GLN A 1 716 ? -22.426 -19.602 14.222 1.00 94.31 716 GLN A O 1
ATOM 5185 N N . GLN A 1 717 ? -20.835 -19.757 15.788 1.00 94.56 717 GLN A N 1
ATOM 5186 C CA . GLN A 1 717 ? -21.755 -20.025 16.897 1.00 94.56 717 GLN A CA 1
ATOM 5187 C C . GLN A 1 717 ? -21.414 -19.202 18.138 1.00 94.56 717 GLN A C 1
ATOM 5189 O O . GLN A 1 717 ? -20.240 -19.004 18.438 1.00 94.56 717 GLN A O 1
ATOM 5194 N N . LEU A 1 718 ? -22.428 -18.776 18.894 1.00 95.25 718 LEU A N 1
ATOM 5195 C CA . LEU A 1 718 ? -22.265 -18.120 20.195 1.00 95.25 718 LEU A CA 1
ATOM 5196 C C . LEU A 1 718 ? -23.072 -18.869 21.253 1.0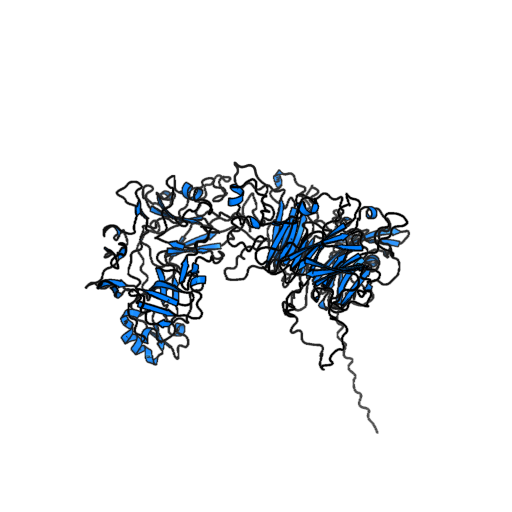0 95.25 718 LEU A C 1
ATOM 5198 O O . LEU A 1 718 ? -24.285 -19.026 21.119 1.00 95.25 718 LEU A O 1
ATOM 5202 N N . VAL A 1 719 ? -22.418 -19.307 22.323 1.00 94.88 719 VAL A N 1
ATOM 5203 C CA . VAL A 1 719 ? -23.099 -19.844 23.505 1.00 94.88 719 VAL A CA 1
ATOM 5204 C C . VAL A 1 719 ? -23.562 -18.664 24.348 1.00 94.88 719 VAL A C 1
ATOM 5206 O O . VAL A 1 719 ? -22.755 -17.827 24.750 1.00 94.88 719 VAL A O 1
ATOM 5209 N N . LEU A 1 720 ? -24.865 -18.584 24.600 1.00 95.06 720 LEU A N 1
ATOM 5210 C CA . LEU A 1 720 ? -25.499 -17.438 25.238 1.00 95.06 720 LEU A CA 1
ATOM 5211 C C . LEU A 1 720 ? -25.843 -17.730 26.698 1.00 95.06 720 LEU A C 1
ATOM 5213 O O . LEU A 1 720 ? -26.350 -18.803 27.016 1.00 95.06 720 LEU A O 1
ATOM 5217 N N . GLY A 1 721 ? -25.626 -16.748 27.564 1.00 93.75 721 GLY A N 1
ATOM 5218 C CA . GLY A 1 721 ? -26.041 -16.694 28.963 1.00 93.75 721 GLY A CA 1
ATOM 5219 C C . GLY A 1 721 ? -26.924 -15.475 29.241 1.00 93.75 721 GLY A C 1
ATOM 5220 O O . GLY A 1 721 ? -27.129 -14.612 28.380 1.00 93.75 721 GLY A O 1
ATOM 5221 N N . LEU A 1 722 ? -27.439 -15.380 30.467 1.00 93.88 722 LEU A N 1
ATOM 5222 C CA . LEU A 1 722 ? -28.204 -14.210 30.904 1.00 93.88 722 LEU A CA 1
ATOM 5223 C C . LEU A 1 722 ? -27.304 -12.976 31.016 1.00 93.88 722 LEU A C 1
ATOM 5225 O O . LEU A 1 722 ? -26.298 -12.981 31.724 1.00 93.88 722 LEU A O 1
ATOM 5229 N N . ALA A 1 723 ? -27.707 -11.889 30.360 1.00 93.50 723 ALA A N 1
ATOM 5230 C CA . ALA A 1 723 ? -27.145 -10.572 30.614 1.00 93.50 723 ALA A CA 1
ATOM 5231 C C . ALA A 1 723 ? -27.855 -9.948 31.821 1.00 93.50 723 ALA A C 1
ATOM 5233 O O . ALA A 1 723 ? -28.956 -9.425 31.682 1.00 93.50 723 ALA A O 1
ATOM 5234 N N . LEU A 1 724 ? -27.261 -10.060 33.010 1.00 93.38 724 LEU A N 1
ATOM 5235 C CA . LEU A 1 724 ? -27.837 -9.504 34.238 1.00 93.38 724 LEU A CA 1
ATOM 5236 C C . LEU A 1 724 ? -27.793 -7.967 34.239 1.00 93.38 724 LEU A C 1
ATOM 5238 O O . LEU A 1 724 ? -26.877 -7.375 33.670 1.00 93.38 724 LEU A O 1
ATOM 5242 N N . ASP A 1 725 ? -28.765 -7.342 34.908 1.00 91.06 725 ASP A N 1
ATOM 5243 C CA . ASP A 1 725 ? -28.784 -5.909 35.204 1.00 91.06 725 ASP A CA 1
ATOM 5244 C C . ASP A 1 725 ? -27.667 -5.601 36.200 1.00 91.06 725 ASP A C 1
ATOM 5246 O O . ASP A 1 725 ? -27.798 -5.778 37.418 1.00 91.06 725 ASP A O 1
ATOM 5250 N N . GLU A 1 726 ? -26.539 -5.193 35.639 1.00 89.00 726 GLU A N 1
ATOM 5251 C CA . GLU A 1 726 ? -25.316 -4.891 36.351 1.00 89.00 726 GLU A CA 1
ATOM 5252 C C . GLU A 1 726 ? -24.992 -3.409 36.201 1.00 89.00 726 GLU A C 1
ATOM 5254 O O . GLU A 1 726 ? -25.065 -2.853 35.104 1.00 89.00 726 GLU A O 1
ATOM 5259 N N . LEU A 1 727 ? -24.597 -2.773 37.304 1.00 88.00 727 LEU A N 1
ATOM 5260 C CA . LEU A 1 727 ? -23.942 -1.474 37.266 1.00 88.00 727 LEU A CA 1
ATOM 5261 C C . LEU A 1 727 ? -22.442 -1.720 37.032 1.00 88.00 727 LEU A C 1
ATOM 5263 O O . LEU A 1 727 ? -21.755 -2.117 37.977 1.00 88.00 727 LEU A O 1
ATOM 5267 N N . PRO A 1 728 ? -21.919 -1.523 35.807 1.00 86.00 728 PRO A N 1
ATOM 5268 C CA . PRO A 1 728 ? -20.531 -1.837 35.495 1.00 86.00 728 PRO A CA 1
ATOM 5269 C C . PRO A 1 728 ? -19.589 -0.942 36.302 1.00 86.00 728 PRO A C 1
ATOM 5271 O O . PRO A 1 728 ? -19.776 0.275 36.391 1.00 86.00 728 PRO A O 1
ATOM 5274 N N . ARG A 1 729 ? -18.552 -1.546 36.886 1.00 85.62 729 ARG A N 1
ATOM 5275 C CA . ARG A 1 729 ? -17.515 -0.846 37.654 1.00 85.62 729 ARG A CA 1
ATOM 5276 C C . ARG A 1 729 ? -16.138 -1.297 37.175 1.00 85.62 729 ARG A C 1
ATOM 5278 O O . ARG A 1 729 ? -15.953 -2.496 36.958 1.00 85.62 729 ARG A O 1
ATOM 5285 N N . PRO A 1 730 ? -15.175 -0.377 37.003 1.00 85.38 730 PRO A N 1
ATOM 5286 C CA . PRO A 1 730 ? -13.812 -0.770 36.685 1.00 85.38 730 PRO A CA 1
ATOM 5287 C C . PRO A 1 730 ? -13.232 -1.623 37.819 1.00 85.38 730 PRO A C 1
ATOM 5289 O O . PRO A 1 730 ? -13.539 -1.414 38.992 1.00 85.38 730 PRO A O 1
ATOM 5292 N N . SER A 1 731 ? -12.368 -2.573 37.465 1.00 76.62 731 SER A N 1
ATOM 5293 C CA . SER A 1 731 ? -11.665 -3.465 38.399 1.00 76.62 731 SER A CA 1
ATOM 5294 C C . SER A 1 731 ? -10.781 -2.710 39.395 1.00 76.62 731 SER A C 1
ATOM 5296 O O . SER A 1 731 ? -10.404 -3.257 40.431 1.00 76.62 731 SER A O 1
ATOM 5298 N N . LEU A 1 732 ? -10.455 -1.458 39.075 1.00 76.00 732 LEU A N 1
ATOM 5299 C CA . LEU A 1 732 ? -9.693 -0.535 39.887 1.00 76.00 732 LEU A CA 1
ATOM 5300 C C . LEU A 1 732 ? -10.616 0.599 40.348 1.00 76.00 732 LEU A C 1
ATOM 5302 O O . LEU A 1 732 ? -10.883 1.519 39.579 1.00 76.00 732 LEU A O 1
ATOM 5306 N N . LEU A 1 733 ? -11.100 0.549 41.590 1.00 71.06 733 LEU A N 1
ATOM 5307 C CA . LEU A 1 733 ? -11.897 1.635 42.176 1.00 71.06 733 LEU A CA 1
ATOM 5308 C C . LEU A 1 733 ? -11.055 2.524 43.090 1.00 71.06 733 LEU A C 1
ATOM 5310 O O . LEU A 1 733 ? -10.246 2.024 43.874 1.00 71.06 733 LEU A O 1
ATOM 5314 N N . ALA A 1 734 ? -11.279 3.839 43.012 1.00 61.78 734 ALA A N 1
ATOM 5315 C CA . ALA A 1 734 ? -10.690 4.810 43.927 1.00 61.78 734 ALA A CA 1
ATOM 5316 C C . ALA A 1 734 ? -11.364 4.718 45.305 1.00 61.78 734 ALA A C 1
ATOM 5318 O O . ALA A 1 734 ? -12.587 4.815 45.413 1.00 61.78 734 ALA A O 1
ATOM 5319 N N . ASP A 1 735 ? -10.569 4.537 46.359 1.00 61.38 735 ASP A N 1
ATOM 5320 C CA . ASP A 1 735 ? -11.051 4.553 47.737 1.00 61.38 735 ASP A CA 1
ATOM 5321 C C . ASP A 1 735 ? -10.942 5.975 48.317 1.00 61.38 735 ASP A C 1
ATOM 5323 O O . ASP A 1 735 ? -9.830 6.439 48.573 1.00 61.38 735 ASP A O 1
ATOM 5327 N N . PRO A 1 736 ? -12.059 6.678 48.584 1.00 54.94 736 PRO A N 1
ATOM 5328 C CA . PRO A 1 736 ? -12.013 8.033 49.134 1.00 54.94 736 PRO A CA 1
ATOM 5329 C C . PRO A 1 736 ? -11.459 8.078 50.566 1.00 54.94 736 PRO A C 1
ATOM 5331 O O . PRO A 1 736 ? -11.095 9.147 51.051 1.00 54.94 736 PRO A O 1
ATOM 5334 N N . THR A 1 737 ? -11.388 6.934 51.257 1.00 57.62 737 THR A N 1
ATOM 5335 C CA . THR A 1 737 ? -10.843 6.828 52.618 1.00 57.62 737 THR A CA 1
ATOM 5336 C C . THR A 1 737 ? -9.340 6.557 52.648 1.00 57.62 737 THR A C 1
ATOM 5338 O O . THR A 1 737 ? -8.721 6.682 53.706 1.00 57.62 737 THR A O 1
ATOM 5341 N N . VAL A 1 738 ? -8.732 6.237 51.498 1.00 55.25 738 VAL A N 1
ATOM 5342 C CA . VAL A 1 738 ? -7.299 5.959 51.377 1.00 55.25 738 VAL A CA 1
ATOM 5343 C C . VAL A 1 738 ? -6.683 6.933 50.371 1.00 55.25 738 VAL A C 1
ATOM 5345 O O . VAL A 1 738 ? -6.898 6.794 49.167 1.00 55.25 738 VAL A O 1
ATOM 5348 N N . PRO A 1 739 ? -5.874 7.906 50.823 1.00 46.28 739 PRO A N 1
ATOM 5349 C CA . PRO A 1 739 ? -5.167 8.810 49.922 1.00 46.28 739 PRO A CA 1
ATOM 5350 C C . PRO A 1 739 ? -4.301 8.020 48.927 1.00 46.28 739 PRO A C 1
ATOM 5352 O O . PRO A 1 739 ? -3.338 7.365 49.322 1.00 46.28 739 PRO A O 1
ATOM 5355 N N . GLY A 1 740 ? -4.663 8.057 47.640 1.00 55.50 740 GLY A N 1
ATOM 5356 C CA . GLY A 1 740 ? -3.963 7.333 46.571 1.00 55.50 740 GLY A CA 1
ATOM 5357 C C . GLY A 1 740 ? -4.212 5.817 46.520 1.00 55.50 740 GLY A C 1
ATOM 5358 O O . GLY A 1 740 ? -3.482 5.115 45.823 1.00 55.50 740 GLY A O 1
ATOM 5359 N N . GLY A 1 741 ? -5.205 5.292 47.248 1.00 56.81 741 GLY A N 1
ATOM 5360 C CA . GLY A 1 741 ? -5.505 3.860 47.297 1.00 56.81 741 GLY A CA 1
ATOM 5361 C C . GLY A 1 741 ? -6.497 3.415 46.224 1.00 56.81 741 GLY A C 1
ATOM 5362 O O . GLY A 1 741 ? -7.628 3.895 46.178 1.00 56.81 741 GLY A O 1
ATOM 5363 N N . ALA A 1 742 ? -6.094 2.449 45.399 1.00 61.28 742 ALA A N 1
ATOM 5364 C CA . ALA A 1 742 ? -7.005 1.680 44.563 1.00 61.28 742 ALA A CA 1
ATOM 5365 C C . ALA A 1 742 ? -7.366 0.348 45.238 1.00 61.28 742 ALA A C 1
ATOM 5367 O O . ALA A 1 742 ? -6.490 -0.314 45.801 1.00 61.28 742 ALA A O 1
ATOM 5368 N N . ARG A 1 743 ? -8.632 -0.072 45.165 1.00 66.88 743 ARG A N 1
ATOM 5369 C CA . ARG A 1 743 ? -9.064 -1.409 45.610 1.00 66.88 743 ARG A CA 1
ATOM 5370 C C . ARG A 1 743 ? -9.145 -2.372 44.416 1.00 66.88 743 ARG A C 1
ATOM 5372 O O . ARG A 1 743 ? -9.644 -1.960 43.369 1.00 66.88 743 ARG A O 1
ATOM 5379 N N . PRO A 1 744 ? -8.688 -3.632 44.555 1.00 56.97 744 PRO A N 1
ATOM 5380 C CA . PRO A 1 744 ? -8.867 -4.656 43.531 1.00 56.97 744 PRO A CA 1
ATOM 5381 C C . PRO A 1 744 ? -10.289 -5.231 43.599 1.00 56.97 744 PRO A C 1
ATOM 5383 O O . PRO A 1 744 ? -10.632 -5.947 44.539 1.00 56.97 744 PRO A O 1
ATOM 5386 N N . GLY A 1 745 ? -11.108 -4.924 42.596 1.00 65.50 745 GLY A N 1
ATOM 5387 C CA . GLY A 1 745 ? -12.445 -5.486 42.398 1.00 65.50 745 GLY A CA 1
ATOM 5388 C C . GLY A 1 745 ? -13.537 -4.434 42.141 1.00 65.50 745 GLY A C 1
ATOM 5389 O O . GLY A 1 745 ? -13.386 -3.277 42.533 1.00 65.50 745 GLY A O 1
ATOM 5390 N N . PRO A 1 746 ? -14.656 -4.833 41.504 1.00 75.38 746 PRO A N 1
ATOM 5391 C CA . PRO A 1 746 ? -15.727 -3.916 41.105 1.00 75.38 746 PRO A CA 1
ATOM 5392 C C . PRO A 1 746 ? -16.625 -3.457 42.268 1.00 75.38 746 PRO A C 1
ATOM 5394 O O . PRO A 1 746 ? -17.264 -2.414 42.154 1.00 75.38 746 PRO A O 1
ATOM 5397 N N . CYS A 1 747 ? -16.693 -4.196 43.383 1.00 85.25 747 CYS A N 1
ATOM 5398 C CA . CYS A 1 747 ? -17.324 -3.744 44.629 1.00 85.25 747 CYS A CA 1
ATOM 5399 C C . CYS A 1 747 ? -16.845 -4.569 45.837 1.00 85.25 747 CYS A C 1
ATOM 5401 O O . CYS A 1 747 ? -16.458 -5.730 45.694 1.00 85.25 747 CYS A O 1
ATOM 5403 N N . ALA A 1 748 ? -16.889 -3.975 47.033 1.00 83.75 748 ALA A N 1
ATOM 5404 C CA . ALA A 1 748 ? -16.647 -4.653 48.311 1.00 83.75 748 ALA A CA 1
ATOM 5405 C C . ALA A 1 748 ? -17.844 -4.542 49.272 1.00 83.75 748 ALA A C 1
ATOM 5407 O O . ALA A 1 748 ? -17.978 -5.344 50.197 1.00 83.75 748 ALA A O 1
ATOM 5408 N N . SER A 1 749 ? -18.707 -3.545 49.072 1.00 87.31 749 SER A N 1
ATOM 5409 C CA . SER A 1 749 ? -19.913 -3.310 49.863 1.00 87.31 749 SER A CA 1
ATOM 5410 C C . SER A 1 749 ? -21.030 -2.710 49.011 1.00 87.31 749 SER A C 1
ATOM 5412 O O . SER A 1 749 ? -20.775 -2.121 47.962 1.00 87.31 749 SER A O 1
ATOM 5414 N N . ASP A 1 750 ? -22.272 -2.777 49.493 1.00 87.94 750 ASP A N 1
ATOM 5415 C CA . ASP A 1 750 ? -23.432 -2.187 48.806 1.00 87.94 750 ASP A CA 1
ATOM 5416 C C . ASP A 1 750 ? -23.319 -0.672 48.597 1.00 87.94 750 ASP A C 1
ATOM 5418 O O . ASP A 1 750 ? -23.964 -0.122 47.706 1.00 87.94 750 ASP A O 1
ATOM 5422 N N . ALA A 1 751 ? -22.501 0.017 49.400 1.00 84.12 751 ALA A N 1
ATOM 5423 C CA . ALA A 1 751 ? -22.245 1.444 49.230 1.00 84.12 751 ALA A CA 1
ATOM 5424 C C . ALA A 1 751 ? -21.523 1.742 47.904 1.00 84.12 751 ALA A C 1
ATOM 5426 O O . ALA A 1 751 ? -21.802 2.761 47.275 1.00 84.12 751 ALA A O 1
ATOM 5427 N N . ASP A 1 752 ? -20.669 0.825 47.436 1.00 80.75 752 ASP A N 1
ATOM 5428 C CA . ASP A 1 752 ? -19.934 0.968 46.172 1.00 80.75 752 ASP A CA 1
ATOM 5429 C C . ASP A 1 752 ? -20.874 0.909 44.954 1.00 80.75 752 ASP A C 1
ATOM 5431 O O . ASP A 1 752 ? -20.557 1.435 43.886 1.00 80.75 752 ASP A O 1
ATOM 5435 N N . CYS A 1 753 ? -22.053 0.305 45.133 1.00 86.31 753 CYS A N 1
ATOM 5436 C CA . CYS A 1 753 ? -23.090 0.145 44.119 1.00 86.31 753 CYS A CA 1
ATOM 5437 C C . CYS A 1 753 ? -24.145 1.265 44.138 1.00 86.31 753 CYS A C 1
ATOM 5439 O O . CYS A 1 753 ? -25.154 1.168 43.441 1.00 86.31 753 CYS A O 1
ATOM 5441 N N . ARG A 1 754 ? -23.934 2.331 44.925 1.00 86.38 754 ARG A N 1
ATOM 5442 C CA . ARG A 1 754 ? -24.850 3.482 45.036 1.00 86.38 754 ARG A CA 1
ATOM 5443 C C . ARG A 1 754 ? -24.162 4.823 44.733 1.00 86.38 754 ARG A C 1
ATOM 5445 O O . ARG A 1 754 ? -24.236 5.738 45.558 1.00 86.38 754 ARG A O 1
ATOM 5452 N N . PRO A 1 755 ? -23.467 4.977 43.587 1.00 76.75 755 PRO A N 1
ATOM 5453 C CA . PRO A 1 755 ? -22.858 6.255 43.244 1.00 76.75 755 PRO A CA 1
ATOM 5454 C C . PRO A 1 755 ? -23.929 7.315 42.914 1.00 76.75 755 PRO A C 1
ATOM 5456 O O . PRO A 1 755 ? -25.030 6.971 42.470 1.00 76.75 755 PRO A O 1
ATOM 5459 N N . PRO A 1 756 ? -23.627 8.614 43.092 1.00 72.56 756 PRO A N 1
ATOM 5460 C CA . PRO A 1 756 ? -24.545 9.692 42.736 1.00 72.56 756 PRO A CA 1
ATOM 5461 C C . PRO A 1 756 ? -25.026 9.587 41.282 1.00 72.56 756 PRO A C 1
ATOM 5463 O O . PRO A 1 756 ? -24.228 9.434 40.361 1.00 72.56 756 PRO A O 1
ATOM 5466 N N . GLY A 1 757 ? -26.340 9.672 41.069 1.00 71.06 757 GLY A N 1
ATOM 5467 C CA . GLY A 1 757 ? -26.947 9.588 39.735 1.00 71.06 757 GLY A CA 1
ATOM 5468 C C . GLY A 1 757 ? -27.160 8.166 39.200 1.00 71.06 757 GLY A C 1
ATOM 5469 O O . GLY A 1 757 ? -27.783 8.024 38.145 1.00 71.06 757 GLY A O 1
ATOM 5470 N N . ALA A 1 758 ? -26.710 7.123 39.909 1.00 74.38 758 ALA A N 1
ATOM 5471 C CA . ALA A 1 758 ? -27.095 5.751 39.595 1.00 74.38 758 ALA A CA 1
ATOM 5472 C C . ALA A 1 758 ? -28.513 5.423 40.109 1.00 74.38 758 ALA A C 1
ATOM 5474 O O . ALA A 1 758 ? -28.964 5.989 41.107 1.00 74.38 758 ALA A O 1
ATOM 5475 N N . PRO A 1 759 ? -29.222 4.498 39.441 1.00 76.00 759 PRO A N 1
ATOM 5476 C CA . PRO A 1 759 ? -30.475 3.936 39.937 1.00 76.00 759 PRO A CA 1
ATOM 5477 C C . PRO A 1 759 ? -30.293 3.275 41.311 1.00 76.00 759 PRO A C 1
ATOM 5479 O O . PRO A 1 759 ? -29.294 2.601 41.554 1.00 76.00 759 PRO A O 1
ATOM 5482 N N . GLU A 1 760 ? -31.274 3.427 42.200 1.00 81.75 760 GLU A N 1
ATOM 5483 C CA . GLU A 1 760 ? -31.285 2.720 43.485 1.00 81.75 760 GLU A CA 1
ATOM 5484 C C . GLU A 1 760 ? -31.560 1.216 43.298 1.00 81.75 760 GLU A C 1
ATOM 5486 O O . GLU A 1 760 ? -32.210 0.812 42.334 1.00 81.75 760 GLU A O 1
ATOM 5491 N N . GLY A 1 761 ? -31.106 0.391 44.249 1.00 86.50 761 GLY A N 1
ATOM 5492 C CA . GLY A 1 761 ? -31.447 -1.038 44.328 1.00 86.50 761 GLY A CA 1
ATOM 5493 C C . GLY A 1 761 ? -30.311 -2.020 44.027 1.00 86.50 761 GLY A C 1
ATOM 5494 O O . GLY A 1 761 ? -30.452 -3.197 44.348 1.00 86.50 761 GLY A O 1
ATOM 5495 N N . TYR A 1 762 ? -29.174 -1.564 43.495 1.00 89.94 762 TYR A N 1
ATOM 5496 C CA . TYR A 1 762 ? -28.008 -2.429 43.286 1.00 89.94 762 TYR A CA 1
ATOM 5497 C C . TYR A 1 762 ? -27.358 -2.864 44.608 1.00 89.94 762 TYR A C 1
ATOM 5499 O O . TYR A 1 762 ? -27.240 -2.082 45.559 1.00 89.94 762 TYR A O 1
ATOM 5507 N N . VAL A 1 763 ? -26.907 -4.119 44.636 1.00 92.12 763 VAL A N 1
ATOM 5508 C CA . VAL A 1 763 ? -26.305 -4.793 45.796 1.00 92.12 763 VAL A CA 1
ATOM 5509 C C . VAL A 1 763 ? -24.992 -5.442 45.362 1.00 92.12 763 VAL A C 1
ATOM 5511 O O . VAL A 1 763 ? -24.900 -5.968 44.251 1.00 92.12 763 VAL A O 1
ATOM 5514 N N . CYS A 1 764 ? -23.972 -5.411 46.220 1.00 91.50 764 CYS A N 1
ATOM 5515 C CA . CYS A 1 764 ? -22.679 -6.020 45.929 1.00 91.50 764 CYS A CA 1
ATOM 5516 C C . CYS A 1 764 ? -22.732 -7.523 46.233 1.00 91.50 764 CYS A C 1
ATOM 5518 O O . CYS A 1 764 ? -22.629 -7.942 47.386 1.00 91.50 764 CYS A O 1
ATOM 5520 N N . THR A 1 765 ? -22.927 -8.350 45.205 1.00 91.81 765 THR A N 1
ATOM 5521 C CA . THR A 1 765 ? -23.105 -9.798 45.374 1.00 91.81 765 THR A CA 1
ATOM 5522 C C . THR A 1 765 ? -22.590 -10.604 44.184 1.00 91.81 765 THR A C 1
ATOM 5524 O O . THR A 1 765 ? -22.402 -10.087 43.084 1.00 91.81 765 THR A O 1
ATOM 5527 N N . ALA A 1 766 ? -22.332 -11.889 44.407 1.00 88.50 766 ALA A N 1
ATOM 5528 C CA . ALA A 1 766 ? -21.953 -12.834 43.367 1.00 88.50 766 ALA A CA 1
ATOM 5529 C C . ALA A 1 766 ? -23.206 -13.339 42.633 1.00 88.50 766 ALA A C 1
ATOM 5531 O O . ALA A 1 766 ? -24.210 -13.661 43.269 1.00 88.50 766 ALA A O 1
ATOM 5532 N N . ALA A 1 767 ? -23.144 -13.441 41.302 1.00 85.44 767 ALA A N 1
ATOM 5533 C CA . ALA A 1 767 ? -24.258 -13.978 40.513 1.00 85.44 767 ALA A CA 1
ATOM 5534 C C . ALA A 1 767 ? -24.427 -15.485 40.757 1.00 85.44 767 ALA A C 1
ATOM 5536 O O . ALA A 1 767 ? -25.530 -15.970 40.979 1.00 85.44 767 ALA A O 1
ATOM 5537 N N . THR A 1 768 ? -23.314 -16.214 40.743 1.00 83.62 768 THR A N 1
ATOM 5538 C CA . THR A 1 768 ? -23.241 -17.657 40.989 1.00 83.62 768 THR A CA 1
ATOM 5539 C C . THR A 1 768 ? -22.187 -17.970 42.055 1.00 83.62 768 THR A C 1
ATOM 5541 O O . THR A 1 768 ? -21.255 -17.177 42.254 1.00 83.62 768 THR A O 1
ATOM 5544 N N . PRO A 1 769 ? -22.288 -19.114 42.757 1.00 77.12 769 PRO A N 1
ATOM 5545 C CA . PRO A 1 769 ? -21.272 -19.536 43.716 1.00 77.12 769 PRO A CA 1
ATOM 5546 C C . PRO A 1 769 ? -19.879 -19.602 43.070 1.00 77.12 769 PRO A C 1
ATOM 5548 O O . PRO A 1 769 ? -19.682 -20.290 42.075 1.00 77.12 769 PRO A O 1
ATOM 5551 N N . GLY A 1 770 ? -18.911 -18.876 43.633 1.00 73.50 770 GLY A N 1
ATOM 5552 C CA . GLY A 1 770 ? -17.544 -18.797 43.100 1.00 73.50 770 GLY A CA 1
ATOM 5553 C C . GLY A 1 770 ? -17.309 -17.684 42.071 1.00 73.50 770 GLY A C 1
ATOM 5554 O O . GLY A 1 770 ? -16.153 -17.401 41.767 1.00 73.50 770 GLY A O 1
ATOM 5555 N N . SER A 1 771 ? -18.357 -17.002 41.590 1.00 76.81 771 SER A N 1
ATOM 5556 C CA . SER A 1 771 ? -18.184 -15.729 40.874 1.00 76.81 771 SER A CA 1
ATOM 5557 C C . SER A 1 771 ? -17.823 -14.607 41.861 1.00 76.81 771 SER A C 1
ATOM 5559 O O . SER A 1 771 ? -18.284 -14.606 43.003 1.00 76.81 771 SER A O 1
ATOM 5561 N N . GLY A 1 772 ? -16.959 -13.671 41.456 1.00 82.00 772 GLY A N 1
ATOM 5562 C CA . GLY A 1 772 ? -16.624 -12.502 42.279 1.00 82.00 772 GLY A CA 1
ATOM 5563 C C . GLY A 1 772 ? -17.838 -11.583 42.499 1.00 82.00 772 GLY A C 1
ATOM 5564 O O . GLY A 1 772 ? -18.770 -11.606 41.688 1.00 82.00 772 GLY A O 1
ATOM 5565 N N . PRO A 1 773 ? -17.857 -10.775 43.577 1.00 87.38 773 PRO A N 1
ATOM 5566 C CA . PRO A 1 773 ? -18.955 -9.851 43.834 1.00 87.38 773 PRO A CA 1
ATOM 5567 C C . PRO A 1 773 ? -19.009 -8.755 42.762 1.00 87.38 773 PRO A C 1
ATOM 5569 O O . PRO A 1 773 ? -17.975 -8.228 42.358 1.00 87.38 773 PRO A O 1
ATOM 5572 N N . ARG A 1 774 ? -20.219 -8.425 42.304 1.00 90.12 774 ARG A N 1
ATOM 5573 C CA . ARG A 1 774 ? -20.537 -7.394 41.305 1.00 90.12 774 ARG A CA 1
ATOM 5574 C C . ARG A 1 774 ? -21.757 -6.598 41.767 1.00 90.12 774 ARG A C 1
ATOM 5576 O O . ARG A 1 774 ? -22.513 -7.065 42.617 1.00 90.12 774 ARG A O 1
ATOM 5583 N N . CYS A 1 775 ? -21.967 -5.410 41.211 1.00 90.75 775 CYS A N 1
ATOM 5584 C CA . CYS A 1 775 ? -23.140 -4.596 41.525 1.00 90.75 775 CYS A CA 1
ATOM 5585 C C . CYS A 1 775 ? -24.350 -5.060 40.710 1.00 90.75 775 CYS A C 1
ATOM 5587 O O . CYS A 1 775 ? -24.553 -4.601 39.589 1.00 90.75 775 CYS A O 1
ATOM 5589 N N . LEU A 1 776 ? -25.149 -5.968 41.271 1.00 92.06 776 LEU A N 1
ATOM 5590 C CA . LEU A 1 776 ? -26.283 -6.604 40.594 1.00 92.06 776 LEU A CA 1
ATOM 5591 C C . LEU A 1 776 ? -27.615 -6.125 41.171 1.00 92.06 776 LEU A C 1
ATOM 5593 O O . LEU A 1 776 ? -27.709 -5.821 42.361 1.00 92.06 776 LEU A O 1
ATOM 5597 N N . MET A 1 777 ? -28.648 -6.083 40.330 1.00 92.00 777 MET A N 1
ATOM 5598 C CA . MET A 1 777 ? -30.017 -5.765 40.740 1.00 92.00 777 MET A CA 1
ATOM 5599 C C . MET A 1 777 ? -30.786 -7.057 41.085 1.00 92.00 777 MET A C 1
ATOM 5601 O O . MET A 1 777 ? -31.180 -7.794 40.172 1.00 92.00 777 MET A O 1
ATOM 5605 N N . PRO A 1 778 ? -30.998 -7.384 42.374 1.00 92.31 778 PRO A N 1
ATOM 5606 C CA . PRO A 1 778 ? -31.786 -8.548 42.764 1.00 92.31 778 PRO A CA 1
ATOM 5607 C C . PRO A 1 778 ? -33.270 -8.346 42.443 1.00 92.31 778 PRO A C 1
ATOM 5609 O O . PRO A 1 778 ? -33.768 -7.221 42.392 1.00 92.31 778 PRO A O 1
ATOM 5612 N N . CYS A 1 779 ? -34.000 -9.447 42.279 1.00 90.75 779 CYS A N 1
ATOM 5613 C CA . CYS A 1 779 ? -35.450 -9.408 42.125 1.00 90.75 779 CYS A CA 1
ATOM 5614 C C . CYS A 1 779 ? -36.118 -10.525 42.936 1.00 90.75 779 CYS A C 1
ATOM 5616 O O . CYS A 1 779 ? -35.731 -11.687 42.868 1.00 90.75 779 CYS A O 1
ATOM 5618 N N . SER A 1 780 ? -37.130 -10.177 43.728 1.00 76.38 780 SER A N 1
ATOM 5619 C CA . SER A 1 780 ? -37.943 -11.141 44.482 1.00 76.38 780 SER A CA 1
ATOM 5620 C C . SER A 1 780 ? -39.427 -10.833 44.295 1.00 76.38 780 SER A C 1
ATOM 5622 O O . SER A 1 780 ? -40.107 -11.577 43.591 1.00 76.38 780 SER A O 1
ATOM 5624 N N . ASP A 1 781 ? -39.865 -9.688 44.832 1.00 63.41 781 ASP A N 1
ATOM 5625 C CA . ASP A 1 781 ? -41.240 -9.165 44.774 1.00 63.41 781 ASP A CA 1
ATOM 5626 C C . ASP A 1 781 ? -41.323 -7.760 44.141 1.00 63.41 781 ASP A C 1
ATOM 5628 O O . ASP A 1 781 ? -42.395 -7.307 43.739 1.00 63.41 781 ASP A O 1
ATOM 5632 N N . SER A 1 782 ? -40.195 -7.050 44.040 1.00 66.06 782 SER A N 1
ATOM 5633 C CA . SER A 1 782 ? -40.096 -5.748 43.374 1.00 66.06 782 SER A CA 1
ATOM 5634 C C . SER A 1 782 ? -39.940 -5.918 41.857 1.00 66.06 782 SER A C 1
ATOM 5636 O O . SER A 1 782 ? -39.083 -6.700 41.429 1.00 66.06 782 SER A O 1
ATOM 5638 N N . PRO A 1 783 ? -40.716 -5.193 41.026 1.00 79.06 783 PRO A N 1
ATOM 5639 C CA . PRO A 1 783 ? -40.592 -5.285 39.578 1.00 79.06 783 PRO A CA 1
ATOM 5640 C C . PRO A 1 783 ? -39.230 -4.758 39.117 1.00 79.06 783 PRO A C 1
ATOM 5642 O O . PRO A 1 783 ? -38.749 -3.731 39.601 1.00 79.06 783 PRO A O 1
ATOM 5645 N N . CYS A 1 784 ? -38.626 -5.457 38.155 1.00 89.25 784 CYS A N 1
ATOM 5646 C CA . CYS A 1 784 ? -37.448 -4.964 37.454 1.00 89.25 784 CYS A CA 1
ATOM 5647 C C . CYS A 1 784 ? -37.768 -3.661 36.711 1.00 89.25 784 CYS A C 1
ATOM 5649 O O . CYS A 1 784 ? -38.921 -3.360 36.387 1.00 89.25 784 CYS A O 1
ATOM 5651 N N . ARG A 1 785 ? -36.729 -2.872 36.436 1.00 86.38 785 ARG A N 1
ATOM 5652 C CA . ARG A 1 785 ? -36.869 -1.631 35.669 1.00 86.38 785 ARG A CA 1
ATOM 5653 C C . ARG A 1 785 ? -37.311 -1.943 34.227 1.00 86.38 785 ARG A C 1
ATOM 5655 O O . ARG A 1 785 ? -37.062 -3.053 33.752 1.00 86.38 785 ARG A O 1
ATOM 5662 N N . PRO A 1 786 ? -37.943 -0.991 33.514 1.00 84.94 786 PRO A N 1
ATOM 5663 C CA . PRO A 1 786 ? -38.349 -1.199 32.124 1.00 84.94 786 PRO A CA 1
ATOM 5664 C C . PRO A 1 786 ? -37.192 -1.719 31.261 1.00 84.94 786 PRO A C 1
ATOM 5666 O O . PRO A 1 786 ? -36.080 -1.200 31.349 1.00 84.94 786 PRO A O 1
ATOM 5669 N N . GLY A 1 787 ? -37.452 -2.743 30.445 1.00 85.12 787 GLY A N 1
ATOM 5670 C CA . GLY A 1 787 ? -36.426 -3.417 29.645 1.00 85.12 787 GLY A CA 1
ATOM 5671 C C . GLY A 1 787 ? -35.766 -4.627 30.312 1.00 85.12 787 GLY A C 1
ATOM 5672 O O . GLY A 1 787 ? -34.985 -5.312 29.652 1.00 85.12 787 GLY A O 1
ATOM 5673 N N . PHE A 1 788 ? -36.075 -4.920 31.577 1.00 90.38 788 PHE A N 1
ATOM 5674 C CA . PHE A 1 788 ? -35.492 -6.039 32.315 1.00 90.38 788 PHE A CA 1
ATOM 5675 C C . PHE A 1 788 ? -36.562 -6.998 32.845 1.00 90.38 788 PHE A C 1
ATOM 5677 O O . PHE A 1 788 ? -37.655 -6.590 33.238 1.00 90.38 788 PHE A O 1
ATOM 5684 N N . VAL A 1 789 ? -36.222 -8.284 32.900 1.00 91.56 789 VAL A N 1
ATOM 5685 C CA . VAL A 1 789 ? -37.077 -9.376 33.382 1.00 91.56 789 VAL A CA 1
ATOM 5686 C C . VAL A 1 789 ? -36.419 -10.097 34.556 1.00 91.56 789 VAL A C 1
ATOM 5688 O O . VAL A 1 789 ? -35.199 -10.179 34.630 1.00 91.56 789 VAL A O 1
ATOM 5691 N N . CYS A 1 790 ? -37.215 -10.586 35.507 1.00 92.75 790 CYS A N 1
ATOM 5692 C CA . CYS A 1 790 ? -36.694 -11.243 36.705 1.00 92.75 790 CYS A CA 1
ATOM 5693 C C . CYS A 1 790 ? -36.430 -12.730 36.448 1.00 92.75 790 CYS A C 1
ATOM 5695 O O . CYS A 1 790 ? -37.376 -13.514 36.365 1.00 92.75 790 CYS A O 1
ATOM 5697 N N . GLU A 1 791 ? -35.157 -13.114 36.387 1.00 92.81 791 GLU A N 1
ATOM 5698 C CA . GLU A 1 791 ? -34.715 -14.460 36.019 1.00 92.81 791 GLU A CA 1
ATOM 5699 C C . GLU A 1 791 ? -33.979 -15.161 37.159 1.00 92.81 791 GLU A C 1
ATOM 5701 O O . GLU A 1 791 ? -33.398 -14.530 38.044 1.00 92.81 791 GLU A O 1
ATOM 5706 N N . THR A 1 792 ? -34.022 -16.493 37.144 1.00 89.88 792 THR A N 1
ATOM 5707 C CA . THR A 1 792 ? -33.314 -17.326 38.127 1.00 89.88 792 THR A CA 1
ATOM 5708 C C . THR A 1 792 ? -31.973 -17.755 37.548 1.00 89.88 792 THR A C 1
ATOM 5710 O O . THR A 1 792 ? -31.925 -18.311 36.454 1.00 89.88 792 THR A O 1
ATOM 5713 N N . VAL A 1 793 ? -30.890 -17.512 38.283 1.00 87.81 793 VAL A N 1
ATOM 5714 C CA . VAL A 1 793 ? -29.532 -17.920 37.893 1.00 87.81 793 VAL A CA 1
ATOM 5715 C C . VAL A 1 793 ? -29.137 -19.244 38.550 1.00 87.81 793 VAL A C 1
ATOM 5717 O O . VAL A 1 793 ? -29.792 -19.725 39.482 1.00 87.81 793 VAL A O 1
ATOM 5720 N N . GLU A 1 794 ? -28.047 -19.847 38.075 1.00 79.88 794 GLU A N 1
ATOM 5721 C CA . GLU A 1 794 ? -27.481 -21.065 38.658 1.00 79.88 794 GLU A CA 1
ATOM 5722 C C . GLU A 1 794 ? -27.179 -20.865 40.158 1.00 79.88 794 GLU A C 1
ATOM 5724 O O . GLU A 1 794 ? -26.494 -19.926 40.558 1.00 79.88 794 GLU A O 1
ATOM 5729 N N . GLY A 1 795 ? -27.732 -21.736 41.008 1.00 76.25 795 GLY A N 1
ATOM 5730 C CA . GLY A 1 795 ? -27.692 -21.585 42.470 1.00 76.25 795 GLY A CA 1
ATOM 5731 C C . GLY A 1 795 ? -28.977 -21.028 43.099 1.00 76.25 795 GLY A C 1
ATOM 5732 O O . GLY A 1 795 ? -29.067 -20.973 44.323 1.00 76.25 795 GLY A O 1
ATOM 5733 N N . GLY A 1 796 ? -29.990 -20.672 42.300 1.00 83.44 796 GLY A N 1
ATOM 5734 C CA . GLY A 1 796 ? -31.351 -20.369 42.771 1.00 83.44 796 GLY A CA 1
ATOM 5735 C C . GLY A 1 796 ? -31.598 -18.917 43.193 1.00 83.44 796 GLY A C 1
ATOM 5736 O O . GLY A 1 796 ? -32.718 -18.581 43.580 1.00 83.44 796 GLY A O 1
ATOM 5737 N N . ALA A 1 797 ? -30.589 -18.049 43.105 1.00 87.75 797 ALA A N 1
ATOM 5738 C CA . ALA A 1 797 ? -30.767 -16.609 43.271 1.00 87.75 797 ALA A CA 1
ATOM 5739 C C . ALA A 1 797 ? -31.543 -16.012 42.082 1.00 87.75 797 ALA A C 1
ATOM 5741 O O . ALA A 1 797 ? -31.542 -16.566 40.981 1.00 87.75 797 ALA A O 1
ATOM 5742 N N . ARG A 1 798 ? -32.215 -14.878 42.302 1.00 91.81 798 ARG A N 1
ATOM 5743 C CA . ARG A 1 798 ? -33.025 -14.197 41.286 1.00 91.81 798 ARG A CA 1
ATOM 5744 C C . ARG A 1 798 ? -32.531 -12.772 41.064 1.00 91.81 798 ARG A C 1
ATOM 5746 O O . ARG A 1 798 ? -32.400 -12.002 42.017 1.00 91.81 798 ARG A O 1
ATOM 5753 N N . PHE A 1 799 ? -32.276 -12.431 39.806 1.00 93.38 799 PHE A N 1
ATOM 5754 C CA . PHE A 1 799 ? -31.745 -11.134 39.386 1.00 93.38 799 PHE A CA 1
ATOM 5755 C C . PHE A 1 799 ? -32.503 -10.605 38.170 1.00 93.38 799 PHE A C 1
ATOM 5757 O O . PHE A 1 799 ? -33.043 -11.373 37.371 1.00 93.38 799 PHE A O 1
ATOM 5764 N N . CYS A 1 800 ? -32.543 -9.284 38.021 1.00 94.06 800 CYS A N 1
ATOM 5765 C CA . CYS A 1 800 ? -33.032 -8.670 36.793 1.00 94.06 800 CYS A CA 1
ATOM 5766 C C . CYS A 1 800 ? -32.059 -8.965 35.640 1.00 94.06 800 CYS A C 1
ATOM 5768 O O . CYS A 1 800 ? -30.846 -8.926 35.831 1.00 94.06 800 CYS A O 1
ATOM 5770 N N . ALA A 1 801 ? -32.582 -9.256 34.451 1.00 93.88 801 ALA A N 1
ATOM 5771 C CA . ALA A 1 801 ? -31.822 -9.585 33.248 1.00 93.88 801 ALA A CA 1
ATOM 5772 C C . ALA A 1 801 ? -32.376 -8.853 32.017 1.00 93.88 801 ALA A C 1
ATOM 5774 O O . ALA A 1 801 ? -33.570 -8.576 31.930 1.00 93.88 801 ALA A O 1
ATOM 5775 N N . GLU A 1 802 ? -31.513 -8.541 31.050 1.00 92.50 802 GLU A N 1
ATOM 5776 C CA . GLU A 1 802 ? -31.845 -7.809 29.818 1.00 92.50 802 GLU A CA 1
ATOM 5777 C C . GLU A 1 802 ? -32.649 -8.637 28.804 1.00 92.50 802 GLU A C 1
ATOM 5779 O O . GLU A 1 802 ? -33.162 -8.088 27.824 1.00 92.50 802 GLU A O 1
ATOM 5784 N N . ALA A 1 803 ? -32.757 -9.946 29.024 1.00 92.69 803 ALA A N 1
ATOM 5785 C CA . ALA A 1 803 ? -33.560 -10.872 28.241 1.00 92.69 803 ALA A CA 1
ATOM 5786 C C . ALA A 1 803 ? -33.947 -12.098 29.093 1.00 92.69 803 ALA A C 1
ATOM 5788 O O . ALA A 1 803 ? -33.216 -12.443 30.025 1.00 92.69 803 ALA A O 1
ATOM 5789 N N . PRO A 1 804 ? -35.075 -12.763 28.787 1.00 92.06 804 PRO A N 1
ATOM 5790 C CA . PRO A 1 804 ? -35.505 -13.965 29.487 1.00 92.06 804 PRO A CA 1
ATOM 5791 C C . PRO A 1 804 ? -34.609 -15.171 29.188 1.00 92.06 804 PRO A C 1
ATOM 5793 O O . PRO A 1 804 ? -34.052 -15.287 28.089 1.00 92.06 804 PRO A O 1
ATOM 5796 N N . ALA A 1 805 ? -34.517 -16.094 30.152 1.00 88.12 805 ALA A N 1
ATOM 5797 C CA . ALA A 1 805 ? -33.730 -17.324 30.024 1.00 88.12 805 ALA A CA 1
ATOM 5798 C C . ALA A 1 805 ? -34.333 -18.282 28.991 1.00 88.12 805 ALA A C 1
ATOM 5800 O O . ALA A 1 805 ? -33.622 -18.904 28.210 1.00 88.12 805 ALA A O 1
ATOM 5801 N N . PHE A 1 806 ? -35.660 -18.380 28.964 1.00 82.62 806 PHE A N 1
ATOM 5802 C CA . PHE A 1 806 ? -36.380 -19.157 27.969 1.00 82.62 806 PHE A CA 1
ATOM 5803 C C . PHE A 1 806 ? -37.108 -18.219 27.013 1.00 82.62 806 PHE A C 1
ATOM 5805 O O . PHE A 1 806 ? -37.914 -17.386 27.432 1.00 82.62 806 PHE A O 1
ATOM 5812 N N . VAL A 1 807 ? -36.839 -18.386 25.722 1.00 82.69 807 VAL A N 1
ATOM 5813 C CA . VAL A 1 807 ? -37.587 -17.728 24.654 1.00 82.69 807 VAL A CA 1
ATOM 5814 C C . VAL A 1 807 ? -38.465 -18.779 24.001 1.00 82.69 807 VAL A C 1
ATOM 5816 O O . VAL A 1 807 ? -37.958 -19.795 23.521 1.00 82.69 807 VAL A O 1
ATOM 5819 N N . ASP A 1 808 ? -39.778 -18.544 23.983 1.00 85.12 808 ASP A N 1
ATOM 5820 C CA . ASP A 1 808 ? -40.689 -19.410 23.241 1.00 85.12 808 ASP A CA 1
ATOM 5821 C C . ASP A 1 808 ? -40.254 -19.429 21.761 1.00 85.12 808 ASP A C 1
ATOM 5823 O O . ASP A 1 808 ? -40.032 -18.356 21.185 1.00 85.12 808 ASP A O 1
ATOM 5827 N N . PRO A 1 809 ? -40.112 -20.607 21.122 1.00 84.62 809 PRO A N 1
ATOM 5828 C CA . PRO A 1 809 ? -39.709 -20.705 19.722 1.00 84.62 809 PRO A CA 1
ATOM 5829 C C . PRO A 1 809 ? -40.535 -19.835 18.769 1.00 84.62 809 PRO A C 1
ATOM 5831 O O . PRO A 1 809 ? -40.020 -19.420 17.733 1.00 84.62 809 PRO A O 1
ATOM 5834 N N . ILE A 1 810 ? -41.791 -19.518 19.111 1.00 86.94 810 ILE A N 1
ATOM 5835 C CA . ILE A 1 810 ? -42.642 -18.636 18.307 1.00 86.94 810 ILE A CA 1
ATOM 5836 C C . ILE A 1 810 ? -42.123 -17.192 18.238 1.00 86.94 810 ILE A C 1
ATOM 5838 O O . ILE A 1 810 ? -42.361 -16.501 17.250 1.00 86.94 810 ILE A O 1
ATOM 5842 N N . CYS A 1 811 ? -41.381 -16.743 19.254 1.00 87.56 811 CYS A N 1
ATOM 5843 C CA . CYS A 1 811 ? -40.844 -15.385 19.357 1.00 87.56 811 CYS A CA 1
ATOM 5844 C C . CYS A 1 811 ? -39.633 -15.143 18.454 1.00 87.56 811 CYS A C 1
ATOM 5846 O O . CYS A 1 811 ? -39.316 -13.993 18.157 1.00 87.56 811 CYS A O 1
ATOM 5848 N N . LEU A 1 812 ? -38.960 -16.220 18.037 1.00 85.88 812 LEU A N 1
ATOM 5849 C CA . LEU A 1 812 ? -37.782 -16.223 17.163 1.00 85.88 812 LEU A CA 1
ATOM 5850 C C . LEU A 1 812 ? -37.954 -17.245 16.025 1.00 85.88 812 LEU A C 1
ATOM 5852 O O . LEU A 1 812 ? -36.994 -17.880 15.591 1.00 85.88 812 LEU A O 1
ATOM 5856 N N . ALA A 1 813 ? -39.197 -17.438 15.568 1.00 76.00 813 ALA A N 1
ATOM 5857 C CA . ALA A 1 813 ? -39.524 -18.392 14.507 1.00 76.00 813 ALA A CA 1
ATOM 5858 C C . ALA A 1 813 ? -38.930 -17.983 13.148 1.00 76.00 813 ALA A C 1
ATOM 5860 O O . ALA A 1 813 ? -38.626 -18.839 12.319 1.00 76.00 813 ALA A O 1
ATOM 5861 N N . GLU A 1 814 ? -38.757 -16.678 12.937 1.00 74.88 814 GLU A N 1
ATOM 5862 C CA . GLU A 1 814 ? -38.120 -16.089 11.763 1.00 74.88 814 GLU A CA 1
ATOM 5863 C C . GLU A 1 814 ? -36.683 -15.658 12.101 1.00 74.88 814 GLU A C 1
ATOM 5865 O O . GLU A 1 814 ? -36.336 -15.401 13.260 1.00 74.88 814 GLU A O 1
ATOM 5870 N N . SER A 1 815 ? -35.835 -15.553 11.079 1.00 75.81 815 SER A N 1
ATOM 5871 C CA . SER A 1 815 ? -34.463 -15.077 11.245 1.00 75.81 815 SER A CA 1
ATOM 5872 C C . SER A 1 815 ? -34.465 -13.639 11.772 1.00 75.81 815 SER A C 1
ATOM 5874 O O . SER A 1 815 ? -35.099 -12.758 11.188 1.00 75.81 815 SER A O 1
ATOM 5876 N N . SER A 1 816 ? -33.782 -13.400 12.890 1.00 79.00 816 SER A N 1
ATOM 5877 C CA . SER A 1 816 ? -33.791 -12.092 13.549 1.00 79.00 816 SER A CA 1
ATOM 5878 C C . SER A 1 816 ? -32.551 -11.289 13.192 1.00 79.00 816 SER A C 1
ATOM 5880 O O . SER A 1 816 ? -31.434 -11.813 13.137 1.00 79.00 816 SER A O 1
ATOM 5882 N N . VAL A 1 817 ? -32.748 -9.989 12.985 1.00 87.62 817 VAL A N 1
ATOM 5883 C CA . VAL A 1 817 ? -31.640 -9.047 12.863 1.00 87.62 817 VAL A CA 1
ATOM 5884 C C . VAL A 1 817 ? -30.892 -9.033 14.189 1.00 87.62 817 VAL A C 1
ATOM 5886 O O . VAL A 1 817 ? -31.492 -8.884 15.250 1.00 87.62 817 VAL A O 1
ATOM 5889 N N . TYR A 1 818 ? -29.578 -9.184 14.147 1.00 91.19 818 TYR A N 1
ATOM 5890 C CA . TYR A 1 818 ? -28.743 -9.171 15.335 1.00 91.19 818 TYR A CA 1
ATOM 5891 C C . TYR A 1 818 ? -27.465 -8.378 15.094 1.00 91.19 818 TYR A C 1
ATOM 5893 O O . TYR A 1 818 ? -27.063 -8.123 13.955 1.00 91.19 818 TYR A O 1
ATOM 5901 N N . ARG A 1 819 ? -26.821 -7.983 16.188 1.00 92.44 819 ARG A N 1
ATOM 5902 C CA . ARG A 1 819 ? -25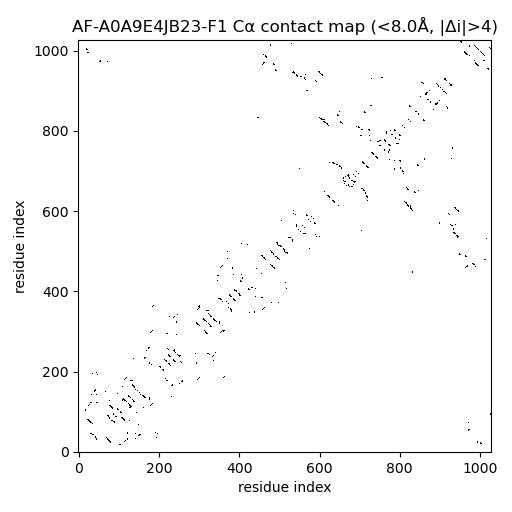.457 -7.450 16.212 1.00 92.44 819 ARG A CA 1
ATOM 5903 C C . ARG A 1 819 ? -24.758 -7.911 17.482 1.00 92.44 819 ARG A C 1
ATOM 5905 O O . ARG A 1 819 ? -25.424 -8.163 18.485 1.00 92.44 819 ARG A O 1
ATOM 5912 N N . VAL A 1 820 ? -23.435 -8.000 17.451 1.00 93.75 820 VAL A N 1
ATOM 5913 C CA . VAL A 1 820 ? -22.641 -8.282 18.650 1.00 93.75 820 VAL A CA 1
ATOM 5914 C C . VAL A 1 820 ? -21.971 -6.990 19.100 1.00 93.75 820 VAL A C 1
ATOM 5916 O O . VAL A 1 820 ? -21.449 -6.227 18.287 1.00 93.75 820 VAL A O 1
ATOM 5919 N N . GLN A 1 821 ? -22.033 -6.719 20.393 1.00 92.00 821 GLN A N 1
ATOM 5920 C CA . GLN A 1 821 ? -21.463 -5.550 21.042 1.00 92.00 821 GLN A CA 1
ATOM 5921 C C . GLN A 1 821 ? -20.342 -5.977 21.980 1.00 92.00 821 GLN A C 1
ATOM 5923 O O . GLN A 1 821 ? -20.433 -7.036 22.600 1.00 92.00 821 GLN A O 1
ATOM 5928 N N . ALA A 1 822 ? -19.318 -5.136 22.103 1.00 91.19 822 ALA A N 1
ATOM 5929 C CA . ALA A 1 822 ? -18.260 -5.341 23.081 1.00 91.19 822 ALA A CA 1
ATOM 5930 C C . ALA A 1 822 ? -18.873 -5.367 24.494 1.00 91.19 822 ALA A C 1
ATOM 5932 O O . ALA A 1 822 ? -19.688 -4.509 24.813 1.00 91.19 822 ALA A O 1
ATOM 5933 N N . GLY A 1 823 ? -18.551 -6.350 25.327 1.00 89.94 823 GLY A N 1
ATOM 5934 C CA . GLY A 1 823 ? -19.093 -6.449 26.686 1.00 89.94 823 GLY A CA 1
ATOM 5935 C C . GLY A 1 823 ? -18.268 -5.669 27.699 1.00 89.94 823 GLY A C 1
ATOM 5936 O O . GLY A 1 823 ? -17.040 -5.718 27.635 1.00 89.94 823 GLY A O 1
ATOM 5937 N N . GLN A 1 824 ? -18.919 -4.930 28.610 1.00 89.50 824 GLN A N 1
ATOM 5938 C CA . GLN A 1 824 ? -18.274 -4.193 29.717 1.00 89.50 824 GLN A CA 1
ATOM 5939 C C . GLN A 1 824 ? -16.991 -3.428 29.323 1.00 89.50 824 GLN A C 1
ATOM 5941 O O . GLN A 1 824 ? -15.997 -3.376 30.059 1.00 89.50 824 GLN A O 1
ATOM 5946 N N . SER A 1 825 ? -16.988 -2.859 28.120 1.00 91.19 825 SER A N 1
ATOM 5947 C CA . SER A 1 825 ? -15.812 -2.236 27.526 1.00 91.19 825 SER A CA 1
ATOM 5948 C C . SER A 1 825 ? -16.199 -1.091 26.601 1.00 91.19 825 SER A C 1
ATOM 5950 O O . SER A 1 825 ? -17.254 -1.099 25.963 1.00 91.19 825 SER A O 1
ATOM 5952 N N . PHE A 1 826 ? -15.321 -0.094 26.508 1.00 92.50 826 PHE A N 1
ATOM 5953 C CA . PHE A 1 826 ? -15.399 0.891 25.437 1.00 92.50 826 PHE A CA 1
ATOM 5954 C C . PHE A 1 826 ? -14.738 0.328 24.186 1.00 92.50 826 PHE A C 1
ATOM 5956 O O . PHE A 1 826 ? -13.567 -0.044 24.213 1.00 92.50 826 PHE A O 1
ATOM 5963 N N . LEU A 1 827 ? -15.466 0.306 23.078 1.00 91.06 827 LEU A N 1
ATOM 5964 C CA . LEU A 1 827 ? -14.925 -0.003 21.766 1.00 91.06 827 LEU A CA 1
ATOM 5965 C C . LEU A 1 827 ? -14.337 1.273 21.156 1.00 91.06 827 LEU A C 1
ATOM 5967 O O . LEU A 1 827 ? -15.031 2.280 21.035 1.00 91.06 827 LEU A O 1
ATOM 5971 N N . VAL A 1 828 ? -13.067 1.230 20.771 1.00 90.69 828 VAL A N 1
ATOM 5972 C CA . VAL A 1 828 ? -12.327 2.340 20.166 1.00 90.69 828 VAL A CA 1
ATOM 5973 C C . VAL A 1 828 ? -12.257 2.122 18.658 1.00 90.69 828 VAL A C 1
ATOM 5975 O O . VAL A 1 828 ? -11.690 1.135 18.188 1.00 90.69 828 VAL A O 1
ATOM 5978 N N . GLN A 1 829 ? -12.832 3.046 17.890 1.00 86.12 829 GLN A N 1
ATOM 5979 C CA . GLN A 1 829 ? -12.928 2.952 16.433 1.00 86.12 829 GLN A CA 1
ATOM 5980 C C . GLN A 1 829 ? -12.491 4.261 15.777 1.00 86.12 829 GLN A C 1
ATOM 5982 O O . GLN A 1 829 ? -13.021 5.325 16.088 1.00 86.12 829 GLN A O 1
ATOM 5987 N N . GLY A 1 830 ? -11.547 4.173 14.844 1.00 82.19 830 GLY A N 1
ATOM 5988 C CA . GLY A 1 830 ? -11.234 5.237 13.893 1.00 82.19 830 GLY A CA 1
ATOM 5989 C C . GLY A 1 830 ? -11.925 4.961 12.560 1.00 82.19 830 GLY A C 1
ATOM 5990 O O . GLY A 1 830 ? -12.019 3.809 12.141 1.00 82.19 830 GLY A O 1
ATOM 5991 N N . SER A 1 831 ? -12.393 6.002 11.874 1.00 76.75 831 SER A N 1
ATOM 5992 C CA . SER A 1 831 ? -13.013 5.880 10.540 1.00 76.75 831 SER A CA 1
ATOM 5993 C C . SER A 1 831 ? -12.067 5.327 9.465 1.00 76.75 831 SER A C 1
ATOM 5995 O O . SER A 1 831 ? -12.549 4.815 8.459 1.00 76.75 831 SER A O 1
ATOM 5997 N N . PHE A 1 832 ? -10.748 5.386 9.675 1.00 69.88 832 PHE A N 1
ATOM 5998 C CA . PHE A 1 832 ? -9.721 4.822 8.787 1.00 69.88 832 PHE A CA 1
ATOM 5999 C C . PHE A 1 832 ? -8.781 3.836 9.490 1.00 69.88 832 PHE A C 1
ATOM 6001 O O . PHE A 1 832 ? -7.830 3.353 8.872 1.00 69.88 832 PHE A O 1
ATOM 6008 N N . SER A 1 833 ? -9.024 3.517 10.764 1.00 66.25 833 SER A N 1
ATOM 6009 C CA . SER A 1 833 ? -8.212 2.524 11.461 1.00 66.25 833 SER A CA 1
ATOM 6010 C C . SER A 1 833 ? -8.461 1.142 10.853 1.00 66.25 833 SER A C 1
ATOM 6012 O O . SER A 1 833 ? -9.617 0.732 10.715 1.00 66.25 833 SER A O 1
ATOM 6014 N N . PRO A 1 834 ? -7.403 0.403 10.475 1.00 60.47 834 PRO A N 1
ATOM 6015 C CA . PRO A 1 834 ? -7.568 -0.934 9.928 1.00 60.47 834 PRO A CA 1
ATOM 6016 C C . PRO A 1 834 ? -8.253 -1.839 10.955 1.00 60.47 834 PRO A C 1
ATOM 6018 O O . PRO A 1 834 ? -8.066 -1.671 12.162 1.00 60.47 834 PRO A O 1
ATOM 6021 N N . ARG A 1 835 ? -9.008 -2.841 10.487 1.00 67.50 835 ARG A N 1
ATOM 6022 C CA . ARG A 1 835 ? -9.478 -3.908 11.375 1.00 67.50 835 ARG A CA 1
ATOM 6023 C C . ARG A 1 835 ? -8.262 -4.618 11.959 1.00 67.50 835 ARG A C 1
ATOM 6025 O O . ARG A 1 835 ? -7.483 -5.233 11.234 1.00 67.50 835 ARG A O 1
ATOM 6032 N N . ILE A 1 836 ? -8.098 -4.493 13.267 1.00 69.12 836 ILE A N 1
ATOM 6033 C CA . ILE A 1 836 ? -7.075 -5.205 14.018 1.00 69.12 836 ILE A CA 1
ATOM 6034 C C . ILE A 1 836 ? -7.684 -6.548 14.412 1.00 69.12 836 ILE A C 1
ATOM 6036 O O . ILE A 1 836 ? -8.738 -6.583 15.044 1.00 69.12 836 ILE A O 1
ATOM 6040 N N . GLU A 1 837 ? -7.042 -7.649 14.027 1.00 73.12 837 GLU A N 1
ATOM 6041 C CA . GLU A 1 837 ? -7.427 -8.975 14.510 1.00 73.12 837 GLU A CA 1
ATOM 6042 C C . GLU A 1 837 ? -7.135 -9.074 16.010 1.00 73.12 837 GLU A C 1
ATOM 6044 O O . GLU A 1 837 ? -5.991 -9.307 16.407 1.00 73.12 837 GLU A O 1
ATOM 6049 N N . THR A 1 838 ? -8.162 -8.887 16.835 1.00 77.38 838 THR A N 1
ATOM 6050 C CA . THR A 1 838 ? -8.051 -8.976 18.298 1.00 77.38 838 THR A CA 1
ATOM 6051 C C . THR A 1 838 ? -8.351 -10.364 18.841 1.00 77.38 838 THR A C 1
ATOM 6053 O O . THR A 1 838 ? -7.985 -10.648 19.974 1.00 77.38 838 THR A O 1
ATOM 6056 N N . SER A 1 839 ? -8.935 -11.256 18.037 1.00 82.62 839 SER A N 1
ATOM 6057 C CA . SER A 1 839 ? -9.180 -12.650 18.408 1.00 82.62 839 SER A CA 1
ATOM 6058 C C . SER A 1 839 ? -8.697 -13.630 17.342 1.00 82.62 839 SER A C 1
ATOM 6060 O O . SER A 1 839 ? -8.614 -13.306 16.158 1.00 82.62 839 SER A O 1
ATOM 6062 N N . VAL A 1 840 ? -8.369 -14.843 17.778 1.00 86.06 840 VAL A N 1
ATOM 6063 C CA . VAL A 1 840 ? -7.946 -15.969 16.942 1.00 86.06 840 VAL A CA 1
ATOM 6064 C C . VAL A 1 840 ? -8.762 -17.205 17.308 1.00 86.06 840 VAL A C 1
ATOM 6066 O O . VAL A 1 840 ? -9.180 -17.369 18.455 1.00 86.06 840 VAL A O 1
ATOM 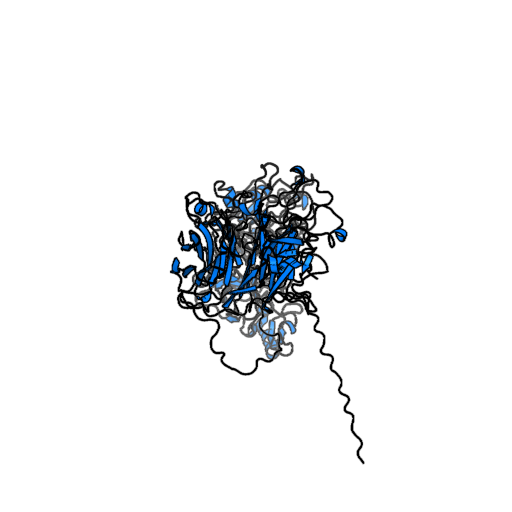6069 N N . GLU A 1 841 ? -9.014 -18.069 16.330 1.00 88.94 841 GLU A N 1
ATOM 6070 C CA . GLU A 1 841 ? -9.616 -19.372 16.590 1.00 88.94 841 GLU A CA 1
ATOM 6071 C C . GLU A 1 841 ? -8.566 -20.330 17.167 1.00 88.94 841 GLU A C 1
ATOM 6073 O O . GLU A 1 841 ? -7.589 -20.679 16.502 1.00 88.94 841 GLU A O 1
ATOM 6078 N N . THR A 1 842 ? -8.801 -20.793 18.394 1.00 86.62 842 THR A N 1
ATOM 6079 C CA . THR A 1 842 ? -7.988 -21.810 19.064 1.00 86.62 842 THR A CA 1
ATOM 6080 C C . THR A 1 842 ? -8.897 -22.962 19.471 1.00 86.62 842 THR A C 1
ATOM 6082 O O . THR A 1 842 ? -9.795 -22.792 20.291 1.00 86.62 842 THR A O 1
ATOM 6085 N N . ALA A 1 843 ? -8.673 -24.147 18.896 1.00 87.06 843 ALA A N 1
ATOM 6086 C CA . ALA A 1 843 ? -9.473 -25.347 19.169 1.00 87.06 843 ALA A CA 1
ATOM 6087 C C . ALA A 1 843 ? -11.000 -25.143 18.990 1.00 87.06 843 ALA A C 1
ATOM 6089 O O . ALA A 1 843 ? -11.795 -25.685 19.755 1.00 87.06 843 ALA A O 1
ATOM 6090 N N . GLY A 1 844 ? -11.409 -24.361 17.982 1.00 87.50 844 GLY A N 1
ATOM 6091 C CA . GLY A 1 844 ? -12.819 -24.091 17.668 1.00 87.50 844 GLY A CA 1
ATOM 6092 C C . GLY A 1 844 ? -13.480 -22.990 18.505 1.00 87.50 844 GLY A C 1
ATOM 6093 O O . GLY A 1 844 ? -14.668 -22.729 18.318 1.00 87.50 844 GLY A O 1
ATOM 6094 N N . VAL A 1 845 ? -12.733 -22.334 19.400 1.00 90.38 845 VAL A N 1
ATOM 6095 C CA . VAL A 1 845 ? -13.202 -21.229 20.250 1.00 90.38 845 VAL A CA 1
ATOM 6096 C C . VAL A 1 845 ? -12.450 -19.950 19.884 1.00 90.38 845 VAL A C 1
ATOM 6098 O O . VAL A 1 845 ? -11.233 -19.967 19.696 1.00 90.38 845 VAL A O 1
ATOM 6101 N N . CYS A 1 846 ? -13.163 -18.833 19.783 1.00 90.12 846 CYS A N 1
ATOM 6102 C CA . CYS A 1 846 ? -12.568 -17.516 19.612 1.00 90.12 846 CYS A CA 1
ATOM 6103 C C . CYS A 1 846 ? -11.945 -17.076 20.939 1.00 90.12 846 CYS A C 1
ATOM 6105 O O . CYS A 1 846 ? -12.629 -16.974 21.957 1.00 90.12 846 CYS A O 1
ATOM 6107 N N . GLN A 1 847 ? -10.644 -16.815 20.930 1.00 85.75 847 GLN A N 1
ATOM 6108 C CA . GLN A 1 847 ? -9.905 -16.333 22.094 1.00 85.75 847 GLN A CA 1
ATOM 6109 C C . GLN A 1 847 ? -9.181 -15.039 21.747 1.00 85.75 847 GLN A C 1
ATOM 6111 O O . GLN A 1 847 ? -8.762 -14.860 20.601 1.00 85.75 847 GLN A O 1
ATOM 6116 N N . ALA A 1 848 ? -8.997 -14.162 22.737 1.00 78.75 848 ALA A N 1
ATOM 6117 C CA . ALA A 1 848 ? -8.193 -12.958 22.579 1.00 78.75 848 ALA A CA 1
ATOM 6118 C C . ALA A 1 848 ? -6.793 -13.327 22.059 1.00 78.75 848 ALA A C 1
ATOM 6120 O O . ALA A 1 848 ? -6.092 -14.184 22.610 1.00 78.75 848 ALA A O 1
ATOM 6121 N N . LYS A 1 849 ? -6.388 -12.694 20.960 1.00 75.50 849 LYS A N 1
ATOM 6122 C CA . LYS A 1 849 ? -5.097 -12.908 20.318 1.00 75.50 849 LYS A CA 1
ATOM 6123 C C . LYS A 1 849 ? -4.044 -12.209 21.168 1.00 75.50 849 LYS A C 1
ATOM 6125 O O . LYS A 1 849 ? -3.892 -10.994 21.108 1.00 75.50 849 LYS A O 1
ATOM 6130 N N . LEU A 1 850 ? -3.295 -12.981 21.952 1.00 67.50 850 LEU A N 1
ATOM 6131 C CA . LEU A 1 850 ? -2.118 -12.482 22.664 1.00 67.50 850 LEU A CA 1
ATOM 6132 C C . LEU A 1 850 ? -1.014 -12.182 21.637 1.00 67.50 850 LEU A C 1
ATOM 6134 O O . LEU A 1 850 ? -0.205 -13.041 21.282 1.00 67.50 850 LEU A O 1
ATOM 6138 N N . THR A 1 851 ? -1.032 -10.972 21.085 1.00 62.44 851 THR A N 1
ATOM 6139 C CA . THR A 1 851 ? -0.042 -10.484 20.123 1.00 62.44 851 THR A CA 1
ATOM 6140 C C . THR A 1 851 ? 1.270 -10.132 20.826 1.00 62.44 851 THR A C 1
ATOM 6142 O O . THR A 1 851 ? 1.286 -9.745 21.993 1.00 62.44 851 THR A O 1
ATOM 6145 N N . ARG A 1 852 ? 2.402 -10.212 20.105 1.00 57.53 852 ARG A N 1
ATOM 6146 C CA . ARG A 1 852 ? 3.667 -9.621 20.590 1.00 57.53 852 ARG A CA 1
ATOM 6147 C C . ARG A 1 852 ? 3.585 -8.096 20.711 1.00 57.53 852 ARG A C 1
ATOM 6149 O O . ARG A 1 852 ? 4.337 -7.525 21.486 1.00 57.53 852 ARG A O 1
ATOM 6156 N N . ASP A 1 853 ? 2.716 -7.457 19.927 1.00 66.69 853 ASP A N 1
ATOM 6157 C CA . ASP A 1 853 ? 2.518 -6.007 19.935 1.00 66.69 853 ASP A CA 1
ATOM 6158 C C . ASP A 1 853 ? 1.282 -5.647 20.763 1.00 66.69 853 ASP A C 1
ATOM 6160 O O . ASP A 1 853 ? 0.155 -5.963 20.372 1.00 66.69 853 ASP A O 1
ATOM 6164 N N . SER A 1 854 ? 1.491 -4.977 21.894 1.00 71.62 854 SER A N 1
ATOM 6165 C CA . SER A 1 854 ? 0.427 -4.576 22.816 1.00 71.62 854 SER A CA 1
ATOM 6166 C C . SER A 1 854 ? -0.510 -3.504 22.253 1.00 71.62 854 SER A C 1
ATOM 6168 O O . SER A 1 854 ? -1.575 -3.282 22.816 1.00 71.62 854 SER A O 1
ATOM 6170 N N . ARG A 1 855 ? -0.163 -2.842 21.144 1.00 74.69 855 ARG A N 1
ATOM 6171 C CA . ARG A 1 855 ? -0.998 -1.821 20.482 1.00 74.69 855 ARG A CA 1
ATOM 6172 C C . ARG A 1 855 ? -2.013 -2.419 19.500 1.00 74.69 855 ARG A C 1
ATOM 6174 O O . ARG A 1 855 ? -2.802 -1.680 18.908 1.00 74.69 855 ARG A O 1
ATOM 6181 N N . ALA A 1 856 ? -2.016 -3.741 19.309 1.00 76.81 856 ALA A N 1
ATOM 6182 C CA . ALA A 1 856 ? -3.024 -4.454 18.526 1.00 76.81 856 ALA A CA 1
ATOM 6183 C C . ALA A 1 856 ? -4.340 -4.624 19.315 1.00 76.81 856 ALA A C 1
ATOM 6185 O O . ALA A 1 856 ? -4.878 -5.721 19.435 1.00 76.81 856 ALA A O 1
ATOM 6186 N N . VAL A 1 857 ? -4.858 -3.518 19.849 1.00 81.62 857 VAL A N 1
ATOM 6187 C CA . VAL A 1 857 ? -6.050 -3.470 20.699 1.00 81.62 857 VAL A CA 1
ATOM 6188 C C . VAL A 1 857 ? -7.021 -2.405 20.203 1.00 81.62 857 VAL A C 1
ATOM 6190 O O . VAL A 1 857 ? -6.630 -1.364 19.673 1.00 81.62 857 VAL A O 1
ATOM 6193 N N . ASN A 1 858 ? -8.313 -2.667 20.376 1.00 86.75 858 ASN A N 1
ATOM 6194 C CA . ASN A 1 858 ? -9.399 -1.765 19.985 1.00 86.75 858 ASN A CA 1
ATOM 6195 C C . ASN A 1 858 ? -10.467 -1.620 21.080 1.00 86.75 858 ASN A C 1
ATOM 6197 O O . ASN A 1 858 ? -11.532 -1.071 20.822 1.00 86.75 858 ASN A O 1
ATOM 6201 N N . ARG A 1 859 ? -10.213 -2.119 22.292 1.00 89.25 859 ARG A N 1
ATOM 6202 C CA . ARG A 1 859 ? -11.158 -2.095 23.413 1.00 89.25 859 ARG A CA 1
ATOM 6203 C C . ARG A 1 859 ? -10.484 -1.544 24.663 1.00 89.25 859 ARG A C 1
ATOM 6205 O O . ARG A 1 859 ? -9.292 -1.758 24.859 1.00 89.25 859 ARG A O 1
ATOM 6212 N N . ILE A 1 860 ? -11.268 -0.896 25.519 1.00 92.56 860 ILE A N 1
ATOM 6213 C CA . ILE A 1 860 ? -10.922 -0.514 26.892 1.00 92.56 860 ILE A CA 1
ATOM 6214 C C . ILE A 1 860 ? -11.866 -1.263 27.839 1.00 92.56 860 ILE A C 1
ATOM 6216 O O . ILE A 1 860 ? -12.958 -0.761 28.118 1.00 92.56 860 ILE A O 1
ATOM 6220 N N . PRO A 1 861 ? -11.505 -2.481 28.288 1.00 90.44 861 PRO A N 1
ATOM 6221 C CA . PRO A 1 861 ? -12.326 -3.249 29.207 1.00 90.44 861 PRO A CA 1
ATOM 6222 C C . PRO A 1 861 ? -12.220 -2.717 30.631 1.00 90.44 861 PRO A C 1
ATOM 6224 O O . PRO A 1 861 ? -11.149 -2.333 31.098 1.00 90.44 861 PRO A O 1
ATOM 6227 N N . PHE A 1 862 ? -13.334 -2.764 31.357 1.00 89.69 862 PHE A N 1
ATOM 6228 C CA . PHE A 1 862 ? -13.358 -2.434 32.784 1.00 89.69 862 PHE A CA 1
ATOM 6229 C C . PHE A 1 862 ? -12.558 -3.425 33.628 1.00 89.69 862 PHE A C 1
ATOM 6231 O O . PHE A 1 862 ? -12.086 -3.070 34.702 1.00 89.69 862 PHE A O 1
ATOM 6238 N N . ALA A 1 863 ? -12.333 -4.632 33.112 1.00 85.62 863 ALA A N 1
ATOM 6239 C CA . ALA A 1 863 ? -11.454 -5.632 33.703 1.00 85.62 863 ALA A CA 1
ATOM 6240 C C . ALA A 1 863 ? -9.964 -5.459 33.334 1.00 85.62 863 ALA A C 1
ATOM 6242 O O . ALA A 1 863 ? -9.161 -6.327 33.677 1.00 85.62 863 ALA A O 1
ATOM 6243 N N . ALA A 1 864 ? -9.570 -4.378 32.644 1.00 85.00 864 ALA A N 1
ATOM 6244 C CA . ALA A 1 864 ? -8.170 -4.134 32.292 1.00 85.00 864 ALA A CA 1
ATOM 6245 C C . ALA A 1 864 ? -7.259 -4.137 33.534 1.00 85.00 864 ALA A C 1
ATOM 6247 O O . ALA A 1 864 ? -7.652 -3.732 34.631 1.00 85.00 864 ALA A O 1
ATOM 6248 N N . ALA A 1 865 ? -6.026 -4.615 33.355 1.00 81.75 865 ALA A N 1
ATOM 6249 C CA . ALA A 1 865 ? -5.058 -4.708 34.440 1.00 81.75 865 ALA A CA 1
ATOM 6250 C C . ALA A 1 865 ? -4.618 -3.317 34.928 1.00 81.75 865 ALA A C 1
ATOM 6252 O O . ALA A 1 865 ? -4.640 -2.338 34.180 1.00 81.75 865 ALA A O 1
ATOM 6253 N N . ALA A 1 866 ? -4.174 -3.234 36.183 1.00 80.06 866 ALA A N 1
ATOM 6254 C CA . ALA A 1 866 ? -3.589 -2.009 36.717 1.00 80.06 866 ALA A CA 1
ATOM 6255 C C . ALA A 1 866 ? -2.268 -1.671 36.000 1.00 80.06 866 ALA A C 1
ATOM 6257 O O . ALA A 1 866 ? -1.469 -2.561 35.701 1.00 80.06 866 ALA A O 1
ATOM 6258 N N . CYS A 1 867 ? -2.011 -0.387 35.748 1.00 77.19 867 CYS A N 1
ATOM 6259 C CA . CYS A 1 867 ? -0.742 0.059 35.174 1.00 77.19 867 CYS A CA 1
ATOM 6260 C C . CYS A 1 867 ? 0.415 -0.182 36.168 1.00 77.19 867 CYS A C 1
ATOM 6262 O O . CYS A 1 867 ? 0.329 0.227 37.324 1.00 77.19 867 CYS A O 1
ATOM 6264 N N . SER A 1 868 ? 1.525 -0.790 35.729 1.00 67.50 868 SER A N 1
ATOM 6265 C CA . SER A 1 868 ? 2.631 -1.197 36.622 1.00 67.50 868 SER A CA 1
ATOM 6266 C C . SER A 1 868 ? 3.436 -0.050 37.266 1.00 67.50 868 SER A C 1
ATOM 6268 O O . SER A 1 868 ? 4.174 -0.305 38.213 1.00 67.50 868 SER A O 1
ATOM 6270 N N . THR A 1 869 ? 3.288 1.203 36.811 1.00 57.97 869 THR A N 1
ATOM 6271 C CA . THR A 1 869 ? 3.842 2.425 37.444 1.00 57.97 869 THR A CA 1
ATOM 6272 C C . THR A 1 869 ? 2.961 3.647 37.140 1.00 57.97 869 THR A C 1
ATOM 6274 O O . THR A 1 869 ? 2.966 4.111 35.999 1.00 57.97 869 THR A O 1
ATOM 6277 N N . PRO A 1 870 ? 2.166 4.165 38.097 1.00 54.34 870 PRO A N 1
ATOM 6278 C CA . PRO A 1 870 ? 2.184 5.626 38.366 1.00 54.34 870 PRO A CA 1
ATOM 6279 C C . PRO A 1 870 ? 1.896 5.986 39.858 1.00 54.34 870 PRO A C 1
ATOM 6281 O O . PRO A 1 870 ? 1.223 5.203 40.527 1.00 54.34 870 PRO A O 1
ATOM 6284 N N . PRO A 1 871 ? 2.383 7.127 40.426 1.00 49.56 871 PRO A N 1
ATOM 6285 C CA . PRO A 1 871 ? 2.004 8.468 39.958 1.00 49.56 871 PRO A CA 1
ATOM 6286 C C . PRO A 1 871 ? 3.106 9.552 40.032 1.00 49.56 871 PRO A C 1
ATOM 6288 O O . PRO A 1 871 ? 3.563 9.967 41.096 1.00 49.56 871 PRO A O 1
ATOM 6291 N N . GLY A 1 872 ? 3.446 10.099 38.866 1.00 54.75 872 GLY A N 1
ATOM 6292 C CA . GLY A 1 872 ? 3.681 11.536 38.706 1.00 54.75 872 GLY A CA 1
ATOM 6293 C C . GLY A 1 872 ? 2.424 12.198 38.116 1.00 54.75 872 GLY A C 1
ATOM 6294 O O . GLY A 1 872 ? 1.416 11.514 37.931 1.00 54.75 872 GLY A O 1
ATOM 6295 N N . PRO A 1 873 ? 2.432 13.507 37.808 1.00 60.84 873 PRO A N 1
ATOM 6296 C CA . PRO A 1 873 ? 1.284 14.174 37.191 1.00 60.84 873 PRO A CA 1
ATOM 6297 C C . PRO A 1 873 ? 0.837 13.454 35.907 1.00 60.84 873 PRO A C 1
ATOM 6299 O O . PRO A 1 873 ? 1.676 12.989 35.142 1.00 60.84 873 PRO A O 1
ATOM 6302 N N . THR A 1 874 ? -0.476 13.366 35.673 1.00 62.69 874 THR A N 1
ATOM 6303 C CA . THR A 1 874 ? -1.138 12.499 34.674 1.00 62.69 874 THR A CA 1
ATOM 6304 C C . THR A 1 874 ? -0.536 12.559 33.259 1.00 62.69 874 THR A C 1
ATOM 6306 O O . THR A 1 874 ? -0.419 11.541 32.581 1.00 62.69 874 THR A O 1
ATOM 6309 N N . TRP A 1 875 ? -0.054 13.722 32.824 1.00 61.09 875 TRP A N 1
ATOM 6310 C CA . TRP A 1 875 ? 0.628 13.882 31.535 1.00 61.09 875 TRP A CA 1
ATOM 6311 C C . TRP A 1 875 ? 1.949 13.084 31.431 1.00 61.09 875 TRP A C 1
ATOM 6313 O O . TRP A 1 875 ? 2.368 12.703 30.342 1.00 61.09 875 TRP A O 1
ATOM 6323 N N . GLN A 1 876 ? 2.617 12.781 32.551 1.00 63.28 876 GLN A N 1
ATOM 6324 C CA . GLN A 1 876 ? 3.781 11.891 32.578 1.00 63.28 876 GLN A CA 1
ATOM 6325 C C . GLN A 1 876 ? 3.395 10.448 32.281 1.00 63.28 876 GLN A C 1
ATOM 6327 O O . GLN A 1 876 ? 4.181 9.770 31.633 1.00 63.28 876 GLN A O 1
ATOM 6332 N N . ALA A 1 877 ? 2.202 9.999 32.684 1.00 63.06 877 ALA A N 1
ATOM 6333 C CA . ALA A 1 877 ? 1.701 8.674 32.323 1.00 63.06 877 ALA A CA 1
ATOM 6334 C C . ALA A 1 877 ? 1.480 8.574 30.809 1.00 63.06 877 ALA A C 1
ATOM 6336 O O . ALA A 1 877 ? 1.888 7.590 30.200 1.00 63.06 877 ALA A O 1
ATOM 6337 N N . LEU A 1 878 ? 0.959 9.641 30.187 1.00 66.56 878 LEU A N 1
ATOM 6338 C CA . LEU A 1 878 ? 0.877 9.738 28.730 1.00 66.56 878 LEU A CA 1
ATOM 6339 C C . LEU A 1 878 ? 2.272 9.605 28.093 1.00 66.56 878 LEU A C 1
ATOM 6341 O O . LEU A 1 878 ? 2.403 8.886 27.119 1.00 66.56 878 LEU A O 1
ATOM 6345 N N . ARG A 1 879 ? 3.330 10.202 28.665 1.00 59.94 879 ARG A N 1
ATOM 6346 C CA . ARG A 1 879 ? 4.718 10.090 28.154 1.00 59.94 879 ARG A CA 1
ATOM 6347 C C . ARG A 1 879 ? 5.412 8.755 28.425 1.00 59.94 879 ARG A C 1
ATOM 6349 O O . ARG A 1 879 ? 6.241 8.336 27.624 1.00 59.94 879 ARG A O 1
ATOM 6356 N N . GLN A 1 880 ? 5.150 8.156 29.583 1.00 52.19 880 GLN A N 1
ATOM 6357 C CA . GLN A 1 880 ? 5.860 6.985 30.108 1.00 52.19 880 GLN A CA 1
ATOM 6358 C C . GLN A 1 880 ? 5.209 5.659 29.720 1.00 52.19 880 GLN A C 1
ATOM 6360 O O . GLN A 1 880 ? 5.856 4.631 29.897 1.00 52.19 880 GLN A O 1
ATOM 6365 N N .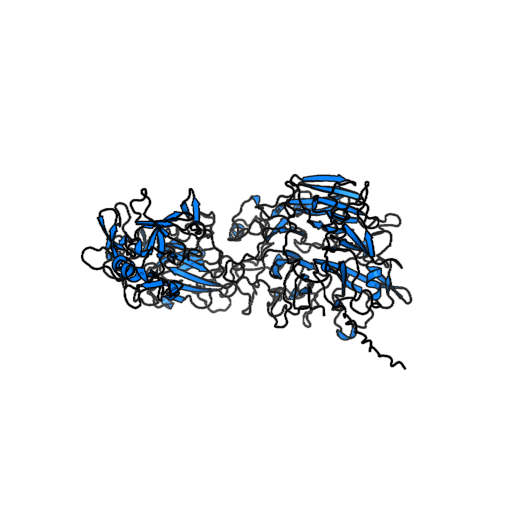 ALA A 1 881 ? 3.972 5.684 29.206 1.00 50.72 881 ALA A N 1
ATOM 6366 C CA . ALA A 1 881 ? 3.295 4.555 28.576 1.00 50.72 881 ALA A CA 1
ATOM 6367 C C . ALA A 1 881 ? 4.283 3.817 27.656 1.00 50.72 881 ALA A C 1
ATOM 6369 O O . ALA A 1 881 ? 4.667 4.373 26.622 1.00 50.72 881 ALA A O 1
ATOM 6370 N N . PRO A 1 882 ? 4.816 2.646 28.047 1.00 49.31 882 PRO A N 1
ATOM 6371 C CA . PRO A 1 882 ? 5.966 2.115 27.349 1.00 49.31 882 PRO A CA 1
ATOM 6372 C C . PRO A 1 882 ? 5.546 1.619 25.976 1.00 49.31 882 PRO A C 1
ATOM 6374 O O . PRO A 1 882 ? 4.586 0.863 25.852 1.00 49.31 882 PRO A O 1
ATOM 6377 N N . ASN A 1 883 ? 6.371 1.969 24.988 1.00 49.28 883 ASN A N 1
ATOM 6378 C CA . ASN A 1 883 ? 6.855 1.080 23.937 1.00 49.28 883 ASN A CA 1
ATOM 6379 C C . ASN A 1 883 ? 6.353 -0.363 24.116 1.00 49.28 883 ASN A C 1
ATOM 6381 O O . ASN A 1 883 ? 6.760 -1.041 25.066 1.00 49.28 883 ASN A O 1
ATOM 6385 N N . ALA A 1 884 ? 5.552 -0.832 23.159 1.00 42.41 884 ALA A N 1
ATOM 6386 C CA . ALA A 1 884 ? 4.929 -2.155 23.052 1.00 42.41 884 ALA A CA 1
ATOM 6387 C C . ALA A 1 884 ? 5.855 -3.390 23.206 1.00 42.41 884 ALA A C 1
ATOM 6389 O O . ALA A 1 884 ? 5.426 -4.518 23.003 1.00 42.41 884 ALA A O 1
ATOM 6390 N N . MET A 1 885 ? 7.128 -3.207 23.564 1.00 44.88 885 MET A N 1
ATOM 6391 C CA . MET A 1 885 ? 8.178 -4.227 23.607 1.00 44.88 885 MET A CA 1
ATOM 6392 C C . MET A 1 885 ? 8.548 -4.713 25.015 1.00 44.88 885 MET A C 1
ATOM 6394 O O . MET A 1 885 ? 9.267 -5.699 25.127 1.00 44.88 885 MET A O 1
ATOM 6398 N N . ASN A 1 886 ? 8.053 -4.082 26.088 1.00 45.88 886 ASN A N 1
ATOM 6399 C CA . ASN A 1 886 ? 8.436 -4.440 27.466 1.00 45.88 886 ASN A CA 1
ATOM 6400 C C . ASN A 1 886 ? 7.403 -5.307 28.220 1.00 45.88 886 ASN A C 1
ATOM 6402 O O . ASN A 1 886 ? 7.524 -5.462 29.433 1.00 45.88 886 ASN A O 1
ATOM 6406 N N . GLY A 1 887 ? 6.381 -5.848 27.543 1.00 51.38 887 GLY A N 1
ATOM 6407 C CA . GLY A 1 887 ? 5.415 -6.779 28.155 1.00 51.38 887 GLY A CA 1
ATOM 6408 C C . GLY A 1 887 ? 4.405 -6.150 29.128 1.00 51.38 887 GLY A C 1
ATOM 6409 O O . GLY A 1 887 ? 3.944 -6.824 30.045 1.00 51.38 887 GLY A O 1
ATOM 6410 N N . TRP A 1 888 ? 4.073 -4.867 28.957 1.00 56.25 888 TRP A N 1
ATOM 6411 C CA . TRP A 1 888 ? 3.090 -4.158 29.789 1.00 56.25 888 TRP A CA 1
ATOM 6412 C C . TRP A 1 888 ? 1.653 -4.426 29.312 1.00 56.25 888 TRP A C 1
ATOM 6414 O O . TRP A 1 888 ? 1.443 -4.566 28.104 1.00 56.25 888 TRP A O 1
ATOM 6424 N N . PRO A 1 889 ? 0.655 -4.461 30.218 1.00 69.75 889 PRO A N 1
ATOM 6425 C CA . PRO A 1 889 ? -0.745 -4.549 29.821 1.00 69.75 889 PRO A CA 1
ATOM 6426 C C . PRO A 1 889 ? -1.182 -3.256 29.117 1.00 69.75 889 PRO A C 1
ATOM 6428 O O . PRO A 1 889 ? -0.934 -2.160 29.615 1.00 69.75 889 PRO A O 1
ATOM 6431 N N . ASN A 1 890 ? -1.836 -3.390 27.966 1.00 77.31 890 ASN A N 1
ATOM 6432 C CA . ASN A 1 890 ? -2.465 -2.295 27.235 1.00 77.31 890 ASN A CA 1
ATOM 6433 C C . ASN A 1 890 ? -3.837 -2.773 26.743 1.00 77.31 890 ASN A C 1
ATOM 6435 O O . ASN A 1 890 ? -3.900 -3.829 26.110 1.00 77.31 890 ASN A O 1
ATOM 6439 N N . PRO A 1 891 ? -4.923 -2.040 27.016 1.00 84.50 891 PRO A N 1
ATOM 6440 C CA . PRO A 1 891 ? -5.004 -0.878 27.911 1.00 84.50 891 PRO A CA 1
ATOM 6441 C C . PRO A 1 891 ? -4.726 -1.237 29.377 1.00 84.50 891 PRO A C 1
ATOM 6443 O O . PRO A 1 891 ? -4.788 -2.404 29.768 1.00 84.50 891 PRO A O 1
ATOM 6446 N N . CYS A 1 892 ? -4.456 -0.224 30.201 1.00 83.38 892 CYS A N 1
ATOM 6447 C CA . CYS A 1 892 ? -4.326 -0.388 31.649 1.00 83.38 892 CYS A CA 1
ATOM 6448 C C . CYS A 1 892 ? -5.066 0.707 32.424 1.00 83.38 892 CYS A C 1
ATOM 6450 O O . CYS A 1 892 ? -5.262 1.819 31.923 1.00 83.38 892 CYS A O 1
ATOM 6452 N N . LEU A 1 893 ? -5.473 0.383 33.655 1.00 86.12 893 LEU A N 1
ATOM 6453 C CA . LEU A 1 893 ? -6.196 1.286 34.552 1.00 86.12 893 LEU A CA 1
ATOM 6454 C C . LEU A 1 893 ? -5.285 1.856 35.645 1.00 86.12 893 LEU A C 1
ATOM 6456 O O . LEU A 1 893 ? -4.408 1.164 36.165 1.00 86.12 893 LEU A O 1
ATOM 6460 N N . TYR A 1 894 ? -5.518 3.105 36.040 1.00 83.06 894 TYR A N 1
ATOM 6461 C CA . TYR A 1 894 ? -4.876 3.738 37.196 1.00 83.06 894 TYR A CA 1
ATOM 6462 C C . TYR A 1 894 ? -5.787 4.794 37.837 1.00 83.06 894 TYR A C 1
ATOM 6464 O O . TYR A 1 894 ? -6.779 5.213 37.243 1.00 83.06 894 TYR A O 1
ATOM 6472 N N . VAL A 1 895 ? -5.458 5.225 39.057 1.00 82.88 895 VAL A N 1
ATOM 6473 C CA . VAL A 1 895 ? -6.188 6.277 39.784 1.00 82.88 895 VAL A CA 1
ATOM 6474 C C . VAL A 1 895 ? -5.347 7.554 39.826 1.00 82.88 895 VAL A C 1
ATOM 6476 O O . VAL A 1 895 ? -4.148 7.494 40.100 1.00 82.88 895 VAL A O 1
ATOM 6479 N N . GLY A 1 896 ? -5.955 8.715 39.569 1.00 80.44 896 GLY A N 1
ATOM 6480 C CA . GLY A 1 896 ? -5.270 10.012 39.647 1.00 80.44 896 GLY A CA 1
ATOM 6481 C C . GLY A 1 896 ? -6.202 11.215 39.504 1.00 80.44 896 GLY A C 1
ATOM 6482 O O . GLY A 1 896 ? -7.381 11.058 39.195 1.00 80.44 896 GLY A O 1
ATOM 6483 N N . THR A 1 897 ? -5.675 12.423 39.712 1.00 83.19 897 THR A N 1
ATOM 6484 C CA . THR A 1 897 ? -6.432 13.680 39.563 1.00 83.19 897 THR A CA 1
ATOM 6485 C C . THR A 1 897 ? -6.529 14.118 38.103 1.00 83.19 897 THR A C 1
ATOM 6487 O O . THR A 1 897 ? -5.612 13.886 37.307 1.00 83.19 897 THR A O 1
ATOM 6490 N N . ASN A 1 898 ? -7.642 14.747 37.722 1.00 82.69 898 ASN A N 1
ATOM 6491 C CA . ASN A 1 898 ? -7.853 15.312 36.385 1.00 82.69 898 ASN A CA 1
ATOM 6492 C C . ASN A 1 898 ? -6.945 16.538 36.156 1.00 82.69 898 ASN A C 1
ATOM 6494 O O . ASN A 1 898 ? -6.993 17.511 36.903 1.00 82.69 898 ASN A O 1
ATOM 6498 N N . ALA A 1 899 ? -6.106 16.501 35.120 1.00 77.56 899 ALA A N 1
ATOM 6499 C CA . ALA A 1 899 ? -5.201 17.587 34.745 1.00 77.56 899 ALA A CA 1
ATOM 6500 C C . ALA A 1 899 ? -5.953 18.805 34.184 1.00 77.56 899 ALA A C 1
ATOM 6502 O O . ALA A 1 899 ? -5.480 19.932 34.324 1.00 77.56 899 ALA A O 1
ATOM 6503 N N . ASP A 1 900 ? -7.131 18.580 33.599 1.00 77.12 900 ASP A N 1
ATOM 6504 C CA . ASP A 1 900 ? -8.051 19.599 33.089 1.00 77.12 900 ASP A CA 1
ATOM 6505 C C . ASP A 1 900 ? -9.070 20.078 34.137 1.00 77.12 900 ASP A C 1
ATOM 6507 O O . ASP A 1 900 ? -9.907 20.918 33.810 1.00 77.12 900 ASP A O 1
ATOM 6511 N N . ALA A 1 901 ? -9.008 19.604 35.392 1.00 79.38 901 ALA A N 1
ATOM 6512 C CA . ALA A 1 901 ? -10.064 19.814 36.391 1.00 79.38 901 ALA A CA 1
ATOM 6513 C C . ALA A 1 901 ? -10.505 21.283 36.519 1.00 79.38 901 ALA A C 1
ATOM 6515 O O . ALA A 1 901 ? -11.692 21.594 36.456 1.00 79.38 901 ALA A O 1
ATOM 6516 N N . ALA A 1 902 ? -9.546 22.213 36.591 1.00 72.81 902 ALA A N 1
ATOM 6517 C CA . ALA A 1 902 ? -9.831 23.644 36.686 1.00 72.81 902 ALA A CA 1
ATOM 6518 C C . ALA A 1 902 ? -10.511 24.227 35.429 1.00 72.81 902 ALA A C 1
ATOM 6520 O O . ALA A 1 902 ? -11.304 25.159 35.545 1.00 72.81 902 ALA A O 1
ATOM 6521 N N . GLN A 1 903 ? -10.217 23.695 34.236 1.00 72.62 903 GLN A N 1
ATOM 6522 C CA . GLN A 1 903 ? -10.806 24.149 32.969 1.00 72.62 903 GLN A CA 1
ATOM 6523 C C . GLN A 1 903 ? -12.255 23.676 32.810 1.00 72.62 903 GLN A C 1
ATOM 6525 O O . GLN A 1 903 ? -13.077 24.396 32.245 1.00 72.62 903 GLN A O 1
ATOM 6530 N N . VAL A 1 904 ? -12.574 22.485 33.323 1.00 73.62 904 VAL A N 1
ATOM 6531 C CA . VAL A 1 904 ? -13.922 21.898 33.259 1.00 73.62 904 VAL A CA 1
ATOM 6532 C C . VAL A 1 904 ? -14.747 22.091 34.538 1.00 73.62 904 VAL A C 1
ATOM 6534 O O . VAL A 1 904 ? -15.878 21.620 34.598 1.00 73.62 904 VAL A O 1
ATOM 6537 N N . GLY A 1 905 ? -14.241 22.822 35.537 1.00 74.00 905 GLY A N 1
ATOM 6538 C CA . GLY A 1 905 ? -14.968 23.118 36.780 1.00 74.00 905 GLY A CA 1
ATOM 6539 C C . GLY A 1 905 ? -15.135 21.914 37.715 1.00 74.00 905 GLY A C 1
ATOM 6540 O O . GLY A 1 905 ? -16.102 21.862 38.473 1.00 74.00 905 GLY A O 1
ATOM 6541 N N . ASP A 1 906 ? -14.222 20.950 37.623 1.00 76.75 906 ASP A N 1
ATOM 6542 C CA . ASP A 1 906 ? -14.121 19.766 38.479 1.00 76.75 906 ASP A CA 1
ATOM 6543 C C . ASP A 1 906 ? -13.231 20.059 39.704 1.00 76.75 906 ASP A C 1
ATOM 6545 O O . ASP A 1 906 ? -12.413 20.986 39.678 1.00 76.75 906 ASP A O 1
ATOM 6549 N N . ASP A 1 907 ? -13.371 19.284 40.782 1.00 81.00 907 ASP A N 1
ATOM 6550 C CA . ASP A 1 907 ? -12.509 19.432 41.963 1.00 81.00 907 ASP A CA 1
ATOM 6551 C C . ASP A 1 907 ? -11.087 18.932 41.631 1.00 81.00 907 ASP A C 1
ATOM 6553 O O . ASP A 1 907 ? -10.902 17.742 41.372 1.00 81.00 907 ASP A O 1
ATOM 6557 N N . PRO A 1 908 ? -10.047 19.791 41.652 1.00 79.56 908 PRO A N 1
ATOM 6558 C CA . PRO A 1 908 ? -8.683 19.386 41.306 1.00 79.56 908 PRO A CA 1
ATOM 6559 C C . PRO A 1 908 ? -8.076 18.349 42.265 1.00 79.56 908 PRO A C 1
ATOM 6561 O O . PRO A 1 908 ? -7.052 17.747 41.931 1.00 79.56 908 PRO A O 1
ATOM 6564 N N . ALA A 1 909 ? -8.670 18.144 43.446 1.00 81.19 909 ALA A N 1
ATOM 6565 C CA . ALA A 1 909 ? -8.265 17.115 44.398 1.00 81.19 909 ALA A CA 1
ATOM 6566 C C . ALA A 1 909 ? -9.023 15.785 44.224 1.00 81.19 909 ALA A C 1
ATOM 6568 O O . ALA A 1 909 ? -8.631 14.788 44.839 1.00 81.19 909 ALA A O 1
ATOM 6569 N N . ALA A 1 910 ? -10.079 15.742 43.404 1.00 80.25 910 ALA A N 1
ATOM 6570 C CA . ALA A 1 910 ? -10.854 14.529 43.183 1.00 80.25 910 ALA A CA 1
ATOM 6571 C C . ALA A 1 910 ? -10.032 13.465 42.440 1.00 80.25 910 ALA A C 1
ATOM 6573 O O . ALA A 1 910 ? -9.301 13.744 41.485 1.00 80.25 910 ALA A O 1
ATOM 6574 N N . LEU A 1 911 ? -10.144 12.223 42.912 1.00 82.25 911 LEU A N 1
ATOM 6575 C CA . LEU A 1 911 ? -9.505 11.062 42.304 1.00 82.25 911 LEU A CA 1
ATOM 6576 C C . LEU A 1 911 ? -10.471 10.384 41.339 1.00 82.25 911 LEU A C 1
ATOM 6578 O O . LEU A 1 911 ? -11.596 10.058 41.711 1.00 82.25 911 LEU A O 1
ATOM 6582 N N . HIS A 1 912 ? -9.981 10.106 40.135 1.00 84.25 912 HIS A N 1
ATOM 6583 C CA . HIS A 1 912 ? -10.732 9.443 39.078 1.00 84.25 912 HIS A CA 1
ATOM 6584 C C . HIS A 1 912 ? -10.021 8.178 38.626 1.00 84.25 912 HIS A C 1
ATOM 6586 O O . HIS A 1 912 ? -8.788 8.086 38.670 1.00 84.25 912 HIS A O 1
ATOM 6592 N N . VAL A 1 913 ? -10.809 7.210 38.168 1.00 86.88 913 VAL A N 1
ATOM 6593 C CA . VAL A 1 913 ? -10.306 6.016 37.497 1.00 86.88 913 VAL A CA 1
ATOM 6594 C C . VAL A 1 913 ? -10.090 6.354 36.030 1.00 86.88 913 VAL A C 1
ATOM 6596 O O . VAL A 1 913 ? -10.983 6.863 35.346 1.00 86.88 913 VAL A O 1
ATOM 6599 N N . LYS A 1 914 ? -8.884 6.063 35.554 1.00 87.88 914 LYS A N 1
ATOM 6600 C CA . LYS A 1 914 ? -8.398 6.430 34.229 1.00 87.88 914 LYS A CA 1
ATOM 6601 C C . LYS A 1 914 ? -7.933 5.200 33.481 1.00 87.88 914 LYS A C 1
ATOM 6603 O O . LYS A 1 914 ? -7.304 4.324 34.070 1.00 87.88 914 LYS A O 1
ATOM 6608 N N . ALA A 1 915 ? -8.194 5.168 32.182 1.00 89.38 915 ALA A N 1
ATOM 6609 C CA . ALA A 1 915 ? -7.602 4.211 31.266 1.00 89.38 915 ALA A CA 1
ATOM 6610 C C . ALA A 1 915 ? -6.569 4.908 30.389 1.00 89.38 915 ALA A C 1
ATOM 6612 O O . ALA A 1 915 ? -6.884 5.862 29.675 1.00 89.38 915 ALA A O 1
ATOM 6613 N N . LEU A 1 916 ? -5.346 4.391 30.421 1.00 86.38 916 LEU A N 1
ATOM 6614 C CA . LEU A 1 916 ? -4.343 4.675 29.410 1.00 86.38 916 LEU A CA 1
ATOM 6615 C C . LEU A 1 916 ? -4.562 3.695 28.257 1.00 86.38 916 LEU A C 1
ATOM 6617 O O . LEU A 1 916 ? -4.493 2.478 28.450 1.00 86.38 916 LEU A O 1
ATOM 6621 N N . PHE A 1 917 ? -4.845 4.238 27.077 1.00 88.00 917 PHE A N 1
ATOM 6622 C CA . PHE A 1 917 ? -5.047 3.462 25.863 1.00 88.00 917 PHE A CA 1
ATOM 6623 C C . PHE A 1 917 ? -4.063 3.906 24.788 1.00 88.00 917 PHE A C 1
ATOM 6625 O O . PHE A 1 917 ? -3.902 5.100 24.518 1.00 88.00 917 PHE A O 1
ATOM 6632 N N . GLU A 1 918 ? -3.450 2.924 24.140 1.00 81.75 918 GLU A N 1
ATOM 6633 C CA . GLU A 1 918 ? -2.634 3.122 22.953 1.00 81.75 918 GLU A CA 1
ATOM 6634 C C . GLU A 1 918 ? -3.013 2.090 21.895 1.00 81.75 918 GLU A C 1
ATOM 6636 O O . GLU A 1 918 ? -3.119 0.900 22.176 1.00 81.75 918 GLU A O 1
ATOM 6641 N N . ASN A 1 919 ? -3.184 2.525 20.655 1.00 79.19 919 ASN A N 1
ATOM 6642 C CA . ASN A 1 919 ? -3.192 1.613 19.524 1.00 79.19 919 ASN A CA 1
ATOM 6643 C C . ASN A 1 919 ? -2.188 2.075 18.469 1.00 79.19 919 ASN A C 1
ATOM 6645 O O . ASN A 1 919 ? -1.371 2.968 18.686 1.00 79.19 919 ASN A O 1
ATOM 6649 N N . ALA A 1 920 ? -2.267 1.439 17.308 1.00 72.62 920 ALA A N 1
ATOM 6650 C CA . ALA A 1 920 ? -1.496 1.775 16.126 1.00 72.62 920 ALA A CA 1
ATOM 6651 C C . ALA A 1 920 ? -1.474 3.290 15.817 1.00 72.62 920 ALA A C 1
ATOM 6653 O O . ALA A 1 920 ? -0.443 3.840 15.435 1.00 72.62 920 ALA A O 1
ATOM 6654 N N . ASP A 1 921 ? -2.605 3.976 15.948 1.00 74.44 921 ASP A N 1
ATOM 6655 C CA . ASP A 1 921 ? -2.795 5.309 15.377 1.00 74.44 921 ASP A CA 1
ATOM 6656 C C . ASP A 1 921 ? -2.807 6.419 16.427 1.00 74.44 921 ASP A C 1
ATOM 6658 O O . ASP A 1 921 ? -2.344 7.521 16.134 1.00 74.44 921 ASP A O 1
ATOM 6662 N N . ALA A 1 922 ? -3.332 6.153 17.625 1.00 80.81 922 ALA A N 1
ATOM 6663 C CA . ALA A 1 922 ? -3.571 7.162 18.647 1.00 80.81 922 ALA A CA 1
ATOM 6664 C C . ALA A 1 922 ? -3.297 6.645 20.065 1.00 80.81 922 ALA A C 1
ATOM 6666 O O . ALA A 1 922 ? -3.507 5.477 20.394 1.00 80.81 922 ALA A O 1
ATOM 6667 N N . ARG A 1 923 ? -2.886 7.578 20.924 1.00 82.75 923 ARG A N 1
ATOM 6668 C CA . ARG A 1 923 ? -2.715 7.399 22.364 1.00 82.75 923 ARG A CA 1
ATOM 6669 C C . ARG A 1 923 ? -3.471 8.491 23.103 1.00 82.75 923 ARG A C 1
ATOM 6671 O O . ARG A 1 923 ? -3.287 9.669 22.803 1.00 82.75 923 ARG A O 1
ATOM 6678 N N . PHE A 1 924 ? -4.288 8.125 24.078 1.00 87.31 924 PHE A N 1
ATOM 6679 C CA . PHE A 1 924 ? -5.056 9.080 24.876 1.00 87.31 924 PHE A CA 1
ATOM 6680 C C . PHE A 1 924 ? -5.376 8.505 26.257 1.00 87.31 924 PHE A C 1
ATOM 6682 O O . PHE A 1 924 ? -5.156 7.322 26.526 1.00 87.31 924 PHE A O 1
ATOM 6689 N N . ILE A 1 925 ? -5.892 9.363 27.136 1.00 88.44 925 ILE A N 1
ATOM 6690 C CA . ILE A 1 925 ? -6.365 8.977 28.465 1.00 88.44 925 ILE A CA 1
ATOM 6691 C C . ILE A 1 925 ? -7.872 9.207 28.527 1.00 88.44 925 ILE A C 1
ATOM 6693 O O . ILE A 1 925 ? -8.349 10.318 28.293 1.00 88.44 925 ILE A O 1
ATOM 6697 N N . LEU A 1 926 ? -8.610 8.143 28.834 1.00 91.88 926 LEU A N 1
ATOM 6698 C CA . LEU A 1 926 ? -10.040 8.192 29.125 1.00 91.88 926 LEU A CA 1
ATOM 6699 C C . LEU A 1 926 ? -10.209 8.261 30.647 1.00 91.88 926 LEU A C 1
ATOM 6701 O O . LEU A 1 926 ? -9.736 7.370 31.350 1.00 91.88 926 LEU A O 1
ATOM 6705 N N . THR A 1 927 ? -10.847 9.312 31.156 1.00 89.62 927 THR A N 1
ATOM 6706 C CA . THR A 1 927 ? -11.037 9.552 32.600 1.00 89.62 927 THR A CA 1
ATOM 6707 C C . THR A 1 927 ? -12.508 9.436 33.010 1.00 89.62 927 THR A C 1
ATOM 6709 O O . THR A 1 927 ? -13.382 9.288 32.152 1.00 89.62 927 THR A O 1
ATOM 6712 N N . ASN A 1 92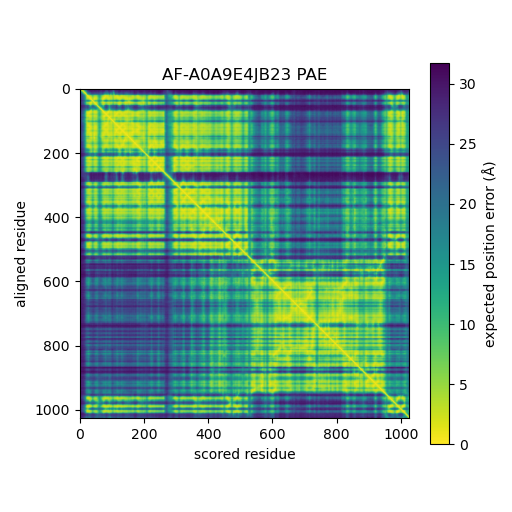8 ? -12.777 9.528 34.316 1.00 88.31 928 ASN A N 1
ATOM 6713 C CA . ASN A 1 928 ? -14.094 9.437 34.953 1.00 88.31 928 ASN A CA 1
ATOM 6714 C C . ASN A 1 928 ? -14.790 8.080 34.741 1.00 88.31 928 ASN A C 1
ATOM 6716 O O . ASN A 1 928 ? -16.013 8.007 34.600 1.00 88.31 928 ASN A O 1
ATOM 6720 N N . LEU A 1 929 ? -14.018 6.989 34.704 1.00 88.94 929 LEU A N 1
ATOM 6721 C CA . LEU A 1 929 ? -14.555 5.637 34.495 1.00 88.94 929 LEU A CA 1
ATOM 6722 C C . LEU A 1 929 ? -15.337 5.103 35.703 1.00 88.94 929 LEU A C 1
ATOM 6724 O O . LEU A 1 929 ? -16.088 4.140 35.576 1.00 88.94 929 LEU A O 1
ATOM 6728 N N . GLU A 1 930 ? -15.172 5.718 36.875 1.00 83.38 930 GLU A N 1
ATOM 6729 C CA . GLU A 1 930 ? -15.917 5.398 38.093 1.00 83.38 930 GLU A CA 1
ATOM 6730 C C . GLU A 1 930 ? -17.326 6.002 38.141 1.00 83.38 930 GLU A C 1
ATOM 6732 O O . GLU A 1 930 ? -18.094 5.684 39.051 1.00 83.38 930 GLU A O 1
ATOM 6737 N N . GLN A 1 931 ? -17.670 6.893 37.212 1.00 83.19 931 GLN A N 1
ATOM 6738 C CA . GLN A 1 931 ? -18.971 7.557 37.182 1.00 83.19 931 GLN A CA 1
ATOM 6739 C C . GLN A 1 931 ? -19.980 6.709 36.399 1.00 83.19 931 GLN A C 1
ATOM 6741 O O . GLN A 1 931 ? -19.598 6.062 35.423 1.00 83.19 931 GLN A O 1
ATOM 6746 N N . PRO A 1 932 ? -21.270 6.686 36.785 1.00 78.12 932 PRO A N 1
ATOM 6747 C CA . PRO A 1 932 ? -22.275 6.014 35.975 1.00 78.12 932 PRO A CA 1
ATOM 6748 C C . PRO A 1 932 ? -22.432 6.738 34.630 1.00 78.12 932 PRO A C 1
ATOM 6750 O O . PRO A 1 932 ? -22.279 7.949 34.534 1.00 78.12 932 PRO A O 1
ATOM 6753 N N . PHE A 1 933 ? -22.765 6.023 33.564 1.00 81.00 933 PHE A N 1
ATOM 6754 C CA . PHE A 1 933 ? -23.066 6.624 32.262 1.00 81.00 933 PHE A CA 1
ATOM 6755 C C . PHE A 1 933 ? -24.156 5.817 31.559 1.00 81.00 933 PHE A C 1
ATOM 6757 O O . PHE A 1 933 ? -24.491 4.706 31.964 1.00 81.00 933 PHE A O 1
ATOM 6764 N N . GLY A 1 934 ? -24.794 6.437 30.568 1.00 74.38 934 GLY A N 1
ATOM 6765 C CA . GLY A 1 934 ? -25.908 5.821 29.851 1.00 74.38 934 GLY A CA 1
ATOM 6766 C C . GLY A 1 934 ? -25.443 4.816 28.807 1.00 74.38 934 GLY A C 1
ATOM 6767 O O . GLY A 1 934 ? -24.302 4.860 28.343 1.00 74.38 934 GLY A O 1
ATOM 6768 N N . ASP A 1 935 ? -26.364 3.953 28.385 1.00 75.12 935 ASP A N 1
ATOM 6769 C CA . ASP A 1 935 ? -26.118 3.042 27.271 1.00 75.12 935 ASP A CA 1
ATOM 6770 C C . ASP A 1 935 ? -25.734 3.810 25.996 1.00 75.12 935 ASP A C 1
ATOM 6772 O O . ASP A 1 935 ? -26.314 4.854 25.679 1.00 75.12 935 ASP A O 1
ATOM 6776 N N . GLY A 1 936 ? -24.765 3.283 25.245 1.00 72.00 936 GLY A N 1
ATOM 6777 C CA . GLY A 1 936 ? -24.303 3.905 24.004 1.00 72.00 936 GLY A CA 1
ATOM 6778 C C . GLY A 1 936 ? -23.538 5.217 24.202 1.00 72.00 936 GLY A C 1
ATOM 6779 O O . GLY A 1 936 ? -23.414 5.984 23.237 1.00 72.00 936 GLY A O 1
ATOM 6780 N N . ALA A 1 937 ? -23.038 5.482 25.419 1.00 84.19 937 ALA A N 1
ATOM 6781 C CA . ALA A 1 937 ? -22.096 6.561 25.706 1.00 84.19 937 ALA A CA 1
ATOM 6782 C C . ALA A 1 937 ? -20.979 6.583 24.661 1.00 84.19 937 ALA A C 1
ATOM 6784 O O . ALA A 1 937 ? -20.346 5.565 24.395 1.00 84.19 937 ALA A O 1
ATOM 6785 N N . ASN A 1 938 ? -20.774 7.741 24.044 1.00 88.19 938 ASN A N 1
ATOM 6786 C CA . ASN A 1 938 ? -19.838 7.918 22.949 1.00 88.19 938 ASN A CA 1
ATOM 6787 C C . ASN A 1 938 ? -18.979 9.148 23.203 1.00 88.19 938 ASN A C 1
ATOM 6789 O O . ASN A 1 938 ? -19.499 10.259 23.322 1.00 88.19 938 ASN A O 1
ATOM 6793 N N . VAL A 1 939 ? -17.668 8.948 23.240 1.00 90.81 939 VAL A N 1
ATOM 6794 C CA . VAL A 1 939 ? -16.690 10.031 23.226 1.00 90.81 939 VAL A CA 1
ATOM 6795 C C . VAL A 1 939 ? -16.078 10.094 21.835 1.00 90.81 939 VAL A C 1
ATOM 6797 O O . VAL A 1 939 ? -15.484 9.126 21.368 1.00 90.81 939 VAL A O 1
ATOM 6800 N N . ALA A 1 940 ? -16.225 11.234 21.168 1.00 90.69 940 ALA A N 1
ATOM 6801 C CA . ALA A 1 940 ? -15.794 11.409 19.789 1.00 90.69 940 ALA A CA 1
ATOM 6802 C C . ALA A 1 940 ? -14.869 12.614 19.628 1.00 90.69 940 ALA A C 1
ATOM 6804 O O . ALA A 1 940 ? -15.079 13.675 20.223 1.00 90.69 940 ALA A O 1
ATOM 6805 N N . PHE A 1 941 ? -13.867 12.463 18.769 1.00 89.31 941 PHE A N 1
ATOM 6806 C CA . PHE A 1 941 ? -12.980 13.543 18.353 1.00 89.31 941 PHE A CA 1
ATOM 6807 C C . PHE A 1 941 ? -12.587 13.362 16.887 1.00 89.31 941 PHE A C 1
ATOM 6809 O O . PHE A 1 941 ? -12.671 12.269 16.334 1.00 89.31 941 PHE A O 1
ATOM 6816 N N . THR A 1 942 ? -12.177 14.443 16.231 1.00 85.75 942 THR A N 1
ATOM 6817 C CA . THR A 1 942 ? -11.702 14.395 14.840 1.00 85.75 942 THR A CA 1
ATOM 6818 C C . THR A 1 942 ? -10.219 14.710 14.804 1.00 85.75 942 THR A C 1
ATOM 6820 O O . THR A 1 942 ? -9.753 15.539 15.574 1.00 85.75 942 THR A O 1
ATOM 6823 N N . VAL A 1 943 ? -9.469 14.063 13.922 1.00 79.81 943 VAL A N 1
ATOM 6824 C CA . VAL A 1 943 ? -8.055 14.334 13.667 1.00 79.81 943 VAL A CA 1
ATOM 6825 C C . VAL A 1 943 ? -7.943 15.127 12.373 1.00 79.81 943 VAL A C 1
ATOM 6827 O O . VAL A 1 943 ? -8.470 14.719 11.340 1.00 79.81 943 VAL A O 1
ATOM 6830 N N . ARG A 1 944 ? -7.242 16.261 12.421 1.00 74.31 944 ARG A N 1
ATOM 6831 C CA . ARG A 1 944 ? -6.890 17.082 11.256 1.00 74.31 944 ARG A CA 1
ATOM 6832 C C . ARG A 1 944 ? -5.377 17.078 11.060 1.00 74.31 944 ARG A C 1
ATOM 6834 O O . ARG A 1 944 ? -4.627 17.138 12.032 1.00 74.31 944 ARG A O 1
ATOM 6841 N N . GLY A 1 945 ? -4.931 17.089 9.806 1.00 64.12 945 GLY A N 1
ATOM 6842 C CA . GLY A 1 945 ? -3.527 16.820 9.473 1.00 64.12 945 GLY A CA 1
ATOM 6843 C C . GLY A 1 945 ? -3.236 15.318 9.502 1.00 64.12 945 GLY A C 1
ATOM 6844 O O . GLY A 1 945 ? -4.143 14.530 9.754 1.00 64.12 945 GLY A O 1
ATOM 6845 N N . GLY A 1 946 ? -1.995 14.926 9.228 1.00 64.25 946 GLY A N 1
ATOM 6846 C CA . GLY A 1 946 ? -1.603 13.531 9.076 1.00 64.25 946 GLY A CA 1
ATOM 6847 C C . GLY A 1 946 ? -0.947 13.203 7.735 1.00 64.25 946 GLY A C 1
ATOM 6848 O O . GLY A 1 946 ? -0.532 14.099 6.995 1.00 64.25 946 GLY A O 1
ATOM 6849 N N . PHE A 1 947 ? -0.868 11.907 7.423 1.00 58.31 947 PHE A N 1
ATOM 6850 C CA . PHE A 1 947 ? -0.602 11.406 6.079 1.00 58.31 947 PHE A CA 1
ATOM 6851 C C . PHE A 1 947 ? -1.685 11.893 5.129 1.00 58.31 947 PHE A C 1
ATOM 6853 O O . PHE A 1 947 ? -2.873 11.653 5.321 1.00 58.31 947 PHE A O 1
ATOM 6860 N N . SER A 1 948 ? -1.239 12.587 4.095 1.00 55.03 948 SER A N 1
ATOM 6861 C CA . SER A 1 948 ? -1.978 12.775 2.863 1.00 55.03 948 SER A CA 1
ATOM 6862 C C . SER A 1 948 ? -1.027 12.306 1.773 1.00 55.03 948 SER A C 1
ATOM 6864 O O . SER A 1 948 ? 0.090 12.835 1.729 1.00 55.03 948 SER A O 1
ATOM 6866 N N . PRO A 1 949 ? -1.417 11.338 0.926 1.00 50.53 949 PRO A N 1
ATOM 6867 C CA . PRO A 1 949 ? -0.653 11.086 -0.281 1.00 50.53 949 PRO A CA 1
ATOM 6868 C C . PRO A 1 949 ? -0.650 12.371 -1.116 1.00 50.53 949 PRO A C 1
ATOM 6870 O O . PRO A 1 949 ? -1.608 13.158 -1.074 1.00 50.53 949 PRO A O 1
ATOM 6873 N N . ASP A 1 950 ? 0.433 12.596 -1.854 1.00 47.59 950 ASP A N 1
ATOM 6874 C CA . ASP A 1 950 ? 0.457 13.653 -2.854 1.00 47.59 950 ASP A CA 1
ATOM 6875 C C . ASP A 1 950 ? -0.434 13.202 -4.014 1.00 47.59 950 ASP A C 1
ATOM 6877 O O . ASP A 1 950 ? -0.016 12.484 -4.922 1.00 47.59 950 ASP A O 1
ATOM 6881 N N . ALA A 1 951 ? -1.701 13.608 -3.971 1.00 42.91 951 ALA A N 1
ATOM 6882 C CA . ALA A 1 951 ? -2.590 13.439 -5.104 1.00 42.91 951 ALA A CA 1
ATOM 6883 C C . ALA A 1 951 ? -2.050 14.279 -6.270 1.00 42.91 951 ALA A C 1
ATOM 6885 O O . ALA A 1 951 ? -1.835 15.489 -6.147 1.00 42.91 951 ALA A O 1
ATOM 6886 N N . VAL A 1 952 ? -1.884 13.653 -7.435 1.00 43.72 952 VAL A N 1
ATOM 6887 C CA . VAL A 1 952 ? -1.524 14.337 -8.693 1.00 43.72 952 VAL A CA 1
ATOM 6888 C C . VAL A 1 952 ? -2.665 15.268 -9.166 1.00 43.72 952 VAL A C 1
ATOM 6890 O O . VAL A 1 952 ? -2.525 16.015 -10.132 1.00 43.72 952 VAL A O 1
ATOM 6893 N N . ILE A 1 953 ? -3.810 15.254 -8.474 1.00 45.59 953 ILE A N 1
ATOM 6894 C CA . ILE A 1 953 ? -5.109 15.635 -9.018 1.00 45.59 953 ILE A CA 1
ATOM 6895 C C . ILE A 1 953 ? -5.851 16.591 -8.073 1.00 45.59 953 ILE A C 1
ATOM 6897 O O . ILE A 1 953 ? -6.528 16.156 -7.147 1.00 45.59 953 ILE A O 1
ATOM 6901 N N . VAL A 1 954 ? -5.803 17.898 -8.361 1.00 34.41 954 VAL A N 1
ATOM 6902 C CA . VAL A 1 954 ? -6.820 18.876 -7.920 1.00 34.41 954 VAL A CA 1
ATOM 6903 C C . VAL A 1 954 ? -6.932 20.008 -8.964 1.00 34.41 954 VAL A C 1
ATOM 6905 O O . VAL A 1 954 ? -6.082 20.895 -9.036 1.00 34.41 954 VAL A O 1
ATOM 6908 N N . GLY A 1 955 ? -7.977 19.994 -9.797 1.00 36.06 955 GLY A N 1
ATOM 6909 C CA . GLY A 1 955 ? -8.294 21.050 -10.770 1.00 36.06 955 GLY A CA 1
ATOM 6910 C C . GLY A 1 955 ? -9.383 20.647 -11.777 1.00 36.06 955 GLY A C 1
ATOM 6911 O O . GLY A 1 955 ? -9.251 19.641 -12.446 1.00 36.06 955 GLY A O 1
ATOM 6912 N N . SER A 1 956 ? -10.440 21.452 -11.924 1.00 33.81 956 SER A N 1
ATOM 6913 C CA . SER A 1 956 ? -11.728 21.173 -12.605 1.00 33.81 956 SER A CA 1
ATOM 6914 C C . SER A 1 956 ? -11.724 20.861 -14.121 1.00 33.81 956 SER A C 1
ATOM 6916 O O . SER A 1 956 ? -12.771 20.931 -14.759 1.00 33.81 956 SER A O 1
ATOM 6918 N N . THR A 1 957 ? -10.582 20.521 -14.707 1.00 41.97 957 THR A N 1
ATOM 6919 C CA . THR A 1 957 ? -10.426 20.019 -16.082 1.00 41.97 957 THR A CA 1
ATOM 6920 C C . THR A 1 957 ? -9.455 18.848 -16.003 1.00 41.97 957 THR A C 1
ATOM 6922 O O . THR A 1 957 ? -8.244 19.041 -16.065 1.00 41.97 957 THR A O 1
ATOM 6925 N N . PHE A 1 958 ? -9.991 17.660 -15.725 1.00 51.38 958 PHE A N 1
ATOM 6926 C CA . PHE A 1 958 ? -9.223 16.490 -15.306 1.00 51.38 958 PHE A CA 1
ATOM 6927 C C . PHE A 1 958 ? -9.079 15.462 -16.436 1.00 51.38 958 PHE A C 1
ATOM 6929 O O . PHE A 1 958 ? -10.095 15.107 -17.032 1.00 51.38 958 PHE A O 1
ATOM 6936 N N . PRO A 1 959 ? -7.880 14.900 -16.662 1.00 53.28 959 PRO A N 1
ATOM 6937 C CA . PRO A 1 959 ? -7.766 13.540 -17.165 1.00 53.28 959 PRO A CA 1
ATOM 6938 C C . PRO A 1 959 ? -8.078 12.537 -16.038 1.00 53.28 959 PRO A C 1
ATOM 6940 O O . PRO A 1 959 ? -7.459 12.585 -14.975 1.00 53.28 959 PRO A O 1
ATOM 6943 N N . GLU A 1 960 ? -9.040 11.641 -16.251 1.00 60.34 960 GLU A N 1
ATOM 6944 C CA . GLU A 1 960 ? -9.330 10.503 -15.366 1.00 60.34 960 GLU A CA 1
ATOM 6945 C C . GLU A 1 960 ? -8.208 9.456 -15.500 1.00 60.34 960 GLU A C 1
ATOM 6947 O O . GLU A 1 960 ? -7.983 8.940 -16.593 1.00 60.34 960 GLU A O 1
ATOM 6952 N N . ILE A 1 961 ? -7.459 9.176 -14.422 1.00 66.94 961 ILE A N 1
ATOM 6953 C CA . ILE A 1 961 ? -6.476 8.079 -14.428 1.00 66.94 961 ILE A CA 1
ATOM 6954 C C . ILE A 1 961 ? -7.248 6.777 -14.279 1.00 66.94 961 ILE A C 1
ATOM 6956 O O . ILE A 1 961 ? -7.909 6.570 -13.262 1.00 66.94 961 ILE A O 1
ATOM 6960 N N . ALA A 1 962 ? -7.152 5.907 -15.279 1.00 71.56 962 ALA A N 1
ATOM 6961 C CA . ALA A 1 962 ? -7.931 4.676 -15.302 1.00 71.56 962 ALA A CA 1
ATOM 6962 C C . ALA A 1 962 ? -7.068 3.432 -15.047 1.00 71.56 962 ALA A C 1
ATOM 6964 O O . ALA A 1 962 ? -7.405 2.628 -14.181 1.00 71.56 962 ALA A O 1
ATOM 6965 N N . VAL A 1 963 ? -5.952 3.262 -15.764 1.00 82.38 963 VAL A N 1
ATOM 6966 C CA . VAL A 1 963 ? -5.076 2.083 -15.647 1.00 82.38 963 VAL A CA 1
ATOM 6967 C C . VAL A 1 963 ? -3.605 2.514 -15.765 1.00 82.38 963 VAL A C 1
ATOM 6969 O O . VAL A 1 963 ? -3.019 2.416 -16.852 1.00 82.38 963 VAL A O 1
ATOM 6972 N N . PRO A 1 964 ? -2.979 2.987 -14.669 1.00 82.00 964 PRO A N 1
ATOM 6973 C CA . PRO A 1 964 ? -1.569 3.366 -14.674 1.00 82.00 964 PRO A CA 1
ATOM 6974 C C . PRO A 1 964 ? -0.683 2.134 -14.919 1.00 82.00 964 PRO A C 1
ATOM 6976 O O . PRO A 1 964 ? -0.862 1.103 -14.274 1.00 82.00 964 PRO A O 1
ATOM 6979 N N . THR A 1 965 ? 0.286 2.217 -15.838 1.00 87.19 965 THR A N 1
ATOM 6980 C CA . THR A 1 965 ? 1.096 1.054 -16.274 1.00 87.19 965 THR A CA 1
ATOM 6981 C C . THR A 1 965 ? 2.599 1.216 -16.086 1.00 87.19 965 THR A C 1
ATOM 6983 O O . THR A 1 965 ? 3.295 0.219 -15.843 1.00 87.19 965 THR A O 1
ATOM 6986 N N . ARG A 1 966 ? 3.126 2.442 -16.201 1.00 88.81 966 ARG A N 1
ATOM 6987 C CA . ARG A 1 966 ? 4.567 2.705 -16.072 1.00 88.81 966 ARG A CA 1
ATOM 6988 C C . ARG A 1 966 ? 4.878 4.095 -15.519 1.00 88.81 966 ARG A C 1
ATOM 6990 O O . ARG A 1 966 ? 4.212 5.064 -15.877 1.00 88.81 966 ARG A O 1
ATOM 6997 N N . LEU A 1 967 ? 5.929 4.191 -14.701 1.00 88.00 967 LEU A N 1
ATOM 6998 C CA . LEU A 1 967 ? 6.461 5.447 -14.162 1.00 88.00 967 LEU A CA 1
ATOM 6999 C C . LEU A 1 967 ? 7.948 5.597 -14.518 1.00 88.00 967 LEU A C 1
ATOM 7001 O O . LEU A 1 967 ? 8.736 4.672 -14.338 1.00 88.00 967 LEU A O 1
ATOM 7005 N N . LEU A 1 968 ? 8.346 6.760 -15.038 1.00 86.69 968 LEU A N 1
ATOM 7006 C CA . LEU A 1 968 ? 9.678 6.976 -15.616 1.00 86.69 968 LEU A CA 1
ATOM 7007 C C . LEU A 1 968 ? 10.250 8.353 -15.264 1.00 86.69 968 LEU A C 1
ATOM 7009 O O . LEU A 1 968 ? 9.556 9.363 -15.362 1.00 86.69 968 LEU A O 1
ATOM 7013 N N . ARG A 1 969 ? 11.549 8.422 -14.950 1.00 82.75 969 ARG A N 1
ATOM 7014 C CA . ARG A 1 969 ? 12.294 9.689 -14.882 1.00 82.75 969 ARG A CA 1
ATOM 7015 C C . ARG A 1 969 ? 12.606 10.170 -16.301 1.00 82.75 969 ARG A C 1
ATOM 7017 O O . ARG A 1 969 ? 13.154 9.414 -17.094 1.00 82.75 969 ARG A O 1
ATOM 7024 N N . GLY A 1 970 ? 12.282 11.422 -16.611 1.00 74.81 970 GLY A N 1
ATOM 7025 C CA . GLY A 1 970 ? 12.622 12.032 -17.892 1.00 74.81 970 GLY A CA 1
ATOM 7026 C C . GLY A 1 970 ? 14.008 12.686 -17.930 1.00 74.81 970 GLY A C 1
ATOM 7027 O O . GLY A 1 970 ? 14.571 13.002 -16.880 1.00 74.81 970 GLY A O 1
ATOM 7028 N N . PRO A 1 971 ? 14.537 12.951 -19.140 1.00 69.00 971 PRO A N 1
ATOM 7029 C CA . PRO A 1 971 ? 15.857 13.560 -19.339 1.00 69.00 971 PRO A CA 1
ATOM 7030 C C . PRO A 1 971 ? 15.887 15.066 -19.021 1.00 69.00 971 PRO A C 1
ATOM 7032 O O . PRO A 1 971 ? 16.938 15.618 -18.714 1.00 69.00 971 PRO A O 1
ATOM 7035 N N . GLY A 1 972 ? 14.735 15.742 -19.073 1.00 65.50 972 GLY A N 1
ATOM 7036 C CA . GLY A 1 972 ? 14.628 17.183 -18.844 1.00 65.50 972 GLY A CA 1
ATOM 7037 C C . GLY A 1 972 ? 14.524 17.573 -17.367 1.00 65.50 972 GLY A C 1
ATOM 7038 O O . GLY A 1 972 ? 13.934 16.861 -16.549 1.00 65.50 972 GLY A O 1
ATOM 7039 N N . LEU A 1 973 ? 15.027 18.768 -17.050 1.00 67.25 973 LEU A N 1
ATOM 7040 C CA . LEU A 1 973 ? 14.832 19.416 -15.753 1.00 67.25 973 LEU A CA 1
ATOM 7041 C C . LEU A 1 973 ? 13.670 20.413 -15.780 1.00 67.25 973 LEU A C 1
ATOM 7043 O O . LEU A 1 973 ? 13.399 21.067 -16.789 1.00 67.25 973 LEU A O 1
ATOM 7047 N N . VAL A 1 974 ? 13.013 20.559 -14.637 1.00 63.78 974 VAL A N 1
ATOM 7048 C CA . VAL A 1 974 ? 12.025 21.593 -14.358 1.00 63.78 974 VAL A CA 1
ATOM 7049 C C . VAL A 1 974 ? 12.730 22.958 -14.388 1.00 63.78 974 VAL A C 1
ATOM 7051 O O . VAL A 1 974 ? 13.703 23.150 -13.657 1.00 63.78 974 VAL A O 1
ATOM 7054 N N . PRO A 1 975 ? 12.255 23.928 -15.192 1.00 59.03 975 PRO A N 1
ATOM 7055 C CA . PRO A 1 975 ? 12.822 25.271 -15.216 1.00 59.03 975 PRO A CA 1
ATOM 7056 C C . PRO A 1 975 ? 12.770 25.958 -13.844 1.00 59.03 975 PRO A C 1
ATOM 7058 O O . PRO A 1 975 ? 11.751 25.889 -13.136 1.00 59.03 975 PRO A O 1
ATOM 7061 N N . ALA A 1 976 ? 13.837 26.693 -13.519 1.00 53.88 976 ALA A N 1
ATOM 7062 C CA . ALA A 1 976 ? 13.898 27.584 -12.362 1.00 53.88 976 ALA A CA 1
ATOM 7063 C C . ALA A 1 976 ? 12.714 28.572 -12.376 1.00 53.88 976 ALA A C 1
ATOM 7065 O O . ALA A 1 976 ? 12.307 29.069 -13.433 1.00 53.88 976 ALA A O 1
ATOM 7066 N N . ALA A 1 977 ? 12.105 28.835 -11.214 1.00 53.50 977 ALA A N 1
ATOM 7067 C CA . ALA A 1 977 ? 11.045 29.841 -11.128 1.00 53.50 977 ALA A CA 1
ATOM 7068 C C . ALA A 1 977 ? 11.620 31.246 -11.387 1.00 53.50 977 ALA A C 1
ATOM 7070 O O . ALA A 1 977 ? 12.807 31.481 -11.198 1.00 53.50 977 ALA A O 1
ATOM 7071 N N . ARG A 1 978 ? 10.775 32.214 -11.769 1.00 45.16 978 ARG A N 1
ATOM 7072 C CA . ARG A 1 978 ? 11.201 33.592 -12.102 1.00 45.16 978 ARG A CA 1
ATOM 7073 C C . ARG A 1 978 ? 11.991 34.301 -10.983 1.00 45.16 978 ARG A C 1
ATOM 7075 O O . ARG A 1 978 ? 12.705 35.251 -11.274 1.00 45.16 978 ARG A O 1
ATOM 7082 N N . ASN A 1 979 ? 11.852 33.833 -9.740 1.00 48.03 979 ASN A N 1
ATOM 7083 C CA . ASN A 1 979 ? 12.500 34.374 -8.542 1.00 48.03 979 ASN A CA 1
ATOM 7084 C C . ASN A 1 979 ? 13.577 33.433 -7.965 1.00 48.03 979 ASN A C 1
ATOM 7086 O O . ASN A 1 979 ? 14.118 33.718 -6.902 1.00 48.03 979 ASN A O 1
ATOM 7090 N N . ASP A 1 980 ? 13.843 32.301 -8.617 1.00 50.16 980 ASP A N 1
ATOM 7091 C CA . ASP A 1 980 ? 14.816 31.306 -8.174 1.00 50.16 980 ASP A CA 1
ATOM 7092 C C . ASP A 1 980 ? 16.172 31.681 -8.785 1.00 50.16 980 ASP A C 1
ATOM 7094 O O . ASP A 1 980 ? 16.392 31.542 -9.988 1.00 50.16 980 ASP A O 1
ATOM 7098 N N . THR A 1 981 ? 17.042 32.282 -7.976 1.00 44.81 981 THR A N 1
ATOM 7099 C CA . THR A 1 981 ? 18.358 32.781 -8.410 1.00 44.81 981 THR A CA 1
ATOM 7100 C C . THR A 1 981 ? 19.445 31.703 -8.374 1.00 44.81 981 THR A C 1
ATOM 7102 O O . THR A 1 981 ? 20.580 31.977 -8.762 1.00 44.81 981 THR A O 1
ATOM 7105 N N . GLY A 1 982 ? 19.113 30.487 -7.922 1.00 50.88 982 GLY A N 1
ATOM 7106 C CA . GLY A 1 982 ? 20.032 29.356 -7.814 1.00 50.88 982 GLY A CA 1
ATOM 7107 C C . GLY A 1 982 ? 19.844 28.286 -8.894 1.00 50.88 982 GLY A C 1
ATOM 7108 O O . GLY A 1 982 ? 18.820 28.202 -9.568 1.00 50.88 982 GLY A O 1
ATOM 7109 N N . THR A 1 983 ? 20.842 27.413 -9.035 1.00 51.84 983 THR A N 1
ATOM 7110 C CA . THR A 1 983 ? 20.853 26.258 -9.950 1.00 51.84 983 THR A CA 1
ATOM 7111 C C . THR A 1 983 ? 20.038 25.083 -9.392 1.00 51.84 983 THR A C 1
ATOM 7113 O O . THR A 1 983 ? 20.571 23.989 -9.214 1.00 51.84 983 THR A O 1
ATOM 7116 N N . ALA A 1 984 ? 18.770 25.299 -9.035 1.00 53.75 984 ALA A N 1
ATOM 7117 C CA . ALA A 1 984 ? 17.921 24.228 -8.516 1.00 53.75 984 ALA A CA 1
ATOM 7118 C C . ALA A 1 984 ? 17.673 23.157 -9.599 1.00 53.75 984 ALA A C 1
ATOM 7120 O O . ALA A 1 984 ? 17.287 23.487 -10.721 1.00 53.75 984 ALA A O 1
ATOM 7121 N N . VAL A 1 985 ? 17.878 21.878 -9.271 1.00 66.88 985 VAL A N 1
ATOM 7122 C CA . VAL A 1 985 ? 17.754 20.748 -10.212 1.00 66.88 985 VAL A CA 1
ATOM 7123 C C . VAL A 1 985 ? 16.631 19.824 -9.745 1.00 66.88 985 VAL A C 1
ATOM 7125 O O . VAL A 1 985 ? 16.777 19.123 -8.747 1.00 66.88 985 VAL A O 1
ATOM 7128 N N . TYR A 1 986 ? 15.518 19.816 -10.480 1.00 69.62 986 TYR A N 1
ATOM 7129 C CA . TYR A 1 986 ? 14.393 18.887 -10.305 1.00 69.62 986 TYR A CA 1
ATOM 7130 C C . TYR A 1 986 ? 14.091 18.233 -11.661 1.00 69.62 986 TYR A C 1
ATOM 7132 O O . TYR A 1 986 ? 13.975 18.974 -12.633 1.00 69.62 986 TYR A O 1
ATOM 7140 N N . PRO A 1 987 ? 13.972 16.901 -11.799 1.00 73.00 987 PRO A N 1
ATOM 7141 C CA . PRO A 1 987 ? 13.631 16.278 -13.080 1.00 73.00 987 PRO A CA 1
ATOM 7142 C C . PRO A 1 987 ? 12.117 16.182 -13.298 1.00 73.00 987 PRO A C 1
ATOM 7144 O O . PRO A 1 987 ? 11.344 16.118 -12.344 1.00 73.00 987 PRO A O 1
ATOM 7147 N N . TYR A 1 988 ? 11.674 16.106 -14.551 1.00 75.44 988 TYR A N 1
ATOM 7148 C CA . TYR A 1 988 ? 10.305 15.663 -14.833 1.00 75.44 988 TYR A CA 1
ATOM 7149 C C . TYR A 1 988 ? 10.167 14.152 -14.640 1.00 75.44 988 TYR A C 1
ATOM 7151 O O . TYR A 1 988 ? 11.077 13.389 -14.967 1.00 75.44 988 TYR A O 1
ATOM 7159 N N . VAL A 1 989 ? 9.002 13.722 -14.164 1.00 79.06 989 VAL A N 1
ATOM 7160 C CA . VAL A 1 989 ? 8.608 12.308 -14.116 1.00 79.06 989 VAL A CA 1
ATOM 7161 C C . VAL A 1 989 ? 7.383 12.121 -14.998 1.00 79.06 989 VAL A C 1
ATOM 7163 O O . VAL A 1 989 ? 6.563 13.027 -15.117 1.00 79.06 989 VAL A O 1
ATOM 7166 N N . TYR A 1 990 ? 7.282 10.978 -15.661 1.00 81.44 990 TYR A N 1
ATOM 7167 C CA . TYR A 1 990 ? 6.228 10.677 -16.617 1.00 81.44 990 TYR A CA 1
ATOM 7168 C C . TYR A 1 990 ? 5.498 9.406 -16.206 1.00 81.44 990 TYR A C 1
ATOM 7170 O O . TYR A 1 990 ? 6.138 8.417 -15.852 1.00 81.44 990 TYR A O 1
ATOM 7178 N N . MET A 1 991 ? 4.173 9.448 -16.270 1.00 83.94 991 MET A N 1
ATOM 7179 C CA . MET A 1 991 ? 3.285 8.317 -16.035 1.00 83.94 991 MET A CA 1
ATOM 7180 C C . MET A 1 991 ? 2.612 7.929 -17.349 1.00 83.94 991 MET A C 1
ATOM 7182 O O . MET A 1 991 ? 2.097 8.789 -18.065 1.00 83.94 991 MET A O 1
ATOM 7186 N N . VAL A 1 992 ? 2.624 6.635 -17.645 1.00 86.25 992 VAL A N 1
ATOM 7187 C CA . VAL A 1 992 ? 1.868 6.027 -18.737 1.00 86.25 992 VAL A CA 1
ATOM 7188 C C . VAL A 1 992 ? 0.569 5.481 -18.160 1.00 86.25 992 VAL A C 1
ATOM 7190 O O . VAL A 1 992 ? 0.602 4.717 -17.194 1.00 86.25 992 VAL A O 1
ATOM 7193 N N . ASP A 1 993 ? -0.557 5.876 -18.745 1.00 83.19 993 ASP A N 1
ATOM 7194 C CA . ASP A 1 993 ? -1.887 5.386 -18.389 1.00 83.19 993 ASP A CA 1
ATOM 7195 C C . ASP A 1 993 ? -2.549 4.778 -19.626 1.00 83.19 993 ASP A C 1
ATOM 7197 O O . ASP A 1 993 ? -2.726 5.431 -20.657 1.00 83.19 993 ASP A O 1
ATOM 7201 N N . SER A 1 994 ? -2.876 3.495 -19.512 1.00 84.00 994 SER A N 1
ATOM 7202 C CA . SER A 1 994 ? -3.447 2.693 -20.592 1.00 84.00 994 SER A CA 1
ATOM 7203 C C . SER A 1 994 ? -4.973 2.725 -20.642 1.00 84.00 994 SER A C 1
ATOM 7205 O O . SER A 1 994 ? -5.565 2.167 -21.567 1.00 84.00 994 SER A O 1
ATOM 7207 N N . GLY A 1 995 ? -5.610 3.328 -19.636 1.00 71.81 995 GLY A N 1
ATOM 7208 C CA . GLY A 1 995 ? -7.050 3.270 -19.463 1.00 71.81 995 GLY A CA 1
ATOM 7209 C C . GLY A 1 995 ? -7.826 4.242 -20.353 1.00 71.81 995 GLY A C 1
ATOM 7210 O O . GLY A 1 995 ? -7.279 5.076 -21.077 1.00 71.81 995 GLY A O 1
ATOM 7211 N N . ARG A 1 996 ? -9.153 4.104 -20.325 1.00 69.38 996 ARG A N 1
ATOM 7212 C CA . ARG A 1 996 ? -10.068 4.933 -21.111 1.00 69.38 996 ARG A CA 1
ATOM 7213 C C . ARG A 1 996 ? -10.395 6.213 -20.343 1.00 69.38 996 ARG A C 1
ATOM 7215 O O . ARG A 1 996 ? -11.078 6.155 -19.332 1.00 69.38 996 ARG A O 1
ATOM 7222 N N . VAL A 1 997 ? -9.955 7.353 -20.871 1.00 58.84 997 VAL A N 1
ATOM 7223 C CA . VAL A 1 997 ? -10.042 8.680 -20.220 1.00 58.84 997 VAL A CA 1
ATOM 7224 C C . VAL A 1 997 ? -11.298 9.459 -20.673 1.00 58.84 997 VAL A C 1
ATOM 7226 O O . VAL A 1 997 ? -11.525 10.604 -20.298 1.00 58.84 997 VAL A O 1
ATOM 7229 N N . GLY A 1 998 ? -12.148 8.846 -21.510 1.00 58.09 998 GLY A N 1
ATOM 7230 C CA . GLY A 1 998 ? -13.402 9.431 -21.995 1.00 58.09 998 GLY A CA 1
ATOM 7231 C C . GLY A 1 998 ? -14.042 8.645 -23.145 1.00 58.09 998 GLY A C 1
ATOM 7232 O O . GLY A 1 998 ? -13.625 7.536 -23.489 1.00 58.09 998 GLY A O 1
ATOM 7233 N N . SER A 1 999 ? -15.065 9.216 -23.792 1.00 55.22 999 SER A N 1
ATOM 7234 C CA . SER A 1 999 ? -15.776 8.541 -24.891 1.00 55.22 999 SER A CA 1
ATOM 7235 C C . SER A 1 999 ? -14.867 8.208 -26.085 1.00 55.22 999 SER A C 1
ATOM 7237 O O . SER A 1 999 ? -15.076 7.158 -26.693 1.00 55.22 999 SER A O 1
ATOM 7239 N N . ASN A 1 1000 ? -13.823 9.014 -26.342 1.00 56.00 1000 ASN A N 1
ATOM 7240 C CA . ASN A 1 1000 ? -12.964 8.927 -27.534 1.00 56.00 1000 ASN A CA 1
ATOM 7241 C C . ASN A 1 1000 ? -11.437 8.864 -27.264 1.00 56.00 1000 ASN A C 1
ATOM 7243 O O . ASN A 1 1000 ? -10.672 8.935 -28.221 1.00 56.00 1000 ASN A O 1
ATOM 7247 N N . GLN A 1 1001 ? -10.967 8.748 -26.014 1.00 59.78 1001 GLN A N 1
ATOM 7248 C CA . GLN A 1 1001 ? -9.532 8.634 -25.676 1.00 59.78 1001 GLN A CA 1
ATOM 7249 C C . GLN A 1 1001 ? -9.256 7.307 -24.945 1.00 59.78 1001 GLN A C 1
ATOM 7251 O O . GLN A 1 1001 ? -9.928 7.005 -23.957 1.00 59.78 1001 GLN A O 1
ATOM 7256 N N . ARG A 1 1002 ? -8.286 6.510 -25.426 1.00 69.19 1002 ARG A N 1
ATOM 7257 C CA . ARG A 1 1002 ? -7.950 5.159 -24.917 1.00 69.19 1002 ARG A CA 1
ATOM 7258 C C . ARG A 1 1002 ? -6.525 5.053 -24.340 1.00 69.19 1002 ARG A C 1
ATOM 7260 O O . ARG A 1 1002 ? -5.908 3.990 -24.395 1.00 69.19 1002 ARG A O 1
ATOM 7267 N N . GLY A 1 1003 ? -6.006 6.155 -23.806 1.00 75.38 1003 GLY A N 1
ATOM 7268 C CA . GLY A 1 1003 ? -4.711 6.200 -23.134 1.00 75.38 1003 GLY A CA 1
ATOM 7269 C C . GLY A 1 1003 ? -4.092 7.593 -23.139 1.00 75.38 1003 GLY A C 1
ATOM 7270 O O . GLY A 1 1003 ? -4.455 8.443 -23.956 1.00 75.38 1003 GLY A O 1
ATOM 7271 N N . GLN A 1 1004 ? -3.147 7.825 -22.228 1.00 77.75 1004 GLN A N 1
ATOM 7272 C CA . GLN A 1 1004 ? -2.498 9.123 -22.045 1.00 77.75 1004 GLN A CA 1
ATOM 7273 C C . GLN A 1 1004 ? -1.098 9.016 -21.425 1.00 77.75 1004 GLN A C 1
ATOM 7275 O O . GLN A 1 1004 ? -0.730 8.010 -20.819 1.00 77.75 1004 GLN A O 1
ATOM 7280 N N . ILE A 1 1005 ? -0.325 10.098 -21.556 1.00 78.50 1005 ILE A N 1
ATOM 7281 C CA . ILE A 1 1005 ? 0.972 10.280 -20.895 1.00 78.50 1005 ILE A CA 1
ATOM 7282 C C . ILE A 1 1005 ? 0.901 11.535 -20.035 1.00 78.50 1005 ILE A C 1
ATOM 7284 O O . ILE A 1 1005 ? 0.714 12.637 -20.549 1.00 78.50 1005 ILE A O 1
ATOM 7288 N N . LEU A 1 1006 ? 1.102 11.380 -18.731 1.00 75.56 1006 LEU A N 1
ATOM 7289 C CA . LEU A 1 1006 ? 1.061 12.478 -17.773 1.00 75.56 1006 LEU A CA 1
ATOM 7290 C C . LEU A 1 1006 ? 2.481 12.885 -17.389 1.00 75.56 1006 LEU A C 1
ATOM 7292 O O . LEU A 1 1006 ? 3.276 12.062 -16.943 1.00 75.56 1006 LEU A O 1
ATOM 7296 N N . ARG A 1 1007 ? 2.804 14.173 -17.529 1.00 74.75 1007 ARG A N 1
ATOM 7297 C CA . ARG A 1 1007 ? 4.057 14.755 -17.025 1.00 74.75 1007 ARG A CA 1
ATOM 7298 C C . ARG A 1 1007 ? 3.844 15.365 -15.643 1.00 74.75 1007 ARG A C 1
ATOM 7300 O O . ARG A 1 1007 ? 2.992 16.231 -15.479 1.00 74.75 1007 ARG A O 1
ATOM 7307 N N . ILE A 1 1008 ? 4.694 14.991 -14.698 1.00 71.81 1008 ILE A N 1
ATOM 7308 C CA . ILE A 1 1008 ? 4.656 15.383 -13.289 1.00 71.81 1008 ILE A CA 1
ATOM 7309 C C . ILE A 1 1008 ? 5.829 16.334 -12.990 1.00 71.81 1008 ILE A C 1
ATOM 7311 O O . ILE A 1 1008 ? 6.990 16.018 -13.272 1.00 71.81 1008 ILE A O 1
ATOM 7315 N N . ASP A 1 1009 ? 5.530 17.512 -12.424 1.00 69.75 1009 ASP A N 1
ATOM 7316 C CA . ASP A 1 1009 ? 6.521 18.493 -11.940 1.00 69.75 1009 ASP A CA 1
ATOM 7317 C C . ASP A 1 1009 ? 6.969 18.121 -10.512 1.00 69.75 1009 ASP A C 1
ATOM 7319 O O . ASP A 1 1009 ? 6.267 18.395 -9.536 1.00 69.75 1009 ASP A O 1
ATOM 7323 N N . THR A 1 1010 ? 8.154 17.513 -10.379 1.00 66.88 1010 THR A N 1
ATOM 7324 C CA . THR A 1 1010 ? 8.676 17.032 -9.082 1.00 66.88 1010 THR A CA 1
ATOM 7325 C C . THR A 1 1010 ? 9.061 18.146 -8.111 1.00 66.88 1010 THR A C 1
ATOM 7327 O O . THR A 1 1010 ? 9.107 17.903 -6.908 1.00 66.88 1010 THR A O 1
ATOM 7330 N N . ARG A 1 1011 ? 9.251 19.391 -8.572 1.00 61.56 1011 ARG A N 1
ATOM 7331 C CA . ARG A 1 1011 ? 9.424 20.541 -7.666 1.00 61.56 1011 ARG A CA 1
ATOM 7332 C C . ARG A 1 1011 ? 8.173 20.762 -6.814 1.00 61.56 1011 ARG A C 1
ATOM 7334 O O . ARG A 1 1011 ? 8.275 21.296 -5.716 1.00 61.56 1011 ARG A O 1
ATOM 7341 N N . ARG A 1 1012 ? 6.996 20.392 -7.334 1.00 54.47 1012 ARG A N 1
ATOM 7342 C CA . ARG A 1 1012 ? 5.692 20.562 -6.674 1.00 54.47 1012 ARG A CA 1
ATOM 7343 C C . ARG A 1 1012 ? 5.213 19.309 -5.938 1.00 54.47 1012 ARG A C 1
ATOM 7345 O O . ARG A 1 1012 ? 4.224 19.407 -5.223 1.00 54.47 1012 ARG A O 1
ATOM 7352 N N . ALA A 1 1013 ? 5.907 18.175 -6.072 1.00 46.78 1013 ALA A N 1
ATOM 7353 C CA . ALA A 1 1013 ? 5.606 16.892 -5.415 1.00 46.78 1013 ALA A CA 1
ATOM 7354 C C . ALA A 1 1013 ? 5.951 16.907 -3.906 1.00 46.78 1013 ALA A C 1
ATOM 7356 O O . ALA A 1 1013 ? 6.743 16.116 -3.409 1.00 46.78 1013 ALA A O 1
ATOM 7357 N N . GLY A 1 1014 ? 5.446 17.922 -3.212 1.00 41.66 1014 GLY A N 1
ATOM 7358 C CA . GLY A 1 1014 ? 5.727 18.242 -1.813 1.00 41.66 1014 GLY A CA 1
ATOM 7359 C C . GLY A 1 1014 ? 5.174 19.609 -1.389 1.00 41.66 1014 GLY A C 1
ATOM 7360 O O . GLY A 1 1014 ? 5.228 19.959 -0.212 1.00 41.66 1014 GLY A O 1
ATOM 7361 N N . PHE A 1 1015 ? 4.617 20.379 -2.333 1.00 39.09 1015 PHE A N 1
ATOM 7362 C CA . PHE A 1 1015 ? 3.935 21.643 -2.086 1.00 39.09 1015 PHE A CA 1
ATOM 7363 C C . PHE A 1 1015 ? 2.509 21.566 -2.616 1.00 39.09 1015 PHE A C 1
ATOM 7365 O O . PHE A 1 1015 ? 2.308 21.727 -3.814 1.00 39.09 1015 PHE A O 1
ATOM 7372 N N . ASP A 1 1016 ? 1.540 21.421 -1.713 1.00 36.75 1016 ASP A N 1
ATOM 7373 C CA . ASP A 1 1016 ? 0.125 21.702 -1.975 1.00 36.75 1016 ASP A CA 1
ATOM 7374 C C . ASP A 1 1016 ? -0.458 20.939 -3.187 1.00 36.75 1016 ASP A C 1
ATOM 7376 O O . ASP A 1 1016 ? -0.357 21.355 -4.348 1.00 36.75 1016 ASP A O 1
ATOM 7380 N N . THR A 1 1017 ? -1.153 19.834 -2.901 1.00 36.34 1017 THR A N 1
ATOM 7381 C CA . THR A 1 1017 ? -1.892 19.016 -3.882 1.00 36.34 1017 THR A CA 1
ATOM 7382 C C . THR A 1 1017 ? -2.838 19.838 -4.768 1.00 36.34 1017 THR A C 1
ATOM 7384 O O . THR A 1 1017 ? -3.172 19.411 -5.869 1.00 36.34 1017 THR A O 1
ATOM 7387 N N . ALA A 1 1018 ? -3.206 21.062 -4.363 1.00 32.34 1018 ALA A N 1
ATOM 7388 C CA . ALA A 1 1018 ? -4.016 21.981 -5.155 1.00 32.34 1018 ALA A CA 1
ATOM 7389 C C . ALA A 1 1018 ? -3.349 22.519 -6.444 1.00 32.34 1018 ALA A C 1
ATOM 7391 O O . ALA A 1 1018 ? -4.052 23.096 -7.275 1.00 32.34 1018 ALA A O 1
ATOM 7392 N N . ARG A 1 1019 ? -2.015 22.423 -6.614 1.00 31.56 1019 ARG A N 1
ATOM 7393 C CA . ARG A 1 1019 ? -1.294 23.096 -7.726 1.00 31.56 1019 ARG A CA 1
ATOM 7394 C C . ARG A 1 1019 ? -0.255 22.260 -8.483 1.00 31.56 1019 ARG A C 1
ATOM 7396 O O . ARG A 1 1019 ? 0.407 22.807 -9.375 1.00 31.56 1019 ARG A O 1
ATOM 7403 N N . SER A 1 1020 ? -0.097 20.965 -8.204 1.00 33.53 1020 SER A N 1
ATOM 7404 C CA . SER A 1 1020 ? 0.679 20.055 -9.078 1.00 33.53 1020 SER A CA 1
ATOM 7405 C C . SER A 1 1020 ? -0.023 19.796 -10.430 1.00 33.53 1020 SER A C 1
ATOM 7407 O O . SER A 1 1020 ? 0.602 19.319 -11.373 1.00 33.53 1020 SER A O 1
ATOM 7409 N N . SER A 1 1021 ? -1.284 20.227 -10.550 1.00 35.94 1021 SER A N 1
ATOM 7410 C CA . SER A 1 1021 ? -2.279 19.910 -11.581 1.00 35.94 1021 SER A CA 1
ATOM 7411 C C . SER A 1 1021 ? -2.153 20.602 -12.943 1.00 35.94 1021 SER A C 1
ATOM 7413 O O . SER A 1 1021 ? -3.116 20.611 -13.705 1.00 35.94 1021 SER A O 1
ATOM 7415 N N . ASN A 1 1022 ? -0.983 21.117 -13.332 1.00 33.03 1022 ASN A N 1
ATOM 7416 C CA . ASN A 1 1022 ? -0.783 21.407 -14.758 1.00 33.03 1022 ASN A CA 1
ATOM 7417 C C . ASN A 1 1022 ? -0.400 20.102 -15.467 1.00 33.03 1022 ASN A C 1
ATOM 7419 O O . ASN A 1 1022 ? 0.746 19.938 -15.898 1.00 33.03 1022 ASN A O 1
ATOM 7423 N N . SER A 1 1023 ? -1.359 19.173 -15.544 1.00 32.91 1023 SER A N 1
ATOM 7424 C CA . SER A 1 1023 ? -1.277 17.996 -16.400 1.00 32.91 1023 SER A CA 1
ATOM 7425 C C . SER A 1 1023 ? -0.942 18.460 -17.813 1.00 32.91 1023 SER A C 1
ATOM 7427 O O . SER A 1 1023 ? -1.518 19.407 -18.355 1.00 32.91 1023 SER A O 1
ATOM 7429 N N . PHE A 1 1024 ? 0.076 17.837 -18.396 1.00 34.12 1024 PHE A N 1
ATOM 7430 C CA . PHE A 1 1024 ? 0.293 17.969 -19.821 1.00 34.12 1024 PHE A CA 1
ATOM 7431 C C . PHE A 1 1024 ? -0.679 17.015 -20.511 1.00 34.12 1024 PHE A C 1
ATOM 7433 O O . PHE A 1 1024 ? -0.431 15.817 -20.541 1.00 34.12 1024 PHE A O 1
ATOM 7440 N N . GLU A 1 1025 ? -1.793 17.541 -21.009 1.00 33.84 1025 GLU A N 1
ATOM 7441 C CA . GLU A 1 1025 ? -2.605 16.835 -21.993 1.00 33.84 1025 GLU A CA 1
ATOM 7442 C C . GLU A 1 1025 ? -1.859 16.955 -23.328 1.00 33.84 1025 GLU A C 1
ATOM 7444 O O . GLU A 1 1025 ? -1.629 18.063 -23.825 1.00 33.84 1025 GLU A O 1
ATOM 7449 N N . VAL A 1 1026 ? -1.388 15.833 -23.874 1.00 29.30 1026 VAL A N 1
ATOM 7450 C CA . VAL A 1 1026 ? -0.881 15.825 -25.246 1.00 29.30 1026 VAL A CA 1
ATOM 7451 C C . VAL A 1 1026 ? -2.119 15.906 -26.152 1.00 29.30 1026 VAL A C 1
ATOM 7453 O O . VAL A 1 1026 ? -2.739 14.883 -26.425 1.00 29.30 1026 VAL A O 1
ATOM 7456 N N . GLN A 1 1027 ? -2.531 17.118 -26.538 1.00 26.53 1027 GLN A N 1
ATOM 7457 C CA . GLN A 1 1027 ? -3.614 17.334 -27.515 1.00 26.53 1027 GLN A CA 1
ATOM 7458 C C . GLN A 1 1027 ? -3.165 17.141 -28.965 1.00 26.53 1027 GLN A C 1
ATOM 7460 O O . GLN A 1 1027 ? -2.020 17.517 -29.309 1.00 26.53 1027 GLN A O 1
#